Protein AF-0000000077127792 (afdb_homodimer)

InterPro domains:
  IPR017932 Glutamine amidotransferase type 2 domain [PS51278] (2-337)
  IPR029055 Nucleophile aminohydrolases, N-terminal [G3DSA:3.60.20.10] (1-354)
  IPR029055 Nucleophile aminohydrolases, N-terminal [SSF56235] (51-335)
  IPR052373 Gamma-glutamyl amide hydrolase [PTHR43187] (1-337)

Radius of gyration: 29.35 Å; Cα contacts (8 Å, |Δi|>4): 1667; chains: 2; bounding box: 71×93×61 Å

Sequence (796 aa):
MCRWIFYYGEEVCIAKLIFGCTHGLATMSHGAGYTPGCELNHNRNHPVNVHGCGIGWYACEKCGLVDKHGLSAYDRPTVYTTVAAPSHDRNLRSLSKTISTSLLFGHVRAAGPGASVHQYNCHPFRKGRYMFMHNGEVVGFKSIRRGLLNKLRDELFEDISGTTDSELLFNLILNELPDVQTRQDTVTLQRAVLKGICAIISACKGKPSSLNVALTDGETVIATRYRNSEDEEPPSLYFHLGPMPGERAWDLNSLGGFDAMESNAKDTDIYGVRKSASQKSGFKKTGASSAGAERLMRNKFVATQALLVSSEPLSGDHGLDRWQLLPPNSMIVAAPTRPMAGRCTRSALVAKLKEEAMGGGKRHNLTPSSAPVLEIEIKVRSIHWSPYDPVRVVNADPMCRWIFYYGEEVCIAKLIFGCTHGLATMSHGAGYTPGCELNHNRNHPVNVHGCGIGWYACEKCGLVDKHGLSAYDRPTVYTTVAAPSHDRNLRSLSKTISTSLLFGHVRAAGPGASVHQYNCHPFRKGRYMFMHNGEVVGFKSIRRGLLNKLRDELFEDISGTTDSELLFNLILNELPDVQTRQDTVTLQRAVLKGICAIISACKGKPSSLNVALTDGETVIATRYRNSEDEEPPSLYFHLGPMPGERAWDLNSLGGFDAMESNAKDTDIYGVRKSASQKSGFKKTGASSAGAERLMRNKFVATQALLVSSEPLSGDHGLDRWQLLPPNSMIVAAPTRPMAGRCTRSALVAKLKEEAMGGGKRHNLTPSSAPVLEIEIKVRSIHWSPYDPVRVVNADP

Secondary structure (DSSP, 8-state):
--EEEEEEEEEEEHHIIIIISTT-HHHHHHS----TTS---TTT--S---S-EEEEE--SSS-S---TTS--TTTS-EEEEESS-GGG-HHHHHHHTT-EEEEEEEEE--PPTT---SGGGSSPEEETTEEEEEEEE-TTHHHHHHHHHTTS-HHHHHT-----HHHHHHHHHHHTSS-SSS---HHHHHHHHHHHHHHHHHHTTT---EEEEEEESSS-EEEEE-B--SSSPPPP-EEEESS-TT-SS--GGG--HHHHHHH-TT---TT------------------TTHHHHSTT-EEEESSEEEEESS-SS-GGGGGG-EEPPTTEEEEEEE-S--SSS--TTTT---TTSSSS--S--------SSPPEEEEEEE------SSS---------/--EEEEEEEEEEEHHIIIIISTT-HHHHHHS----TTS---TTT--S---S-EEEEE--SSS-S---TTS--TTTS-EEEEESS-GGG-HHHHHHHTT-EEEEEEEEE--PPTT---SGGGSSPEEETTEEEEEEEE-TTHHHHHHHHHTTS-HHHHHT-----HHHHHHHHHHHTSS-SSS---HHHHHHHHHHHHHHHHHHTTT---EEEEEEESSS-EEEEE-B--SSSPPPP-EEEESSPTT-S----S-TTHHHHHHH--SS--TT------------------TTHHHHSTT-EEEESSEEEEESS-SS-GGGGGG-EEPPTTEEEEEEEEE--SSS--STTSSSSS----SSSS--------SS-EEEEEEEE------SSS---------

Organism: Micromonas pusilla (strain CCMP1545) (NCBI:txid564608)

Solvent-accessible surface area (backbone atoms only — not comparable to full-atom values): 42845 Å² total; per-residue (Å²): 51,36,42,42,37,36,39,44,30,43,75,38,42,42,34,49,58,38,66,58,27,79,33,8,54,40,46,34,21,71,53,35,81,65,39,84,96,42,86,81,46,72,89,56,50,40,41,54,11,53,52,6,17,17,35,29,32,27,35,26,47,87,39,44,50,58,45,86,84,66,42,25,20,34,39,22,62,37,48,43,56,34,49,43,31,60,87,74,27,67,44,57,55,33,46,24,35,40,43,57,27,24,34,38,41,38,28,26,28,29,69,57,91,90,53,77,80,46,49,64,62,27,34,50,44,72,51,63,21,31,39,35,42,64,38,59,44,62,56,68,44,83,81,39,45,65,65,56,57,69,70,44,51,66,75,58,52,71,64,62,77,54,82,47,66,59,60,50,47,50,45,46,20,52,57,64,41,98,57,54,77,63,90,72,55,69,64,59,51,50,49,19,50,50,50,25,52,47,52,52,36,59,66,40,70,57,51,56,31,32,54,25,33,37,40,29,54,68,53,43,38,40,34,33,27,24,32,63,45,93,86,48,77,31,70,56,37,26,39,33,74,34,73,64,84,82,56,58,71,77,61,53,77,67,67,42,53,74,72,37,59,66,64,62,67,68,70,71,73,65,78,52,67,64,75,72,68,78,74,73,70,74,72,64,71,66,68,69,45,82,60,51,63,49,64,62,23,92,40,71,43,77,33,60,35,18,42,37,37,22,37,40,60,41,46,50,80,96,45,43,86,58,48,42,72,58,58,71,33,24,34,40,37,36,31,67,67,42,48,17,76,51,70,34,77,52,71,23,51,57,49,49,67,40,86,51,30,99,47,74,68,87,82,83,74,77,70,81,58,70,45,29,32,32,40,33,38,38,44,72,50,84,79,65,83,46,99,85,50,74,80,69,79,75,68,78,74,133,51,36,42,42,37,38,40,42,28,42,75,38,43,42,32,48,56,36,64,58,28,81,34,8,54,40,45,35,21,71,53,34,80,63,40,85,98,42,87,82,49,72,91,56,49,39,40,54,12,54,54,5,17,17,36,30,33,27,34,28,46,85,38,42,50,54,45,93,84,66,41,24,21,34,40,21,59,37,46,43,57,34,50,44,31,61,88,71,27,67,43,57,55,31,48,24,37,41,43,55,27,26,35,39,41,38,29,26,29,30,69,55,90,89,53,79,79,46,48,65,61,26,35,50,44,75,53,62,22,31,40,34,42,64,36,58,48,60,57,67,44,82,78,40,45,65,66,57,55,71,69,44,52,67,76,57,51,71,63,62,77,54,84,46,64,59,60,51,45,50,46,47,20,51,58,64,41,97,57,53,77,63,89,73,55,70,65,59,50,50,49,18,50,50,50,24,52,47,53,52,37,58,66,40,71,58,52,57,31,32,55,25,32,38,40,29,53,68,59,44,38,39,33,33,26,22,32,62,43,93,85,49,78,32,70,57,38,26,39,33,74,34,73,64,81,74,64,58,71,77,53,45,75,64,63,31,49,77,72,34,55,65,63,66,68,68,71,85,64,66,76,58,64,65,76,73,69,78,72,70,72,68,73,64,71,66,68,69,44,82,59,52,62,50,64,62,24,92,40,72,41,78,31,60,34,19,42,36,38,22,36,42,61,42,45,50,80,93,44,42,86,59,50,41,73,57,58,73,32,21,34,40,38,36,31,61,63,42,52,16,73,50,73,42,62,55,70,46,35,46,71,57,44,67,58,61,55,80,68,72,86,81,80,79,74,76,65,78,51,68,39,28,30,32,38,33,37,38,45,72,49,85,80,64,82,47,98,83,50,74,79,69,79,76,68,77,74,133

Nearest PDB structures (foldseek):
  4zfl-assembly1_B  TM=8.998E-01  e=8.404E-17  Mycolicibacterium smegmatis MC2 155
  4zfk-assembly1_A  TM=8.765E-01  e=7.442E-17  Mycolicibacterium smegmatis MC2 155
  4zfj-assembly3_I  TM=8.984E-01  e=3.012E-16  Mycolicibacterium smegmatis MC2 155
  3mdn-assembly1_D  TM=8.502E-01  e=6.246E-16  Ruegeria pomeroyi
  3mdn-assembly1_B  TM=8.422E-01  e=4.642E-15  Ruegeria pomeroyi

Foldseek 3Di:
DKKKKKKAKFKDQQCCQQPVFPQHVLNQQQANDQFPPADDDPVQDDGHQFQKKKKKAAWQDFDDDQDPLRDGSLQAIDMDMDRGRCLPDPVNVVRSRPDIHRIMMIMGGDDDPPFDRDRLPYDFDGDALKTKDWDKFQPPCVVLVVVLLVLADPVLSVPRDGDGPRSSLVRQLQRQPPHLHDDDDQVSSVVSNLRSVLVSCVSSVNPKIFTFMWMDSSFKIKTWGEISDPVHGHQWKKKFFDDPPPPPPVCVVCCPVPVVVVPCVVDDCVVPVPPPDPPCPPPPCPVCPVVVVVVLAFDKDKGFGMMMMISHDSHDDVCCVRMDIADYQKMKMKGFPAQANTSRDDVRPVPVVPCDPVPPPDDDDPPRDNMTIMIMGMHRDPQDDDNVDPRPPPDPDD/DKKKKKKAKFKDQQCCQQPNFPQHVLNQQQANDQFPPADDDPVQDDGHQFQKKKKKAAWQDFDDDQDPLRDGSLQAIDMDMDRGRCLPDPVNVVRSRPDIHRIMMIMGHDDDPPFDRDRLPYDFDGDALKTKDWDKDQPPCVVLVVVLLVLADPVLSVPRDGDGPRSSLVRQLQRQPPHLHDDDDQVSSVVSNLRSVLVSCVSSVNPKIFTFMWMDSSFKIKTWQEISDPVHGHQWKKKFFDDDPPPPPSCCVCVVCSVVVVPPVPDDCVVPPPDPDPPCPPPPCPVCPVVVVVVLAFDKDKGFGMMMMISHDSHDDVCCVRMDIADYQKMKMKGFQAAANTSGPPVVHPVQDDPDPVPPDDDDRPDRDNMTMMIMTMHRDPQDDDNVDDRPPPDPDD

pLDDT: mean 72.91, std 26.32, range [21.27, 98.62]

Structure (mmCIF, N/CA/C/O backbone):
data_AF-0000000077127792-model_v1
#
loop_
_entity.id
_entity.type
_entity.pdbx_description
1 polymer 'Predicted protein'
#
loop_
_atom_site.group_PDB
_atom_site.id
_atom_site.type_symbol
_atom_site.label_atom_id
_atom_site.label_alt_id
_atom_site.label_comp_id
_atom_site.label_asym_id
_atom_site.label_entity_id
_atom_site.label_seq_id
_atom_site.pdbx_PDB_ins_code
_atom_site.Cartn_x
_atom_site.Cartn_y
_atom_site.Cartn_z
_atom_site.occupancy
_atom_site.B_iso_or_equiv
_atom_site.auth_seq_id
_atom_site.auth_comp_id
_atom_site.auth_asym_id
_atom_site.auth_atom_id
_atom_site.pdbx_PDB_model_num
ATOM 1 N N . MET A 1 1 ? 13.461 23.219 1.074 1 82.19 1 MET A N 1
ATOM 2 C CA . MET A 1 1 ? 12.469 22.734 2.031 1 82.19 1 MET A CA 1
ATOM 3 C C . MET A 1 1 ? 11.508 21.75 1.374 1 82.19 1 MET A C 1
ATOM 5 O O . MET A 1 1 ? 11.438 21.672 0.147 1 82.19 1 MET A O 1
ATOM 9 N N . CYS A 1 2 ? 10.805 20.984 2.199 1 92.94 2 CYS A N 1
ATOM 10 C CA . CYS A 1 2 ? 9.883 19.938 1.765 1 92.94 2 CYS A CA 1
ATOM 11 C C . CYS A 1 2 ? 8.594 20.531 1.223 1 92.94 2 CYS A C 1
ATOM 13 O O . CYS A 1 2 ? 8.445 21.75 1.157 1 92.94 2 CYS A O 1
ATOM 15 N N . ARG A 1 3 ? 7.84 19.797 0.596 1 95.94 3 ARG A N 1
ATOM 16 C CA . ARG A 1 3 ? 6.48 20.141 0.198 1 95.94 3 ARG A CA 1
ATOM 17 C C . ARG A 1 3 ? 5.48 19.109 0.695 1 95.94 3 ARG A C 1
ATOM 19 O O . ARG A 1 3 ? 5.801 17.922 0.782 1 95.94 3 ARG A O 1
ATOM 26 N N . TRP A 1 4 ? 4.336 19.609 1.076 1 97.5 4 TRP A N 1
ATOM 27 C CA . TRP A 1 4 ? 3.299 18.641 1.438 1 97.5 4 TRP A CA 1
ATOM 28 C C . TRP A 1 4 ? 1.924 19.141 1.002 1 97.5 4 TRP A C 1
ATOM 30 O O . TRP A 1 4 ? 1.756 20.312 0.67 1 97.5 4 TRP A O 1
ATOM 40 N N . ILE A 1 5 ? 0.951 18.219 0.874 1 96 5 ILE A N 1
ATOM 41 C CA . ILE A 1 5 ? -0.455 18.484 0.594 1 96 5 ILE A CA 1
ATOM 42 C C . ILE A 1 5 ? -1.334 17.719 1.574 1 96 5 ILE A C 1
ATOM 44 O O . ILE A 1 5 ? -0.947 16.641 2.053 1 96 5 ILE A O 1
ATOM 48 N N . PHE A 1 6 ? -2.43 18.25 1.891 1 94.06 6 PHE A N 1
ATOM 49 C CA . PHE A 1 6 ? -3.475 17.391 2.424 1 94.06 6 PHE A CA 1
ATOM 50 C C . PHE A 1 6 ? -4.805 17.656 1.731 1 94.06 6 PHE A C 1
ATOM 52 O O . PHE A 1 6 ? -5.016 18.734 1.174 1 94.06 6 PHE A O 1
ATOM 59 N N . TYR A 1 7 ? -5.582 16.672 1.659 1 91.69 7 TYR A N 1
ATOM 60 C CA . TYR A 1 7 ? -6.926 16.672 1.095 1 91.69 7 TYR A CA 1
ATOM 61 C C . TYR A 1 7 ? -7.945 16.172 2.115 1 91.69 7 TYR A C 1
ATOM 63 O O . TYR A 1 7 ? -7.699 15.195 2.824 1 91.69 7 TYR A O 1
ATOM 71 N N . TYR A 1 8 ? -9.023 16.844 2.232 1 86.88 8 TYR A N 1
ATOM 72 C CA . TYR A 1 8 ? -10.141 16.453 3.092 1 86.88 8 TYR A CA 1
ATOM 73 C C . TYR A 1 8 ? -11.469 16.719 2.406 1 86.88 8 TYR A C 1
ATOM 75 O O . TYR A 1 8 ? -11.836 17.875 2.176 1 86.88 8 TYR A O 1
ATOM 83 N N . GLY A 1 9 ? -12.133 15.688 2.045 1 80.12 9 GLY A N 1
ATOM 84 C CA . GLY A 1 9 ? -13.391 15.875 1.337 1 80.12 9 GLY A CA 1
ATOM 85 C C . GLY A 1 9 ? -13.977 14.586 0.805 1 80.12 9 GLY A C 1
ATOM 86 O O . GLY A 1 9 ? -13.891 13.539 1.459 1 80.12 9 GLY A O 1
ATOM 87 N N . GLU A 1 10 ? -14.586 14.734 -0.364 1 74.69 10 GLU A N 1
ATOM 88 C CA . GLU A 1 10 ? -15.172 13.562 -1.005 1 74.69 10 GLU A CA 1
ATOM 89 C C . GLU A 1 10 ? -14.102 12.531 -1.354 1 74.69 10 GLU A C 1
ATOM 91 O O . GLU A 1 10 ? -12.961 12.891 -1.661 1 74.69 10 GLU A O 1
ATOM 96 N N . GLU A 1 11 ? -14.602 11.297 -1.322 1 80 11 GLU A N 1
ATOM 97 C CA . GLU A 1 11 ? -13.672 10.219 -1.642 1 80 11 GLU A CA 1
ATOM 98 C C . GLU A 1 11 ? -13 10.445 -2.996 1 80 11 GLU A C 1
ATOM 100 O O . GLU A 1 11 ? -13.672 10.805 -3.969 1 80 11 GLU A O 1
ATOM 105 N N . VAL A 1 12 ? -11.695 10.305 -2.998 1 81.5 12 VAL A N 1
ATOM 106 C CA . VAL A 1 12 ? -10.938 10.523 -4.223 1 81.5 12 VAL A CA 1
ATOM 107 C C . VAL A 1 12 ? -9.805 9.5 -4.32 1 81.5 12 VAL A C 1
ATOM 109 O O . VAL A 1 12 ? -9.234 9.109 -3.301 1 81.5 12 VAL A O 1
ATOM 112 N N . CYS A 1 13 ? -9.547 9.117 -5.57 1 86.81 13 CYS A N 1
ATOM 113 C CA . CYS A 1 13 ? -8.398 8.25 -5.789 1 86.81 13 CYS A CA 1
ATOM 114 C C . CYS A 1 13 ? -7.09 8.992 -5.539 1 86.81 13 CYS A C 1
ATOM 116 O O . CYS A 1 13 ? -6.883 10.086 -6.07 1 86.81 13 CYS A O 1
ATOM 118 N N . ILE A 1 14 ? -6.188 8.398 -4.848 1 92.19 14 ILE A N 1
ATOM 119 C CA . ILE A 1 14 ? -4.973 9.062 -4.387 1 92.19 14 ILE A CA 1
ATOM 120 C C . ILE A 1 14 ? -4.129 9.484 -5.59 1 92.19 14 ILE A C 1
ATOM 122 O O . ILE A 1 14 ? -3.486 10.531 -5.566 1 92.19 14 ILE A O 1
ATOM 126 N N . ALA A 1 15 ? -4.141 8.727 -6.648 1 91.19 15 ALA A N 1
ATOM 127 C CA . ALA A 1 15 ? -3.314 8.992 -7.82 1 91.19 15 ALA A CA 1
ATOM 128 C C . ALA A 1 15 ? -3.66 10.352 -8.438 1 91.19 15 ALA A C 1
ATOM 130 O O . ALA A 1 15 ? -2.799 11.008 -9.023 1 91.19 15 ALA A O 1
ATOM 131 N N . LYS A 1 16 ? -4.801 10.766 -8.273 1 86 16 LYS A N 1
ATOM 132 C CA . LYS A 1 16 ? -5.242 12.039 -8.836 1 86 16 LYS A CA 1
ATOM 133 C C . LYS A 1 16 ? -4.531 13.211 -8.172 1 86 16 LYS A C 1
ATOM 135 O O . LYS A 1 16 ? -4.215 14.211 -8.82 1 86 16 LYS A O 1
ATOM 140 N N . LEU A 1 17 ? -4.262 13.102 -6.93 1 86.94 17 LEU A N 1
ATOM 141 C CA . LEU A 1 17 ? -3.662 14.18 -6.152 1 86.94 17 LEU A CA 1
ATOM 142 C C . LEU A 1 17 ? -2.141 14.133 -6.234 1 86.94 17 LEU A C 1
ATOM 144 O O . LEU A 1 17 ? -1.477 15.172 -6.234 1 86.94 17 LEU A O 1
ATOM 148 N N . ILE A 1 18 ? -1.66 12.938 -6.363 1 91.25 18 ILE A N 1
ATOM 149 C CA . ILE A 1 18 ? -0.212 12.766 -6.316 1 91.25 18 ILE A CA 1
ATOM 150 C C . ILE A 1 18 ? 0.376 12.969 -7.711 1 91.25 18 ILE A C 1
ATOM 152 O O . ILE A 1 18 ? 1.403 13.633 -7.867 1 91.25 18 ILE A O 1
ATOM 156 N N . PHE A 1 19 ? -0.297 12.43 -8.719 1 87.56 19 PHE A N 1
ATOM 157 C CA . PHE A 1 19 ? 0.288 12.398 -10.055 1 87.56 19 PHE A CA 1
ATOM 158 C C . PHE A 1 19 ? -0.586 13.156 -11.047 1 87.56 19 PHE A C 1
ATOM 160 O O . PHE A 1 19 ? -0.117 13.57 -12.109 1 87.56 19 PHE A O 1
ATOM 167 N N . GLY A 1 20 ? -1.773 13.32 -10.766 1 83.88 20 GLY A N 1
ATOM 168 C CA . GLY A 1 20 ? -2.746 13.719 -11.773 1 83.88 20 GLY A CA 1
ATOM 169 C C . GLY A 1 20 ? -2.84 15.219 -11.953 1 83.88 20 GLY A C 1
ATOM 170 O O . GLY A 1 20 ? -3.254 15.695 -13.016 1 83.88 20 GLY A O 1
ATOM 171 N N . CYS A 1 21 ? -2.549 15.953 -10.984 1 82.38 21 CYS A N 1
ATOM 172 C CA . CYS A 1 21 ? -2.637 17.406 -11.078 1 82.38 21 CYS A CA 1
ATOM 173 C C . CYS A 1 21 ? -1.455 17.969 -11.852 1 82.38 21 CYS A C 1
ATOM 175 O O . CYS A 1 21 ? -0.372 17.391 -11.859 1 82.38 21 CYS A O 1
ATOM 177 N N . THR A 1 22 ? -1.685 19.125 -12.484 1 81.12 22 THR A N 1
ATOM 178 C CA . THR A 1 22 ? -0.636 19.766 -13.266 1 81.12 22 THR A CA 1
ATOM 179 C C . THR A 1 22 ? 0.617 19.984 -12.422 1 81.12 22 THR A C 1
ATOM 181 O O . THR A 1 22 ? 1.734 19.766 -12.898 1 81.12 22 THR A O 1
ATOM 184 N N . HIS A 1 23 ? 0.38 20.438 -11.258 1 87 23 HIS A N 1
ATOM 185 C CA . HIS A 1 23 ? 1.461 20.656 -10.297 1 87 23 HIS A CA 1
ATOM 186 C C . HIS A 1 23 ? 1.238 19.844 -9.031 1 87 23 HIS A C 1
ATOM 188 O O . HIS A 1 23 ? 1.281 20.391 -7.922 1 87 23 HIS A O 1
ATOM 194 N N . GLY A 1 24 ? 1.021 18.547 -9.336 1 87.06 24 GLY A N 1
ATOM 195 C CA . GLY A 1 24 ? 0.804 17.641 -8.227 1 87.06 24 GLY A CA 1
ATOM 196 C C . GLY A 1 24 ? 2.055 17.391 -7.402 1 87.06 24 GLY A C 1
ATOM 197 O O . GLY A 1 24 ? 3.1 18 -7.656 1 87.06 24 GLY A O 1
ATOM 198 N N . LEU A 1 25 ? 1.898 16.625 -6.422 1 90.62 25 LEU A N 1
ATOM 199 C CA . LEU A 1 25 ? 2.988 16.375 -5.484 1 90.62 25 LEU A CA 1
ATOM 200 C C . LEU A 1 25 ? 4.215 15.836 -6.203 1 90.62 25 LEU A C 1
ATOM 202 O O . LEU A 1 25 ? 5.348 16.203 -5.879 1 90.62 25 LEU A O 1
ATOM 206 N N . ALA A 1 26 ? 3.994 14.914 -7.113 1 91.06 26 ALA A N 1
ATOM 207 C CA . ALA A 1 26 ? 5.105 14.352 -7.875 1 91.06 26 ALA A CA 1
ATOM 208 C C . ALA A 1 26 ? 5.836 15.438 -8.664 1 91.06 26 ALA A C 1
ATOM 210 O O . ALA A 1 26 ? 7.066 15.445 -8.727 1 91.06 26 ALA A O 1
ATOM 211 N N . THR A 1 27 ? 5.133 16.312 -9.25 1 87.81 27 THR A N 1
ATOM 212 C CA . THR A 1 27 ? 5.723 17.406 -10 1 87.81 27 THR A CA 1
ATOM 213 C C . THR A 1 27 ? 6.48 18.359 -9.062 1 87.81 27 THR A C 1
ATOM 215 O O . THR A 1 27 ? 7.562 18.828 -9.398 1 87.81 27 THR A O 1
ATOM 218 N N . MET A 1 28 ? 5.914 18.594 -7.914 1 89.88 28 MET A N 1
ATOM 219 C CA . MET A 1 28 ? 6.574 19.438 -6.926 1 89.88 28 MET A CA 1
ATOM 220 C C . MET A 1 28 ? 7.926 18.844 -6.527 1 89.88 28 MET A C 1
ATOM 222 O O . MET A 1 28 ? 8.859 19.594 -6.223 1 89.88 28 MET A O 1
ATOM 226 N N . SER A 1 29 ? 7.965 17.562 -6.496 1 91.5 29 SER A N 1
ATOM 227 C CA . SER A 1 29 ? 9.195 16.906 -6.086 1 91.5 29 SER A CA 1
ATOM 228 C C . SER A 1 29 ? 10.352 17.25 -7.023 1 91.5 29 SER A C 1
ATOM 230 O O . SER A 1 29 ? 11.492 17.391 -6.586 1 91.5 29 SER A O 1
ATOM 232 N N . HIS A 1 30 ? 10.078 17.406 -8.289 1 88.38 30 HIS A N 1
ATOM 233 C CA . HIS A 1 30 ? 11.133 17.656 -9.273 1 88.38 30 HIS A CA 1
ATOM 234 C C . HIS A 1 30 ? 11.227 19.141 -9.625 1 88.38 30 HIS A C 1
ATOM 236 O O . HIS A 1 30 ? 12.219 19.578 -10.203 1 88.38 30 HIS A O 1
ATOM 242 N N . GLY A 1 31 ? 10.25 19.812 -9.289 1 86.38 31 GLY A N 1
ATOM 243 C CA . GLY A 1 31 ? 10.211 21.219 -9.648 1 86.38 31 GLY A CA 1
ATOM 244 C C . GLY A 1 31 ? 9.469 22.078 -8.641 1 86.38 31 GLY A C 1
ATOM 245 O O . GLY A 1 31 ? 8.445 22.688 -8.961 1 86.38 31 GLY A O 1
ATOM 246 N N . ALA A 1 32 ? 10.102 22.203 -7.539 1 86.38 32 ALA A N 1
ATOM 247 C CA . ALA A 1 32 ? 9.508 23.078 -6.52 1 86.38 32 ALA A CA 1
ATOM 248 C C . ALA A 1 32 ? 9.875 24.531 -6.766 1 86.38 32 ALA A C 1
ATOM 250 O O . ALA A 1 32 ? 10.859 24.828 -7.441 1 86.38 32 ALA A O 1
ATOM 251 N N . GLY A 1 33 ? 9.039 25.453 -6.223 1 85.38 33 GLY A N 1
ATOM 252 C CA . GLY A 1 33 ? 9.312 26.875 -6.316 1 85.38 33 GLY A CA 1
ATOM 253 C C . GLY A 1 33 ? 8.156 27.656 -6.906 1 85.38 33 GLY A C 1
ATOM 254 O O . GLY A 1 33 ? 8.258 28.875 -7.102 1 85.38 33 GLY A O 1
ATOM 255 N N . TYR A 1 34 ? 7.113 26.984 -7.203 1 83.94 34 TYR A N 1
ATOM 256 C CA . TYR A 1 34 ? 5.91 27.656 -7.68 1 83.94 34 TYR A CA 1
ATOM 257 C C . TYR A 1 34 ? 5.109 28.234 -6.52 1 83.94 34 TYR A C 1
ATOM 259 O O . TYR A 1 34 ? 4.16 27.609 -6.039 1 83.94 34 TYR A O 1
ATOM 267 N N . THR A 1 35 ? 5.492 29.438 -6.113 1 88.94 35 THR A N 1
ATOM 268 C CA . THR A 1 35 ? 4.934 30.016 -4.898 1 88.94 35 THR A CA 1
ATOM 269 C C . THR A 1 35 ? 4.348 31.391 -5.184 1 88.94 35 THR A C 1
ATOM 271 O O . THR A 1 35 ? 4.754 32.375 -4.57 1 88.94 35 THR A O 1
ATOM 274 N N . PRO A 1 36 ? 3.369 31.422 -6.031 1 86.25 36 PRO A N 1
ATOM 275 C CA . PRO A 1 36 ? 2.781 32.719 -6.344 1 86.25 36 PRO A CA 1
ATOM 276 C C . PRO A 1 36 ? 2.34 33.5 -5.094 1 86.25 36 PRO A C 1
ATOM 278 O O . PRO A 1 36 ? 1.634 32.938 -4.246 1 86.25 36 PRO A O 1
ATOM 281 N N . GLY A 1 37 ? 2.764 34.75 -5.02 1 84.19 37 GLY A N 1
ATOM 282 C CA . GLY A 1 37 ? 2.359 35.625 -3.926 1 84.19 37 GLY A CA 1
ATOM 283 C C . GLY A 1 37 ? 3.25 35.5 -2.703 1 84.19 37 GLY A C 1
ATOM 284 O O . GLY A 1 37 ? 3.07 36.25 -1.723 1 84.19 37 GLY A O 1
ATOM 285 N N . CYS A 1 38 ? 4.125 34.594 -2.754 1 86.31 38 CYS A N 1
ATOM 286 C CA . CYS A 1 38 ? 5.047 34.375 -1.644 1 86.31 38 CYS A CA 1
ATOM 287 C C . CYS A 1 38 ? 6.492 34.5 -2.107 1 86.31 38 CYS A C 1
ATOM 289 O O . CYS A 1 38 ? 6.883 33.875 -3.1 1 86.31 38 CYS A O 1
ATOM 291 N N . GLU A 1 39 ? 7.203 35.281 -1.447 1 78.56 39 GLU A N 1
ATOM 292 C CA . GLU A 1 39 ? 8.602 35.5 -1.817 1 78.56 39 GLU A CA 1
ATOM 293 C C . GLU A 1 39 ? 9.414 34.219 -1.682 1 78.56 39 GLU A C 1
ATOM 295 O O . GLU A 1 39 ? 9.297 33.5 -0.683 1 78.56 39 GLU A O 1
ATOM 300 N N . LEU A 1 40 ? 10.094 33.938 -2.752 1 75.25 40 LEU A N 1
ATOM 301 C CA . LEU A 1 40 ? 10.961 32.75 -2.732 1 75.25 40 LEU A CA 1
ATOM 302 C C . LEU A 1 40 ? 12.266 33.062 -2.006 1 75.25 40 LEU A C 1
ATOM 304 O O . LEU A 1 40 ? 12.914 34.062 -2.283 1 75.25 40 LEU A O 1
ATOM 308 N N . ASN A 1 41 ? 12.484 32.281 -1.001 1 76.06 41 ASN A N 1
ATOM 309 C CA . ASN A 1 41 ? 13.789 32.344 -0.35 1 76.06 41 ASN A CA 1
ATOM 310 C C . ASN A 1 41 ? 14.695 31.219 -0.814 1 76.06 41 ASN A C 1
ATOM 312 O O . ASN A 1 41 ? 14.5 30.062 -0.423 1 76.06 41 ASN A O 1
ATOM 316 N N . HIS A 1 42 ? 15.625 31.562 -1.538 1 71.44 42 HIS A N 1
ATOM 317 C CA . HIS A 1 42 ? 16.469 30.578 -2.201 1 71.44 42 HIS A CA 1
ATOM 318 C C . HIS A 1 42 ? 17.297 29.781 -1.188 1 71.44 42 HIS A C 1
ATOM 320 O O . HIS A 1 42 ? 17.75 28.672 -1.481 1 71.44 42 HIS A O 1
ATOM 326 N N . ASN A 1 43 ? 17.469 30.406 -0.064 1 69.69 43 ASN A N 1
ATOM 327 C CA . ASN A 1 43 ? 18.234 29.688 0.948 1 69.69 43 ASN A CA 1
ATOM 328 C C . ASN A 1 43 ? 17.422 28.594 1.606 1 69.69 43 ASN A C 1
ATOM 330 O O . ASN A 1 43 ? 17.969 27.594 2.086 1 69.69 43 ASN A O 1
ATOM 334 N N . ARG A 1 44 ? 16.172 28.797 1.514 1 72.56 44 ARG A N 1
ATOM 335 C CA . ARG A 1 44 ? 15.344 27.875 2.26 1 72.56 44 ARG A CA 1
ATOM 336 C C . ARG A 1 44 ? 14.523 26.984 1.318 1 72.56 44 ARG A C 1
ATOM 338 O O . ARG A 1 44 ? 14.039 25.938 1.715 1 72.56 44 ARG A O 1
ATOM 345 N N . ASN A 1 45 ? 14.484 27.469 0.116 1 75 45 ASN A N 1
ATOM 346 C CA . ASN A 1 45 ? 13.68 26.719 -0.847 1 75 45 ASN A CA 1
ATOM 347 C C . ASN A 1 45 ? 14.555 25.875 -1.774 1 75 45 ASN A C 1
ATOM 349 O O . ASN A 1 45 ? 15.344 26.422 -2.551 1 75 45 ASN A O 1
ATOM 353 N N . HIS A 1 46 ? 14.398 24.609 -1.592 1 78 46 HIS A N 1
ATOM 354 C CA . HIS A 1 46 ? 15.094 23.688 -2.494 1 78 46 HIS A CA 1
ATOM 355 C C . HIS A 1 46 ? 14.195 23.281 -3.656 1 78 46 HIS A C 1
ATOM 357 O O . HIS A 1 46 ? 13.078 22.797 -3.445 1 78 46 HIS A O 1
ATOM 363 N N . PRO A 1 47 ? 14.664 23.438 -4.797 1 79.06 47 PRO A N 1
ATOM 364 C CA . PRO A 1 47 ? 13.836 23.156 -5.969 1 79.06 47 PRO A CA 1
ATOM 365 C C . PRO A 1 47 ? 13.586 21.656 -6.164 1 79.06 47 PRO A C 1
ATOM 367 O O . PRO A 1 47 ? 12.625 21.266 -6.832 1 79.06 47 PRO A O 1
ATOM 370 N N . VAL A 1 48 ? 14.461 20.922 -5.57 1 84.62 48 VAL A N 1
ATOM 371 C CA . VAL A 1 48 ? 14.352 19.484 -5.773 1 84.62 48 VAL A CA 1
ATOM 372 C C . VAL A 1 48 ? 14.094 18.797 -4.438 1 84.62 48 VAL A C 1
ATOM 374 O O . VAL A 1 48 ? 14.836 18.984 -3.475 1 84.62 48 VAL A O 1
ATOM 377 N N . ASN A 1 49 ? 13.008 18.062 -4.367 1 89.56 49 ASN A N 1
ATOM 378 C CA . ASN A 1 49 ? 12.578 17.328 -3.182 1 89.56 49 ASN A CA 1
ATOM 379 C C . ASN A 1 49 ? 12.523 15.828 -3.447 1 89.56 49 ASN A C 1
ATOM 381 O O . ASN A 1 49 ? 11.445 15.234 -3.488 1 89.56 49 ASN A O 1
ATOM 385 N N . VAL A 1 50 ? 13.695 15.195 -3.547 1 85.19 50 VAL A N 1
ATOM 386 C CA . VAL A 1 50 ? 13.727 13.82 -4.023 1 85.19 50 VAL A CA 1
ATOM 387 C C . VAL A 1 50 ? 14.344 12.914 -2.959 1 85.19 50 VAL A C 1
ATOM 389 O O . VAL A 1 50 ? 14.812 11.812 -3.264 1 85.19 50 VAL A O 1
ATOM 392 N N . HIS A 1 51 ? 14.445 13.414 -1.719 1 90.25 51 HIS A N 1
ATOM 393 C CA . HIS A 1 51 ? 15.062 12.617 -0.665 1 90.25 51 HIS A CA 1
ATOM 394 C C . HIS A 1 51 ? 14.023 11.766 0.066 1 90.25 51 HIS A C 1
ATOM 396 O O . HIS A 1 51 ? 14.203 11.438 1.239 1 90.25 51 HIS A O 1
ATOM 402 N N . GLY A 1 52 ? 12.898 11.539 -0.53 1 94.25 52 GLY A N 1
ATOM 403 C CA . GLY A 1 52 ? 11.852 10.695 0.032 1 94.25 52 GLY A CA 1
ATOM 404 C C . GLY A 1 52 ? 10.461 11.242 -0.184 1 94.25 52 GLY A C 1
ATOM 405 O O . GLY A 1 52 ? 10.289 12.422 -0.498 1 94.25 52 GLY A O 1
ATOM 406 N N . CYS A 1 53 ? 9.523 10.406 -0.077 1 96.62 53 CYS A N 1
ATOM 407 C CA . CYS A 1 53 ? 8.117 10.797 -0.15 1 96.62 53 CYS A CA 1
ATOM 408 C C . CYS A 1 53 ? 7.25 9.844 0.664 1 96.62 53 CYS A C 1
ATOM 410 O O . CYS A 1 53 ? 7.723 8.805 1.123 1 96.62 53 CYS A O 1
ATOM 412 N N . GLY A 1 54 ? 6.09 10.289 0.894 1 97.88 54 GLY A N 1
ATOM 413 C CA . GLY A 1 54 ? 5.141 9.438 1.602 1 97.88 54 GLY A CA 1
ATOM 414 C C . GLY A 1 54 ? 3.709 9.93 1.49 1 97.88 54 GLY A C 1
ATOM 415 O O . GLY A 1 54 ? 3.467 11.094 1.172 1 97.88 54 GLY A O 1
ATOM 416 N N . ILE A 1 55 ? 2.822 8.961 1.705 1 98.12 55 ILE A N 1
ATOM 417 C CA . ILE A 1 55 ? 1.396 9.258 1.778 1 98.12 55 ILE A CA 1
ATOM 418 C C . ILE A 1 55 ? 0.791 8.594 3.01 1 98.12 55 ILE A C 1
ATOM 420 O O . ILE A 1 55 ? 1.3 7.57 3.484 1 98.12 55 ILE A O 1
ATOM 424 N N . GLY A 1 56 ? -0.155 9.195 3.557 1 98.38 56 GLY A N 1
ATOM 425 C CA . GLY A 1 56 ? -0.978 8.656 4.625 1 98.38 56 GLY A CA 1
ATOM 426 C C . GLY A 1 56 ? -2.457 8.938 4.441 1 98.38 56 GLY A C 1
ATOM 427 O O . GLY A 1 56 ? -2.834 10.008 3.963 1 98.38 56 GLY A O 1
ATOM 428 N N . TRP A 1 57 ? -3.281 7.977 4.812 1 97.06 57 TRP A N 1
ATOM 429 C CA . TRP A 1 57 ? -4.715 8.156 4.617 1 97.06 57 TRP A CA 1
ATOM 430 C C . TRP A 1 57 ? -5.508 7.383 5.668 1 97.06 57 TRP A C 1
ATOM 432 O O . TRP A 1 57 ? -4.957 6.52 6.359 1 97.06 57 TRP A O 1
ATOM 442 N N . TYR A 1 58 ? -6.672 7.816 5.871 1 93.38 58 TYR A N 1
ATOM 443 C CA . TYR A 1 58 ? -7.66 7.082 6.652 1 93.38 58 TYR A CA 1
ATOM 444 C C . TYR A 1 58 ? -8.703 6.438 5.75 1 93.38 58 TYR A C 1
ATOM 446 O O . TYR A 1 58 ? -9.148 7.047 4.77 1 93.38 58 TYR A O 1
ATOM 454 N N . ALA A 1 59 ? -9.062 5.199 6.102 1 89.12 59 ALA A N 1
ATOM 455 C CA . ALA A 1 59 ? -10.102 4.535 5.316 1 89.12 59 ALA A CA 1
ATOM 456 C C . ALA A 1 59 ? -11.422 5.293 5.402 1 89.12 59 ALA A C 1
ATOM 458 O O . ALA A 1 59 ? -11.719 5.922 6.422 1 89.12 59 ALA A O 1
ATOM 459 N N . CYS A 1 60 ? -12.203 5.172 4.332 1 81.56 60 CYS A N 1
ATOM 460 C CA . CYS A 1 60 ? -13.477 5.883 4.262 1 81.56 60 CYS A CA 1
ATOM 461 C C . CYS A 1 60 ? -14.531 5.203 5.129 1 81.56 60 CYS A C 1
ATOM 463 O O . CYS A 1 60 ? -15.492 5.84 5.555 1 81.56 60 CYS A O 1
ATOM 465 N N . GLU A 1 61 ? -14.312 3.932 5.332 1 79 61 GLU A N 1
ATOM 466 C CA . GLU A 1 61 ? -15.203 3.135 6.176 1 79 61 GLU A CA 1
ATOM 467 C C . GLU A 1 61 ? -14.406 2.234 7.117 1 79 61 GLU A C 1
ATOM 469 O O . GLU A 1 61 ? -13.211 2.008 6.906 1 79 61 GLU A O 1
ATOM 474 N N . LYS A 1 62 ? -15.195 1.825 8.141 1 81.56 62 LYS A N 1
ATOM 475 C CA . LYS A 1 62 ? -14.539 0.897 9.062 1 81.56 62 LYS A CA 1
ATOM 476 C C . LYS A 1 62 ? -14.133 -0.387 8.344 1 81.56 62 LYS A C 1
ATOM 478 O O . LYS A 1 62 ? -14.953 -1.032 7.695 1 81.56 62 LYS A O 1
ATOM 483 N N . CYS A 1 63 ? -12.852 -0.61 8.391 1 79.88 63 CYS A N 1
ATOM 484 C CA . CYS A 1 63 ? -12.32 -1.809 7.754 1 79.88 63 CYS A CA 1
ATOM 485 C C . CYS A 1 63 ? -10.969 -2.184 8.344 1 79.88 63 CYS A C 1
ATOM 487 O O . CYS A 1 63 ? -10.469 -1.516 9.25 1 79.88 63 CYS A O 1
ATOM 489 N N . GLY A 1 64 ? -10.477 -3.316 7.934 1 81.38 64 GLY A N 1
ATOM 490 C CA . GLY A 1 64 ? -9.172 -3.771 8.383 1 81.38 64 GLY A CA 1
ATOM 491 C C . GLY A 1 64 ? -9.203 -4.375 9.773 1 81.38 64 GLY A C 1
ATOM 492 O O . GLY A 1 64 ? -10.258 -4.758 10.273 1 81.38 64 GLY A O 1
ATOM 493 N N . LEU A 1 65 ? -8.062 -4.414 10.32 1 85 65 LEU A N 1
ATOM 494 C CA . LEU A 1 65 ? -7.934 -4.996 11.648 1 85 65 LEU A CA 1
ATOM 495 C C . LEU A 1 65 ? -8.211 -3.955 12.734 1 85 65 LEU A C 1
ATOM 497 O O . LEU A 1 65 ? -7.801 -2.799 12.602 1 85 65 LEU A O 1
ATOM 501 N N . VAL A 1 66 ? -8.914 -4.398 13.719 1 85.94 66 VAL A N 1
ATOM 502 C CA . VAL A 1 66 ? -9.125 -3.545 14.883 1 85.94 66 VAL A CA 1
ATOM 503 C C . VAL A 1 66 ? -8.055 -3.836 15.938 1 85.94 66 VAL A C 1
ATOM 505 O O . VAL A 1 66 ? -7.867 -4.988 16.344 1 85.94 66 VAL A O 1
ATOM 508 N N . ASP A 1 67 ? -7.391 -2.801 16.375 1 84.44 67 ASP A N 1
ATOM 509 C CA . ASP A 1 67 ? -6.297 -3.029 17.312 1 84.44 67 ASP A CA 1
ATOM 510 C C . ASP A 1 67 ? -6.812 -3.102 18.75 1 84.44 67 ASP A C 1
ATOM 512 O O . ASP A 1 67 ? -8.023 -3.092 18.969 1 84.44 67 ASP A O 1
ATOM 516 N N . LYS A 1 68 ? -5.844 -3.291 19.688 1 83.94 68 LYS A N 1
ATOM 517 C CA . LYS A 1 68 ? -6.184 -3.512 21.094 1 83.94 68 LYS A CA 1
ATOM 518 C C . LYS A 1 68 ? -6.91 -2.303 21.672 1 83.94 68 LYS A C 1
ATOM 520 O O . LYS A 1 68 ? -7.586 -2.416 22.703 1 83.94 68 LYS A O 1
ATOM 525 N N . HIS A 1 69 ? -6.793 -1.193 21.062 1 89.38 69 HIS A N 1
ATOM 526 C CA . HIS A 1 69 ? -7.43 0.023 21.547 1 89.38 69 HIS A CA 1
ATOM 527 C C . HIS A 1 69 ? -8.742 0.288 20.828 1 89.38 69 HIS A C 1
ATOM 529 O O . HIS A 1 69 ? -9.359 1.342 21 1 89.38 69 HIS A O 1
ATOM 535 N N . GLY A 1 70 ? -9.109 -0.675 19.922 1 86.88 70 GLY A N 1
ATOM 536 C CA . GLY A 1 70 ? -10.367 -0.56 19.203 1 86.88 70 GLY A CA 1
ATOM 537 C C . GLY A 1 70 ? -10.273 0.285 17.953 1 86.88 70 GLY A C 1
ATOM 538 O O . GLY A 1 70 ? -11.297 0.661 17.375 1 86.88 70 GLY A O 1
ATOM 539 N N . LEU A 1 71 ? -9.133 0.604 17.547 1 89.62 71 LEU A N 1
ATOM 540 C CA . LEU A 1 71 ? -8.945 1.455 16.375 1 89.62 71 LEU A CA 1
ATOM 541 C C . LEU A 1 71 ? -8.828 0.617 15.102 1 89.62 71 LEU A C 1
ATOM 543 O O . LEU A 1 71 ? -8.094 -0.378 15.078 1 89.62 71 LEU A O 1
ATOM 547 N N . SER A 1 72 ? -9.633 0.971 14.094 1 89.19 72 SER A N 1
ATOM 548 C CA . SER A 1 72 ? -9.555 0.362 12.773 1 89.19 72 SER A CA 1
ATOM 549 C C . SER A 1 72 ? -8.898 1.306 11.766 1 89.19 72 SER A C 1
ATOM 551 O O . SER A 1 72 ? -8.383 2.361 12.141 1 89.19 72 SER A O 1
ATOM 553 N N . ALA A 1 73 ? -8.938 0.916 10.5 1 90.25 73 ALA A N 1
ATOM 554 C CA . ALA A 1 73 ? -8.336 1.734 9.445 1 90.25 73 ALA A CA 1
ATOM 555 C C . ALA A 1 73 ? -9.117 3.033 9.258 1 90.25 73 ALA A C 1
ATOM 557 O O . ALA A 1 73 ? -8.617 3.973 8.633 1 90.25 73 ALA A O 1
ATOM 558 N N . TYR A 1 74 ? -10.297 3.072 9.812 1 89 74 TYR A N 1
ATOM 559 C CA . TYR A 1 74 ? -11.094 4.297 9.812 1 89 74 TYR A CA 1
ATOM 560 C C . TYR A 1 74 ? -10.539 5.309 10.812 1 89 74 TYR A C 1
ATOM 562 O O . TYR A 1 74 ? -10.625 6.516 10.586 1 89 74 TYR A O 1
ATOM 570 N N . ASP A 1 75 ? -9.93 4.742 11.883 1 90.12 75 ASP A N 1
ATOM 571 C CA . ASP A 1 75 ? -9.523 5.559 13.023 1 90.12 75 ASP A CA 1
ATOM 572 C C . ASP A 1 75 ? -8.016 5.832 12.992 1 90.12 75 ASP A C 1
ATOM 574 O O . ASP A 1 75 ? -7.559 6.859 13.5 1 90.12 75 ASP A O 1
ATOM 578 N N . ARG A 1 76 ? -7.34 4.898 12.523 1 93.62 76 ARG A N 1
ATOM 579 C CA . ARG A 1 76 ? -5.887 5.012 12.492 1 93.62 76 ARG A CA 1
ATOM 580 C C . ARG A 1 76 ? -5.379 5.137 11.062 1 93.62 76 ARG A C 1
ATOM 582 O O . ARG A 1 76 ? -5.895 4.477 10.156 1 93.62 76 ARG A O 1
ATOM 589 N N . PRO A 1 77 ? -4.391 5.988 10.883 1 96.31 77 PRO A N 1
ATOM 590 C CA . PRO A 1 77 ? -3.918 6.191 9.508 1 96.31 77 PRO A CA 1
ATOM 591 C C . PRO A 1 77 ? -3.064 5.035 9 1 96.31 77 PRO A C 1
ATOM 593 O O . PRO A 1 77 ? -2.34 4.406 9.773 1 96.31 77 PRO A O 1
ATOM 596 N N . THR A 1 78 ? -3.229 4.734 7.777 1 96.81 78 THR A N 1
ATOM 597 C CA . THR A 1 78 ? -2.281 3.916 7.027 1 96.81 78 THR A CA 1
ATOM 598 C C . THR A 1 78 ? -1.24 4.789 6.336 1 96.81 78 THR A C 1
ATOM 600 O O . THR A 1 78 ? -1.587 5.766 5.664 1 96.81 78 THR A O 1
ATOM 603 N N . VAL A 1 79 ? 0.031 4.422 6.531 1 97.75 79 VAL A N 1
ATOM 604 C CA . VAL A 1 79 ? 1.092 5.27 6.004 1 97.75 79 VAL A CA 1
ATOM 605 C C . VAL A 1 79 ? 2.047 4.438 5.148 1 97.75 79 VAL A C 1
ATOM 607 O O . VAL A 1 79 ? 2.387 3.309 5.512 1 97.75 79 VAL A O 1
ATOM 610 N N . TYR A 1 80 ? 2.381 4.961 3.992 1 98.06 80 TYR A N 1
ATOM 611 C CA . TYR A 1 80 ? 3.424 4.453 3.107 1 98.06 80 TYR A CA 1
ATOM 612 C C . TYR A 1 80 ? 4.52 5.496 2.904 1 98.06 80 TYR A C 1
ATOM 614 O O . TYR A 1 80 ? 4.242 6.625 2.498 1 98.06 80 TYR A O 1
ATOM 622 N N . THR A 1 81 ? 5.754 5.102 3.193 1 97.69 81 THR A N 1
ATOM 623 C CA . THR A 1 81 ? 6.879 6.008 2.99 1 97.69 81 THR A CA 1
ATOM 624 C C . THR A 1 81 ? 8 5.312 2.227 1 97.69 81 THR A C 1
ATOM 626 O O . THR A 1 81 ? 8.172 4.098 2.334 1 97.69 81 THR A O 1
ATOM 629 N N . THR A 1 82 ? 8.727 6.066 1.487 1 96.19 82 THR A N 1
ATOM 630 C CA . THR A 1 82 ? 9.852 5.578 0.704 1 96.19 82 THR A CA 1
ATOM 631 C C . THR A 1 82 ? 10.922 6.652 0.572 1 96.19 82 THR A C 1
ATOM 633 O O . THR A 1 82 ? 10.648 7.84 0.757 1 96.19 82 THR A O 1
ATOM 636 N N . VAL A 1 83 ? 12.125 6.188 0.317 1 94.44 83 VAL A N 1
ATOM 637 C CA . VAL A 1 83 ? 13.219 7.133 0.117 1 94.44 83 VAL A CA 1
ATOM 638 C C . VAL A 1 83 ? 13.281 7.551 -1.351 1 94.44 83 VAL A C 1
ATOM 640 O O . VAL A 1 83 ? 14.016 8.477 -1.71 1 94.44 83 VAL A O 1
ATOM 643 N N . ALA A 1 84 ? 12.477 6.93 -2.176 1 92.94 84 ALA A N 1
ATOM 644 C CA . ALA A 1 84 ? 12.453 7.254 -3.6 1 92.94 84 ALA A CA 1
ATOM 645 C C . ALA A 1 84 ? 11.562 8.461 -3.871 1 92.94 84 ALA A C 1
ATOM 647 O O . ALA A 1 84 ? 10.68 8.789 -3.07 1 92.94 84 ALA A O 1
ATOM 648 N N . ALA A 1 85 ? 11.914 9.164 -4.973 1 92 85 ALA A N 1
ATOM 649 C CA . ALA A 1 85 ? 10.977 10.172 -5.469 1 92 85 ALA A CA 1
ATOM 650 C C . ALA A 1 85 ? 9.672 9.523 -5.934 1 92 85 ALA A C 1
ATOM 652 O O . ALA A 1 85 ? 9.664 8.375 -6.387 1 92 85 ALA A O 1
ATOM 653 N N . PRO A 1 86 ? 8.594 10.289 -5.832 1 92.31 86 PRO A N 1
ATOM 654 C CA . PRO A 1 86 ? 7.297 9.711 -6.184 1 92.31 86 PRO A CA 1
ATOM 655 C C . PRO A 1 86 ? 7.281 9.102 -7.586 1 92.31 86 PRO A C 1
ATOM 657 O O . PRO A 1 86 ? 6.742 8.016 -7.785 1 92.31 86 PRO A O 1
ATOM 660 N N . SER A 1 87 ? 7.891 9.727 -8.531 1 88.25 87 SER A N 1
ATOM 661 C CA . SER A 1 87 ? 7.812 9.297 -9.922 1 88.25 87 SER A CA 1
ATOM 662 C C . SER A 1 87 ? 8.617 8.023 -10.156 1 88.25 87 SER A C 1
ATOM 664 O O . SER A 1 87 ? 8.469 7.367 -11.188 1 88.25 87 SER A O 1
ATOM 666 N N . HIS A 1 88 ? 9.398 7.688 -9.242 1 89.31 88 HIS A N 1
ATOM 667 C CA . HIS A 1 88 ? 10.273 6.539 -9.43 1 89.31 88 HIS A CA 1
ATOM 668 C C . HIS A 1 88 ? 9.961 5.434 -8.43 1 89.31 88 HIS A C 1
ATOM 670 O O . HIS A 1 88 ? 10.781 4.543 -8.211 1 89.31 88 HIS A O 1
ATOM 676 N N . ASP A 1 89 ? 8.922 5.57 -7.805 1 93.31 89 ASP A N 1
ATOM 677 C CA . ASP A 1 89 ? 8.5 4.543 -6.855 1 93.31 89 ASP A CA 1
ATOM 678 C C . ASP A 1 89 ? 7.352 3.715 -7.418 1 93.31 89 ASP A C 1
ATOM 680 O O . ASP A 1 89 ? 6.195 4.148 -7.395 1 93.31 89 ASP A O 1
ATOM 684 N N . ARG A 1 90 ? 7.672 2.521 -7.797 1 91.94 90 ARG A N 1
ATOM 685 C CA . ARG A 1 90 ? 6.684 1.664 -8.438 1 91.94 90 ARG A CA 1
ATOM 686 C C . ARG A 1 90 ? 5.566 1.29 -7.469 1 91.94 90 ARG A C 1
ATOM 688 O O . ARG A 1 90 ? 4.41 1.143 -7.871 1 91.94 90 ARG A O 1
ATOM 695 N N . ASN A 1 91 ? 5.891 1.099 -6.199 1 96 91 ASN A N 1
ATOM 696 C CA . ASN A 1 91 ? 4.871 0.776 -5.211 1 96 91 ASN A CA 1
ATOM 697 C C . ASN A 1 91 ? 3.863 1.913 -5.051 1 96 91 ASN A C 1
ATOM 699 O O . ASN A 1 91 ? 2.654 1.678 -5.027 1 96 91 ASN A O 1
ATOM 703 N N . LEU A 1 92 ? 4.406 3.098 -4.969 1 95.62 92 LEU A N 1
ATOM 704 C CA . LEU A 1 92 ? 3.518 4.246 -4.84 1 95.62 92 LEU A CA 1
ATOM 705 C C . LEU A 1 92 ? 2.584 4.352 -6.039 1 95.62 92 LEU A C 1
ATOM 707 O O . LEU A 1 92 ? 1.396 4.641 -5.883 1 95.62 92 LEU A O 1
ATOM 711 N N . ARG A 1 93 ? 3.131 4.102 -7.172 1 92.25 93 ARG A N 1
ATOM 712 C CA . ARG A 1 93 ? 2.318 4.141 -8.383 1 92.25 93 ARG A CA 1
ATOM 713 C C . ARG A 1 93 ? 1.22 3.084 -8.336 1 92.25 93 ARG A C 1
ATOM 715 O O . ARG A 1 93 ? 0.073 3.357 -8.695 1 92.25 93 ARG A O 1
ATOM 722 N N . SER A 1 94 ? 1.584 2.006 -7.926 1 93.38 94 SER A N 1
ATOM 723 C CA . SER A 1 94 ? 0.636 0.9 -7.84 1 93.38 94 SER A CA 1
ATOM 724 C C . SER A 1 94 ? -0.44 1.172 -6.797 1 93.38 94 SER A C 1
ATOM 726 O O . SER A 1 94 ? -1.635 1.065 -7.082 1 93.38 94 SER A O 1
ATOM 728 N N . LEU A 1 95 ? -0.098 1.575 -5.645 1 95.62 95 LEU A N 1
ATOM 729 C CA . LEU A 1 95 ? -1 1.798 -4.52 1 95.62 95 LEU A CA 1
ATOM 730 C C . LEU A 1 95 ? -1.944 2.961 -4.805 1 95.62 95 LEU A C 1
ATOM 732 O O . LEU A 1 95 ? -3.148 2.865 -4.551 1 95.62 95 LEU A O 1
ATOM 736 N N . SER A 1 96 ? -1.374 4 -5.324 1 93.94 96 SER A N 1
ATOM 737 C CA . SER A 1 96 ? -2.139 5.234 -5.488 1 93.94 96 SER A CA 1
ATOM 738 C C . SER A 1 96 ? -3.264 5.055 -6.504 1 93.94 96 SER A C 1
ATOM 740 O O . SER A 1 96 ? -4.301 5.719 -6.414 1 93.94 96 SER A O 1
ATOM 742 N N . LYS A 1 97 ? -3.104 4.148 -7.441 1 91.81 97 LYS A N 1
ATOM 743 C CA . LYS A 1 97 ? -4.105 3.932 -8.477 1 91.81 97 LYS A CA 1
ATOM 744 C C . LYS A 1 97 ? -5.277 3.113 -7.945 1 91.81 97 LYS A C 1
ATOM 746 O O . LYS A 1 97 ? -6.34 3.057 -8.57 1 91.81 97 LYS A O 1
ATOM 751 N N . THR A 1 98 ? -5.113 2.582 -6.848 1 91.12 98 THR A N 1
ATOM 752 C CA . THR A 1 98 ? -6.113 1.659 -6.316 1 91.12 98 THR A CA 1
ATOM 753 C C . THR A 1 98 ? -6.836 2.275 -5.121 1 91.12 98 THR A C 1
ATOM 755 O O . THR A 1 98 ? -8.047 2.105 -4.969 1 91.12 98 THR A O 1
ATOM 758 N N . ILE A 1 99 ? -6.203 2.979 -4.32 1 91.06 99 ILE A N 1
ATOM 759 C CA . ILE A 1 99 ? -6.73 3.404 -3.029 1 91.06 99 ILE A CA 1
ATOM 760 C C . ILE A 1 99 ? -7.441 4.746 -3.18 1 91.06 99 ILE A C 1
ATOM 762 O O . ILE A 1 99 ? -6.926 5.66 -3.828 1 91.06 99 ILE A O 1
ATOM 766 N N . SER A 1 100 ? -8.602 4.773 -2.635 1 86.94 100 SER A N 1
ATOM 767 C CA . SER A 1 100 ? -9.359 6.016 -2.525 1 86.94 100 SER A CA 1
ATOM 768 C C . SER A 1 100 ? -9.555 6.414 -1.066 1 86.94 100 SER A C 1
ATOM 770 O O . SER A 1 100 ? -9.586 5.559 -0.181 1 86.94 100 SER A O 1
ATOM 772 N N . THR A 1 101 ? -9.578 7.699 -0.821 1 87.88 101 THR A N 1
ATOM 773 C CA . THR A 1 101 ? -9.734 8.172 0.548 1 87.88 101 THR A CA 1
ATOM 774 C C . THR A 1 101 ? -10.391 9.555 0.57 1 87.88 101 THR A C 1
ATOM 776 O O . THR A 1 101 ? -10.508 10.211 -0.467 1 87.88 101 THR A O 1
ATOM 779 N N . SER A 1 102 ? -10.898 9.898 1.726 1 85.62 102 SER A N 1
ATOM 780 C CA . SER A 1 102 ? -11.484 11.219 1.937 1 85.62 102 SER A CA 1
ATOM 781 C C . SER A 1 102 ? -10.539 12.133 2.713 1 85.62 102 SER A C 1
ATOM 783 O O . SER A 1 102 ? -10.789 13.328 2.834 1 85.62 102 SER A O 1
ATOM 785 N N . LEU A 1 103 ? -9.578 11.625 3.232 1 91.25 103 LEU A N 1
ATOM 786 C CA . LEU A 1 103 ? -8.562 12.367 3.967 1 91.25 103 LEU A CA 1
ATOM 787 C C . LEU A 1 103 ? -7.164 11.836 3.66 1 91.25 103 LEU A C 1
ATOM 789 O O . LEU A 1 103 ? -6.84 10.703 4.004 1 91.25 103 LEU A O 1
ATOM 793 N N . LEU A 1 104 ? -6.348 12.711 3.039 1 95 104 LEU A N 1
ATOM 794 C CA . LEU A 1 104 ? -5.039 12.305 2.537 1 95 104 LEU A CA 1
ATOM 795 C C . LEU A 1 104 ? -3.963 13.305 2.945 1 95 104 LEU A C 1
ATOM 797 O O . LEU A 1 104 ? -4.176 14.516 2.865 1 95 104 LEU A O 1
ATOM 801 N N . PHE A 1 105 ? -2.852 12.797 3.473 1 98.5 105 PHE A N 1
ATOM 802 C CA . PHE A 1 105 ? -1.607 13.547 3.592 1 98.5 105 PHE A CA 1
ATOM 803 C C . PHE A 1 105 ? -0.585 13.062 2.568 1 98.5 105 PHE A C 1
ATOM 805 O O . PHE A 1 105 ? -0.424 11.859 2.363 1 98.5 105 PHE A O 1
ATOM 812 N N . GLY A 1 106 ? 0.045 13.883 1.833 1 98.31 106 GLY A N 1
ATOM 813 C CA . GLY A 1 106 ? 1.163 13.617 0.941 1 98.31 106 GLY A CA 1
ATOM 814 C C . GLY A 1 106 ? 2.35 14.531 1.187 1 98.31 106 GLY A C 1
ATOM 815 O O . GLY A 1 106 ? 2.18 15.727 1.444 1 98.31 106 GLY A O 1
ATOM 816 N N . HIS A 1 107 ? 3.543 14.039 1.148 1 98.38 107 HIS A N 1
ATOM 817 C CA . HIS A 1 107 ? 4.746 14.797 1.476 1 98.38 107 HIS A CA 1
ATOM 818 C C . HIS A 1 107 ? 5.914 14.383 0.589 1 98.38 107 HIS A C 1
ATOM 820 O O . HIS A 1 107 ? 6.117 13.195 0.334 1 98.38 107 HIS A O 1
ATOM 826 N N . VAL A 1 108 ? 6.633 15.297 0.046 1 97 108 VAL A N 1
ATOM 827 C CA . VAL A 1 108 ? 7.922 15.055 -0.599 1 97 108 VAL A CA 1
ATOM 828 C C . VAL A 1 108 ? 9.023 15.781 0.163 1 97 108 VAL A C 1
ATOM 830 O O . VAL A 1 108 ? 8.859 16.938 0.56 1 97 108 VAL A O 1
ATOM 833 N N . ARG A 1 109 ? 10.109 15.086 0.33 1 94.94 109 ARG A N 1
ATOM 834 C CA . ARG A 1 109 ? 11.117 15.523 1.289 1 94.94 109 ARG A CA 1
ATOM 835 C C . ARG A 1 109 ? 12.344 16.094 0.577 1 94.94 109 ARG A C 1
ATOM 837 O O . ARG A 1 109 ? 12.797 15.539 -0.424 1 94.94 109 ARG A O 1
ATOM 844 N N . ALA A 1 110 ? 12.789 17.188 1.039 1 91.25 110 ALA A N 1
ATOM 845 C CA . ALA A 1 110 ? 14.117 17.719 0.776 1 91.25 110 ALA A CA 1
ATOM 846 C C . ALA A 1 110 ? 14.961 17.75 2.051 1 91.25 110 ALA A C 1
ATOM 848 O O . ALA A 1 110 ? 14.852 18.688 2.848 1 91.25 110 ALA A O 1
ATOM 849 N N . ALA A 1 111 ? 15.805 16.766 2.168 1 86.06 111 ALA A N 1
ATOM 850 C CA . ALA A 1 111 ? 16.609 16.672 3.383 1 86.06 111 ALA A CA 1
ATOM 851 C C . ALA A 1 111 ? 17.625 17.812 3.471 1 86.06 111 ALA A C 1
ATOM 853 O O . ALA A 1 111 ? 18.25 18.172 2.475 1 86.06 111 ALA A O 1
ATOM 854 N N . GLY A 1 112 ? 17.672 18.391 4.637 1 78.44 112 GLY A N 1
ATOM 855 C CA . GLY A 1 112 ? 18.672 19.422 4.84 1 78.44 112 GLY A CA 1
ATOM 856 C C . GLY A 1 112 ? 20.094 18.891 4.824 1 78.44 112 GLY A C 1
ATOM 857 O O . GLY A 1 112 ? 20.312 17.672 4.766 1 78.44 112 GLY A O 1
ATOM 858 N N . PRO A 1 113 ? 21.031 19.797 4.812 1 77.5 113 PRO A N 1
ATOM 859 C CA . PRO A 1 113 ? 22.422 19.359 4.816 1 77.5 113 PRO A CA 1
ATOM 860 C C . PRO A 1 113 ? 22.766 18.469 6.004 1 77.5 113 PRO A C 1
ATOM 862 O O . PRO A 1 113 ? 22.406 18.781 7.145 1 77.5 113 PRO A O 1
ATOM 865 N N . GLY A 1 114 ? 23.391 17.359 5.746 1 77.31 114 GLY A N 1
ATOM 866 C CA . GLY A 1 114 ? 23.859 16.453 6.789 1 77.31 114 GLY A CA 1
ATOM 867 C C . GLY A 1 114 ? 22.766 15.531 7.301 1 77.31 114 GLY A C 1
ATOM 868 O O . GLY A 1 114 ? 23.016 14.625 8.094 1 77.31 114 GLY A O 1
ATOM 869 N N . ALA A 1 115 ? 21.609 15.773 6.852 1 81.19 115 ALA A N 1
ATOM 870 C CA . ALA A 1 115 ? 20.5 14.953 7.32 1 81.19 115 ALA A CA 1
ATOM 871 C C . ALA A 1 115 ? 20.531 13.57 6.68 1 81.19 115 ALA A C 1
ATOM 873 O O . ALA A 1 115 ? 20.859 13.43 5.504 1 81.19 115 ALA A O 1
ATOM 874 N N . SER A 1 116 ? 20.234 12.547 7.516 1 86.12 116 SER A N 1
ATOM 875 C CA . SER A 1 116 ? 20.188 11.18 7.02 1 86.12 116 SER A CA 1
ATOM 876 C C . SER A 1 116 ? 18.953 10.938 6.156 1 86.12 116 SER A C 1
ATOM 878 O O . SER A 1 116 ? 17.875 11.453 6.445 1 86.12 116 SER A O 1
ATOM 880 N N . VAL A 1 117 ? 19.188 10.188 5.086 1 85.06 117 VAL A N 1
ATOM 881 C CA . VAL A 1 117 ? 18.094 9.82 4.195 1 85.06 117 VAL A CA 1
ATOM 882 C C . VAL A 1 117 ? 17.719 8.352 4.41 1 85.06 117 VAL A C 1
ATOM 884 O O . VAL A 1 117 ? 18.453 7.453 3.99 1 85.06 117 VAL A O 1
ATOM 887 N N . HIS A 1 118 ? 16.625 8.172 5.148 1 89.69 118 HIS A N 1
ATOM 888 C CA . HIS A 1 118 ? 16.047 6.844 5.352 1 89.69 118 HIS A CA 1
ATOM 889 C C . HIS A 1 118 ? 14.547 6.922 5.594 1 89.69 118 HIS A C 1
ATOM 891 O O . HIS A 1 118 ? 14.016 8 5.852 1 89.69 118 HIS A O 1
ATOM 897 N N . GLN A 1 119 ? 13.93 5.84 5.516 1 91.88 119 GLN A N 1
ATOM 898 C CA . GLN A 1 119 ? 12.477 5.762 5.492 1 91.88 119 GLN A CA 1
ATOM 899 C C . GLN A 1 119 ? 11.875 6.355 6.762 1 91.88 119 GLN A C 1
ATOM 901 O O . GLN A 1 119 ? 10.805 6.965 6.723 1 91.88 119 GLN A O 1
ATOM 906 N N . TYR A 1 120 ? 12.5 6.234 7.84 1 92.75 120 TYR A N 1
ATOM 907 C CA . TYR A 1 120 ? 11.953 6.652 9.125 1 92.75 120 TYR A CA 1
ATOM 908 C C . TYR A 1 120 ? 11.992 8.172 9.266 1 92.75 120 TYR A C 1
ATOM 910 O O . TYR A 1 120 ? 11.375 8.734 10.172 1 92.75 120 TYR A O 1
ATOM 918 N N . ASN A 1 121 ? 12.719 8.828 8.375 1 95.19 121 ASN A N 1
ATOM 919 C CA . ASN A 1 121 ? 12.758 10.289 8.367 1 95.19 121 ASN A CA 1
ATOM 920 C C . ASN A 1 121 ? 11.773 10.875 7.359 1 95.19 121 ASN A C 1
ATOM 922 O O . ASN A 1 121 ? 11.688 12.094 7.199 1 95.19 121 ASN A O 1
ATOM 926 N N . CYS A 1 122 ? 11.062 9.961 6.703 1 96.75 122 CYS A N 1
ATOM 927 C CA . CYS A 1 122 ? 10.109 10.414 5.703 1 96.75 122 CYS A CA 1
ATOM 928 C C . CYS A 1 122 ? 8.719 10.594 6.309 1 96.75 122 CYS A C 1
ATOM 930 O O . CYS A 1 122 ? 8.305 9.797 7.16 1 96.75 122 CYS A O 1
ATOM 932 N N . HIS A 1 123 ? 8.062 11.703 5.855 1 97.62 123 HIS A N 1
ATOM 933 C CA . HIS A 1 123 ? 6.699 12.008 6.266 1 97.62 123 HIS A CA 1
ATOM 934 C C . HIS A 1 123 ? 5.688 11.258 5.41 1 97.62 123 HIS A C 1
ATOM 936 O O . HIS A 1 123 ? 5.98 10.883 4.27 1 97.62 123 HIS A O 1
ATOM 942 N N . PRO A 1 124 ? 4.473 11.078 5.941 1 98.31 124 PRO A N 1
ATOM 943 C CA . PRO A 1 124 ? 3.939 11.539 7.227 1 98.31 124 PRO A CA 1
ATOM 944 C C . PRO A 1 124 ? 4.383 10.656 8.398 1 98.31 124 PRO A C 1
ATOM 946 O O . PRO A 1 124 ? 4.633 9.469 8.219 1 98.31 124 PRO A O 1
ATOM 949 N N . PHE A 1 125 ? 4.477 11.289 9.562 1 98.06 125 PHE A N 1
ATOM 950 C CA . PHE A 1 125 ? 4.645 10.562 10.82 1 98.06 125 PHE A CA 1
ATOM 951 C C . PHE A 1 125 ? 3.291 10.164 11.398 1 98.06 125 PHE A C 1
ATOM 953 O O . PHE A 1 125 ? 2.283 10.828 11.148 1 98.06 125 PHE A O 1
ATOM 960 N N . ARG A 1 126 ? 3.316 9.047 12.086 1 97 126 ARG A N 1
ATOM 961 C CA . ARG A 1 126 ? 2.043 8.609 12.648 1 97 126 ARG A CA 1
ATOM 962 C C . ARG A 1 126 ? 2.232 8 14.031 1 97 126 ARG A C 1
ATOM 964 O O . ARG A 1 126 ? 3.309 7.496 14.352 1 97 126 ARG A O 1
ATOM 971 N N . LYS A 1 127 ? 1.25 8.125 14.836 1 96.38 127 LYS A N 1
ATOM 972 C CA . LYS A 1 127 ? 1.13 7.465 16.141 1 96.38 127 LYS A CA 1
ATOM 973 C C . LYS A 1 127 ? -0.325 7.406 16.594 1 96.38 127 LYS A C 1
ATOM 975 O O . LYS A 1 127 ? -0.991 8.438 16.688 1 96.38 127 LYS A O 1
ATOM 980 N N . GLY A 1 128 ? -0.769 6.148 16.906 1 94.94 128 GLY A N 1
ATOM 981 C CA . GLY A 1 128 ? -2.18 6.008 17.219 1 94.94 128 GLY A CA 1
ATOM 982 C C . GLY A 1 128 ? -3.098 6.523 16.141 1 94.94 128 GLY A C 1
ATOM 983 O O . GLY A 1 128 ? -2.965 6.141 14.969 1 94.94 128 GLY A O 1
ATOM 984 N N . ARG A 1 129 ? -4.008 7.445 16.578 1 96 129 ARG A N 1
ATOM 985 C CA . ARG A 1 129 ? -4.957 7.953 15.594 1 96 129 ARG A CA 1
ATOM 986 C C . ARG A 1 129 ? -4.387 9.156 14.852 1 96 129 ARG A C 1
ATOM 988 O O . ARG A 1 129 ? -5.008 9.664 13.914 1 96 129 ARG A O 1
ATOM 995 N N . TYR A 1 130 ? -3.152 9.547 15.164 1 97.88 130 TYR A N 1
ATOM 996 C CA . TYR A 1 130 ? -2.676 10.844 14.68 1 97.88 130 TYR A CA 1
ATOM 997 C C . TYR A 1 130 ? -1.7 10.664 13.523 1 97.88 130 TYR A C 1
ATOM 999 O O . TYR A 1 130 ? -0.903 9.719 13.516 1 97.88 130 TYR A O 1
ATOM 1007 N N . MET A 1 131 ? -1.762 11.547 12.586 1 98.06 131 MET A N 1
ATOM 1008 C CA . MET A 1 131 ? -0.826 11.695 11.477 1 98.06 131 MET A CA 1
ATOM 1009 C C . MET A 1 131 ? -0.308 13.133 11.391 1 98.06 131 MET A C 1
ATOM 1011 O O . MET A 1 131 ? -1.021 14.078 11.734 1 98.06 131 MET A O 1
ATOM 1015 N N . PHE A 1 132 ? 0.973 13.289 10.938 1 98.62 132 PHE A N 1
ATOM 1016 C CA . PHE A 1 132 ? 1.626 14.594 11.047 1 98.62 132 PHE A CA 1
ATOM 1017 C C . PHE A 1 132 ? 2.617 14.797 9.906 1 98.62 132 PHE A C 1
ATOM 1019 O O . PHE A 1 132 ? 3.299 13.859 9.492 1 98.62 132 PHE A O 1
ATOM 1026 N N . MET A 1 133 ? 2.664 16.047 9.391 1 98.5 133 MET A N 1
ATOM 1027 C CA . MET A 1 133 ? 3.684 16.469 8.43 1 98.5 133 MET A CA 1
ATOM 1028 C C . MET A 1 133 ? 4.223 17.844 8.789 1 98.5 133 MET A C 1
ATOM 1030 O O . MET A 1 133 ? 3.557 18.625 9.469 1 98.5 133 MET A O 1
ATOM 1034 N N . HIS A 1 134 ? 5.406 18.109 8.281 1 98.12 134 HIS A N 1
ATOM 1035 C CA . HIS A 1 134 ? 6.109 19.359 8.562 1 98.12 134 HIS A CA 1
ATOM 1036 C C . HIS A 1 134 ? 6.93 19.797 7.355 1 98.12 134 HIS A C 1
ATOM 1038 O O . HIS A 1 134 ? 7.625 18.984 6.734 1 98.12 134 HIS A O 1
ATOM 1044 N N . ASN A 1 135 ? 6.715 20.953 6.898 1 95.94 135 ASN A N 1
ATOM 1045 C CA . ASN A 1 135 ? 7.598 21.656 5.977 1 95.94 135 ASN A CA 1
ATOM 1046 C C . ASN A 1 135 ? 8.273 22.859 6.645 1 95.94 135 ASN A C 1
ATOM 1048 O O . ASN A 1 135 ? 7.637 23.875 6.891 1 95.94 135 ASN A O 1
ATOM 1052 N N . GLY A 1 136 ? 9.477 22.719 6.969 1 94.25 136 GLY A N 1
ATOM 1053 C CA . GLY A 1 136 ? 10.219 23.75 7.672 1 94.25 136 GLY A CA 1
ATOM 1054 C C . GLY A 1 136 ? 11.508 23.25 8.297 1 94.25 136 GLY A C 1
ATOM 1055 O O . GLY A 1 136 ? 12.039 22.219 7.883 1 94.25 136 GLY A O 1
ATOM 1056 N N . GLU A 1 137 ? 11.992 24.062 9.195 1 92.75 137 GLU A N 1
ATOM 1057 C CA . GLU A 1 137 ? 13.25 23.766 9.867 1 92.75 137 GLU A CA 1
ATOM 1058 C C . GLU A 1 137 ? 13.305 24.422 11.25 1 92.75 137 GLU A C 1
ATOM 1060 O O . GLU A 1 137 ? 12.852 25.547 11.43 1 92.75 137 GLU A O 1
ATOM 1065 N N . VAL A 1 138 ? 13.812 23.609 12.133 1 94.38 138 VAL A N 1
ATOM 1066 C CA . VAL A 1 138 ? 14.086 24.141 13.461 1 94.38 138 VAL A CA 1
ATOM 1067 C C . VAL A 1 138 ? 15.547 24.562 13.562 1 94.38 138 VAL A C 1
ATOM 1069 O O . VAL A 1 138 ? 16.453 23.734 13.461 1 94.38 138 VAL A O 1
ATOM 1072 N N . VAL A 1 139 ? 15.727 25.812 13.82 1 93.12 139 VAL A N 1
ATOM 1073 C CA . VAL A 1 139 ? 17.078 26.375 13.844 1 93.12 139 VAL A CA 1
ATOM 1074 C C . VAL A 1 139 ? 17.844 25.812 15.031 1 93.12 139 VAL A C 1
ATOM 1076 O O . VAL A 1 139 ? 17.312 25.703 16.141 1 93.12 139 VAL A O 1
ATOM 1079 N N . GLY A 1 140 ? 19.094 25.359 14.789 1 93.31 140 GLY A N 1
ATOM 1080 C CA . GLY A 1 140 ? 19.953 24.875 15.852 1 93.31 140 GLY A CA 1
ATOM 1081 C C . GLY A 1 140 ? 19.438 23.594 16.484 1 93.31 140 GLY A C 1
ATOM 1082 O O . GLY A 1 140 ? 19.656 23.344 17.672 1 93.31 140 GLY A O 1
ATOM 1083 N N . PHE A 1 141 ? 18.766 22.75 15.828 1 94.38 141 PHE A N 1
ATOM 1084 C CA . PHE A 1 141 ? 18.094 21.578 16.344 1 94.38 141 PHE A CA 1
ATOM 1085 C C . PHE A 1 141 ? 19.062 20.672 17.094 1 94.38 141 PHE A C 1
ATOM 1087 O O . PHE A 1 141 ? 18.703 20.125 18.141 1 94.38 141 PHE A O 1
ATOM 1094 N N . LYS A 1 142 ? 20.219 20.453 16.625 1 92.81 142 LYS A N 1
ATOM 1095 C CA . LYS A 1 142 ? 21.188 19.578 17.25 1 92.81 142 LYS A CA 1
ATOM 1096 C C . LYS A 1 142 ? 21.469 19.984 18.688 1 92.81 142 LYS A C 1
ATOM 1098 O O . LYS A 1 142 ? 21.656 19.125 19.562 1 92.81 142 LYS A O 1
ATOM 1103 N N . SER A 1 143 ? 21.484 21.25 18.875 1 95.06 143 SER A N 1
ATOM 1104 C CA . SER A 1 143 ? 21.859 21.766 20.188 1 95.06 143 SER A CA 1
ATOM 1105 C C . SER A 1 143 ? 20.703 21.641 21.188 1 95.06 143 SER A C 1
ATOM 1107 O O . SER A 1 143 ? 20.922 21.594 22.391 1 95.06 143 SER A O 1
ATOM 1109 N N . ILE A 1 144 ? 19.5 21.609 20.672 1 96.19 144 ILE A N 1
ATOM 1110 C CA . ILE A 1 144 ? 18.375 21.656 21.594 1 96.19 144 ILE A CA 1
ATOM 1111 C C . ILE A 1 144 ? 17.688 20.281 21.656 1 96.19 144 ILE A C 1
ATOM 1113 O O . ILE A 1 144 ? 16.844 20.047 22.516 1 96.19 144 ILE A O 1
ATOM 1117 N N . ARG A 1 145 ? 18.031 19.391 20.844 1 96.25 145 ARG A N 1
ATOM 1118 C CA . ARG A 1 145 ? 17.359 18.094 20.672 1 96.25 145 ARG A CA 1
ATOM 1119 C C . ARG A 1 145 ? 17.344 17.312 21.984 1 96.25 145 ARG A C 1
ATOM 1121 O O . ARG A 1 145 ? 16.297 16.797 22.391 1 96.25 145 ARG A O 1
ATOM 1128 N N . ARG A 1 146 ? 18.438 17.25 22.672 1 95.81 146 ARG A N 1
ATOM 1129 C CA . ARG A 1 146 ? 18.531 16.469 23.891 1 95.81 146 ARG A CA 1
ATOM 1130 C C . ARG A 1 146 ? 17.562 16.969 24.953 1 95.81 146 ARG A C 1
ATOM 1132 O O . ARG A 1 146 ? 16.891 16.172 25.609 1 95.81 146 ARG A O 1
ATOM 1139 N N . GLY A 1 147 ? 17.578 18.234 25.109 1 96.38 147 GLY A N 1
ATOM 1140 C CA . GLY A 1 147 ? 16.672 18.828 26.094 1 96.38 147 GLY A CA 1
ATOM 1141 C C . GLY A 1 147 ? 15.211 18.578 25.781 1 96.38 147 GLY A C 1
ATOM 1142 O O . GLY A 1 147 ? 14.422 18.297 26.688 1 96.38 147 GLY A O 1
ATOM 1143 N N . LEU A 1 148 ? 14.844 18.656 24.562 1 96.69 148 LEU A N 1
ATOM 1144 C CA . LEU A 1 148 ? 13.461 18.469 24.156 1 96.69 148 LEU A CA 1
ATOM 1145 C C . LEU A 1 148 ? 13.055 17 24.297 1 96.69 148 LEU A C 1
ATOM 1147 O O . LEU A 1 148 ? 11.93 16.703 24.703 1 96.69 148 LEU A O 1
ATOM 1151 N N . LEU A 1 149 ? 13.922 16.078 24 1 96.25 149 LEU A N 1
ATOM 1152 C CA . LEU A 1 149 ? 13.664 14.648 24.141 1 96.25 149 LEU A CA 1
ATOM 1153 C C . LEU A 1 149 ? 13.375 14.305 25.609 1 96.25 149 LEU A C 1
ATOM 1155 O O . LEU A 1 149 ? 12.516 13.461 25.891 1 96.25 149 LEU A O 1
ATOM 1159 N N . ASN A 1 150 ? 14.031 14.969 26.469 1 96 150 ASN A N 1
ATOM 1160 C CA . ASN A 1 150 ? 13.898 14.711 27.906 1 96 150 ASN A CA 1
ATOM 1161 C C . ASN A 1 150 ? 12.516 15.102 28.422 1 96 150 ASN A C 1
ATOM 1163 O O . ASN A 1 150 ? 12.102 14.656 29.484 1 96 150 ASN A O 1
ATOM 1167 N N . LYS A 1 151 ? 11.805 15.914 27.672 1 95.31 151 LYS A N 1
ATOM 1168 C CA . LYS A 1 151 ? 10.5 16.406 28.094 1 95.31 151 LYS A CA 1
ATOM 1169 C C . LYS A 1 151 ? 9.398 15.414 27.719 1 95.31 151 LYS A C 1
ATOM 1171 O O . LYS A 1 151 ? 8.273 15.516 28.219 1 95.31 151 LYS A O 1
ATOM 1176 N N . LEU A 1 152 ? 9.688 14.453 26.938 1 97.25 152 LEU A N 1
ATOM 1177 C CA . LEU A 1 152 ? 8.656 13.562 26.406 1 97.25 152 LEU A CA 1
ATOM 1178 C C . LEU A 1 152 ? 8.305 12.477 27.422 1 97.25 152 LEU A C 1
ATOM 1180 O O . LEU A 1 152 ? 9.188 11.945 28.109 1 97.25 152 LEU A O 1
ATOM 1184 N N . ARG A 1 153 ? 7.031 12.195 27.453 1 97.12 153 ARG A N 1
ATOM 1185 C CA . ARG A 1 153 ? 6.613 10.992 28.156 1 97.12 153 ARG A CA 1
ATOM 1186 C C . ARG A 1 153 ? 7.297 9.758 27.594 1 97.12 153 ARG A C 1
ATOM 1188 O O . ARG A 1 153 ? 7.621 9.711 26.406 1 97.12 153 ARG A O 1
ATOM 1195 N N . ASP A 1 154 ? 7.418 8.695 28.359 1 95.5 154 ASP A N 1
ATOM 1196 C CA . ASP A 1 154 ? 8.18 7.504 28 1 95.5 154 ASP A CA 1
ATOM 1197 C C . ASP A 1 154 ? 7.613 6.848 26.734 1 95.5 154 ASP A C 1
ATOM 1199 O O . ASP A 1 154 ? 8.367 6.441 25.844 1 95.5 154 ASP A O 1
ATOM 1203 N N . GLU A 1 155 ? 6.344 6.754 26.656 1 93.94 155 GLU A N 1
ATOM 1204 C CA . GLU A 1 155 ? 5.719 6.074 25.531 1 93.94 155 GLU A CA 1
ATOM 1205 C C . GLU A 1 155 ? 6.039 6.777 24.219 1 93.94 155 GLU A C 1
ATOM 1207 O O . GLU A 1 155 ? 6.176 6.133 23.172 1 93.94 155 GLU A O 1
ATOM 1212 N N . LEU A 1 156 ? 6.105 8.07 24.266 1 95.56 156 LEU A N 1
ATOM 1213 C CA . LEU A 1 156 ? 6.398 8.852 23.062 1 95.56 156 LEU A CA 1
ATOM 1214 C C . LEU A 1 156 ? 7.887 8.812 22.734 1 95.56 156 LEU A C 1
ATOM 1216 O O . LEU A 1 156 ? 8.273 8.688 21.578 1 95.56 156 LEU A O 1
ATOM 1220 N N . PHE A 1 157 ? 8.672 8.844 23.75 1 94.38 157 PHE A N 1
ATOM 1221 C CA . PHE A 1 157 ? 10.117 8.789 23.594 1 94.38 157 PHE A CA 1
ATOM 1222 C C . PHE A 1 157 ? 10.547 7.461 22.969 1 94.38 157 PHE A C 1
ATOM 1224 O O . PHE A 1 157 ? 11.375 7.434 22.062 1 94.38 157 PHE A O 1
ATOM 1231 N N . GLU A 1 158 ? 9.992 6.395 23.406 1 90 158 GLU A N 1
ATOM 1232 C CA . GLU A 1 158 ? 10.391 5.051 23.016 1 90 158 GLU A CA 1
ATOM 1233 C C . GLU A 1 158 ? 10.031 4.773 21.562 1 90 158 GLU A C 1
ATOM 1235 O O . GLU A 1 158 ? 10.641 3.916 20.906 1 90 158 GLU A O 1
ATOM 1240 N N . ASP A 1 159 ? 9.188 5.508 21.047 1 88.38 159 ASP A N 1
ATOM 1241 C CA . ASP A 1 159 ? 8.672 5.199 19.703 1 88.38 159 ASP A CA 1
ATOM 1242 C C . ASP A 1 159 ? 9.367 6.043 18.641 1 88.38 159 ASP A C 1
ATOM 1244 O O . ASP A 1 159 ? 9.102 5.883 17.453 1 88.38 159 ASP A O 1
ATOM 1248 N N . ILE A 1 160 ? 10.195 6.914 19.062 1 92.5 160 ILE A N 1
ATOM 1249 C CA . ILE A 1 160 ? 10.906 7.734 18.094 1 92.5 160 ILE A CA 1
ATOM 1250 C C . ILE A 1 160 ? 11.852 6.859 17.281 1 92.5 160 ILE A C 1
ATOM 1252 O O . ILE A 1 160 ? 12.664 6.117 17.844 1 92.5 160 ILE A O 1
ATOM 1256 N N . SER A 1 161 ? 11.734 6.922 16 1 89.81 161 SER A N 1
ATOM 1257 C CA . SER A 1 161 ? 12.492 6.035 15.133 1 89.81 161 SER A CA 1
ATOM 1258 C C . SER A 1 161 ? 13.445 6.824 14.234 1 89.81 161 SER A C 1
ATOM 1260 O O . SER A 1 161 ? 14.398 6.266 13.695 1 89.81 161 SER A O 1
ATOM 1262 N N . GLY A 1 162 ? 13.195 8.102 14.062 1 92.25 162 GLY A N 1
ATOM 1263 C CA . GLY A 1 162 ? 14.016 8.914 13.188 1 92.25 162 GLY A CA 1
ATOM 1264 C C . GLY A 1 162 ? 14.859 9.938 13.93 1 92.25 162 GLY A C 1
ATOM 1265 O O . GLY A 1 162 ? 15.125 9.773 15.125 1 92.25 162 GLY A O 1
ATOM 1266 N N . THR A 1 163 ? 15.375 10.875 13.148 1 92 163 THR A N 1
ATOM 1267 C CA . THR A 1 163 ? 16.297 11.844 13.734 1 92 163 THR A CA 1
ATOM 1268 C C . THR A 1 163 ? 15.906 13.266 13.336 1 92 163 THR A C 1
ATOM 1270 O O . THR A 1 163 ? 16.719 14.188 13.453 1 92 163 THR A O 1
ATOM 1273 N N . THR A 1 164 ? 14.773 13.453 12.883 1 94.69 164 THR A N 1
ATOM 1274 C CA . THR A 1 164 ? 14.406 14.75 12.336 1 94.69 164 THR A CA 1
ATOM 1275 C C . THR A 1 164 ? 13.781 15.641 13.414 1 94.69 164 THR A C 1
ATOM 1277 O O . THR A 1 164 ? 13.211 15.133 14.391 1 94.69 164 THR A O 1
ATOM 1280 N N . ASP A 1 165 ? 13.883 16.922 13.227 1 96 165 ASP A N 1
ATOM 1281 C CA . ASP A 1 165 ? 13.18 17.875 14.07 1 96 165 ASP A CA 1
ATOM 1282 C C . ASP A 1 165 ? 11.672 17.719 13.945 1 96 165 ASP A C 1
ATOM 1284 O O . ASP A 1 165 ? 10.938 17.844 14.93 1 96 165 ASP A O 1
ATOM 1288 N N . SER A 1 166 ? 11.234 17.312 12.758 1 97.19 166 SER A N 1
ATOM 1289 C CA . SER A 1 166 ? 9.812 17.141 12.477 1 97.19 166 SER A CA 1
ATOM 1290 C C . SER A 1 166 ? 9.195 16.062 13.352 1 97.19 166 SER A C 1
ATOM 1292 O O . SER A 1 166 ? 8.125 16.266 13.938 1 97.19 166 SER A O 1
ATOM 1294 N N . GLU A 1 167 ? 9.867 14.93 13.461 1 97.5 167 GLU A N 1
ATOM 1295 C CA . GLU A 1 167 ? 9.328 13.852 14.289 1 97.5 167 GLU A CA 1
ATOM 1296 C C . GLU A 1 167 ? 9.289 14.242 15.758 1 97.5 167 GLU A C 1
ATOM 1298 O O . GLU A 1 167 ? 8.352 13.891 16.484 1 97.5 167 GLU A O 1
ATOM 1303 N N . LEU A 1 168 ? 10.328 14.93 16.172 1 97.69 168 LEU A N 1
ATOM 1304 C CA . LEU A 1 168 ? 10.336 15.375 17.547 1 97.69 168 LEU A CA 1
ATOM 1305 C C . LEU A 1 168 ? 9.203 16.359 17.812 1 97.69 168 LEU A C 1
ATOM 1307 O O . LEU A 1 168 ? 8.531 16.281 18.844 1 97.69 168 LEU A O 1
ATOM 1311 N N . LEU A 1 169 ? 9.047 17.312 16.938 1 97.88 169 LEU A N 1
ATOM 1312 C CA . LEU A 1 169 ? 7.938 18.25 17.062 1 97.88 169 LEU A CA 1
ATOM 1313 C C . LEU A 1 169 ? 6.605 17.516 17.156 1 97.88 169 LEU A C 1
ATOM 1315 O O . LEU A 1 169 ? 5.758 17.859 17.984 1 97.88 169 LEU A O 1
ATOM 1319 N N . PHE A 1 170 ? 6.426 16.531 16.344 1 98.44 170 PHE A N 1
ATOM 1320 C CA . PHE A 1 170 ? 5.223 15.695 16.375 1 98.44 170 PHE A CA 1
ATOM 1321 C C . PHE A 1 170 ? 5.008 15.125 17.781 1 98.44 170 PHE A C 1
ATOM 1323 O O . PHE A 1 170 ? 3.91 15.227 18.328 1 98.44 170 PHE A O 1
ATOM 1330 N N . ASN A 1 171 ? 6.02 14.57 18.312 1 98.25 171 ASN A N 1
ATOM 1331 C CA . ASN A 1 171 ? 5.906 13.938 19.609 1 98.25 171 ASN A CA 1
ATOM 1332 C C . ASN A 1 171 ? 5.695 14.961 20.719 1 98.25 171 ASN A C 1
ATOM 1334 O O . ASN A 1 171 ? 5.023 14.688 21.719 1 98.25 171 ASN A O 1
ATOM 1338 N N . LEU A 1 172 ? 6.281 16.156 20.562 1 97.56 172 LEU A N 1
ATOM 1339 C CA . LEU A 1 172 ? 6.02 17.219 21.516 1 97.56 172 LEU A CA 1
ATOM 1340 C C . LEU A 1 172 ? 4.547 17.609 21.5 1 97.56 172 LEU A C 1
ATOM 1342 O O . LEU A 1 172 ? 3.969 17.906 22.547 1 97.56 172 LEU A O 1
ATOM 1346 N N . ILE A 1 173 ? 3.936 17.656 20.328 1 97.75 173 ILE A N 1
ATOM 1347 C CA . ILE A 1 173 ? 2.518 17.984 20.203 1 97.75 173 ILE A CA 1
ATOM 1348 C C . ILE A 1 173 ? 1.684 16.891 20.875 1 97.75 173 ILE A C 1
ATOM 1350 O O . ILE A 1 173 ? 0.78 17.172 21.656 1 97.75 173 ILE A O 1
ATOM 1354 N N . LEU A 1 174 ? 2.021 15.633 20.594 1 98.31 174 LEU A N 1
ATOM 1355 C CA . LEU A 1 174 ? 1.296 14.508 21.172 1 98.31 174 LEU A CA 1
ATOM 1356 C C . LEU A 1 174 ? 1.443 14.492 22.688 1 98.31 174 LEU A C 1
ATOM 1358 O O . LEU A 1 174 ? 0.537 14.055 23.406 1 98.31 174 LEU A O 1
ATOM 1362 N N . ASN A 1 175 ? 2.594 14.961 23.125 1 97.44 175 ASN A N 1
ATOM 1363 C CA . ASN A 1 175 ? 2.879 15.016 24.547 1 97.44 175 ASN A CA 1
ATOM 1364 C C . ASN A 1 175 ? 1.878 15.891 25.297 1 97.44 175 ASN A C 1
ATOM 1366 O O . ASN A 1 175 ? 1.681 15.734 26.5 1 97.44 175 ASN A O 1
ATOM 1370 N N . GLU A 1 176 ? 1.254 16.844 24.625 1 96.19 176 GLU A N 1
ATOM 1371 C CA . GLU A 1 176 ? 0.286 17.766 25.203 1 96.19 176 GLU A CA 1
ATOM 1372 C C . GLU A 1 176 ? -1.111 17.141 25.234 1 96.19 176 GLU A C 1
ATOM 1374 O O . GLU A 1 176 ? -2.033 17.719 25.828 1 96.19 176 GLU A O 1
ATOM 1379 N N . LEU A 1 177 ? -1.308 15.984 24.672 1 97.5 177 LEU A N 1
ATOM 1380 C CA . LEU A 1 177 ? -2.592 15.289 24.641 1 97.5 177 LEU A CA 1
ATOM 1381 C C . LEU A 1 177 ? -2.658 14.234 25.75 1 97.5 177 LEU A C 1
ATOM 1383 O O . LEU A 1 177 ? -1.628 13.695 26.156 1 97.5 177 LEU A O 1
ATOM 1387 N N . PRO A 1 178 ? -3.881 13.898 26.203 1 95.88 178 PRO A N 1
ATOM 1388 C CA . PRO A 1 178 ? -3.975 12.875 27.25 1 95.88 178 PRO A CA 1
ATOM 1389 C C . PRO A 1 178 ? -3.484 11.508 26.766 1 95.88 178 PRO A C 1
ATOM 1391 O O . PRO A 1 178 ? -2.883 10.758 27.547 1 95.88 178 PRO A O 1
ATOM 1394 N N . ASP A 1 179 ? -3.77 11.125 25.594 1 95.12 179 ASP A N 1
ATOM 1395 C CA . ASP A 1 179 ? -3.291 9.914 24.938 1 95.12 179 ASP A CA 1
ATOM 1396 C C . ASP A 1 179 ? -3.379 10.047 23.406 1 95.12 179 ASP A C 1
ATOM 1398 O O . ASP A 1 179 ? -3.83 11.07 22.906 1 95.12 179 ASP A O 1
ATOM 1402 N N . VAL A 1 180 ? -2.922 9.039 22.734 1 96.5 180 VAL A N 1
ATOM 1403 C CA . VAL A 1 180 ? -2.867 9.148 21.281 1 96.5 180 VAL A CA 1
ATOM 1404 C C . VAL A 1 180 ? -3.939 8.258 20.656 1 96.5 180 VAL A C 1
ATOM 1406 O O . VAL A 1 180 ? -3.953 8.055 19.438 1 96.5 180 VAL A O 1
ATOM 1409 N N . GLN A 1 181 ? -4.848 7.66 21.484 1 94.38 181 GLN A N 1
ATOM 1410 C CA . GLN A 1 181 ? -5.805 6.668 21 1 94.38 181 GLN A CA 1
ATOM 1411 C C . GLN A 1 181 ? -7.215 7.246 20.953 1 94.38 181 GLN A C 1
ATOM 1413 O O . GLN A 1 181 ? -8.07 6.738 20.219 1 94.38 181 GLN A O 1
ATOM 1418 N N . THR A 1 182 ? -7.398 8.281 21.75 1 92.12 182 THR A N 1
ATOM 1419 C CA . THR A 1 182 ? -8.758 8.805 21.906 1 92.12 182 THR A CA 1
ATOM 1420 C C . THR A 1 182 ? -8.93 10.102 21.125 1 92.12 182 THR A C 1
ATOM 1422 O O . THR A 1 182 ? -8 10.914 21.047 1 92.12 182 THR A O 1
ATOM 1425 N N . ARG A 1 183 ? -10.125 10.273 20.656 1 88.12 183 ARG A N 1
ATOM 1426 C CA . ARG A 1 183 ? -10.453 11.508 19.953 1 88.12 183 ARG A CA 1
ATOM 1427 C C . ARG A 1 183 ? -10.484 12.695 20.922 1 88.12 183 ARG A C 1
ATOM 1429 O O . ARG A 1 183 ? -10.961 12.578 22.047 1 88.12 183 ARG A O 1
ATOM 1436 N N . GLN A 1 184 ? -9.945 13.812 20.375 1 89.94 184 GLN A N 1
ATOM 1437 C CA . GLN A 1 184 ? -10 15.055 21.141 1 89.94 184 GLN A CA 1
ATOM 1438 C C . GLN A 1 184 ? -10.82 16.109 20.406 1 89.94 184 GLN A C 1
ATOM 1440 O O . GLN A 1 184 ? -11.008 16.031 19.188 1 89.94 184 GLN A O 1
ATOM 1445 N N . ASP A 1 185 ? -11.305 17.016 21.188 1 86.31 185 ASP A N 1
ATOM 1446 C CA . ASP A 1 185 ? -12.016 18.109 20.531 1 86.31 185 ASP A CA 1
ATOM 1447 C C . ASP A 1 185 ? -11.039 19.016 19.797 1 86.31 185 ASP A C 1
ATOM 1449 O O . ASP A 1 185 ? -9.844 19.016 20.062 1 86.31 185 ASP A O 1
ATOM 1453 N N . THR A 1 186 ? -11.602 19.812 18.938 1 84.81 186 THR A N 1
ATOM 1454 C CA . THR A 1 186 ? -10.812 20.656 18.047 1 84.81 186 THR A CA 1
ATOM 1455 C C . THR A 1 186 ? -9.961 21.641 18.828 1 84.81 186 THR A C 1
ATOM 1457 O O . THR A 1 186 ? -8.805 21.906 18.469 1 84.81 186 THR A O 1
ATOM 1460 N N . VAL A 1 187 ? -10.461 22.172 19.859 1 85.56 187 VAL A N 1
ATOM 1461 C CA . VAL A 1 187 ? -9.766 23.188 20.656 1 85.56 187 VAL A CA 1
ATOM 1462 C C . VAL A 1 187 ? -8.547 22.547 21.344 1 85.56 187 VAL A C 1
ATOM 1464 O O . VAL A 1 187 ? -7.477 23.156 21.391 1 85.56 187 VAL A O 1
ATOM 1467 N N . THR A 1 188 ? -8.789 21.391 21.875 1 92.31 188 THR A N 1
ATOM 1468 C CA . THR A 1 188 ? -7.695 20.672 22.516 1 92.31 188 THR A CA 1
ATOM 1469 C C . THR A 1 188 ? -6.57 20.391 21.516 1 92.31 188 THR A C 1
ATOM 1471 O O . THR A 1 188 ? -5.391 20.547 21.844 1 92.31 188 THR A O 1
ATOM 1474 N N . LEU A 1 189 ? -6.898 20.016 20.344 1 93.31 189 LEU A N 1
ATOM 1475 C CA . LEU A 1 189 ? -5.902 19.75 19.312 1 93.31 189 LEU A CA 1
ATOM 1476 C C . LEU A 1 189 ? -5.164 21.031 18.938 1 93.31 189 LEU A C 1
ATOM 1478 O O . LEU A 1 189 ? -3.943 21.016 18.75 1 93.31 189 LEU A O 1
ATOM 1482 N N . GLN A 1 190 ? -5.91 22.125 18.828 1 88.25 190 GLN A N 1
ATOM 1483 C CA . GLN A 1 190 ? -5.289 23.406 18.516 1 88.25 190 GLN A CA 1
ATOM 1484 C C . GLN A 1 190 ? -4.273 23.797 19.594 1 88.25 190 GLN A C 1
ATOM 1486 O O . GLN A 1 190 ? -3.154 24.203 19.266 1 88.25 190 GLN A O 1
ATOM 1491 N N . ARG A 1 191 ? -4.707 23.625 20.75 1 90 191 ARG A N 1
ATOM 1492 C CA . ARG A 1 191 ? -3.84 23.969 21.875 1 90 191 ARG A CA 1
ATOM 1493 C C . ARG A 1 191 ? -2.578 23.109 21.875 1 90 191 ARG A C 1
ATOM 1495 O O . ARG A 1 191 ? -1.487 23.609 22.172 1 90 191 ARG A O 1
ATOM 1502 N N . ALA A 1 192 ? -2.756 21.859 21.609 1 94.5 192 ALA A N 1
ATOM 1503 C CA . ALA A 1 192 ? -1.605 20.953 21.578 1 94.5 192 ALA A CA 1
ATOM 1504 C C . ALA A 1 192 ? -0.597 21.391 20.531 1 94.5 192 ALA A C 1
ATOM 1506 O O . ALA A 1 192 ? 0.611 21.406 20.781 1 94.5 192 ALA A O 1
ATOM 1507 N N . VAL A 1 193 ? -1.087 21.734 19.312 1 93.44 193 VAL A N 1
ATOM 1508 C CA . VAL A 1 193 ? -0.213 22.188 18.234 1 93.44 193 VAL A CA 1
ATOM 1509 C C . VAL A 1 193 ? 0.519 23.453 18.656 1 93.44 193 VAL A C 1
ATOM 1511 O O . VAL A 1 193 ? 1.737 23.562 18.484 1 93.44 193 VAL A O 1
ATOM 1514 N N . LEU A 1 194 ? -0.196 24.375 19.25 1 89.94 194 LEU A N 1
ATOM 1515 C CA . LEU A 1 194 ? 0.395 25.656 19.672 1 89.94 194 LEU A CA 1
ATOM 1516 C C . LEU A 1 194 ? 1.441 25.438 20.75 1 89.94 194 LEU A C 1
ATOM 1518 O O . LEU A 1 194 ? 2.52 26.031 20.719 1 89.94 194 LEU A O 1
ATOM 1522 N N . LYS A 1 195 ? 1.131 24.594 21.656 1 90.62 195 LYS A N 1
ATOM 1523 C CA . LYS A 1 195 ? 2.07 24.328 22.734 1 90.62 195 LYS A CA 1
ATOM 1524 C C . LYS A 1 195 ? 3.332 23.641 22.203 1 90.62 195 LYS A C 1
ATOM 1526 O O . LYS A 1 195 ? 4.434 23.906 22.703 1 90.62 195 LYS A O 1
ATOM 1531 N N . GLY A 1 196 ? 3.15 22.719 21.281 1 93.06 196 GLY A N 1
ATOM 1532 C CA . GLY A 1 196 ? 4.316 22.125 20.656 1 93.06 196 GLY A CA 1
ATOM 1533 C C . GLY A 1 196 ? 5.207 23.141 19.969 1 93.06 196 GLY A C 1
ATOM 1534 O O . GLY A 1 196 ? 6.43 23.125 20.141 1 93.06 196 GLY A O 1
ATOM 1535 N N . ILE A 1 197 ? 4.59 24.031 19.203 1 90.94 197 ILE A N 1
ATOM 1536 C CA . ILE A 1 197 ? 5.328 25.078 18.5 1 90.94 197 ILE A CA 1
ATOM 1537 C C . ILE A 1 197 ? 6.035 25.984 19.516 1 90.94 197 ILE A C 1
ATOM 1539 O O . ILE A 1 197 ? 7.211 26.312 19.344 1 90.94 197 ILE A O 1
ATOM 1543 N N . CYS A 1 198 ? 5.348 26.297 20.594 1 89.88 198 CYS A N 1
ATOM 1544 C CA . CYS A 1 198 ? 5.922 27.141 21.641 1 89.88 198 CYS A CA 1
ATOM 1545 C C . CYS A 1 198 ? 7.129 26.469 22.281 1 89.88 198 CYS A C 1
ATOM 1547 O O . CYS A 1 198 ? 8.117 27.141 22.594 1 89.88 198 CYS A O 1
ATOM 1549 N N . ALA A 1 199 ? 7.023 25.219 22.469 1 91.25 199 ALA A N 1
ATOM 1550 C CA . ALA A 1 199 ? 8.133 24.484 23.062 1 91.25 199 ALA A CA 1
ATOM 1551 C C . ALA A 1 199 ? 9.391 24.609 22.188 1 91.25 199 ALA A C 1
ATOM 1553 O O . ALA A 1 199 ? 10.492 24.766 22.703 1 91.25 199 ALA A O 1
ATOM 1554 N N . ILE A 1 200 ? 9.211 24.547 20.922 1 93.06 200 ILE A N 1
ATOM 1555 C CA . ILE A 1 200 ? 10.328 24.656 19.984 1 93.06 200 ILE A CA 1
ATOM 1556 C C . ILE A 1 200 ? 10.906 26.078 20.031 1 93.06 200 ILE A C 1
ATOM 1558 O O . ILE A 1 200 ? 12.117 26.25 20.156 1 93.06 200 ILE A O 1
ATOM 1562 N N . ILE A 1 201 ? 10.07 27.078 19.984 1 88.81 201 ILE A N 1
ATOM 1563 C CA . ILE A 1 201 ? 10.5 28.469 19.938 1 88.81 201 ILE A CA 1
ATOM 1564 C C . ILE A 1 201 ? 11.25 28.828 21.219 1 88.81 201 ILE A C 1
ATOM 1566 O O . ILE A 1 201 ? 12.281 29.5 21.172 1 88.81 201 ILE A O 1
ATOM 1570 N N . SER A 1 202 ? 10.734 28.312 22.266 1 89.56 202 SER A N 1
ATOM 1571 C CA . SER A 1 202 ? 11.391 28.562 23.547 1 89.56 202 SER A CA 1
ATOM 1572 C C . SER A 1 202 ? 12.766 27.906 23.609 1 89.56 202 SER A C 1
ATOM 1574 O O . SER A 1 202 ? 13.727 28.516 24.078 1 89.56 202 SER A O 1
ATOM 1576 N N . ALA A 1 203 ? 12.828 26.719 23.156 1 91.88 203 ALA A N 1
ATOM 1577 C CA . ALA A 1 203 ? 14.094 25.984 23.188 1 91.88 203 ALA A CA 1
ATOM 1578 C C . ALA A 1 203 ? 15.141 26.656 22.312 1 91.88 203 ALA A C 1
ATOM 1580 O O . ALA A 1 203 ? 16.328 26.609 22.609 1 91.88 203 ALA A O 1
ATOM 1581 N N . CYS A 1 204 ? 14.672 27.281 21.297 1 93.19 204 CYS A N 1
ATOM 1582 C CA . CYS A 1 204 ? 15.578 27.953 20.359 1 93.19 204 CYS A CA 1
ATOM 1583 C C . CYS A 1 204 ? 15.875 29.375 20.812 1 93.19 204 CYS A C 1
ATOM 1585 O O . CYS A 1 204 ? 16.531 30.141 20.109 1 93.19 204 CYS A O 1
ATOM 1587 N N . LYS A 1 205 ? 15.383 29.766 21.906 1 91.75 205 LYS A N 1
ATOM 1588 C CA . LYS A 1 205 ? 15.586 31.094 22.484 1 91.75 205 LYS A CA 1
ATOM 1589 C C . LYS A 1 205 ? 15.102 32.188 21.531 1 91.75 205 LYS A C 1
ATOM 1591 O O . LYS A 1 205 ? 15.773 33.188 21.344 1 91.75 205 LYS A O 1
ATOM 1596 N N . GLY A 1 206 ? 14.094 31.812 20.812 1 85.56 206 GLY A N 1
ATOM 1597 C CA . GLY A 1 206 ? 13.43 32.812 19.984 1 85.56 206 GLY A CA 1
ATOM 1598 C C . GLY A 1 206 ? 14.031 32.906 18.594 1 85.56 206 GLY A C 1
ATOM 1599 O O . GLY A 1 206 ? 13.531 33.688 17.766 1 85.56 206 GLY A O 1
ATOM 1600 N N . LYS A 1 207 ? 15.07 32.188 18.328 1 91.44 207 LYS A N 1
ATOM 1601 C CA . LYS A 1 207 ? 15.625 32.219 16.984 1 91.44 207 LYS A CA 1
ATOM 1602 C C . LYS A 1 207 ? 14.602 31.703 15.969 1 91.44 207 LYS A C 1
ATOM 1604 O O . LYS A 1 207 ? 13.852 30.766 16.25 1 91.44 207 LYS A O 1
ATOM 1609 N N . PRO A 1 208 ? 14.555 32.281 14.812 1 91.12 208 PRO A N 1
ATOM 1610 C CA . PRO A 1 208 ? 13.492 31.984 13.852 1 91.12 208 PRO A CA 1
ATOM 1611 C C . PRO A 1 208 ? 13.508 30.547 13.367 1 91.12 208 PRO A C 1
ATOM 1613 O O . PRO A 1 208 ? 14.562 30.031 12.961 1 91.12 208 PRO A O 1
ATOM 1616 N N . SER A 1 209 ? 12.391 29.875 13.461 1 91.94 209 SER A N 1
ATOM 1617 C CA . SER A 1 209 ? 12.148 28.531 12.945 1 91.94 209 SER A CA 1
ATOM 1618 C C . SER A 1 209 ? 10.891 28.5 12.078 1 91.94 209 SER A C 1
ATOM 1620 O O . SER A 1 209 ? 9.93 29.234 12.344 1 91.94 209 SER A O 1
ATOM 1622 N N . SER A 1 210 ? 10.945 27.781 10.969 1 93.69 210 SER A N 1
ATOM 1623 C CA . SER A 1 210 ? 9.781 27.594 10.109 1 93.69 210 SER A CA 1
ATOM 1624 C C . SER A 1 210 ? 8.992 26.359 10.508 1 93.69 210 SER A C 1
ATOM 1626 O O . SER A 1 210 ? 9.523 25.25 10.477 1 93.69 210 SER A O 1
ATOM 1628 N N . LEU A 1 211 ? 7.723 26.547 10.805 1 95.12 211 LEU A N 1
ATOM 1629 C CA . LEU A 1 211 ? 6.926 25.484 11.414 1 95.12 211 LEU A CA 1
ATOM 1630 C C . LEU A 1 211 ? 5.574 25.359 10.719 1 95.12 211 LEU A C 1
ATOM 1632 O O . LEU A 1 211 ? 4.531 25.344 11.383 1 95.12 211 LEU A O 1
ATOM 1636 N N . ASN A 1 212 ? 5.586 25.219 9.336 1 96.94 212 ASN A N 1
ATOM 1637 C CA . ASN A 1 212 ? 4.387 24.781 8.617 1 96.94 212 ASN A CA 1
ATOM 1638 C C . ASN A 1 212 ? 4.055 23.328 8.914 1 96.94 212 ASN A C 1
ATOM 1640 O O . ASN A 1 212 ? 4.668 22.422 8.344 1 96.94 212 ASN A O 1
ATOM 1644 N N . VAL A 1 213 ? 3.066 23.109 9.742 1 97.69 213 VAL A N 1
ATOM 1645 C CA . VAL A 1 213 ? 2.764 21.75 10.133 1 97.69 213 VAL A CA 1
ATOM 1646 C C . VAL A 1 213 ? 1.323 21.406 9.758 1 97.69 213 VAL A C 1
ATOM 1648 O O . VAL A 1 213 ? 0.511 22.297 9.516 1 97.69 213 VAL A O 1
ATOM 1651 N N . ALA A 1 214 ? 1.048 20.156 9.609 1 98.38 214 ALA A N 1
ATOM 1652 C CA . ALA A 1 214 ? -0.303 19.609 9.508 1 98.38 214 ALA A CA 1
ATOM 1653 C C . ALA A 1 214 ? -0.484 18.406 10.438 1 98.38 214 ALA A C 1
ATOM 1655 O O . ALA A 1 214 ? 0.357 17.5 10.469 1 98.38 214 ALA A O 1
ATOM 1656 N N . LEU A 1 215 ? -1.517 18.453 11.25 1 98.12 215 LEU A N 1
ATOM 1657 C CA . LEU A 1 215 ? -1.882 17.375 12.172 1 98.12 215 LEU A CA 1
ATOM 1658 C C . LEU A 1 215 ? -3.33 16.953 11.953 1 98.12 215 LEU A C 1
ATOM 1660 O O . LEU A 1 215 ? -4.207 17.797 11.742 1 98.12 215 LEU A O 1
ATOM 1664 N N . THR A 1 216 ? -3.566 15.641 12.031 1 96.75 216 THR A N 1
ATOM 1665 C CA . THR A 1 216 ? -4.945 15.172 11.977 1 96.75 216 THR A CA 1
ATOM 1666 C C . THR A 1 216 ? -5.133 13.945 12.867 1 96.75 216 THR A C 1
ATOM 1668 O O . THR A 1 216 ? -4.188 13.195 13.102 1 96.75 216 THR A O 1
ATOM 1671 N N . ASP A 1 217 ? -6.316 13.844 13.414 1 93.81 217 ASP A N 1
ATOM 1672 C CA . ASP A 1 217 ? -6.699 12.656 14.172 1 93.81 217 ASP A CA 1
ATOM 1673 C C . ASP A 1 217 ? -7.688 11.797 13.383 1 93.81 217 ASP A C 1
ATOM 1675 O O . ASP A 1 217 ? -8.398 10.977 13.961 1 93.81 217 ASP A O 1
ATOM 1679 N N . GLY A 1 218 ? -7.73 12.07 12.086 1 91.62 218 GLY A N 1
ATOM 1680 C CA . GLY A 1 218 ? -8.664 11.344 11.234 1 91.62 218 GLY A CA 1
ATOM 1681 C C . GLY A 1 218 ? -9.992 12.055 11.062 1 91.62 218 GLY A C 1
ATOM 1682 O O . GLY A 1 218 ? -10.797 11.664 10.219 1 91.62 218 GLY A O 1
ATOM 1683 N N . GLU A 1 219 ? -10.18 13.094 11.852 1 85.69 219 GLU A N 1
ATOM 1684 C CA . GLU A 1 219 ? -11.422 13.867 11.781 1 85.69 219 GLU A CA 1
ATOM 1685 C C . GLU A 1 219 ? -11.133 15.359 11.664 1 85.69 219 GLU A C 1
ATOM 1687 O O . GLU A 1 219 ? -11.68 16.031 10.781 1 85.69 219 GLU A O 1
ATOM 1692 N N . THR A 1 220 ? -10.375 15.812 12.508 1 88.5 220 THR A N 1
ATOM 1693 C CA . THR A 1 220 ? -9.969 17.219 12.492 1 88.5 220 THR A CA 1
ATOM 1694 C C . THR A 1 220 ? -8.578 17.375 11.883 1 88.5 220 THR A C 1
ATOM 1696 O O . THR A 1 220 ? -7.68 16.578 12.164 1 88.5 220 THR A O 1
ATOM 1699 N N . VAL A 1 221 ? -8.461 18.344 11.008 1 93.06 221 VAL A N 1
ATOM 1700 C CA . VAL A 1 221 ? -7.141 18.672 10.477 1 93.06 221 VAL A CA 1
ATOM 1701 C C . VAL A 1 221 ? -6.75 20.094 10.898 1 93.06 221 VAL A C 1
ATOM 1703 O O . VAL A 1 221 ? -7.543 21.031 10.773 1 93.06 221 VAL A O 1
ATOM 1706 N N . ILE A 1 222 ? -5.566 20.203 11.438 1 93.62 222 ILE A N 1
ATOM 1707 C CA . ILE A 1 222 ? -4.984 21.484 11.805 1 93.62 222 ILE A CA 1
ATOM 1708 C C . ILE A 1 222 ? -3.695 21.719 11.023 1 93.62 222 ILE A C 1
ATOM 1710 O O . ILE A 1 222 ? -2.807 20.859 11.016 1 93.62 222 ILE A O 1
ATOM 1714 N N . ALA A 1 223 ? -3.6 22.828 10.383 1 95.31 223 ALA A N 1
ATOM 1715 C CA . ALA A 1 223 ? -2.365 23.188 9.688 1 95.31 223 ALA A CA 1
ATOM 1716 C C . ALA A 1 223 ? -1.942 24.609 10.016 1 95.31 223 ALA A C 1
ATOM 1718 O O . ALA A 1 223 ? -2.787 25.484 10.234 1 95.31 223 ALA A O 1
ATOM 1719 N N . THR A 1 224 ? -0.645 24.844 10.031 1 92.69 224 THR A N 1
ATOM 1720 C CA . THR A 1 224 ? -0.124 26.172 10.328 1 92.69 224 THR A CA 1
ATOM 1721 C C . THR A 1 224 ? 0.811 26.641 9.219 1 92.69 224 THR A C 1
ATOM 1723 O O . THR A 1 224 ? 1.51 25.828 8.602 1 92.69 224 THR A O 1
ATOM 1726 N N . ARG A 1 225 ? 0.746 27.844 8.906 1 91.06 225 ARG A N 1
ATOM 1727 C CA . ARG A 1 225 ? 1.804 28.578 8.234 1 91.06 225 ARG A CA 1
ATOM 1728 C C . ARG A 1 225 ? 2.492 29.547 9.188 1 91.06 225 ARG A C 1
ATOM 1730 O O . ARG A 1 225 ? 1.992 30.656 9.438 1 91.06 225 ARG A O 1
ATOM 1737 N N . TYR A 1 226 ? 3.77 29.094 9.648 1 89.75 226 TYR A N 1
ATOM 1738 C CA . TYR A 1 226 ? 4.281 29.828 10.797 1 89.75 226 TYR A CA 1
ATOM 1739 C C . TYR A 1 226 ? 5.805 29.922 10.75 1 89.75 226 TYR A C 1
ATOM 1741 O O . TYR A 1 226 ? 6.48 28.938 10.43 1 89.75 226 TYR A O 1
ATOM 1749 N N . ARG A 1 227 ? 6.289 31.094 11.039 1 89.31 227 ARG A N 1
ATOM 1750 C CA . ARG A 1 227 ? 7.684 31.391 11.336 1 89.31 227 ARG A CA 1
ATOM 1751 C C . ARG A 1 227 ? 7.801 32.531 12.328 1 89.31 227 ARG A C 1
ATOM 1753 O O . ARG A 1 227 ? 7.156 33.562 12.164 1 89.31 227 ARG A O 1
ATOM 1760 N N . ASN A 1 228 ? 8.602 32.312 13.336 1 85.94 228 ASN A N 1
ATOM 1761 C CA . ASN A 1 228 ? 8.734 33.375 14.344 1 85.94 228 ASN A CA 1
ATOM 1762 C C . ASN A 1 228 ? 9.773 34.406 13.938 1 85.94 228 ASN A C 1
ATOM 1764 O O . ASN A 1 228 ? 10.789 34.594 14.617 1 85.94 228 ASN A O 1
ATOM 1768 N N . SER A 1 229 ? 9.531 35.031 12.852 1 85.62 229 SER A N 1
ATOM 1769 C CA . SER A 1 229 ? 10.375 36.094 12.336 1 85.62 229 SER A CA 1
ATOM 1770 C C . SER A 1 229 ? 9.539 37.312 11.914 1 85.62 229 SER A C 1
ATOM 1772 O O . SER A 1 229 ? 8.445 37.156 11.367 1 85.62 229 SER A O 1
ATOM 1774 N N . GLU A 1 230 ? 10.055 38.469 12.164 1 77.62 230 GLU A N 1
ATOM 1775 C CA . GLU A 1 230 ? 9.367 39.688 11.758 1 77.62 230 GLU A CA 1
ATOM 1776 C C . GLU A 1 230 ? 9.688 40.031 10.305 1 77.62 230 GLU A C 1
ATOM 1778 O O . GLU A 1 230 ? 8.883 40.656 9.625 1 77.62 230 GLU A O 1
ATOM 1783 N N . ASP A 1 231 ? 10.766 39.594 9.836 1 81.69 231 ASP A N 1
ATOM 1784 C CA . ASP A 1 231 ? 11.266 40.062 8.539 1 81.69 231 ASP A CA 1
ATOM 1785 C C . ASP A 1 231 ? 11.102 38.969 7.477 1 81.69 231 ASP A C 1
ATOM 1787 O O . ASP A 1 231 ? 11.133 39.25 6.277 1 81.69 231 ASP A O 1
ATOM 1791 N N . GLU A 1 232 ? 11.031 37.812 7.965 1 85.75 232 GLU A N 1
ATOM 1792 C CA . GLU A 1 232 ? 10.969 36.688 7.004 1 85.75 232 GLU A CA 1
ATOM 1793 C C . GLU A 1 232 ? 9.641 35.969 7.094 1 85.75 232 GLU A C 1
ATOM 1795 O O . GLU A 1 232 ? 9.219 35.562 8.18 1 85.75 232 GLU A O 1
ATOM 1800 N N . GLU A 1 233 ? 9.086 35.75 5.953 1 86.44 233 GLU A N 1
ATOM 1801 C CA . GLU A 1 233 ? 7.836 35 5.914 1 86.44 233 GLU A CA 1
ATOM 1802 C C . GLU A 1 233 ? 8.086 33.5 6.012 1 86.44 233 GLU A C 1
ATOM 1804 O O . GLU A 1 233 ? 9.133 33.031 5.594 1 86.44 233 GLU A O 1
ATOM 1809 N N . PRO A 1 234 ? 7.098 32.812 6.605 1 89.25 234 PRO A N 1
ATOM 1810 C CA . PRO A 1 234 ? 7.18 31.344 6.555 1 89.25 234 PRO A CA 1
ATOM 1811 C C . PRO A 1 234 ? 7.074 30.797 5.133 1 89.25 234 PRO A C 1
ATOM 1813 O O . PRO A 1 234 ? 6.656 31.516 4.223 1 89.25 234 PRO A O 1
ATOM 1816 N N . PRO A 1 235 ? 7.484 29.531 4.934 1 92.75 235 PRO A N 1
ATOM 1817 C CA . PRO A 1 235 ? 7.234 28.922 3.623 1 92.75 235 PRO A CA 1
ATOM 1818 C C . PRO A 1 235 ? 5.773 29.016 3.197 1 92.75 235 PRO A C 1
ATOM 1820 O O . PRO A 1 235 ? 4.883 29.125 4.047 1 92.75 235 PRO A O 1
ATOM 1823 N N . SER A 1 236 ? 5.586 29.031 1.885 1 93.25 236 SER A N 1
ATOM 1824 C CA . SER A 1 236 ? 4.242 29.234 1.352 1 93.25 236 SER A CA 1
ATOM 1825 C C . SER A 1 236 ? 3.316 28.078 1.744 1 93.25 236 SER A C 1
ATOM 1827 O O . SER A 1 236 ? 3.771 26.969 1.991 1 93.25 236 SER A O 1
ATOM 1829 N N . LEU A 1 237 ? 2.051 28.344 1.852 1 94.12 237 LEU A N 1
ATOM 1830 C CA . LEU A 1 237 ? 0.955 27.406 2.07 1 94.12 237 LEU A CA 1
ATOM 1831 C C . LEU A 1 237 ? -0.35 27.953 1.497 1 94.12 237 LEU A C 1
ATOM 1833 O O . LEU A 1 237 ? -0.749 29.078 1.812 1 94.12 237 LEU A O 1
ATOM 1837 N N . TYR A 1 238 ? -0.922 27.156 0.658 1 92.12 238 TYR A N 1
ATOM 1838 C CA . TYR A 1 238 ? -2.129 27.609 -0.035 1 92.12 238 TYR A CA 1
ATOM 1839 C C . TYR A 1 238 ? -3.318 26.719 0.326 1 92.12 238 TYR A C 1
ATOM 1841 O O . TYR A 1 238 ? -3.145 25.578 0.744 1 92.12 238 TYR A O 1
ATOM 1849 N N . PHE A 1 239 ? -4.504 27.266 0.202 1 87.81 239 PHE A N 1
ATOM 1850 C CA . PHE A 1 239 ? -5.691 26.422 0.351 1 87.81 239 PHE A CA 1
ATOM 1851 C C . PHE A 1 239 ? -6.668 26.656 -0.796 1 87.81 239 PHE A C 1
ATOM 1853 O O . PHE A 1 239 ? -6.633 27.703 -1.441 1 87.81 239 PHE A O 1
ATOM 1860 N N . HIS A 1 240 ? -7.352 25.656 -1.14 1 83.31 240 HIS A N 1
ATOM 1861 C CA . HIS A 1 240 ? -8.406 25.625 -2.15 1 83.31 240 HIS A CA 1
ATOM 1862 C C . HIS A 1 240 ? -9.664 24.953 -1.617 1 83.31 240 HIS A C 1
ATOM 1864 O O . HIS A 1 240 ? -9.578 23.891 -0.983 1 83.31 240 HIS A O 1
ATOM 1870 N N . LEU A 1 241 ? -10.828 25.672 -1.842 1 74.88 241 LEU A N 1
ATOM 1871 C CA . LEU A 1 241 ? -12.125 25.109 -1.469 1 74.88 241 LEU A CA 1
ATOM 1872 C C . LEU A 1 241 ? -12.93 24.734 -2.707 1 74.88 241 LEU A C 1
ATOM 1874 O O . LEU A 1 241 ? -13.062 25.531 -3.635 1 74.88 241 LEU A O 1
ATOM 1878 N N . GLY A 1 242 ? -13.391 23.5 -2.701 1 67.88 242 GLY A N 1
ATOM 1879 C CA . GLY A 1 242 ? -14.203 23.078 -3.83 1 67.88 242 GLY A CA 1
ATOM 1880 C C . GLY A 1 242 ? -13.719 21.781 -4.465 1 67.88 242 GLY A C 1
ATOM 1881 O O . GLY A 1 242 ? -12.984 21.016 -3.838 1 67.88 242 GLY A O 1
ATOM 1882 N N . PRO A 1 243 ? -14.453 21.625 -5.605 1 60.38 243 PRO A N 1
ATOM 1883 C CA . PRO A 1 243 ? -14.055 20.391 -6.293 1 60.38 243 PRO A CA 1
ATOM 1884 C C . PRO A 1 243 ? -12.586 20.406 -6.707 1 60.38 243 PRO A C 1
ATOM 1886 O O . PRO A 1 243 ? -11.977 21.469 -6.848 1 60.38 243 PRO A O 1
ATOM 1889 N N . MET A 1 244 ? -11.992 19.312 -6.605 1 57.44 244 MET A N 1
ATOM 1890 C CA . MET A 1 244 ? -10.594 19.188 -6.992 1 57.44 244 MET A CA 1
ATOM 1891 C C . MET A 1 244 ? -10.328 19.875 -8.32 1 57.44 244 MET A C 1
ATOM 1893 O O . MET A 1 244 ? -11.109 19.75 -9.266 1 57.44 244 MET A O 1
ATOM 1897 N N . PRO A 1 245 ? -9.375 20.828 -8.312 1 45.31 245 PRO A N 1
ATOM 1898 C CA . PRO A 1 245 ? -8.961 21.484 -9.547 1 45.31 245 PRO A CA 1
ATOM 1899 C C . PRO A 1 245 ? -8.477 20.5 -10.609 1 45.31 245 PRO A C 1
ATOM 1901 O O . PRO A 1 245 ? -7.773 19.547 -10.297 1 45.31 245 PRO A O 1
ATOM 1904 N N . GLY A 1 246 ? -9.086 20.578 -11.945 1 41.31 246 GLY A N 1
ATOM 1905 C CA . GLY A 1 246 ? -8.844 19.688 -13.062 1 41.31 246 GLY A CA 1
ATOM 1906 C C . GLY A 1 246 ? -9.883 18.594 -13.195 1 41.31 246 GLY A C 1
ATOM 1907 O O . GLY A 1 246 ? -9.75 17.703 -14.031 1 41.31 246 GLY A O 1
ATOM 1908 N N . GLU A 1 247 ? -10.539 18.406 -12.07 1 37.25 247 GLU A N 1
ATOM 1909 C CA . GLU A 1 247 ? -11.633 17.469 -12.281 1 37.25 247 GLU A CA 1
ATOM 1910 C C . GLU A 1 247 ? -12.75 18.094 -13.109 1 37.25 247 GLU A C 1
ATOM 1912 O O . GLU A 1 247 ? -13.602 18.812 -12.578 1 37.25 247 GLU A O 1
ATOM 1917 N N . ARG A 1 248 ? -12.945 18.781 -14.094 1 29 248 ARG A N 1
ATOM 1918 C CA . ARG A 1 248 ? -13.922 18.203 -15.023 1 29 248 ARG A CA 1
ATOM 1919 C C . ARG A 1 248 ? -14.109 16.719 -14.773 1 29 248 ARG A C 1
ATOM 1921 O O . ARG A 1 248 ? -13.281 16.078 -14.117 1 29 248 ARG A O 1
ATOM 1928 N N . ALA A 1 249 ? -15.133 15.992 -15.375 1 27.73 249 ALA A N 1
ATOM 1929 C CA . ALA A 1 249 ? -15.133 14.531 -15.391 1 27.73 249 ALA A CA 1
ATOM 1930 C C . ALA A 1 249 ? -13.711 13.984 -15.375 1 27.73 249 ALA A C 1
ATOM 1932 O O . ALA A 1 249 ? -12.805 14.57 -15.961 1 27.73 249 ALA A O 1
ATOM 1933 N N . TRP A 1 250 ? -13.062 13.336 -14.359 1 28.59 250 TRP A N 1
ATOM 1934 C CA . TRP A 1 250 ? -11.875 12.547 -14.672 1 28.59 250 TRP A CA 1
ATOM 1935 C C . TRP A 1 250 ? -11.742 12.336 -16.188 1 28.59 250 TRP A C 1
ATOM 1937 O O . TRP A 1 250 ? -12.531 11.609 -16.781 1 28.59 250 TRP A O 1
ATOM 1947 N N . ASP A 1 251 ? -11.766 13.273 -16.875 1 28.02 251 ASP A N 1
ATOM 1948 C CA . ASP A 1 251 ? -11.469 12.953 -18.266 1 28.02 251 ASP A CA 1
ATOM 1949 C C . ASP A 1 251 ? -10.367 11.906 -18.375 1 28.02 251 ASP A C 1
ATOM 1951 O O . ASP A 1 251 ? -9.188 12.219 -18.188 1 28.02 251 ASP A O 1
ATOM 1955 N N . LEU A 1 252 ? -10.57 10.82 -17.797 1 27.61 252 LEU A N 1
ATOM 1956 C CA . LEU A 1 252 ? -9.961 9.508 -18.016 1 27.61 252 LEU A CA 1
ATOM 1957 C C . LEU A 1 252 ? -9.43 9.398 -19.438 1 27.61 252 LEU A C 1
ATOM 1959 O O . LEU A 1 252 ? -8.875 8.367 -19.828 1 27.61 252 LEU A O 1
ATOM 1963 N N . ASN A 1 253 ? -9.906 10.18 -20.312 1 27.89 253 ASN A N 1
ATOM 1964 C CA . ASN A 1 253 ? -9.367 10.047 -21.672 1 27.89 253 ASN A CA 1
ATOM 1965 C C . ASN A 1 253 ? -7.863 10.305 -21.688 1 27.89 253 ASN A C 1
ATOM 1967 O O . ASN A 1 253 ? -7.133 9.672 -22.469 1 27.89 253 ASN A O 1
ATOM 1971 N N . SER A 1 254 ? -7.43 11.586 -21.344 1 26.67 254 SER A N 1
ATOM 1972 C CA . SER A 1 254 ? -6.004 11.828 -21.531 1 26.67 254 SER A CA 1
ATOM 1973 C C . SER A 1 254 ? -5.195 11.297 -20.359 1 26.67 254 SER A C 1
ATOM 1975 O O . SER A 1 254 ? -4.855 12.039 -19.438 1 26.67 254 SER A O 1
ATOM 1977 N N . LEU A 1 255 ? -5.664 10.57 -19.516 1 29.16 255 LEU A N 1
ATOM 1978 C CA . LEU A 1 255 ? -4.609 9.82 -18.844 1 29.16 255 LEU A CA 1
ATOM 1979 C C . LEU A 1 255 ? -3.383 9.688 -19.75 1 29.16 255 LEU A C 1
ATOM 1981 O O . LEU A 1 255 ? -3.148 8.633 -20.328 1 29.16 255 LEU A O 1
ATOM 1985 N N . GLY A 1 256 ? -3.176 10.586 -20.641 1 26.81 256 GLY A N 1
ATOM 1986 C CA . GLY A 1 256 ? -2.078 10.641 -21.594 1 26.81 256 GLY A CA 1
ATOM 1987 C C . GLY A 1 256 ? -0.741 10.258 -20.984 1 26.81 256 GLY A C 1
ATOM 1988 O O . GLY A 1 256 ? -0.005 9.445 -21.562 1 26.81 256 GLY A O 1
ATOM 1989 N N . GLY A 1 257 ? -0.219 11.148 -20 1 26.64 257 GLY A N 1
ATOM 1990 C CA . GLY A 1 257 ? 1.226 11.148 -19.844 1 26.64 257 GLY A CA 1
ATOM 1991 C C . GLY A 1 257 ? 1.742 9.914 -19.125 1 26.64 257 GLY A C 1
ATOM 1992 O O . GLY A 1 257 ? 2.947 9.781 -18.906 1 26.64 257 GLY A O 1
ATOM 1993 N N . PHE A 1 258 ? 1.014 9.312 -18.25 1 27.41 258 PHE A N 1
ATOM 1994 C CA . PHE A 1 258 ? 1.886 8.391 -17.547 1 27.41 258 PHE A CA 1
ATOM 1995 C C . PHE A 1 258 ? 2.541 7.41 -18.516 1 27.41 258 PHE A C 1
ATOM 1997 O O . PHE A 1 258 ? 3.734 7.125 -18.406 1 27.41 258 PHE A O 1
ATOM 2004 N N . ASP A 1 259 ? 1.718 6.754 -19.25 1 28.31 259 ASP A N 1
ATOM 2005 C CA . ASP A 1 259 ? 2.34 5.934 -20.281 1 28.31 259 ASP A CA 1
ATOM 2006 C C . ASP A 1 259 ? 2.883 6.797 -21.422 1 28.31 259 ASP A C 1
ATOM 2008 O O . ASP A 1 259 ? 3.609 6.309 -22.281 1 28.31 259 ASP A O 1
ATOM 2012 N N . ALA A 1 260 ? 2.328 7.938 -21.781 1 27.81 260 ALA A N 1
ATOM 2013 C CA . ALA A 1 260 ? 2.977 8.859 -22.703 1 27.81 260 ALA A CA 1
ATOM 2014 C C . ALA A 1 260 ? 4.281 9.398 -22.125 1 27.81 260 ALA A C 1
ATOM 2016 O O . ALA A 1 260 ? 5.113 9.945 -22.859 1 27.81 260 ALA A O 1
ATOM 2017 N N . MET A 1 261 ? 4.434 9.555 -20.828 1 27.66 261 MET A N 1
ATOM 2018 C CA . MET A 1 261 ? 5.781 9.914 -20.406 1 27.66 261 MET A CA 1
ATOM 2019 C C . MET A 1 261 ? 6.789 8.859 -20.859 1 27.66 261 MET A C 1
ATOM 2021 O O . MET A 1 261 ? 7.992 9.133 -20.906 1 27.66 261 MET A O 1
ATOM 2025 N N . GLU A 1 262 ? 6.414 7.633 -21.016 1 27.66 262 GLU A N 1
ATOM 2026 C CA . GLU A 1 262 ? 7.441 6.844 -21.688 1 27.66 262 GLU A CA 1
ATOM 2027 C C . GLU A 1 262 ? 7.664 7.332 -23.109 1 27.66 262 GLU A C 1
ATOM 2029 O O . GLU A 1 262 ? 8.781 7.262 -23.641 1 27.66 262 GLU A O 1
ATOM 2034 N N . SER A 1 263 ? 6.633 7.352 -23.969 1 25.7 263 SER A N 1
ATOM 2035 C CA . SER A 1 263 ? 7.023 7.547 -25.359 1 25.7 263 SER A CA 1
ATOM 2036 C C . SER A 1 263 ? 7.594 8.945 -25.578 1 25.7 263 SER A C 1
ATOM 2038 O O . SER A 1 263 ? 8.617 9.109 -26.25 1 25.7 263 SER A O 1
ATOM 2040 N N . ASN A 1 264 ? 6.746 9.992 -25.641 1 25.31 264 ASN A N 1
ATOM 2041 C CA . ASN A 1 264 ? 7.078 11.18 -26.422 1 25.31 264 ASN A CA 1
ATOM 2042 C C . ASN A 1 264 ? 8.109 12.055 -25.703 1 25.31 264 ASN A C 1
ATOM 2044 O O . ASN A 1 264 ? 7.75 12.977 -24.969 1 25.31 264 ASN A O 1
ATOM 2048 N N . ALA A 1 265 ? 9.047 11.625 -25.141 1 25.64 265 ALA A N 1
ATOM 2049 C CA . ALA A 1 265 ? 10.18 12.508 -24.859 1 25.64 265 ALA A CA 1
ATOM 2050 C C . ALA A 1 265 ? 10.406 13.484 -26 1 25.64 265 ALA A C 1
ATOM 2052 O O . ALA A 1 265 ? 11.414 14.203 -26.016 1 25.64 265 ALA A O 1
ATOM 2053 N N . LYS A 1 266 ? 9.852 13.211 -27.156 1 26.12 266 LYS A N 1
ATOM 2054 C CA . LYS A 1 266 ? 10.375 14.266 -28.016 1 26.12 266 LYS A CA 1
ATOM 2055 C C . LYS A 1 266 ? 9.836 15.633 -27.609 1 26.12 266 LYS A C 1
ATOM 2057 O O . LYS A 1 266 ? 9.898 16.594 -28.391 1 26.12 266 LYS A O 1
ATOM 2062 N N . ASP A 1 267 ? 8.891 15.664 -26.812 1 26.11 267 ASP A N 1
ATOM 2063 C CA . ASP A 1 267 ? 8.484 17.062 -26.781 1 26.11 267 ASP A CA 1
ATOM 2064 C C . ASP A 1 267 ? 9.695 18 -26.781 1 26.11 267 ASP A C 1
ATOM 2066 O O . ASP A 1 267 ? 10.789 17.594 -26.406 1 26.11 267 ASP A O 1
ATOM 2070 N N . THR A 1 268 ? 9.539 19.281 -27.375 1 24.25 268 THR A N 1
ATOM 2071 C CA . THR A 1 268 ? 9.977 20.656 -27.594 1 24.25 268 THR A CA 1
ATOM 2072 C C . THR A 1 268 ? 10.602 21.234 -26.328 1 24.25 268 THR A C 1
ATOM 2074 O O . THR A 1 268 ? 10.305 20.766 -25.219 1 24.25 268 THR A O 1
ATOM 2077 N N . ASP A 1 269 ? 11.633 21.938 -26.547 1 23.42 269 ASP A N 1
ATOM 2078 C CA . ASP A 1 269 ? 12.398 22.922 -25.781 1 23.42 269 ASP A CA 1
ATOM 2079 C C . ASP A 1 269 ? 11.484 23.734 -24.859 1 23.42 269 ASP A C 1
ATOM 2081 O O . ASP A 1 269 ? 11.008 24.797 -25.234 1 23.42 269 ASP A O 1
ATOM 2085 N N . ILE A 1 270 ? 10.539 23.094 -24.484 1 24.08 270 ILE A N 1
ATOM 2086 C CA . ILE A 1 270 ? 9.656 23.984 -23.734 1 24.08 270 ILE A CA 1
ATOM 2087 C C . ILE A 1 270 ? 10.461 24.734 -22.688 1 24.08 270 ILE A C 1
ATOM 2089 O O . ILE A 1 270 ? 9.906 25.547 -21.938 1 24.08 270 ILE A O 1
ATOM 2093 N N . TYR A 1 271 ? 11.578 24.062 -22.328 1 24.19 271 TYR A N 1
ATOM 2094 C CA . TYR A 1 271 ? 12.328 24.969 -21.469 1 24.19 271 TYR A CA 1
ATOM 2095 C C . TYR A 1 271 ? 12.773 26.219 -22.219 1 24.19 271 TYR A C 1
ATOM 2097 O O . TYR A 1 271 ? 13.961 26.422 -22.469 1 24.19 271 TYR A O 1
ATOM 2105 N N . GLY A 1 272 ? 12.266 26.297 -23.469 1 22.12 272 GLY A N 1
ATOM 2106 C CA . GLY A 1 272 ? 12.672 27.656 -23.812 1 22.12 272 GLY A CA 1
ATOM 2107 C C . GLY A 1 272 ? 12.219 28.688 -22.797 1 22.12 272 GLY A C 1
ATOM 2108 O O . GLY A 1 272 ? 11.023 29 -22.703 1 22.12 272 GLY A O 1
ATOM 2109 N N . VAL A 1 273 ? 12.609 28.422 -21.703 1 21.33 273 VAL A N 1
ATOM 2110 C CA . VAL A 1 273 ? 12.523 29.562 -20.781 1 21.33 273 VAL A CA 1
ATOM 2111 C C . VAL A 1 273 ? 12.742 30.859 -21.562 1 21.33 273 VAL A C 1
ATOM 2113 O O . VAL A 1 273 ? 13.859 31.141 -22 1 21.33 273 VAL A O 1
ATOM 2116 N N . ARG A 1 274 ? 11.93 31.078 -22.656 1 21.84 274 ARG A N 1
ATOM 2117 C CA . ARG A 1 274 ? 12.086 32.469 -22.984 1 21.84 274 ARG A CA 1
ATOM 2118 C C . ARG A 1 274 ? 12.195 33.344 -21.734 1 21.84 274 ARG A C 1
ATOM 2120 O O . ARG A 1 274 ? 11.578 33.031 -20.703 1 21.84 274 ARG A O 1
ATOM 2127 N N . LYS A 1 275 ? 13.141 34.125 -21.656 1 22.86 275 LYS A N 1
ATOM 2128 C CA . LYS A 1 275 ? 13.422 35.281 -20.844 1 22.86 275 LYS A CA 1
ATOM 2129 C C . LYS A 1 275 ? 12.156 36.094 -20.562 1 22.86 275 LYS A C 1
ATOM 2131 O O . LYS A 1 275 ? 11.5 36.562 -21.5 1 22.86 275 LYS A O 1
ATOM 2136 N N . SER A 1 276 ? 11.242 35.469 -19.859 1 23.38 276 SER A N 1
ATOM 2137 C CA . SER A 1 276 ? 10.195 36.375 -19.422 1 23.38 276 SER A CA 1
ATOM 2138 C C . SER A 1 276 ? 10.711 37.812 -19.328 1 23.38 276 SER A C 1
ATOM 2140 O O . SER A 1 276 ? 11.734 38.062 -18.688 1 23.38 276 SER A O 1
ATOM 2142 N N . ALA A 1 277 ? 10.672 38.5 -20.344 1 21.27 277 ALA A N 1
ATOM 2143 C CA . ALA A 1 277 ? 10.609 39.938 -20.172 1 21.27 277 ALA A CA 1
ATOM 2144 C C . ALA A 1 277 ? 9.789 40.312 -18.953 1 21.27 277 ALA A C 1
ATOM 2146 O O . ALA A 1 277 ? 8.82 39.625 -18.609 1 21.27 277 ALA A O 1
ATOM 2147 N N . SER A 1 278 ? 10.281 41.094 -18.062 1 23.11 278 SER A N 1
ATOM 2148 C CA . SER A 1 278 ? 9.898 41.875 -16.891 1 23.11 278 SER A CA 1
ATOM 2149 C C . SER A 1 278 ? 8.492 42.438 -17.047 1 23.11 278 SER A C 1
ATOM 2151 O O . SER A 1 278 ? 8.148 43.469 -16.438 1 23.11 278 SER A O 1
ATOM 2153 N N . GLN A 1 279 ? 7.75 41.969 -18.047 1 22.56 279 GLN A N 1
ATOM 2154 C CA . GLN A 1 279 ? 6.633 42.906 -18.031 1 22.56 279 GLN A CA 1
ATOM 2155 C C . GLN A 1 279 ? 5.941 42.906 -16.672 1 22.56 279 GLN A C 1
ATOM 2157 O O . GLN A 1 279 ? 5.711 41.875 -16.078 1 22.56 279 GLN A O 1
ATOM 2162 N N . LYS A 1 280 ? 5.797 44.062 -16.031 1 25.14 280 LYS A N 1
ATOM 2163 C CA . LYS A 1 280 ? 5.191 44.75 -14.898 1 25.14 280 LYS A CA 1
ATOM 2164 C C . LYS A 1 280 ? 3.725 44.375 -14.734 1 25.14 280 LYS A C 1
ATOM 2166 O O . LYS A 1 280 ? 2.834 45.031 -15.242 1 25.14 280 LYS A O 1
ATOM 2171 N N . SER A 1 281 ? 3.391 43.25 -15.242 1 26.14 281 SER A N 1
ATOM 2172 C CA . SER A 1 281 ? 1.964 43.312 -14.945 1 26.14 281 SER A CA 1
ATOM 2173 C C . SER A 1 281 ? 1.719 43.625 -13.477 1 26.14 281 SER A C 1
ATOM 2175 O O . SER A 1 281 ? 2.479 43.188 -12.602 1 26.14 281 SER A O 1
ATOM 2177 N N . GLY A 1 282 ? 1.055 44.625 -13.133 1 22.19 282 GLY A N 1
ATOM 2178 C CA . GLY A 1 282 ? 0.637 45.312 -11.938 1 22.19 282 GLY A CA 1
ATOM 2179 C C . GLY A 1 282 ? -0.064 44.438 -10.93 1 22.19 282 GLY A C 1
ATOM 2180 O O . GLY A 1 282 ? -1.284 44.25 -10.984 1 22.19 282 GLY A O 1
ATOM 2181 N N . PHE A 1 283 ? 0.431 43.188 -10.859 1 23.95 283 PHE A N 1
ATOM 2182 C CA . PHE A 1 283 ? -0.164 42.719 -9.617 1 23.95 283 PHE A CA 1
ATOM 2183 C C . PHE A 1 283 ? -0.028 43.75 -8.516 1 23.95 283 PHE A C 1
ATOM 2185 O O . PHE A 1 283 ? 1.082 44.062 -8.078 1 23.95 283 PHE A O 1
ATOM 2192 N N . LYS A 1 284 ? -0.737 44.812 -8.672 1 25.56 284 LYS A N 1
ATOM 2193 C CA . LYS A 1 284 ? -0.786 45.781 -7.59 1 25.56 284 LYS A CA 1
ATOM 2194 C C . LYS A 1 284 ? -0.723 45.094 -6.227 1 25.56 284 LYS A C 1
ATOM 2196 O O . LYS A 1 284 ? -1.403 44.094 -5.992 1 25.56 284 LYS A O 1
ATOM 2201 N N . LYS A 1 285 ? 0.436 45.188 -5.645 1 27.75 285 LYS A N 1
ATOM 2202 C CA . LYS A 1 285 ? 0.621 45.062 -4.199 1 27.75 285 LYS A CA 1
ATOM 2203 C C . LYS A 1 285 ? -0.634 45.5 -3.449 1 27.75 285 LYS A C 1
ATOM 2205 O O . LYS A 1 285 ? -0.832 46.688 -3.195 1 27.75 285 LYS A O 1
ATOM 2210 N N . THR A 1 286 ? -1.812 45.156 -3.953 1 26.11 286 THR A N 1
ATOM 2211 C CA . THR A 1 286 ? -2.689 45.719 -2.918 1 26.11 286 THR A CA 1
ATOM 2212 C C . THR A 1 286 ? -2.137 45.406 -1.529 1 26.11 286 THR A C 1
ATOM 2214 O O . THR A 1 286 ? -1.805 44.25 -1.224 1 26.11 286 THR A O 1
ATOM 2217 N N . GLY A 1 287 ? -1.247 46.25 -1.07 1 25.22 287 GLY A N 1
ATOM 2218 C CA . GLY A 1 287 ? -0.929 46.312 0.346 1 25.22 287 GLY A CA 1
ATOM 2219 C C . GLY A 1 287 ? -1.991 45.688 1.23 1 25.22 287 GLY A C 1
ATOM 2220 O O . GLY A 1 287 ? -3.105 46.188 1.33 1 25.22 287 GLY A O 1
ATOM 2221 N N . ALA A 1 288 ? -2.172 44.406 1.064 1 27.48 288 ALA A N 1
ATOM 2222 C CA . ALA A 1 288 ? -3.049 43.844 2.09 1 27.48 288 ALA A CA 1
ATOM 2223 C C . ALA A 1 288 ? -2.846 44.531 3.43 1 27.48 288 ALA A C 1
ATOM 2225 O O . ALA A 1 288 ? -1.833 44.344 4.102 1 27.48 288 ALA A O 1
ATOM 2226 N N . SER A 1 289 ? -3.051 45.781 3.506 1 27.72 289 SER A N 1
ATOM 2227 C CA . SER A 1 289 ? -3.203 46.5 4.77 1 27.72 289 SER A CA 1
ATOM 2228 C C . SER A 1 289 ? -3.766 45.594 5.855 1 27.72 289 SER A C 1
ATOM 2230 O O . SER A 1 289 ? -4.375 44.562 5.555 1 27.72 289 SER A O 1
ATOM 2232 N N . SER A 1 290 ? -3.459 45.812 7.164 1 29.91 290 SER A N 1
ATOM 2233 C CA . SER A 1 290 ? -4.023 45.25 8.383 1 29.91 290 SER A CA 1
ATOM 2234 C C . SER A 1 290 ? -5.488 44.844 8.188 1 29.91 290 SER A C 1
ATOM 2236 O O . SER A 1 290 ? -6.02 44.031 8.922 1 29.91 290 SER A O 1
ATOM 2238 N N . ALA A 1 291 ? -6.16 45.5 7.25 1 29.05 291 ALA A N 1
ATOM 2239 C CA . ALA A 1 291 ? -7.609 45.375 7.133 1 29.05 291 ALA A CA 1
ATOM 2240 C C . ALA A 1 291 ? -7.98 44.125 6.34 1 29.05 291 ALA A C 1
ATOM 2242 O O . ALA A 1 291 ? -9.016 43.5 6.59 1 29.05 291 ALA A O 1
ATOM 2243 N N . GLY A 1 292 ? -7.336 43.781 5.266 1 30.98 292 GLY A N 1
ATOM 2244 C CA . GLY A 1 292 ? -7.699 42.625 4.465 1 30.98 292 GLY A CA 1
ATOM 2245 C C . GLY A 1 292 ? -7.406 41.312 5.148 1 30.98 292 GLY A C 1
ATOM 2246 O O . GLY A 1 292 ? -8.125 40.344 4.953 1 30.98 292 GLY A O 1
ATOM 2247 N N . ALA A 1 293 ? -6.219 41.062 5.621 1 34.34 293 ALA A N 1
ATOM 2248 C CA . ALA A 1 293 ? -5.98 40 6.602 1 34.34 293 ALA A CA 1
ATOM 2249 C C . ALA A 1 293 ? -7.055 40.031 7.684 1 34.34 293 ALA A C 1
ATOM 2251 O O . ALA A 1 293 ? -7.395 38.969 8.242 1 34.34 293 ALA A O 1
ATOM 2252 N N . GLU A 1 294 ? -7.512 41.219 7.988 1 33.06 294 GLU A N 1
ATOM 2253 C CA . GLU A 1 294 ? -8.594 41.375 8.953 1 33.06 294 GLU A CA 1
ATOM 2254 C C . GLU A 1 294 ? -9.883 40.719 8.461 1 33.06 294 GLU A C 1
ATOM 2256 O O . GLU A 1 294 ? -10.648 40.188 9.258 1 33.06 294 GLU A O 1
ATOM 2261 N N . ARG A 1 295 ? -10.086 40.875 7.148 1 31.98 295 ARG A N 1
ATOM 2262 C CA . ARG A 1 295 ? -11.32 40.281 6.664 1 31.98 295 ARG A CA 1
ATOM 2263 C C . ARG A 1 295 ? -11.188 38.75 6.578 1 31.98 295 ARG A C 1
ATOM 2265 O O . ARG A 1 295 ? -12.18 38.031 6.621 1 31.98 295 ARG A O 1
ATOM 2272 N N . LEU A 1 296 ? -10.086 38.344 6.082 1 37.88 296 LEU A N 1
ATOM 2273 C CA . LEU A 1 296 ? -9.891 36.875 6.098 1 37.88 296 LEU A CA 1
ATOM 2274 C C . LEU A 1 296 ? -9.922 36.344 7.523 1 37.88 296 LEU A C 1
ATOM 2276 O O . LEU A 1 296 ? -9.719 35.156 7.746 1 37.88 296 LEU A O 1
ATOM 2280 N N . MET A 1 297 ? -9.719 37.188 8.57 1 37.62 297 MET A N 1
ATOM 2281 C CA . MET A 1 297 ? -9.844 36.844 9.977 1 37.62 297 MET A CA 1
ATOM 2282 C C . MET A 1 297 ? -10.805 35.656 10.172 1 37.62 297 MET A C 1
ATOM 2284 O O . MET A 1 297 ? -11.367 35.156 9.195 1 37.62 297 MET A O 1
ATOM 2288 N N . ARG A 1 298 ? -11.75 35.844 11.289 1 42.84 298 ARG A N 1
ATOM 2289 C CA . ARG A 1 298 ? -12.625 34.906 11.992 1 42.84 298 ARG A CA 1
ATOM 2290 C C . ARG A 1 298 ? -13.641 34.281 11.047 1 42.84 298 ARG A C 1
ATOM 2292 O O . ARG A 1 298 ? -14.844 34.312 11.32 1 42.84 298 ARG A O 1
ATOM 2299 N N . ASN A 1 299 ? -13.016 33.938 9.859 1 47.06 299 ASN A N 1
ATOM 2300 C CA . ASN A 1 299 ? -14.039 33.531 8.891 1 47.06 299 ASN A CA 1
ATOM 2301 C C . ASN A 1 299 ? -14.227 32.031 8.867 1 47.06 299 ASN A C 1
ATOM 2303 O O . ASN A 1 299 ? -13.25 31.281 8.797 1 47.06 299 ASN A O 1
ATOM 2307 N N . LYS A 1 300 ? -15.148 31.688 9.359 1 52.44 300 LYS A N 1
ATOM 2308 C CA . LYS A 1 300 ? -15.656 30.328 9.227 1 52.44 300 LYS A CA 1
ATOM 2309 C C . LYS A 1 300 ? -16.266 30.094 7.848 1 52.44 300 LYS A C 1
ATOM 2311 O O . LYS A 1 300 ? -16.969 30.953 7.32 1 52.44 300 LYS A O 1
ATOM 2316 N N . PHE A 1 301 ? -15.477 29.203 7.184 1 57.22 301 PHE A N 1
ATOM 2317 C CA . PHE A 1 301 ? -16.016 28.797 5.887 1 57.22 301 PHE A CA 1
ATOM 2318 C C . PHE A 1 301 ? -16.578 27.391 5.953 1 57.22 301 PHE A C 1
ATOM 2320 O O . PHE A 1 301 ? -16.188 26.594 6.812 1 57.22 301 PHE A O 1
ATOM 2327 N N . VAL A 1 302 ? -17.625 27.234 5.223 1 48.78 302 VAL A N 1
ATOM 2328 C CA . VAL A 1 302 ? -18.188 25.906 5.066 1 48.78 302 VAL A CA 1
ATOM 2329 C C . VAL A 1 302 ? -17.906 25.391 3.658 1 48.78 302 VAL A C 1
ATOM 2331 O O . VAL A 1 302 ? -18.141 26.094 2.674 1 48.78 302 VAL A O 1
ATOM 2334 N N . ALA A 1 303 ? -17.172 24.359 3.604 1 54.06 303 ALA A N 1
ATOM 2335 C CA . ALA A 1 303 ? -16.938 23.688 2.326 1 54.06 303 ALA A CA 1
ATOM 2336 C C . ALA A 1 303 ? -17.812 22.453 2.188 1 54.06 303 ALA A C 1
ATOM 2338 O O . ALA A 1 303 ? -17.938 21.656 3.119 1 54.06 303 ALA A O 1
ATOM 2339 N N . THR A 1 304 ? -18.375 22.328 0.97 1 52.94 304 THR A N 1
ATOM 2340 C CA . THR A 1 304 ? -19.297 21.219 0.778 1 52.94 304 THR A CA 1
ATOM 2341 C C . THR A 1 304 ? -18.641 20.094 -0.038 1 52.94 304 THR A C 1
ATOM 2343 O O . THR A 1 304 ? -19.141 18.969 -0.069 1 52.94 304 THR A O 1
ATOM 2346 N N . GLN A 1 305 ? -17.5 20.422 -0.525 1 63.25 305 GLN A N 1
ATOM 2347 C CA . GLN A 1 305 ? -16.938 19.344 -1.349 1 63.25 305 GLN A CA 1
ATOM 2348 C C . GLN A 1 305 ? -15.57 18.906 -0.824 1 63.25 305 GLN A C 1
ATOM 2350 O O . GLN A 1 305 ? -15.383 17.734 -0.494 1 63.25 305 GLN A O 1
ATOM 2355 N N . ALA A 1 306 ? -14.656 19.844 -0.832 1 77.5 306 ALA A N 1
ATOM 2356 C CA . ALA A 1 306 ? -13.328 19.406 -0.405 1 77.5 306 ALA A CA 1
ATOM 2357 C C . ALA A 1 306 ? -12.469 20.609 -0.009 1 77.5 306 ALA A C 1
ATOM 2359 O O . ALA A 1 306 ? -12.727 21.734 -0.446 1 77.5 306 ALA A O 1
ATOM 2360 N N . LEU A 1 307 ? -11.602 20.406 0.882 1 83.5 307 LEU A N 1
ATOM 2361 C CA . LEU A 1 307 ? -10.523 21.312 1.244 1 83.5 307 LEU A CA 1
ATOM 2362 C C . LEU A 1 307 ? -9.172 20.734 0.858 1 83.5 307 LEU A C 1
ATOM 2364 O O . LEU A 1 307 ? -8.844 19.609 1.237 1 83.5 307 LEU A O 1
ATOM 2368 N N . LEU A 1 308 ? -8.484 21.484 0.009 1 88.88 308 LEU A N 1
ATOM 2369 C CA . LEU A 1 308 ? -7.094 21.172 -0.31 1 88.88 308 LEU A CA 1
ATOM 2370 C C . LEU A 1 308 ? -6.148 22.219 0.266 1 88.88 308 LEU A C 1
ATOM 2372 O O . LEU A 1 308 ? -6.367 23.422 0.092 1 88.88 308 LEU A O 1
ATOM 2376 N N . VAL A 1 309 ? -5.23 21.797 1.003 1 93.25 309 VAL A N 1
ATOM 2377 C CA . VAL A 1 309 ? -4.156 22.672 1.469 1 93.25 309 VAL A CA 1
ATOM 2378 C C . VAL A 1 309 ? -2.809 22.125 0.994 1 93.25 309 VAL A C 1
ATOM 2380 O O . VAL A 1 309 ? -2.535 20.922 1.118 1 93.25 309 VAL A O 1
ATOM 2383 N N . SER A 1 310 ? -2.004 23 0.454 1 95.31 310 SER A N 1
ATOM 2384 C CA . SER A 1 310 ? -0.774 22.547 -0.183 1 95.31 310 SER A CA 1
ATOM 2385 C C . SER A 1 310 ? 0.33 23.594 -0.076 1 95.31 310 SER A C 1
ATOM 2387 O O . SER A 1 310 ? 0.054 24.781 -0.069 1 95.31 310 SER A O 1
ATOM 2389 N N . SER A 1 311 ? 1.566 23.078 -0.003 1 96.44 311 SER A N 1
ATOM 2390 C CA . SER A 1 311 ? 2.723 23.969 0.027 1 96.44 311 SER A CA 1
ATOM 2391 C C . SER A 1 311 ? 2.789 24.828 -1.228 1 96.44 311 SER A C 1
ATOM 2393 O O . SER A 1 311 ? 3.27 25.969 -1.183 1 96.44 311 SER A O 1
ATOM 2395 N N . GLU A 1 312 ? 2.424 24.281 -2.334 1 93.31 312 GLU A N 1
ATOM 2396 C CA . GLU A 1 312 ? 2.283 24.953 -3.621 1 93.31 312 GLU A CA 1
ATOM 2397 C C . GLU A 1 312 ? 0.955 24.609 -4.285 1 93.31 312 GLU A C 1
ATOM 2399 O O . GLU A 1 312 ? 0.436 23.5 -4.105 1 93.31 312 GLU A O 1
ATOM 2404 N N . PRO A 1 313 ? 0.459 25.578 -5.023 1 89.75 313 PRO A N 1
ATOM 2405 C CA . PRO A 1 313 ? -0.793 25.234 -5.703 1 89.75 313 PRO A CA 1
ATOM 2406 C C . PRO A 1 313 ? -0.653 24.031 -6.621 1 89.75 313 PRO A C 1
ATOM 2408 O O . PRO A 1 313 ? 0.37 23.875 -7.293 1 89.75 313 PRO A O 1
ATOM 2411 N N . LEU A 1 314 ? -1.708 23.234 -6.664 1 88.12 314 LEU A N 1
ATOM 2412 C CA . LEU A 1 314 ? -1.67 22.031 -7.496 1 88.12 314 LEU A CA 1
ATOM 2413 C C . LEU A 1 314 ? -2.023 22.359 -8.945 1 88.12 314 LEU A C 1
ATOM 2415 O O . LEU A 1 314 ? -1.813 21.547 -9.844 1 88.12 314 LEU A O 1
ATOM 2419 N N . SER A 1 315 ? -2.516 23.5 -9.125 1 80.56 315 SER A N 1
ATOM 2420 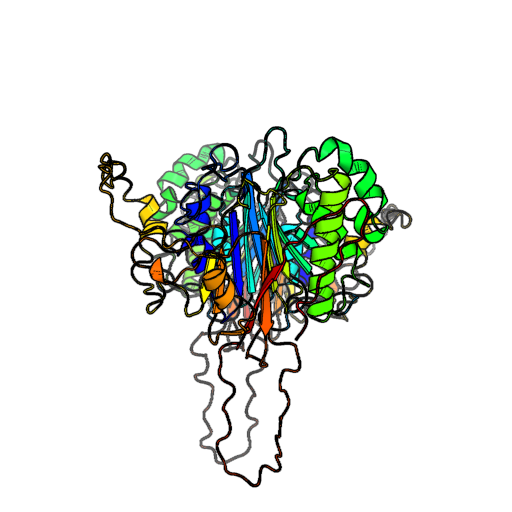C CA . SER A 1 315 ? -2.918 23.938 -10.453 1 80.56 315 SER A CA 1
ATOM 2421 C C . SER A 1 315 ? -1.824 24.781 -11.117 1 80.56 315 SER A C 1
ATOM 2423 O O . SER A 1 315 ? -1.002 25.391 -10.43 1 80.56 315 SER A O 1
ATOM 2425 N N . GLY A 1 316 ? -1.929 24.75 -12.398 1 76.75 316 GLY A N 1
ATOM 2426 C CA . GLY A 1 316 ? -1.122 25.719 -13.125 1 76.75 316 GLY A CA 1
ATOM 2427 C C . GLY A 1 316 ? -1.747 27.094 -13.18 1 76.75 316 GLY A C 1
ATOM 2428 O O . GLY A 1 316 ? -2.537 27.453 -12.305 1 76.75 316 GLY A O 1
ATOM 2429 N N . ASP A 1 317 ? -1.467 27.766 -14.203 1 72.31 317 ASP A N 1
ATOM 2430 C CA . ASP A 1 317 ? -1.907 29.156 -14.352 1 72.31 317 ASP A CA 1
ATOM 2431 C C . ASP A 1 317 ? -3.428 29.234 -14.477 1 72.31 317 ASP A C 1
ATOM 2433 O O . ASP A 1 317 ? -4.055 30.141 -13.922 1 72.31 317 ASP A O 1
ATOM 2437 N N . HIS A 1 318 ? -4 28.375 -15.234 1 69.12 318 HIS A N 1
ATOM 2438 C CA . HIS A 1 318 ? -5.434 28.422 -15.508 1 69.12 318 HIS A CA 1
ATOM 2439 C C . HIS A 1 318 ? -6.238 28.062 -14.258 1 69.12 318 HIS A C 1
ATOM 2441 O O . HIS A 1 318 ? -7.383 28.5 -14.109 1 69.12 318 HIS A O 1
ATOM 2447 N N . GLY A 1 319 ? -5.691 27.797 -13.078 1 74.75 319 GLY A N 1
ATOM 2448 C CA . GLY A 1 319 ? -6.398 27.406 -11.867 1 74.75 319 GLY A CA 1
ATOM 2449 C C . GLY A 1 319 ? -5.871 28.094 -10.617 1 74.75 319 GLY A C 1
ATOM 2450 O O . GLY A 1 319 ? -6.383 27.875 -9.523 1 74.75 319 GLY A O 1
ATOM 2451 N N . LEU A 1 320 ? -5.117 29.016 -10.891 1 79.56 320 LEU A N 1
ATOM 2452 C CA . LEU A 1 320 ? -4.453 29.672 -9.766 1 79.56 320 LEU A CA 1
ATOM 2453 C C . LEU A 1 320 ? -5.422 30.578 -9.008 1 79.56 320 LEU A C 1
ATOM 2455 O O . LEU A 1 320 ? -5.273 30.781 -7.801 1 79.56 320 LEU A O 1
ATOM 2459 N N . ASP A 1 321 ? -6.398 31.016 -9.68 1 75.94 321 ASP A N 1
ATOM 2460 C CA . ASP A 1 321 ? -7.355 31.953 -9.102 1 75.94 321 ASP A CA 1
ATOM 2461 C C . ASP A 1 321 ? -8.203 31.281 -8.023 1 75.94 321 ASP A C 1
ATOM 2463 O O . ASP A 1 321 ? -8.836 31.953 -7.211 1 75.94 321 ASP A O 1
ATOM 2467 N N . ARG A 1 322 ? -8.117 30 -8.008 1 78 322 ARG A N 1
ATOM 2468 C CA . ARG A 1 322 ? -8.922 29.266 -7.039 1 78 322 ARG A CA 1
ATOM 2469 C C . ARG A 1 322 ? -8.125 28.953 -5.777 1 78 322 ARG A C 1
ATOM 2471 O O . ARG A 1 322 ? -8.648 28.359 -4.828 1 78 322 ARG A O 1
ATOM 2478 N N . TRP A 1 323 ? -6.922 29.328 -5.82 1 85.25 323 TRP A N 1
ATOM 2479 C CA . TRP A 1 323 ? -6.051 29.094 -4.672 1 85.25 323 TRP A CA 1
ATOM 2480 C C . TRP A 1 323 ? -5.805 30.391 -3.908 1 85.25 323 TRP A C 1
ATOM 2482 O O . TRP A 1 323 ? -5.719 31.469 -4.508 1 85.25 323 TRP A O 1
ATOM 2492 N N . GLN A 1 324 ? -5.707 30.25 -2.631 1 83.88 324 GLN A N 1
ATOM 2493 C CA . GLN A 1 324 ? -5.41 31.406 -1.781 1 83.88 324 GLN A CA 1
ATOM 2494 C C . GLN A 1 324 ? -4.215 31.125 -0.874 1 83.88 324 GLN A C 1
ATOM 2496 O O . GLN A 1 324 ? -4.133 30.062 -0.26 1 83.88 324 GLN A O 1
ATOM 2501 N N . LEU A 1 325 ? -3.363 32.094 -0.862 1 88.62 325 LEU A N 1
ATOM 2502 C CA . LEU A 1 325 ? -2.217 32 0.036 1 88.62 325 LEU A CA 1
ATOM 2503 C C . LEU A 1 325 ? -2.633 32.281 1.476 1 88.62 325 LEU A C 1
ATOM 2505 O O . LEU A 1 325 ? -3.285 33.281 1.751 1 88.62 325 LEU A O 1
ATOM 2509 N N . LEU A 1 326 ? -2.289 31.359 2.35 1 86.5 326 LEU A N 1
ATOM 2510 C CA . LEU A 1 326 ? -2.555 31.609 3.764 1 86.5 326 LEU A CA 1
ATOM 2511 C C . LEU A 1 326 ? -1.657 32.719 4.305 1 86.5 326 LEU A C 1
ATOM 2513 O O . LEU A 1 326 ? -0.475 32.781 3.961 1 86.5 326 LEU A O 1
ATOM 2517 N N . PRO A 1 327 ? -2.191 33.594 5.188 1 81.44 327 PRO A N 1
ATOM 2518 C CA . PRO A 1 327 ? -1.343 34.625 5.793 1 81.44 327 PRO A CA 1
ATOM 2519 C C . PRO A 1 327 ? -0.24 34.031 6.672 1 81.44 327 PRO A C 1
ATOM 2521 O O . PRO A 1 327 ? -0.397 32.938 7.219 1 81.44 327 PRO A O 1
ATOM 2524 N N . PRO A 1 328 ? 0.846 34.781 6.734 1 82.56 328 PRO A N 1
ATOM 2525 C CA . PRO A 1 328 ? 1.87 34.312 7.672 1 82.56 328 PRO A CA 1
ATOM 2526 C C . PRO A 1 328 ? 1.356 34.219 9.109 1 82.56 328 PRO A C 1
ATOM 2528 O O . PRO A 1 328 ? 0.546 35.031 9.531 1 82.56 328 PRO A O 1
ATOM 2531 N N . ASN A 1 329 ? 1.809 33.188 9.773 1 84.31 329 ASN A N 1
ATOM 2532 C CA . ASN A 1 329 ? 1.509 32.969 11.18 1 84.31 329 ASN A CA 1
ATOM 2533 C C . ASN A 1 329 ? 0.013 32.781 11.414 1 84.31 329 ASN A C 1
ATOM 2535 O O . ASN A 1 329 ? -0.579 33.438 12.266 1 84.31 329 ASN A O 1
ATOM 2539 N N . SER A 1 330 ? -0.471 31.906 10.609 1 83.94 330 SER A N 1
ATOM 2540 C CA . SER A 1 330 ? -1.884 31.547 10.68 1 83.94 330 SER A CA 1
ATOM 2541 C C . SER A 1 330 ? -2.064 30.047 10.867 1 83.94 330 SER A C 1
ATOM 2543 O O . SER A 1 330 ? -1.113 29.281 10.703 1 83.94 330 SER A O 1
ATOM 2545 N N . MET A 1 331 ? -3.252 29.734 11.344 1 87.5 331 MET A N 1
ATOM 2546 C CA . MET A 1 331 ? -3.666 28.359 11.523 1 87.5 331 MET A CA 1
ATOM 2547 C C . MET A 1 331 ? -5.004 28.094 10.836 1 87.5 331 MET A C 1
ATOM 2549 O O . MET A 1 331 ? -5.922 28.906 10.93 1 87.5 331 MET A O 1
ATOM 2553 N N . ILE A 1 332 ? -5.051 27.062 10.047 1 86.81 332 ILE A N 1
ATOM 2554 C CA . ILE A 1 332 ? -6.309 26.641 9.445 1 86.81 332 ILE A CA 1
ATOM 2555 C C . ILE A 1 332 ? -6.789 25.344 10.117 1 86.81 332 ILE A C 1
ATOM 2557 O O . ILE A 1 332 ? -6.004 24.422 10.336 1 86.81 332 ILE A O 1
ATOM 2561 N N . VAL A 1 333 ? -8.062 25.297 10.547 1 86 333 VAL A N 1
ATOM 2562 C CA . VAL A 1 333 ? -8.68 24.156 11.211 1 86 333 VAL A CA 1
ATOM 2563 C C . VAL A 1 333 ? -9.891 23.672 10.414 1 86 333 VAL A C 1
ATOM 2565 O O . VAL A 1 333 ? -10.766 24.469 10.062 1 86 333 VAL A O 1
ATOM 2568 N N . ALA A 1 334 ? -9.883 22.422 10.078 1 83.94 334 ALA A N 1
ATOM 2569 C CA . ALA A 1 334 ? -11.008 21.844 9.352 1 83.94 334 ALA A CA 1
ATOM 2570 C C . ALA A 1 334 ? -11.562 20.625 10.078 1 83.94 334 ALA A C 1
ATOM 2572 O O . ALA A 1 334 ? -10.805 19.75 10.508 1 83.94 334 ALA A O 1
ATOM 2573 N N . ALA A 1 335 ? -12.812 20.594 10.273 1 79.62 335 ALA A N 1
ATOM 2574 C CA . ALA A 1 335 ? -13.492 19.469 10.914 1 79.62 335 ALA A CA 1
ATOM 2575 C C . ALA A 1 335 ? -14.859 19.219 10.273 1 79.62 335 ALA A C 1
ATOM 2577 O O . ALA A 1 335 ? -15.508 20.156 9.797 1 79.62 335 ALA A O 1
ATOM 2578 N N . PRO A 1 336 ? -15.195 17.938 10.188 1 71.94 336 PRO A N 1
ATOM 2579 C CA . PRO A 1 336 ? -16.516 17.656 9.602 1 71.94 336 PRO A CA 1
ATOM 2580 C C . PRO A 1 336 ? -17.656 18.172 10.461 1 71.94 336 PRO A C 1
ATOM 2582 O O . PRO A 1 336 ? -17.578 18.156 11.688 1 71.94 336 PRO A O 1
ATOM 2585 N N . THR A 1 337 ? -18.625 18.688 9.727 1 57.47 337 THR A N 1
ATOM 2586 C CA . THR A 1 337 ? -19.766 19.234 10.461 1 57.47 337 THR A CA 1
ATOM 2587 C C . THR A 1 337 ? -20.938 18.25 10.406 1 57.47 337 THR A C 1
ATOM 2589 O O . THR A 1 337 ? -21.875 18.359 11.211 1 57.47 337 THR A O 1
ATOM 2592 N N . ARG A 1 338 ? -21.031 17.375 9.18 1 50.19 338 ARG A N 1
ATOM 2593 C CA . ARG A 1 338 ? -22.109 16.422 9.008 1 50.19 338 ARG A CA 1
ATOM 2594 C C . ARG A 1 338 ? -21.562 15.016 8.727 1 50.19 338 ARG A C 1
ATOM 2596 O O . ARG A 1 338 ? -20.484 14.867 8.148 1 50.19 338 ARG A O 1
ATOM 2603 N N . PRO A 1 339 ? -22.422 13.898 9.352 1 45.25 339 PRO A N 1
ATOM 2604 C CA . PRO A 1 339 ? -22.016 12.539 9.008 1 45.25 339 PRO A CA 1
ATOM 2605 C C . PRO A 1 339 ? -22.016 12.281 7.504 1 45.25 339 PRO A C 1
ATOM 2607 O O . PRO A 1 339 ? -22.859 12.82 6.785 1 45.25 339 PRO A O 1
ATOM 2610 N N . MET A 1 340 ? -21 12.102 6.887 1 45.28 340 MET A N 1
ATOM 2611 C CA . MET A 1 340 ? -20.953 11.82 5.457 1 45.28 340 MET A CA 1
ATOM 2612 C C . MET A 1 340 ? -20.844 10.32 5.203 1 45.28 340 MET A C 1
ATOM 2614 O O . MET A 1 340 ? -20.422 9.562 6.078 1 45.28 340 MET A O 1
ATOM 2618 N N . ALA A 1 341 ? -21.453 9.789 4.223 1 44.5 341 ALA A N 1
ATOM 2619 C CA . ALA A 1 341 ? -21.172 8.469 3.672 1 44.5 341 ALA A CA 1
ATOM 2620 C C . ALA A 1 341 ? -19.688 8.289 3.414 1 44.5 341 ALA A C 1
ATOM 2622 O O . ALA A 1 341 ? -19.062 9.109 2.738 1 44.5 341 ALA A O 1
ATOM 2623 N N . GLY A 1 342 ? -18.75 7.293 4.238 1 45.53 342 GLY A N 1
ATOM 2624 C CA . GLY A 1 342 ? -17.328 6.953 4.277 1 45.53 342 GLY A CA 1
ATOM 2625 C C . GLY A 1 342 ? -16.625 7.488 5.504 1 45.53 342 GLY A C 1
ATOM 2626 O O . GLY A 1 342 ? -16.984 7.148 6.633 1 45.53 342 GLY A O 1
ATOM 2627 N N . ARG A 1 343 ? -15.367 8.344 5.609 1 48.34 343 ARG A N 1
ATOM 2628 C CA . ARG A 1 343 ? -14.773 8.805 6.863 1 48.34 343 ARG A CA 1
ATOM 2629 C C . ARG A 1 343 ? -15.586 9.953 7.457 1 48.34 343 ARG A C 1
ATOM 2631 O O . ARG A 1 343 ? -15.672 11.031 6.871 1 48.34 343 ARG A O 1
ATOM 2638 N N . CYS A 1 344 ? -16.938 9.695 8.469 1 37.97 344 CYS A N 1
ATOM 2639 C CA . CYS A 1 344 ? -17.656 10.789 9.102 1 37.97 344 CYS A CA 1
ATOM 2640 C C . CYS A 1 344 ? -17.312 10.883 10.586 1 37.97 344 CYS A C 1
ATOM 2642 O O . CYS A 1 344 ? -17.297 11.969 11.156 1 37.97 344 CYS A O 1
ATOM 2644 N N . THR A 1 345 ? -16.672 11.102 11.82 1 32.88 345 THR A N 1
ATOM 2645 C CA . THR A 1 345 ? -17.359 10.625 13.016 1 32.88 345 THR A CA 1
ATOM 2646 C C . THR A 1 345 ? -18.391 11.641 13.492 1 32.88 345 THR A C 1
ATOM 2648 O O . THR A 1 345 ? -19.156 11.359 14.414 1 32.88 345 THR A O 1
ATOM 2651 N N . ARG A 1 346 ? -18.094 12.484 13.922 1 32.72 346 ARG A N 1
ATOM 2652 C CA . ARG A 1 346 ? -18.688 13.227 15.023 1 32.72 346 ARG A CA 1
ATOM 2653 C C . ARG A 1 346 ? -20.203 13.062 15.047 1 32.72 346 ARG A C 1
ATOM 2655 O O . ARG A 1 346 ? -20.812 12.859 14 1 32.72 346 ARG A O 1
ATOM 2662 N N . SER A 1 347 ? -20.625 13.484 16.094 1 38.31 347 SER A N 1
ATOM 2663 C CA . SER A 1 347 ? -22 13.992 16.062 1 38.31 347 SER A CA 1
ATOM 2664 C C . SER A 1 347 ? -22.578 13.883 14.656 1 38.31 347 SER A C 1
ATOM 2666 O O . SER A 1 347 ? -22.156 14.578 13.734 1 38.31 347 SER A O 1
ATOM 2668 N N . ALA A 1 348 ? -21.953 12.945 13.648 1 40.28 348 ALA A N 1
ATOM 2669 C CA . ALA A 1 348 ? -22.844 12.469 12.602 1 40.28 348 ALA A CA 1
ATOM 2670 C C . ALA A 1 348 ? -24.266 13 12.797 1 40.28 348 ALA A C 1
ATOM 2672 O O . ALA A 1 348 ? -24.75 13.055 13.93 1 40.28 348 ALA A O 1
ATOM 2673 N N . LEU A 1 349 ? -24.844 12.828 12.5 1 40 349 LEU A N 1
ATOM 2674 C CA . LEU A 1 349 ? -26.219 13.234 12.719 1 40 349 LEU A CA 1
ATOM 2675 C C . LEU A 1 349 ? -26.359 14.047 14 1 40 349 LEU A C 1
ATOM 2677 O O . LEU A 1 349 ? -26 13.57 15.086 1 40 349 LEU A O 1
ATOM 2681 N N . VAL A 1 350 ? -25.594 15 14.57 1 37.06 350 VAL A N 1
ATOM 2682 C CA . VAL A 1 350 ? -26.828 15.758 14.734 1 37.06 350 VAL A CA 1
ATOM 2683 C C . VAL A 1 350 ? -28.016 14.922 14.273 1 37.06 350 VAL A C 1
ATOM 2685 O O . VAL A 1 350 ? -28.078 14.516 13.102 1 37.06 350 VAL A O 1
ATOM 2688 N N . ALA A 1 351 ? -27.969 13.531 14.656 1 36.81 351 ALA A N 1
ATOM 2689 C CA . ALA A 1 351 ? -29.406 13.594 14.867 1 36.81 351 ALA A CA 1
ATOM 2690 C C . ALA A 1 351 ? -30.094 14.344 13.727 1 36.81 351 ALA A C 1
ATOM 2692 O O . ALA A 1 351 ? -29.75 15.484 13.43 1 36.81 351 ALA A O 1
ATOM 2693 N N . LYS A 1 352 ? -30.625 14.086 13.383 1 39.31 352 LYS A N 1
ATOM 2694 C CA . LYS A 1 352 ? -31.984 14.109 13.898 1 39.31 352 LYS A CA 1
ATOM 2695 C C . LYS A 1 352 ? -32.375 15.5 14.398 1 39.31 352 LYS A C 1
ATOM 2697 O O . LYS A 1 352 ? -33.406 15.672 15.047 1 39.31 352 LYS A O 1
ATOM 2702 N N . LEU A 1 353 ? -31.172 15.766 14.57 1 37 353 LEU A N 1
ATOM 2703 C CA . LEU A 1 353 ? -31.469 17.156 14.867 1 37 353 LEU A CA 1
ATOM 2704 C C . LEU A 1 353 ? -32.969 17.359 15.133 1 37 353 LEU A C 1
ATOM 2706 O O . LEU A 1 353 ? -33.344 18.047 16.078 1 37 353 LEU A O 1
ATOM 2710 N N . LYS A 1 354 ? -33.562 17.547 14.656 1 38.59 354 LYS A N 1
ATOM 2711 C CA . LYS A 1 354 ? -34.969 17.328 15.055 1 38.59 354 LYS A CA 1
ATOM 2712 C C . LYS A 1 354 ? -35.25 15.844 15.25 1 38.59 354 LYS A C 1
ATOM 2714 O O . LYS A 1 354 ? -35.219 15.062 14.297 1 38.59 354 LYS A O 1
ATOM 2719 N N . GLU A 1 355 ? -34.938 15.305 14.422 1 37.28 355 GLU A N 1
ATOM 2720 C CA . GLU A 1 355 ? -35.719 14.352 13.617 1 37.28 355 GLU A CA 1
ATOM 2721 C C . GLU A 1 355 ? -37.031 14.961 13.141 1 37.28 355 GLU A C 1
ATOM 2723 O O . GLU A 1 355 ? -37.688 14.414 12.242 1 37.28 355 GLU A O 1
ATOM 2728 N N . GLU A 1 356 ? -37.844 15.781 14.461 1 37.03 356 GLU A N 1
ATOM 2729 C CA . GLU A 1 356 ? -38.688 16.312 15.531 1 37.03 356 GLU A CA 1
ATOM 2730 C C . GLU A 1 356 ? -38.719 17.844 15.484 1 37.03 356 GLU A C 1
ATOM 2732 O O . GLU A 1 356 ? -39.312 18.484 16.344 1 37.03 356 GLU A O 1
ATOM 2737 N N . ALA A 1 357 ? -38 18.031 15.477 1 34.56 357 ALA A N 1
ATOM 2738 C CA . ALA A 1 357 ? -38.719 19.297 15.484 1 34.56 357 ALA A CA 1
ATOM 2739 C C . ALA A 1 357 ? -40.219 19.078 15.258 1 34.56 357 ALA A C 1
ATOM 2741 O O . ALA A 1 357 ? -40.625 18.656 14.172 1 34.56 357 ALA A O 1
ATOM 2742 N N . MET A 1 358 ? -41.344 19.391 16.188 1 38.31 358 MET A N 1
ATOM 2743 C CA . MET A 1 358 ? -40.969 20.656 16.812 1 38.31 358 MET A CA 1
ATOM 2744 C C . MET A 1 358 ? -40.25 21.578 15.805 1 38.31 358 MET A C 1
ATOM 2746 O O . MET A 1 358 ? -40.188 22.797 16.016 1 38.31 358 MET A O 1
ATOM 2750 N N . GLY A 1 359 ? -40.312 20.797 14.391 1 40.94 359 GLY A N 1
ATOM 2751 C CA . GLY A 1 359 ? -40.938 20.078 13.305 1 40.94 359 GLY A CA 1
ATOM 2752 C C . GLY A 1 359 ? -42.469 20.047 13.422 1 40.94 359 GLY A C 1
ATOM 2753 O O . GLY A 1 359 ? -43.031 19.031 13.82 1 40.94 359 GLY A O 1
ATOM 2754 N N . GLY A 1 360 ? -43.375 20.719 14.055 1 35.03 360 GLY A N 1
ATOM 2755 C CA . GLY A 1 360 ? -44.406 21.266 13.164 1 35.03 360 GLY A CA 1
ATOM 2756 C C . GLY A 1 360 ? -43.875 21.484 11.75 1 35.03 360 GLY A C 1
ATOM 2757 O O . GLY A 1 360 ? -44.625 21.953 10.883 1 35.03 360 GLY A O 1
ATOM 2758 N N . GLY A 1 361 ? -43.125 22.609 11.562 1 33.56 361 GLY A N 1
ATOM 2759 C CA . GLY A 1 361 ? -43.094 22.969 10.156 1 33.56 361 GLY A CA 1
ATOM 2760 C C . GLY A 1 361 ? -42.594 21.844 9.266 1 33.56 361 GLY A C 1
ATOM 2761 O O . GLY A 1 361 ? -41.938 20.906 9.742 1 33.56 361 GLY A O 1
ATOM 2762 N N . LYS A 1 362 ? -43.031 21.734 8.141 1 32.09 362 LYS A N 1
ATOM 2763 C CA . LYS A 1 362 ? -43.062 21 6.887 1 32.09 362 LYS A CA 1
ATOM 2764 C C . LYS A 1 362 ? -41.688 20.359 6.598 1 32.09 362 LYS A C 1
ATOM 2766 O O . LYS A 1 362 ? -40.656 20.844 7.059 1 32.09 362 LYS A O 1
ATOM 2771 N N . ARG A 1 363 ? -41.594 19.469 5.477 1 31.08 363 ARG A N 1
ATOM 2772 C CA . ARG A 1 363 ? -41.656 18.094 4.996 1 31.08 363 ARG A CA 1
ATOM 2773 C C . ARG A 1 363 ? -40.25 17.547 4.711 1 31.08 363 ARG A C 1
ATOM 2775 O O . ARG A 1 363 ? -40.031 16.328 4.754 1 31.08 363 ARG A O 1
ATOM 2782 N N . HIS A 1 364 ? -39.219 18.141 3.881 1 29.33 364 HIS A N 1
ATOM 2783 C CA . HIS A 1 364 ? -38.5 17.375 2.861 1 29.33 364 HIS A CA 1
ATOM 2784 C C . HIS A 1 364 ? -37.281 16.688 3.445 1 29.33 364 HIS A C 1
ATOM 2786 O O . HIS A 1 364 ? -36.562 17.281 4.266 1 29.33 364 HIS A O 1
ATOM 2792 N N . ASN A 1 365 ? -37.312 15.383 3.664 1 30.86 365 ASN A N 1
ATOM 2793 C CA . ASN A 1 365 ? -36.406 14.312 4.008 1 30.86 365 ASN A CA 1
ATOM 2794 C C . ASN A 1 365 ? -35 14.602 3.482 1 30.86 365 ASN A C 1
ATOM 2796 O O . ASN A 1 365 ? -34.781 14.664 2.27 1 30.86 365 ASN A O 1
ATOM 2800 N N . LEU A 1 366 ? -34.344 15.477 4.031 1 31.25 366 LEU A N 1
ATOM 2801 C CA . LEU A 1 366 ? -32.969 15.75 3.578 1 31.25 366 LEU A CA 1
ATOM 2802 C C . LEU A 1 366 ? -32.219 14.445 3.266 1 31.25 366 LEU A C 1
ATOM 2804 O O . LEU A 1 366 ? -32.031 13.609 4.152 1 31.25 366 LEU A O 1
ATOM 2808 N N . THR A 1 367 ? -32.344 13.859 2.182 1 31.98 367 THR A N 1
ATOM 2809 C CA . THR A 1 367 ? -31.516 12.773 1.662 1 31.98 367 THR A CA 1
ATOM 2810 C C . THR A 1 367 ? -30.031 13.039 1.94 1 31.98 367 THR A C 1
ATOM 2812 O O . THR A 1 367 ? -29.547 14.148 1.733 1 31.98 367 THR A O 1
ATOM 2815 N N . PRO A 1 368 ? -29.359 12.461 2.963 1 35 368 PRO A N 1
ATOM 2816 C CA . PRO A 1 368 ? -27.938 12.523 3.264 1 35 368 PRO A CA 1
ATOM 2817 C C . PRO A 1 368 ? -27.078 12.836 2.033 1 35 368 PRO A C 1
ATOM 2819 O O . PRO A 1 368 ? -27.219 12.18 0.998 1 35 368 PRO A O 1
ATOM 2822 N N . SER A 1 369 ? -26.781 14 1.741 1 37.38 369 SER A N 1
ATOM 2823 C CA . SER A 1 369 ? -25.844 14.344 0.676 1 37.38 369 SER A CA 1
ATOM 2824 C C . SER A 1 369 ? -24.562 13.508 0.766 1 37.38 369 SER A C 1
ATOM 2826 O O . SER A 1 369 ? -24.109 13.188 1.862 1 37.38 369 SER A O 1
ATOM 2828 N N . SER A 1 370 ? -24.125 12.812 -0.242 1 44.28 370 SER A N 1
ATOM 2829 C CA . SER A 1 370 ? -23.031 11.875 -0.474 1 44.28 370 SER A CA 1
ATOM 2830 C C . SER A 1 370 ? -21.688 12.484 -0.093 1 44.28 370 SER A C 1
ATOM 2832 O O . SER A 1 370 ? -20.734 11.766 0.204 1 44.28 370 SER A O 1
ATOM 2834 N N . ALA A 1 371 ? -21.469 13.961 -0.141 1 42.22 371 ALA A N 1
ATOM 2835 C CA . ALA A 1 371 ? -20.141 14.539 0.073 1 42.22 371 ALA A CA 1
ATOM 2836 C C . ALA A 1 371 ? -20.016 15.133 1.471 1 42.22 371 ALA A C 1
ATOM 2838 O O . ALA A 1 371 ? -21 15.648 2.018 1 42.22 371 ALA A O 1
ATOM 2839 N N . PRO A 1 372 ? -18.844 15.031 2.168 1 41.69 372 PRO A N 1
ATOM 2840 C CA . PRO A 1 372 ? -18.672 15.594 3.508 1 41.69 372 PRO A CA 1
ATOM 2841 C C . PRO A 1 372 ? -18.75 17.109 3.523 1 41.69 372 PRO A C 1
ATOM 2843 O O . PRO A 1 372 ? -18.406 17.766 2.537 1 41.69 372 PRO A O 1
ATOM 2846 N N . VAL A 1 373 ? -19.469 17.75 4.457 1 42.56 373 VAL A N 1
ATOM 2847 C CA . VAL A 1 373 ? -19.453 19.188 4.711 1 42.56 373 VAL A CA 1
ATOM 2848 C C . VAL A 1 373 ? -18.406 19.5 5.789 1 42.56 373 VAL A C 1
ATOM 2850 O O . VAL A 1 373 ? -18.469 18.938 6.887 1 42.56 373 VAL A O 1
ATOM 2853 N N . LEU A 1 374 ? -17.344 20.344 5.48 1 48.16 374 LEU A N 1
ATOM 2854 C CA . LEU A 1 374 ? -16.25 20.688 6.383 1 48.16 374 LEU A CA 1
ATOM 2855 C C . LEU A 1 374 ? -16.406 22.094 6.918 1 48.16 374 LEU A C 1
ATOM 2857 O O . LEU A 1 374 ? -16.766 23.016 6.176 1 48.16 374 LEU A O 1
ATOM 2861 N N . GLU A 1 375 ? -16.328 22.297 8.227 1 51.41 375 GLU A N 1
ATOM 2862 C CA . GLU A 1 375 ? -16.109 23.609 8.812 1 51.41 375 GLU A CA 1
ATOM 2863 C C . GLU A 1 375 ? -14.617 23.953 8.867 1 51.41 375 GLU A C 1
ATOM 2865 O O . GLU A 1 375 ? -13.812 23.156 9.344 1 51.41 375 GLU A O 1
ATOM 2870 N N . ILE A 1 376 ? -14.297 25.062 8.289 1 46.19 376 ILE A N 1
ATOM 2871 C CA . ILE A 1 376 ? -12.906 25.5 8.188 1 46.19 376 ILE A CA 1
ATOM 2872 C C . ILE A 1 376 ? -12.734 26.828 8.898 1 46.19 376 ILE A C 1
ATOM 2874 O O . ILE A 1 376 ? -13.539 27.75 8.711 1 46.19 376 ILE A O 1
ATOM 2878 N N . GLU A 1 377 ? -11.844 26.953 9.789 1 59.5 377 GLU A N 1
ATOM 2879 C CA . GLU A 1 377 ? -11.5 28.188 10.484 1 59.5 377 GLU A CA 1
ATOM 2880 C C . GLU A 1 377 ? -10.023 28.547 10.289 1 59.5 377 GLU A C 1
ATOM 2882 O O . GLU A 1 377 ? -9.156 27.672 10.375 1 59.5 377 GLU A O 1
ATOM 2887 N N . ILE A 1 378 ? -9.805 29.75 9.891 1 49.56 378 ILE A N 1
ATOM 2888 C CA . ILE A 1 378 ? -8.445 30.266 9.781 1 49.56 378 ILE A CA 1
ATOM 2889 C C . ILE A 1 378 ? -8.18 31.266 10.906 1 49.56 378 ILE A C 1
ATOM 2891 O O . ILE A 1 378 ? -8.922 32.25 11.062 1 49.56 378 ILE A O 1
ATOM 2895 N N . LYS A 1 379 ? -7.234 31.016 11.734 1 58.16 379 LYS A N 1
ATOM 2896 C CA . LYS A 1 379 ? -6.863 31.859 12.867 1 58.16 379 LYS A CA 1
ATOM 2897 C C . LYS A 1 379 ? -5.492 32.5 12.648 1 58.16 379 LYS A C 1
ATOM 2899 O O . LYS A 1 379 ? -4.527 31.812 12.32 1 58.16 379 LYS A O 1
ATOM 2904 N N . VAL A 1 380 ? -5.52 33.812 12.602 1 45.88 380 VAL A N 1
ATOM 2905 C CA . VAL A 1 380 ? -4.254 34.531 12.492 1 45.88 380 VAL A CA 1
ATOM 2906 C C . VAL A 1 380 ? -3.82 35.031 13.867 1 45.88 380 VAL A C 1
ATOM 2908 O O . VAL A 1 380 ? -4.598 35.656 14.578 1 45.88 380 VAL A O 1
ATOM 2911 N N . ARG A 1 381 ? -2.994 34.156 14.633 1 50.75 381 ARG A N 1
ATOM 2912 C CA . ARG A 1 381 ? -2.533 34.656 15.922 1 50.75 381 ARG A CA 1
ATOM 2913 C C . ARG A 1 381 ? -1.05 35.031 15.875 1 50.75 381 ARG A C 1
ATOM 2915 O O . ARG A 1 381 ? -0.267 34.344 15.203 1 50.75 381 ARG A O 1
ATOM 2922 N N . SER A 1 382 ? -0.764 36.312 16.188 1 42.62 382 SER A N 1
ATOM 2923 C CA . SER A 1 382 ? 0.642 36.594 16.469 1 42.62 382 SER A CA 1
ATOM 2924 C C . SER A 1 382 ? 1.149 35.75 17.641 1 42.62 382 SER A C 1
ATOM 2926 O O . SER A 1 382 ? 0.623 35.812 18.75 1 42.62 382 SER A O 1
ATOM 2928 N N . ILE A 1 383 ? 1.462 34.531 17.422 1 42.78 383 ILE A N 1
ATOM 2929 C CA . ILE A 1 383 ? 2.152 33.812 18.5 1 42.78 383 ILE A CA 1
ATOM 2930 C C . ILE A 1 383 ? 3.393 34.594 18.922 1 42.78 383 ILE A C 1
ATOM 2932 O O . ILE A 1 383 ? 4.379 34.656 18.172 1 42.78 383 ILE A O 1
ATOM 2936 N N . HIS A 1 384 ? 3.217 35.781 19.656 1 37.94 384 HIS A N 1
ATOM 2937 C CA . HIS A 1 384 ? 4.375 36.5 20.188 1 37.94 384 HIS A CA 1
ATOM 2938 C C . HIS A 1 384 ? 4.984 35.719 21.359 1 37.94 384 HIS A C 1
ATOM 2940 O O . HIS A 1 384 ? 4.277 35.344 22.297 1 37.94 384 HIS A O 1
ATOM 2946 N N . TRP A 1 385 ? 5.992 35.094 21.109 1 39.12 385 TRP A N 1
ATOM 2947 C CA . TRP A 1 385 ? 6.766 34.469 22.172 1 39.12 385 TRP A CA 1
ATOM 2948 C C . TRP A 1 385 ? 7.465 35.531 23.016 1 39.12 385 TRP A C 1
ATOM 2950 O O . TRP A 1 385 ? 8 36.5 22.484 1 39.12 385 TRP A O 1
ATOM 2960 N N . SER A 1 386 ? 7.031 35.844 24.328 1 38.66 386 SER A N 1
ATOM 2961 C CA . SER A 1 386 ? 7.887 36.562 25.281 1 38.66 386 SER A CA 1
ATOM 2962 C C . SER A 1 386 ? 8.578 35.594 26.234 1 38.66 386 SER A C 1
ATOM 2964 O O . SER A 1 386 ? 7.973 34.625 26.688 1 38.66 386 SER A O 1
ATOM 2966 N N . PRO A 1 387 ? 9.914 35.594 26.328 1 39.38 387 PRO A N 1
ATOM 2967 C CA . PRO A 1 387 ? 10.609 34.75 27.281 1 39.38 387 PRO A CA 1
ATOM 2968 C C . PRO A 1 387 ? 9.93 34.719 28.656 1 39.38 387 PRO A C 1
ATOM 2970 O O . PRO A 1 387 ? 10.172 33.781 29.438 1 39.38 387 PRO A O 1
ATOM 2973 N N . TYR A 1 388 ? 9.523 35.812 29.156 1 38 388 TYR A N 1
ATOM 2974 C CA . TYR A 1 388 ? 8.969 35.969 30.5 1 38 388 TYR A CA 1
ATOM 2975 C C . TYR A 1 388 ? 7.523 35.469 30.531 1 38 388 TYR A C 1
ATOM 2977 O O . TYR A 1 388 ? 6.949 35.281 31.609 1 38 388 TYR A O 1
ATOM 2985 N N . ASP A 1 389 ? 6.676 35.875 29.594 1 33.41 389 ASP A N 1
ATOM 2986 C CA . ASP A 1 389 ? 5.246 35.594 29.672 1 33.41 389 ASP A CA 1
ATOM 2987 C C . ASP A 1 389 ? 4.898 34.312 28.922 1 33.41 389 ASP A C 1
ATOM 2989 O O . ASP A 1 389 ? 5.203 34.188 27.734 1 33.41 389 ASP A O 1
ATOM 2993 N N . PRO A 1 390 ? 4.52 33.219 29.562 1 32.59 390 PRO A N 1
ATOM 2994 C CA . PRO A 1 390 ? 3.912 32.031 28.938 1 32.59 390 PRO A CA 1
ATOM 2995 C C . PRO A 1 390 ? 2.963 32.406 27.797 1 32.59 390 PRO A C 1
ATOM 2997 O O . PRO A 1 390 ? 2.488 33.562 27.719 1 32.59 390 PRO A O 1
ATOM 3000 N N . VAL A 1 391 ? 2.801 31.594 26.75 1 35.12 391 VAL A N 1
ATOM 3001 C CA . VAL A 1 391 ? 2.004 31.672 25.531 1 35.12 391 VAL A CA 1
ATOM 3002 C C . VAL A 1 391 ? 0.613 32.219 25.859 1 35.12 391 VAL A C 1
ATOM 3004 O O . VAL A 1 391 ? -0.181 31.531 26.516 1 35.12 391 VAL A O 1
ATOM 3007 N N . ARG A 1 392 ? 0.486 33.469 26.312 1 30.02 392 ARG A N 1
ATOM 3008 C CA . ARG A 1 392 ? -0.891 33.938 26.391 1 30.02 392 ARG A CA 1
ATOM 3009 C C . ARG A 1 392 ? -1.558 33.938 25.016 1 30.02 392 ARG A C 1
ATOM 3011 O O . ARG A 1 392 ? -1.035 34.531 24.062 1 30.02 392 ARG A O 1
ATOM 3018 N N . VAL A 1 393 ? -2.227 32.906 24.672 1 30.89 393 VAL A N 1
ATOM 3019 C CA . VAL A 1 393 ? -3.219 32.969 23.594 1 30.89 393 VAL A CA 1
ATOM 3020 C C . VAL A 1 393 ? -4.09 34.219 23.781 1 30.89 393 VAL A C 1
ATOM 3022 O O . VAL A 1 393 ? -4.758 34.375 24.797 1 30.89 393 VAL A O 1
ATOM 3025 N N . VAL A 1 394 ? -3.729 35.406 23.375 1 29.7 394 VAL A N 1
ATOM 3026 C CA . VAL A 1 394 ? -4.586 36.562 23.438 1 29.7 394 VAL A CA 1
ATOM 3027 C C . VAL A 1 394 ? -5.887 36.312 22.688 1 29.7 394 VAL A C 1
ATOM 3029 O O . VAL A 1 394 ? -5.867 36.062 21.469 1 29.7 394 VAL A O 1
ATOM 3032 N N . ASN A 1 395 ? -6.898 35.844 23.391 1 26.78 395 ASN A N 1
ATOM 3033 C CA . ASN A 1 395 ? -8.266 35.812 22.875 1 26.78 395 ASN A CA 1
ATOM 3034 C C . ASN A 1 395 ? -8.672 37.188 22.344 1 26.78 395 ASN A C 1
ATOM 3036 O O . ASN A 1 395 ? -8.516 38.219 23.031 1 26.78 395 ASN A O 1
ATOM 3040 N N . ALA A 1 396 ? -8.617 37.406 21.109 1 27.36 396 ALA A N 1
ATOM 3041 C CA . ALA A 1 396 ? -9.328 38.625 20.688 1 27.36 396 ALA A CA 1
ATOM 3042 C C . ALA A 1 396 ? -10.672 38.75 21.391 1 27.36 396 ALA A C 1
ATOM 3044 O O . ALA A 1 396 ? -11.422 37.781 21.5 1 27.36 396 ALA A O 1
ATOM 3045 N N . ASP A 1 397 ? -10.781 39.531 22.5 1 22.86 397 ASP A N 1
ATOM 3046 C CA . ASP A 1 397 ? -12.039 39.938 23.125 1 22.86 397 ASP A CA 1
ATOM 3047 C C . ASP A 1 397 ? -13.164 40.031 22.094 1 22.86 397 ASP A C 1
ATOM 3049 O O . ASP A 1 397 ? -12.961 40.5 20.969 1 22.86 397 ASP A O 1
ATOM 3053 N N . PRO A 1 398 ? -14.438 39.375 22.453 1 24.48 398 PRO A N 1
ATOM 3054 C CA . PRO A 1 398 ? -15.617 39.781 21.672 1 24.48 398 PRO A CA 1
ATOM 3055 C C . PRO A 1 398 ? -15.75 41.281 21.531 1 24.48 398 PRO A C 1
ATOM 3057 O O . 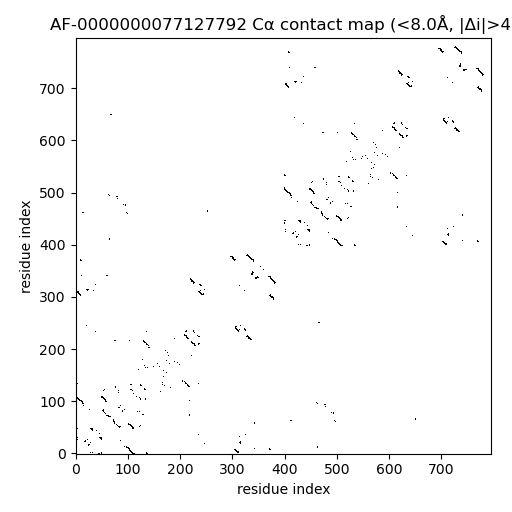PRO A 1 398 ? -15.328 42.031 22.422 1 24.48 398 PRO A O 1
ATOM 3060 N N . MET B 1 1 ? 14.656 -22.312 -1.565 1 82.31 1 MET B N 1
ATOM 3061 C CA . MET B 1 1 ? 13.617 -21.891 -2.494 1 82.31 1 MET B CA 1
ATOM 3062 C C . MET B 1 1 ? 12.625 -20.953 -1.809 1 82.31 1 MET B C 1
ATOM 3064 O O . MET B 1 1 ? 12.578 -20.891 -0.579 1 82.31 1 MET B O 1
ATOM 3068 N N . CYS B 1 2 ? 11.859 -20.219 -2.607 1 93.31 2 CYS B N 1
ATOM 3069 C CA . CYS B 1 2 ? 10.898 -19.219 -2.146 1 93.31 2 CYS B CA 1
ATOM 3070 C C . CYS B 1 2 ? 9.648 -19.875 -1.58 1 93.31 2 CYS B C 1
ATOM 3072 O O . CYS B 1 2 ? 9.57 -21.109 -1.512 1 93.31 2 CYS B O 1
ATOM 3074 N N . ARG B 1 3 ? 8.875 -19.172 -0.94 1 96.12 3 ARG B N 1
ATOM 3075 C CA . ARG B 1 3 ? 7.543 -19.594 -0.516 1 96.12 3 ARG B CA 1
ATOM 3076 C C . ARG B 1 3 ? 6.477 -18.609 -0.995 1 96.12 3 ARG B C 1
ATOM 3078 O O . ARG B 1 3 ? 6.73 -17.406 -1.086 1 96.12 3 ARG B O 1
ATOM 3085 N N . TRP B 1 4 ? 5.352 -19.172 -1.351 1 97.56 4 TRP B N 1
ATOM 3086 C CA . TRP B 1 4 ? 4.254 -18.266 -1.688 1 97.56 4 TRP B CA 1
ATOM 3087 C C . TRP B 1 4 ? 2.918 -18.828 -1.221 1 97.56 4 TRP B C 1
ATOM 3089 O O . TRP B 1 4 ? 2.82 -20.016 -0.883 1 97.56 4 TRP B O 1
ATOM 3099 N N . ILE B 1 5 ? 1.903 -17.969 -1.075 1 96.25 5 ILE B N 1
ATOM 3100 C CA . ILE B 1 5 ? 0.519 -18.312 -0.765 1 96.25 5 ILE B CA 1
ATOM 3101 C C . ILE B 1 5 ? -0.419 -17.594 -1.729 1 96.25 5 ILE B C 1
ATOM 3103 O O . ILE B 1 5 ? -0.102 -16.5 -2.215 1 96.25 5 ILE B O 1
ATOM 3107 N N . PHE B 1 6 ? -1.493 -18.188 -2.027 1 94.44 6 PHE B N 1
ATOM 3108 C CA . PHE B 1 6 ? -2.594 -17.391 -2.543 1 94.44 6 PHE B CA 1
ATOM 3109 C C . PHE B 1 6 ? -3.895 -17.719 -1.82 1 94.44 6 PHE B C 1
ATOM 3111 O O . PHE B 1 6 ? -4.035 -18.812 -1.264 1 94.44 6 PHE B O 1
ATOM 3118 N N . TYR B 1 7 ? -4.723 -16.781 -1.723 1 91.88 7 TYR B N 1
ATOM 3119 C CA . TYR B 1 7 ? -6.055 -16.859 -1.127 1 91.88 7 TYR B CA 1
ATOM 3120 C C . TYR B 1 7 ? -7.121 -16.406 -2.121 1 91.88 7 TYR B C 1
ATOM 3122 O O . TYR B 1 7 ? -6.945 -15.414 -2.824 1 91.88 7 TYR B O 1
ATOM 3130 N N . TYR B 1 8 ? -8.141 -17.141 -2.221 1 87 8 TYR B N 1
ATOM 3131 C CA . TYR B 1 8 ? -9.297 -16.812 -3.051 1 87 8 TYR B CA 1
ATOM 3132 C C . TYR B 1 8 ? -10.602 -17.156 -2.336 1 87 8 TYR B C 1
ATOM 3134 O O . TYR B 1 8 ? -10.891 -18.328 -2.092 1 87 8 TYR B O 1
ATOM 3142 N N . GLY B 1 9 ? -11.305 -16.141 -1.951 1 80.44 9 GLY B N 1
ATOM 3143 C CA . GLY B 1 9 ? -12.539 -16.406 -1.22 1 80.44 9 GLY B CA 1
ATOM 3144 C C . GLY B 1 9 ? -13.18 -15.141 -0.669 1 80.44 9 GLY B C 1
ATOM 3145 O O . GLY B 1 9 ? -13.164 -14.102 -1.323 1 80.44 9 GLY B O 1
ATOM 3146 N N . GLU B 1 10 ? -13.766 -15.328 0.512 1 74.88 10 GLU B N 1
ATOM 3147 C CA . GLU B 1 10 ? -14.391 -14.195 1.171 1 74.88 10 GLU B CA 1
ATOM 3148 C C . GLU B 1 10 ? -13.367 -13.109 1.495 1 74.88 10 GLU B C 1
ATOM 3150 O O . GLU B 1 10 ? -12.203 -13.406 1.769 1 74.88 10 GLU B O 1
ATOM 3155 N N . GLU B 1 11 ? -13.93 -11.906 1.478 1 80.56 11 GLU B N 1
ATOM 3156 C CA . GLU B 1 11 ? -13.055 -10.781 1.779 1 80.56 11 GLU B CA 1
ATOM 3157 C C . GLU B 1 11 ? -12.344 -10.977 3.117 1 80.56 11 GLU B C 1
ATOM 3159 O O . GLU B 1 11 ? -12.969 -11.375 4.102 1 80.56 11 GLU B O 1
ATOM 3164 N N . VAL B 1 12 ? -11.062 -10.75 3.096 1 81.88 12 VAL B N 1
ATOM 3165 C CA . VAL B 1 12 ? -10.266 -10.93 4.305 1 81.88 12 VAL B CA 1
ATOM 3166 C C . VAL B 1 12 ? -9.188 -9.852 4.375 1 81.88 12 VAL B C 1
ATOM 3168 O O . VAL B 1 12 ? -8.656 -9.422 3.346 1 81.88 12 VAL B O 1
ATOM 3171 N N . CYS B 1 13 ? -8.93 -9.445 5.625 1 87.31 13 CYS B N 1
ATOM 3172 C CA . CYS B 1 13 ? -7.82 -8.516 5.816 1 87.31 13 CYS B CA 1
ATOM 3173 C C . CYS B 1 13 ? -6.484 -9.195 5.543 1 87.31 13 CYS B C 1
ATOM 3175 O O . CYS B 1 13 ? -6.215 -10.273 6.066 1 87.31 13 CYS B O 1
ATOM 3177 N N . ILE B 1 14 ? -5.625 -8.562 4.82 1 92.19 14 ILE B N 1
ATOM 3178 C CA . ILE B 1 14 ? -4.387 -9.156 4.336 1 92.19 14 ILE B CA 1
ATOM 3179 C C . ILE B 1 14 ? -3.498 -9.539 5.52 1 92.19 14 ILE B C 1
ATOM 3181 O O . ILE B 1 14 ? -2.807 -10.555 5.48 1 92.19 14 ILE B O 1
ATOM 3185 N N . ALA B 1 15 ? -3.531 -8.773 6.578 1 90.94 15 ALA B N 1
ATOM 3186 C CA . ALA B 1 15 ? -2.666 -9 7.73 1 90.94 15 ALA B CA 1
ATOM 3187 C C . ALA B 1 15 ? -2.93 -10.367 8.352 1 90.94 15 ALA B C 1
ATOM 3189 O O . ALA B 1 15 ? -2.025 -10.984 8.93 1 90.94 15 ALA B O 1
ATOM 3190 N N . LYS B 1 16 ? -4.055 -10.852 8.227 1 86.12 16 LYS B N 1
ATOM 3191 C CA . LYS B 1 16 ? -4.418 -12.148 8.797 1 86.12 16 LYS B CA 1
ATOM 3192 C C . LYS B 1 16 ? -3.654 -13.281 8.117 1 86.12 16 LYS B C 1
ATOM 3194 O O . LYS B 1 16 ? -3.273 -14.258 8.766 1 86.12 16 LYS B O 1
ATOM 3199 N N . LEU B 1 17 ? -3.412 -13.148 6.871 1 87 17 LEU B N 1
ATOM 3200 C CA . LEU B 1 17 ? -2.766 -14.195 6.086 1 87 17 LEU B CA 1
ATOM 3201 C C . LEU B 1 17 ? -1.248 -14.062 6.141 1 87 17 LEU B C 1
ATOM 3203 O O . LEU B 1 17 ? -0.53 -15.062 6.137 1 87 17 LEU B O 1
ATOM 3207 N N . ILE B 1 18 ? -0.826 -12.844 6.238 1 91.19 18 ILE B N 1
ATOM 3208 C CA . ILE B 1 18 ? 0.609 -12.594 6.164 1 91.19 18 ILE B CA 1
ATOM 3209 C C . ILE B 1 18 ? 1.237 -12.758 7.543 1 91.19 18 ILE B C 1
ATOM 3211 O O . ILE B 1 18 ? 2.301 -13.375 7.68 1 91.19 18 ILE B O 1
ATOM 3215 N N . PHE B 1 19 ? 0.552 -12.242 8.562 1 87.44 19 PHE B N 1
ATOM 3216 C CA . PHE B 1 19 ? 1.161 -12.18 9.883 1 87.44 19 PHE B CA 1
ATOM 3217 C C . PHE B 1 19 ? 0.348 -12.984 10.891 1 87.44 19 PHE B C 1
ATOM 3219 O O . PHE B 1 19 ? 0.859 -13.367 11.945 1 87.44 19 PHE B O 1
ATOM 3226 N N . GLY B 1 20 ? -0.838 -13.211 10.641 1 83.62 20 GLY B N 1
ATOM 3227 C CA . GLY B 1 20 ? -1.767 -13.664 11.664 1 83.62 20 GLY B CA 1
ATOM 3228 C C . GLY B 1 20 ? -1.771 -15.164 11.844 1 83.62 20 GLY B C 1
ATOM 3229 O O . GLY B 1 20 ? -2.121 -15.672 12.914 1 83.62 20 GLY B O 1
ATOM 3230 N N . CYS B 1 21 ? -1.493 -15.883 10.883 1 82.38 21 CYS B N 1
ATOM 3231 C CA . CYS B 1 21 ? -1.497 -17.344 10.969 1 82.38 21 CYS B CA 1
ATOM 3232 C C . CYS B 1 21 ? -0.272 -17.844 11.719 1 82.38 21 CYS B C 1
ATOM 3234 O O . CYS B 1 21 ? 0.779 -17.203 11.711 1 82.38 21 CYS B O 1
ATOM 3236 N N . THR B 1 22 ? -0.424 -19 12.352 1 81.06 22 THR B N 1
ATOM 3237 C CA . THR B 1 22 ? 0.672 -19.578 13.117 1 81.06 22 THR B CA 1
ATOM 3238 C C . THR B 1 22 ? 1.917 -19.734 12.25 1 81.06 22 THR B C 1
ATOM 3240 O O . THR B 1 22 ? 3.031 -19.453 12.703 1 81.06 22 THR B O 1
ATOM 3243 N N . HIS B 1 23 ? 1.687 -20.203 11.086 1 86.69 23 HIS B N 1
ATOM 3244 C CA . HIS B 1 23 ? 2.758 -20.359 10.109 1 86.69 23 HIS B CA 1
ATOM 3245 C C . HIS B 1 23 ? 2.469 -19.562 8.836 1 86.69 23 HIS B C 1
ATOM 3247 O O . HIS B 1 23 ? 2.516 -20.109 7.734 1 86.69 23 HIS B O 1
ATOM 3253 N N . GLY B 1 24 ? 2.191 -18.281 9.156 1 86.88 24 GLY B N 1
ATOM 3254 C CA . GLY B 1 24 ? 1.906 -17.391 8.039 1 86.88 24 GLY B CA 1
ATOM 3255 C C . GLY B 1 24 ? 3.127 -17.078 7.195 1 86.88 24 GLY B C 1
ATOM 3256 O O . GLY B 1 24 ? 4.207 -17.625 7.43 1 86.88 24 GLY B O 1
ATOM 3257 N N . LEU B 1 25 ? 2.92 -16.328 6.219 1 90.25 25 LEU B N 1
ATOM 3258 C CA . LEU B 1 25 ? 3.977 -16.016 5.258 1 90.25 25 LEU B CA 1
ATOM 3259 C C . LEU B 1 25 ? 5.188 -15.414 5.953 1 90.25 25 LEU B C 1
ATOM 3261 O O . LEU B 1 25 ? 6.328 -15.719 5.605 1 90.25 25 LEU B O 1
ATOM 3265 N N . ALA B 1 26 ? 4.941 -14.5 6.867 1 90.88 26 ALA B N 1
ATOM 3266 C CA . ALA B 1 26 ? 6.035 -13.883 7.605 1 90.88 26 ALA B CA 1
ATOM 3267 C C . ALA B 1 26 ? 6.836 -14.93 8.375 1 90.88 26 ALA B C 1
ATOM 3269 O O . ALA B 1 26 ? 8.07 -14.867 8.422 1 90.88 26 ALA B O 1
ATOM 3270 N N . THR B 1 27 ? 6.191 -15.836 8.977 1 87.19 27 THR B N 1
ATOM 3271 C CA . THR B 1 27 ? 6.855 -16.906 9.703 1 87.19 27 THR B CA 1
ATOM 3272 C C . THR B 1 27 ? 7.641 -17.812 8.75 1 87.19 27 THR B C 1
ATOM 3274 O O . THR B 1 27 ? 8.758 -18.219 9.062 1 87.19 27 THR B O 1
ATOM 3277 N N . MET B 1 28 ? 7.066 -18.078 7.625 1 89.75 28 MET B N 1
ATOM 3278 C CA . MET B 1 28 ? 7.75 -18.891 6.621 1 89.75 28 MET B CA 1
ATOM 3279 C C . MET B 1 28 ? 9.062 -18.234 6.199 1 89.75 28 MET B C 1
ATOM 3281 O O . MET B 1 28 ? 10.031 -18.922 5.879 1 89.75 28 MET B O 1
ATOM 3285 N N . SER B 1 29 ? 9.031 -16.938 6.156 1 91.38 29 SER B N 1
ATOM 3286 C CA . SER B 1 29 ? 10.219 -16.203 5.715 1 91.38 29 SER B CA 1
ATOM 3287 C C . SER B 1 29 ? 11.406 -16.484 6.629 1 91.38 29 SER B C 1
ATOM 3289 O O . SER B 1 29 ? 12.547 -16.562 6.168 1 91.38 29 SER B O 1
ATOM 3291 N N . HIS B 1 30 ? 11.172 -16.672 7.902 1 88.12 30 HIS B N 1
ATOM 3292 C CA . HIS B 1 30 ? 12.258 -16.859 8.859 1 88.12 30 HIS B CA 1
ATOM 3293 C C . HIS B 1 30 ? 12.43 -18.328 9.219 1 88.12 30 HIS B C 1
ATOM 3295 O O . HIS B 1 30 ? 13.453 -18.719 9.789 1 88.12 30 HIS B O 1
ATOM 3301 N N . GLY B 1 31 ? 11.5 -19.062 8.883 1 86.44 31 GLY B N 1
ATOM 3302 C CA . GLY B 1 31 ? 11.531 -20.469 9.25 1 86.44 31 GLY B CA 1
ATOM 3303 C C . GLY B 1 31 ? 10.82 -21.359 8.258 1 86.44 31 GLY B C 1
ATOM 3304 O O . GLY B 1 31 ? 9.836 -22.016 8.602 1 86.44 31 GLY B O 1
ATOM 3305 N N . ALA B 1 32 ? 11.422 -21.453 7.148 1 86.56 32 ALA B N 1
ATOM 3306 C CA . ALA B 1 32 ? 10.852 -22.359 6.141 1 86.56 32 ALA B CA 1
ATOM 3307 C C . ALA B 1 32 ? 11.305 -23.797 6.371 1 86.56 32 ALA B C 1
ATOM 3309 O O . ALA B 1 32 ? 12.312 -24.031 7.035 1 86.56 32 ALA B O 1
ATOM 3310 N N . GLY B 1 33 ? 10.508 -24.75 5.828 1 85.62 33 GLY B N 1
ATOM 3311 C CA . GLY B 1 33 ? 10.859 -26.172 5.918 1 85.62 33 GLY B CA 1
ATOM 3312 C C . GLY B 1 33 ? 9.766 -27.016 6.535 1 85.62 33 GLY B C 1
ATOM 3313 O O . GLY B 1 33 ? 9.938 -28.219 6.727 1 85.62 33 GLY B O 1
ATOM 3314 N N . TYR B 1 34 ? 8.703 -26.391 6.863 1 84.25 34 TYR B N 1
ATOM 3315 C CA . TYR B 1 34 ? 7.551 -27.109 7.367 1 84.25 34 TYR B CA 1
ATOM 3316 C C . TYR B 1 34 ? 6.754 -27.734 6.227 1 84.25 34 TYR B C 1
ATOM 3318 O O . TYR B 1 34 ? 5.762 -27.156 5.77 1 84.25 34 TYR B O 1
ATOM 3326 N N . THR B 1 35 ? 7.176 -28.922 5.816 1 88.94 35 THR B N 1
ATOM 3327 C CA . THR B 1 35 ? 6.621 -29.531 4.617 1 88.94 35 THR B CA 1
ATOM 3328 C C . THR B 1 35 ? 6.121 -30.953 4.91 1 88.94 35 THR B C 1
ATOM 3330 O O . THR B 1 35 ? 6.566 -31.906 4.289 1 88.94 35 THR B O 1
ATOM 3333 N N . PRO B 1 36 ? 5.172 -31.031 5.781 1 86.31 36 PRO B N 1
ATOM 3334 C CA . PRO B 1 36 ? 4.664 -32.375 6.109 1 86.31 36 PRO B CA 1
ATOM 3335 C C . PRO B 1 36 ? 4.234 -33.156 4.871 1 86.31 36 PRO B C 1
ATOM 3337 O O . PRO B 1 36 ? 3.48 -32.625 4.039 1 86.31 36 PRO B O 1
ATOM 3340 N N . GLY B 1 37 ? 4.715 -34.406 4.777 1 84.44 37 GLY B N 1
ATOM 3341 C CA . GLY B 1 37 ? 4.332 -35.281 3.693 1 84.44 37 GLY B CA 1
ATOM 3342 C C . GLY B 1 37 ? 5.184 -35.125 2.451 1 84.44 37 GLY B C 1
ATOM 3343 O O . GLY B 1 37 ? 5.023 -35.844 1.476 1 84.44 37 GLY B O 1
ATOM 3344 N N . CYS B 1 38 ? 6.008 -34.125 2.49 1 86.38 38 CYS B N 1
ATOM 3345 C CA . CYS B 1 38 ? 6.891 -33.875 1.358 1 86.38 38 CYS B CA 1
ATOM 3346 C C . CYS B 1 38 ? 8.352 -33.906 1.788 1 86.38 38 CYS B C 1
ATOM 3348 O O . CYS B 1 38 ? 8.734 -33.281 2.768 1 86.38 38 CYS B O 1
ATOM 3350 N N . GLU B 1 39 ? 9.078 -34.688 1.097 1 78.94 39 GLU B N 1
ATOM 3351 C CA . GLU B 1 39 ? 10.492 -34.812 1.428 1 78.94 39 GLU B CA 1
ATOM 3352 C C . GLU B 1 39 ? 11.219 -33.469 1.28 1 78.94 39 GLU B C 1
ATOM 3354 O O . GLU B 1 39 ? 11.023 -32.781 0.296 1 78.94 39 GLU B O 1
ATOM 3359 N N . LEU B 1 40 ? 11.922 -33.156 2.322 1 76.06 40 LEU B N 1
ATOM 3360 C CA . LEU B 1 40 ? 12.711 -31.938 2.287 1 76.06 40 LEU B CA 1
ATOM 3361 C C . LEU B 1 40 ? 14.031 -32.156 1.561 1 76.06 40 LEU B C 1
ATOM 3363 O O . LEU B 1 40 ? 14.766 -33.094 1.877 1 76.06 40 LEU B O 1
ATOM 3367 N N . ASN B 1 41 ? 14.188 -31.406 0.524 1 76.5 41 ASN B N 1
ATOM 3368 C CA . ASN B 1 41 ? 15.484 -31.391 -0.142 1 76.5 41 ASN B CA 1
ATOM 3369 C C . ASN B 1 41 ? 16.328 -30.203 0.31 1 76.5 41 ASN B C 1
ATOM 3371 O O . ASN B 1 41 ? 16.062 -29.062 -0.071 1 76.5 41 ASN B O 1
ATOM 3375 N N . HIS B 1 42 ? 17.312 -30.484 1.014 1 72.38 42 HIS B N 1
ATOM 3376 C CA . HIS B 1 42 ? 18.109 -29.453 1.663 1 72.38 42 HIS B CA 1
ATOM 3377 C C . HIS B 1 42 ? 18.859 -28.609 0.638 1 72.38 42 HIS B C 1
ATOM 3379 O O . HIS B 1 42 ? 19.25 -27.484 0.922 1 72.38 42 HIS B O 1
ATOM 3385 N N . ASN B 1 43 ? 19.078 -29.25 -0.499 1 70.44 43 ASN B N 1
ATOM 3386 C CA . ASN B 1 43 ? 19.797 -28.484 -1.522 1 70.44 43 ASN B CA 1
ATOM 3387 C C . ASN B 1 43 ? 18.906 -27.438 -2.17 1 70.44 43 ASN B C 1
ATOM 3389 O O . ASN B 1 43 ? 19.391 -26.422 -2.664 1 70.44 43 ASN B O 1
ATOM 3393 N N . ARG B 1 44 ? 17.672 -27.719 -2.055 1 73.06 44 ARG B N 1
ATOM 3394 C CA . ARG B 1 44 ? 16.766 -26.828 -2.787 1 73.06 44 ARG B CA 1
ATOM 3395 C C . ARG B 1 44 ? 15.914 -26 -1.829 1 73.06 44 ARG B C 1
ATOM 3397 O O . ARG B 1 44 ? 15.352 -24.969 -2.219 1 73.06 44 ARG B O 1
ATOM 3404 N N . ASN B 1 45 ? 15.93 -26.484 -0.633 1 75.69 45 ASN B N 1
ATOM 3405 C CA . ASN B 1 45 ? 15.109 -25.781 0.35 1 75.69 45 ASN B CA 1
ATOM 3406 C C . ASN B 1 45 ? 15.961 -24.891 1.254 1 75.69 45 ASN B C 1
ATOM 3408 O O . ASN B 1 45 ? 16.812 -25.375 2 1 75.69 45 ASN B O 1
ATOM 3412 N N . HIS B 1 46 ? 15.703 -23.625 1.103 1 78.38 46 HIS B N 1
ATOM 3413 C CA . HIS B 1 46 ? 16.359 -22.672 1.986 1 78.38 46 HIS B CA 1
ATOM 3414 C C . HIS B 1 46 ? 15.469 -22.312 3.17 1 78.38 46 HIS B C 1
ATOM 3416 O O . HIS B 1 46 ? 14.328 -21.875 2.984 1 78.38 46 HIS B O 1
ATOM 3422 N N . PRO B 1 47 ? 15.977 -22.438 4.301 1 79.31 47 PRO B N 1
ATOM 3423 C CA . PRO B 1 47 ? 15.156 -22.203 5.488 1 79.31 47 PRO B CA 1
ATOM 3424 C C . PRO B 1 47 ? 14.844 -20.719 5.691 1 79.31 47 PRO B C 1
ATOM 3426 O O . PRO B 1 47 ? 13.867 -20.375 6.375 1 79.31 47 PRO B O 1
ATOM 3429 N N . VAL B 1 48 ? 15.664 -19.938 5.094 1 84.62 48 VAL B N 1
ATOM 3430 C CA . VAL B 1 48 ? 15.484 -18.516 5.297 1 84.62 48 VAL B CA 1
ATOM 3431 C C . VAL B 1 48 ? 15.156 -17.828 3.967 1 84.62 48 VAL B C 1
ATOM 3433 O O . VAL B 1 48 ? 15.891 -18 2.988 1 84.62 48 VAL B O 1
ATOM 3436 N N . ASN B 1 49 ? 14.039 -17.172 3.912 1 89.38 49 ASN B N 1
ATOM 3437 C CA . ASN B 1 49 ? 13.547 -16.453 2.738 1 89.38 49 ASN B CA 1
ATOM 3438 C C . ASN B 1 49 ? 13.43 -14.961 3 1 89.38 49 ASN B C 1
ATOM 3440 O O . ASN B 1 49 ? 12.32 -14.422 3.059 1 89.38 49 ASN B O 1
ATOM 3444 N N . VAL B 1 50 ? 14.57 -14.258 3.078 1 85.31 50 VAL B N 1
ATOM 3445 C CA . VAL B 1 50 ? 14.539 -12.883 3.553 1 85.31 50 VAL B CA 1
ATOM 3446 C C . VAL B 1 50 ? 15.086 -11.953 2.473 1 85.31 50 VAL B C 1
ATOM 3448 O O . VAL B 1 50 ? 15.5 -10.828 2.764 1 85.31 50 VAL B O 1
ATOM 3451 N N . HIS B 1 51 ? 15.18 -12.453 1.227 1 90.44 51 HIS B N 1
ATOM 3452 C CA . HIS B 1 51 ? 15.727 -11.625 0.156 1 90.44 51 HIS B CA 1
ATOM 3453 C C . HIS B 1 51 ? 14.625 -10.836 -0.55 1 90.44 51 HIS B C 1
ATOM 3455 O O . HIS B 1 51 ? 14.75 -10.508 -1.731 1 90.44 51 HIS B O 1
ATOM 3461 N N . GLY B 1 52 ? 13.508 -10.664 0.085 1 94.31 52 GLY B N 1
ATOM 3462 C CA . GLY B 1 52 ? 12.406 -9.875 -0.45 1 94.31 52 GLY B CA 1
ATOM 3463 C C . GLY B 1 52 ? 11.047 -10.5 -0.208 1 94.31 52 GLY B C 1
ATOM 3464 O O . GLY B 1 52 ? 10.953 -11.688 0.104 1 94.31 52 GLY B O 1
ATOM 3465 N N . CYS B 1 53 ? 10.07 -9.711 -0.299 1 96.62 53 CYS B N 1
ATOM 3466 C CA . CYS B 1 53 ? 8.688 -10.172 -0.198 1 96.62 53 CYS B CA 1
ATOM 3467 C C . CYS B 1 53 ? 7.754 -9.273 -0.992 1 96.62 53 CYS B C 1
ATOM 3469 O O . CYS B 1 53 ? 8.164 -8.203 -1.461 1 96.62 53 CYS B O 1
ATOM 3471 N N . GLY B 1 54 ? 6.602 -9.781 -1.201 1 97.88 54 GLY B N 1
ATOM 3472 C CA . GLY B 1 54 ? 5.594 -8.984 -1.884 1 97.88 54 GLY B CA 1
ATOM 3473 C C . GLY B 1 54 ? 4.191 -9.547 -1.745 1 97.88 54 GLY B C 1
ATOM 3474 O O . GLY B 1 54 ? 4.02 -10.727 -1.432 1 97.88 54 GLY B O 1
ATOM 3475 N N . ILE B 1 55 ? 3.256 -8.625 -1.937 1 98.19 55 ILE B N 1
ATOM 3476 C CA . ILE B 1 55 ? 1.847 -9 -1.979 1 98.19 55 ILE B CA 1
ATOM 3477 C C . ILE B 1 55 ? 1.181 -8.367 -3.199 1 98.19 55 ILE B C 1
ATOM 3479 O O . ILE B 1 55 ? 1.623 -7.324 -3.682 1 98.19 55 ILE B O 1
ATOM 3483 N N . GLY B 1 56 ? 0.259 -9.023 -3.727 1 98.38 56 GLY B N 1
ATOM 3484 C CA . GLY B 1 56 ? -0.615 -8.531 -4.777 1 98.38 56 GLY B CA 1
ATOM 3485 C C . GLY B 1 56 ? -2.072 -8.891 -4.562 1 98.38 56 GLY B C 1
ATOM 3486 O O . GLY B 1 56 ? -2.379 -9.984 -4.082 1 98.38 56 GLY B O 1
ATOM 3487 N N . TRP B 1 57 ? -2.953 -7.969 -4.91 1 97.19 57 TRP B N 1
ATOM 3488 C CA . TRP B 1 57 ? -4.371 -8.227 -4.684 1 97.19 57 TRP B CA 1
ATOM 3489 C C . TRP B 1 57 ? -5.23 -7.504 -5.715 1 97.19 57 TRP B C 1
ATOM 3491 O O . TRP B 1 57 ? -4.746 -6.613 -6.418 1 97.19 57 TRP B O 1
ATOM 3501 N N . TYR B 1 58 ? -6.363 -8.016 -5.883 1 93.44 58 TYR B N 1
ATOM 3502 C CA . TYR B 1 58 ? -7.41 -7.336 -6.645 1 93.44 58 TYR B CA 1
ATOM 3503 C C . TYR B 1 58 ? -8.469 -6.758 -5.719 1 93.44 58 TYR B C 1
ATOM 3505 O O . TYR B 1 58 ? -8.852 -7.387 -4.73 1 93.44 58 TYR B O 1
ATOM 3513 N N . ALA B 1 59 ? -8.922 -5.555 -6.074 1 89.19 59 ALA B N 1
ATOM 3514 C CA . ALA B 1 59 ? -9.977 -4.949 -5.27 1 89.19 59 ALA B CA 1
ATOM 3515 C C . ALA B 1 59 ? -11.258 -5.789 -5.328 1 89.19 59 ALA B C 1
ATOM 3517 O O . ALA B 1 59 ? -11.539 -6.434 -6.34 1 89.19 59 ALA B O 1
ATOM 3518 N N . CYS B 1 60 ? -12.031 -5.711 -4.238 1 81.94 60 CYS B N 1
ATOM 3519 C CA . CYS B 1 60 ? -13.258 -6.484 -4.145 1 81.94 60 CYS B CA 1
ATOM 3520 C C . CYS B 1 60 ? -14.359 -5.867 -4.992 1 81.94 60 CYS B C 1
ATOM 3522 O O . CYS B 1 60 ? -15.281 -6.559 -5.426 1 81.94 60 CYS B O 1
ATOM 3524 N N . GLU B 1 61 ? -14.227 -4.59 -5.188 1 79.12 61 GLU B N 1
ATOM 3525 C CA . GLU B 1 61 ? -15.172 -3.84 -6.012 1 79.12 61 GLU B CA 1
ATOM 3526 C C . GLU B 1 61 ? -14.445 -2.896 -6.965 1 79.12 61 GLU B C 1
ATOM 3528 O O . GLU B 1 61 ? -13.266 -2.602 -6.777 1 79.12 61 GLU B O 1
ATOM 3533 N N . LYS B 1 62 ? -15.273 -2.51 -7.973 1 81.75 62 LYS B N 1
ATOM 3534 C CA . LYS B 1 62 ? -14.688 -1.547 -8.906 1 81.75 62 LYS B CA 1
ATOM 3535 C C . LYS B 1 62 ? -14.336 -0.243 -8.195 1 81.75 62 LYS B C 1
ATOM 3537 O O . LYS B 1 62 ? -15.172 0.35 -7.516 1 81.75 62 LYS B O 1
ATOM 3542 N N . CYS B 1 63 ? -13.062 0.058 -8.273 1 80.06 63 CYS B N 1
ATOM 3543 C CA . CYS B 1 63 ? -12.586 1.285 -7.645 1 80.06 63 CYS B CA 1
ATOM 3544 C C . CYS B 1 63 ? -11.273 1.737 -8.258 1 80.06 63 CYS B C 1
ATOM 3546 O O . CYS B 1 63 ? -10.758 1.1 -9.18 1 80.06 63 CYS B O 1
ATOM 3548 N N . GLY B 1 64 ? -10.844 2.908 -7.852 1 81.5 64 GLY B N 1
ATOM 3549 C CA . GLY B 1 64 ? -9.578 3.434 -8.328 1 81.5 64 GLY B CA 1
ATOM 3550 C C . GLY B 1 64 ? -9.664 4.035 -9.719 1 81.5 64 GLY B C 1
ATOM 3551 O O . GLY B 1 64 ? -10.758 4.352 -10.195 1 81.5 64 GLY B O 1
ATOM 3552 N N . LEU B 1 65 ? -8.523 4.129 -10.289 1 85.56 65 LEU B N 1
ATOM 3553 C CA . LEU B 1 65 ? -8.453 4.719 -11.617 1 85.56 65 LEU B CA 1
ATOM 3554 C C . LEU B 1 65 ? -8.695 3.664 -12.695 1 85.56 65 LEU B C 1
ATOM 3556 O O . LEU B 1 65 ? -8.227 2.531 -12.57 1 85.56 65 LEU B O 1
ATOM 3560 N N . VAL B 1 66 ? -9.438 4.066 -13.664 1 86.69 66 VAL B N 1
ATOM 3561 C CA . VAL B 1 66 ? -9.625 3.207 -14.828 1 86.69 66 VAL B CA 1
ATOM 3562 C C . VAL B 1 66 ? -8.602 3.559 -15.906 1 86.69 66 VAL B C 1
ATOM 3564 O O . VAL B 1 66 ? -8.477 4.719 -16.297 1 86.69 66 VAL B O 1
ATOM 3567 N N . ASP B 1 67 ? -7.891 2.562 -16.359 1 85.12 67 ASP B N 1
ATOM 3568 C CA . ASP B 1 67 ? -6.828 2.852 -17.312 1 85.12 67 ASP B CA 1
ATOM 3569 C C . ASP B 1 67 ? -7.375 2.9 -18.734 1 85.12 67 ASP B C 1
ATOM 3571 O O . ASP B 1 67 ? -8.586 2.824 -18.953 1 85.12 67 ASP B O 1
ATOM 3575 N N . LYS B 1 68 ? -6.43 3.141 -19.703 1 84.69 68 LYS B N 1
ATOM 3576 C CA . LYS B 1 68 ? -6.809 3.344 -21.094 1 84.69 68 LYS B CA 1
ATOM 3577 C C . LYS B 1 68 ? -7.477 2.098 -21.672 1 84.69 68 LYS B C 1
ATOM 3579 O O . LYS B 1 68 ? -8.172 2.174 -22.688 1 84.69 68 LYS B O 1
ATOM 3584 N N . HIS B 1 69 ? -7.301 0.993 -21.047 1 89.75 69 HIS B N 1
ATOM 3585 C CA . HIS B 1 69 ? -7.883 -0.255 -21.531 1 89.75 69 HIS B CA 1
ATOM 3586 C C . HIS B 1 69 ? -9.164 -0.591 -20.781 1 89.75 69 HIS B C 1
ATOM 3588 O O . HIS B 1 69 ? -9.727 -1.677 -20.953 1 89.75 69 HIS B O 1
ATOM 3594 N N . GLY B 1 70 ? -9.555 0.346 -19.875 1 88 70 GLY B N 1
ATOM 3595 C CA . GLY B 1 70 ? -10.805 0.163 -19.141 1 88 70 GLY B CA 1
ATOM 3596 C C . GLY B 1 70 ? -10.641 -0.675 -17.891 1 88 70 GLY B C 1
ATOM 3597 O O . GLY B 1 70 ? -11.625 -1.103 -17.281 1 88 70 GLY B O 1
ATOM 3598 N N . LEU B 1 71 ? -9.469 -0.931 -17.484 1 90.25 71 LEU B N 1
ATOM 3599 C CA . LEU B 1 71 ? -9.219 -1.771 -16.328 1 90.25 71 LEU B CA 1
ATOM 3600 C C . LEU B 1 71 ? -9.117 -0.928 -15.062 1 90.25 71 LEU B C 1
ATOM 3602 O O . LEU B 1 71 ? -8.445 0.104 -15.047 1 90.25 71 LEU B O 1
ATOM 3606 N N . SER B 1 72 ? -9.883 -1.326 -14.047 1 89.56 72 SER B N 1
ATOM 3607 C CA . SER B 1 72 ? -9.812 -0.715 -12.719 1 89.56 72 SER B CA 1
ATOM 3608 C C . SER B 1 72 ? -9.086 -1.622 -11.734 1 89.56 72 SER B C 1
ATOM 3610 O O . SER B 1 72 ? -8.523 -2.648 -12.125 1 89.56 72 SER B O 1
ATOM 3612 N N . ALA B 1 73 ? -9.117 -1.227 -10.461 1 90.56 73 ALA B N 1
ATOM 3613 C CA . ALA B 1 73 ? -8.453 -2.012 -9.422 1 90.56 73 ALA B CA 1
ATOM 3614 C C . ALA B 1 73 ? -9.148 -3.352 -9.219 1 90.56 73 ALA B C 1
ATOM 3616 O O . ALA B 1 73 ? -8.586 -4.266 -8.609 1 90.56 73 ALA B O 1
ATOM 3617 N N . TYR B 1 74 ? -10.344 -3.473 -9.734 1 89.19 74 TYR B N 1
ATOM 3618 C CA . TYR B 1 74 ? -11.062 -4.742 -9.727 1 89.19 74 TYR B CA 1
ATOM 3619 C C . TYR B 1 74 ? -10.469 -5.715 -10.734 1 89.19 74 TYR B C 1
ATOM 3621 O O . TYR B 1 74 ? -10.477 -6.926 -10.516 1 89.19 74 TYR B O 1
ATOM 3629 N N . ASP B 1 75 ? -9.922 -5.105 -11.836 1 90.19 75 ASP B N 1
ATOM 3630 C CA . ASP B 1 75 ? -9.492 -5.895 -12.992 1 90.19 75 ASP B CA 1
ATOM 3631 C C . ASP B 1 75 ? -7.98 -6.086 -12.992 1 90.19 75 ASP B C 1
ATOM 3633 O O . ASP B 1 75 ? -7.477 -7.09 -13.508 1 90.19 75 ASP B O 1
ATOM 3637 N N . ARG B 1 76 ? -7.344 -5.129 -12.531 1 93.81 76 ARG B N 1
ATOM 3638 C CA . ARG B 1 76 ? -5.887 -5.172 -12.531 1 93.81 76 ARG B CA 1
ATOM 3639 C C . ARG B 1 76 ? -5.344 -5.266 -11.102 1 93.81 76 ARG B C 1
ATOM 3641 O O . ARG B 1 76 ? -5.875 -4.633 -10.188 1 93.81 76 ARG B O 1
ATOM 3648 N N . PRO B 1 77 ? -4.301 -6.047 -10.945 1 96.38 77 PRO B N 1
ATOM 3649 C CA . PRO B 1 77 ? -3.789 -6.227 -9.586 1 96.38 77 PRO B CA 1
ATOM 3650 C C . PRO B 1 77 ? -2.992 -5.023 -9.094 1 96.38 77 PRO B C 1
ATOM 3652 O O . PRO B 1 77 ? -2.326 -4.352 -9.883 1 96.38 77 PRO B O 1
ATOM 3655 N N . THR B 1 78 ? -3.141 -4.738 -7.859 1 97 78 THR B N 1
ATOM 3656 C CA . THR B 1 78 ? -2.223 -3.867 -7.133 1 97 78 THR B CA 1
ATOM 3657 C C . THR B 1 78 ? -1.119 -4.684 -6.465 1 97 78 THR B C 1
ATOM 3659 O O . THR B 1 78 ? -1.397 -5.672 -5.781 1 97 78 THR B O 1
ATOM 3662 N N . VAL B 1 79 ? 0.119 -4.242 -6.691 1 97.88 79 VAL B N 1
ATOM 3663 C CA . VAL B 1 79 ? 1.236 -5.035 -6.191 1 97.88 79 VAL B CA 1
ATOM 3664 C C . VAL B 1 79 ? 2.166 -4.152 -5.363 1 97.88 79 VAL B C 1
ATOM 3666 O O . VAL B 1 79 ? 2.438 -3.008 -5.73 1 97.88 79 VAL B O 1
ATOM 3669 N N . TYR B 1 80 ? 2.549 -4.656 -4.211 1 98.06 80 TYR B N 1
ATOM 3670 C CA . TYR B 1 80 ? 3.584 -4.094 -3.352 1 98.06 80 TYR B CA 1
ATOM 3671 C C . TYR B 1 80 ? 4.738 -5.074 -3.174 1 98.06 80 TYR B C 1
ATOM 3673 O O . TYR B 1 80 ? 4.531 -6.219 -2.762 1 98.06 80 TYR B O 1
ATOM 3681 N N . THR B 1 81 ? 5.953 -4.613 -3.492 1 97.69 81 THR B N 1
ATOM 3682 C CA . THR B 1 81 ? 7.129 -5.461 -3.316 1 97.69 81 THR B CA 1
ATOM 3683 C C . THR B 1 81 ? 8.234 -4.703 -2.578 1 97.69 81 THR B C 1
ATOM 3685 O O . THR B 1 81 ? 8.336 -3.48 -2.691 1 97.69 81 THR B O 1
ATOM 3688 N N . THR B 1 82 ? 9.008 -5.422 -1.857 1 96.19 82 THR B N 1
ATOM 3689 C CA . THR B 1 82 ? 10.125 -4.871 -1.102 1 96.19 82 THR B CA 1
ATOM 3690 C C . THR B 1 82 ? 11.258 -5.891 -0.992 1 96.19 82 THR B C 1
ATOM 3692 O O . THR B 1 82 ? 11.039 -7.09 -1.174 1 96.19 82 THR B O 1
ATOM 3695 N N . VAL B 1 83 ? 12.438 -5.355 -0.759 1 94.44 83 VAL B N 1
ATOM 3696 C CA . VAL B 1 83 ? 13.578 -6.242 -0.582 1 94.44 83 VAL B CA 1
ATOM 3697 C C . VAL B 1 83 ? 13.695 -6.656 0.884 1 94.44 83 VAL B C 1
ATOM 3699 O O . VAL B 1 83 ? 14.477 -7.543 1.228 1 94.44 83 VAL B O 1
ATOM 3702 N N . ALA B 1 84 ? 12.875 -6.09 1.731 1 92.81 84 ALA B N 1
ATOM 3703 C CA . ALA B 1 84 ? 12.898 -6.414 3.154 1 92.81 84 ALA B CA 1
ATOM 3704 C C . ALA B 1 84 ? 12.078 -7.668 3.445 1 92.81 84 ALA B C 1
ATOM 3706 O O . ALA B 1 84 ? 11.203 -8.039 2.662 1 92.81 84 ALA B O 1
ATOM 3707 N N . ALA B 1 85 ? 12.492 -8.344 4.547 1 91.69 85 ALA B N 1
ATOM 3708 C CA . ALA B 1 85 ? 11.625 -9.398 5.066 1 91.69 85 ALA B CA 1
ATOM 3709 C C . ALA B 1 85 ? 10.297 -8.82 5.559 1 91.69 85 ALA B C 1
ATOM 3711 O O . ALA B 1 85 ? 10.242 -7.672 6.008 1 91.69 85 ALA B O 1
ATOM 3712 N N . PRO B 1 86 ? 9.258 -9.641 5.477 1 92.12 86 PRO B N 1
ATOM 3713 C CA . PRO B 1 86 ? 7.941 -9.133 5.855 1 92.12 86 PRO B CA 1
ATOM 3714 C C . PRO B 1 86 ? 7.926 -8.523 7.258 1 92.12 86 PRO B C 1
ATOM 3716 O O . PRO B 1 86 ? 7.336 -7.457 7.465 1 92.12 86 PRO B O 1
ATOM 3719 N N . SER B 1 87 ? 8.578 -9.102 8.188 1 87.81 87 SER B N 1
ATOM 3720 C CA . SER B 1 87 ? 8.508 -8.68 9.578 1 87.81 87 SER B CA 1
ATOM 3721 C C . SER B 1 87 ? 9.258 -7.363 9.789 1 87.81 87 SER B C 1
ATOM 3723 O O . SER B 1 87 ? 9.094 -6.715 10.828 1 87.81 87 SER B O 1
ATOM 3725 N N . HIS B 1 88 ? 9.992 -6.98 8.859 1 89.06 88 HIS B N 1
ATOM 3726 C CA . HIS B 1 88 ? 10.812 -5.789 9.031 1 89.06 88 HIS B CA 1
ATOM 3727 C C . HIS B 1 88 ? 10.422 -4.703 8.031 1 89.06 88 HIS B C 1
ATOM 3729 O O . HIS B 1 88 ? 11.195 -3.777 7.777 1 89.06 88 HIS B O 1
ATOM 3735 N N . ASP B 1 89 ? 9.375 -4.902 7.438 1 93.06 89 ASP B N 1
ATOM 3736 C CA . ASP B 1 89 ? 8.875 -3.9 6.496 1 93.06 89 ASP B CA 1
ATOM 3737 C C . ASP B 1 89 ? 7.695 -3.135 7.086 1 93.06 89 ASP B C 1
ATOM 3739 O O . ASP B 1 89 ? 6.566 -3.631 7.086 1 93.06 89 ASP B O 1
ATOM 3743 N N . ARG B 1 90 ? 7.965 -1.911 7.461 1 91.62 90 ARG B N 1
ATOM 3744 C CA . ARG B 1 90 ? 6.941 -1.11 8.125 1 91.62 90 ARG B CA 1
ATOM 3745 C C . ARG B 1 90 ? 5.789 -0.798 7.184 1 91.62 90 ARG B C 1
ATOM 3747 O O . ARG B 1 90 ? 4.633 -0.712 7.609 1 91.62 90 ARG B O 1
ATOM 3754 N N . ASN B 1 91 ? 6.07 -0.597 5.902 1 95.88 91 ASN B N 1
ATOM 3755 C CA . ASN B 1 91 ? 5.008 -0.331 4.938 1 95.88 91 ASN B CA 1
ATOM 3756 C C . ASN B 1 91 ? 4.066 -1.521 4.797 1 95.88 91 ASN B C 1
ATOM 3758 O O . ASN B 1 91 ? 2.844 -1.354 4.797 1 95.88 91 ASN B O 1
ATOM 3762 N N . LEU B 1 92 ? 4.676 -2.676 4.695 1 95.44 92 LEU B N 1
ATOM 3763 C CA . LEU B 1 92 ? 3.85 -3.871 4.582 1 95.44 92 LEU B CA 1
ATOM 3764 C C . LEU B 1 92 ? 2.949 -4.027 5.805 1 95.44 92 LEU B C 1
ATOM 3766 O O . LEU B 1 92 ? 1.775 -4.383 5.672 1 95.44 92 LEU B O 1
ATOM 3770 N N . ARG B 1 93 ? 3.5 -3.746 6.93 1 92.12 93 ARG B N 1
ATOM 3771 C CA . ARG B 1 93 ? 2.717 -3.826 8.156 1 92.12 93 ARG B CA 1
ATOM 3772 C C . ARG B 1 93 ? 1.562 -2.83 8.141 1 92.12 93 ARG B C 1
ATOM 3774 O O . ARG B 1 93 ? 0.441 -3.164 8.523 1 92.12 93 ARG B O 1
ATOM 3781 N N . SER B 1 94 ? 1.864 -1.741 7.715 1 93.06 94 SER B N 1
ATOM 3782 C CA . SER B 1 94 ? 0.857 -0.688 7.652 1 93.06 94 SER B CA 1
ATOM 3783 C C . SER B 1 94 ? -0.226 -1.021 6.629 1 93.06 94 SER B C 1
ATOM 3785 O O . SER B 1 94 ? -1.417 -0.981 6.945 1 93.06 94 SER B O 1
ATOM 3787 N N . LEU B 1 95 ? 0.107 -1.404 5.477 1 95.5 95 LEU B N 1
ATOM 3788 C CA . LEU B 1 95 ? -0.805 -1.678 4.371 1 95.5 95 LEU B CA 1
ATOM 3789 C C . LEU B 1 95 ? -1.679 -2.891 4.676 1 95.5 95 LEU B C 1
ATOM 3791 O O . LEU B 1 95 ? -2.891 -2.859 4.449 1 95.5 95 LEU B O 1
ATOM 3795 N N . SER B 1 96 ? -1.04 -3.898 5.188 1 93.75 96 SER B N 1
ATOM 3796 C CA . SER B 1 96 ? -1.733 -5.172 5.367 1 93.75 96 SER B CA 1
ATOM 3797 C C . SER B 1 96 ? -2.844 -5.051 6.406 1 93.75 96 SER B C 1
ATOM 3799 O O . SER B 1 96 ? -3.842 -5.773 6.34 1 93.75 96 SER B O 1
ATOM 3801 N N . LYS B 1 97 ? -2.715 -4.148 7.34 1 91.62 97 LYS B N 1
ATOM 3802 C CA . LYS B 1 97 ? -3.707 -3.984 8.398 1 91.62 97 LYS B CA 1
ATOM 3803 C C . LYS B 1 97 ? -4.93 -3.229 7.891 1 91.62 97 LYS B C 1
ATOM 3805 O O . LYS B 1 97 ? -5.977 -3.225 8.539 1 91.62 97 LYS B O 1
ATOM 3810 N N . THR B 1 98 ? -4.809 -2.682 6.789 1 91.12 98 THR B N 1
ATOM 3811 C CA . THR B 1 98 ? -5.863 -1.814 6.277 1 91.12 98 THR B CA 1
ATOM 3812 C C . THR B 1 98 ? -6.578 -2.467 5.098 1 91.12 98 THR B C 1
ATOM 3814 O O . THR B 1 98 ? -7.797 -2.361 4.969 1 91.12 98 THR B O 1
ATOM 3817 N N . ILE B 1 99 ? -5.926 -3.139 4.285 1 91.19 99 ILE B N 1
ATOM 3818 C CA . ILE B 1 99 ? -6.457 -3.596 3.006 1 91.19 99 ILE B CA 1
ATOM 3819 C C . ILE B 1 99 ? -7.09 -4.973 3.172 1 91.19 99 ILE B C 1
ATOM 3821 O O . ILE B 1 99 ? -6.512 -5.855 3.811 1 91.19 99 ILE B O 1
ATOM 3825 N N . SER B 1 100 ? -8.258 -5.066 2.664 1 87.31 100 SER B N 1
ATOM 3826 C CA . SER B 1 100 ? -8.945 -6.348 2.57 1 87.31 100 SER B CA 1
ATOM 3827 C C . SER B 1 100 ? -9.156 -6.758 1.116 1 87.31 100 SER B C 1
ATOM 3829 O O . SER B 1 100 ? -9.258 -5.902 0.234 1 87.31 100 SER B O 1
ATOM 3831 N N . THR B 1 101 ? -9.125 -8.039 0.857 1 88 101 THR B N 1
ATOM 3832 C CA . THR B 1 101 ? -9.281 -8.523 -0.508 1 88 101 THR B CA 1
ATOM 3833 C C . THR B 1 101 ? -9.875 -9.93 -0.515 1 88 101 THR B C 1
ATOM 3835 O O . THR B 1 101 ? -9.938 -10.586 0.526 1 88 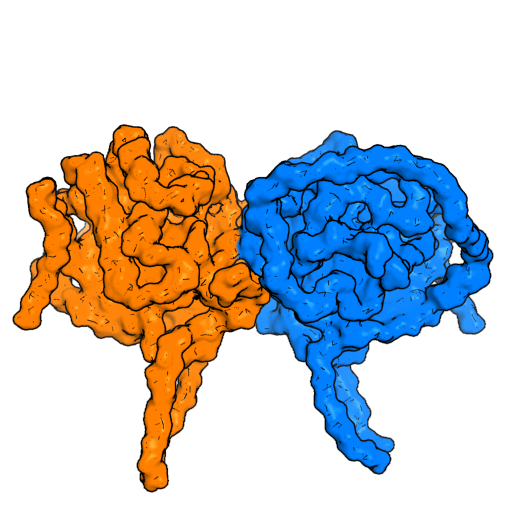101 THR B O 1
ATOM 3838 N N . SER B 1 102 ? -10.391 -10.305 -1.653 1 85.62 102 SER B N 1
ATOM 3839 C CA . SER B 1 102 ? -10.914 -11.656 -1.852 1 85.62 102 SER B CA 1
ATOM 3840 C C . SER B 1 102 ? -9.938 -12.516 -2.648 1 85.62 102 SER B C 1
ATOM 3842 O O . SER B 1 102 ? -10.125 -13.727 -2.77 1 85.62 102 SER B O 1
ATOM 3844 N N . LEU B 1 103 ? -9.008 -11.953 -3.188 1 91.38 103 LEU B N 1
ATOM 3845 C CA . LEU B 1 103 ? -7.977 -12.648 -3.945 1 91.38 103 LEU B CA 1
ATOM 3846 C C . LEU B 1 103 ? -6.602 -12.047 -3.67 1 91.38 103 LEU B C 1
ATOM 3848 O O . LEU B 1 103 ? -6.348 -10.891 -4.016 1 91.38 103 LEU B O 1
ATOM 3852 N N . LEU B 1 104 ? -5.723 -12.875 -3.072 1 95.19 104 LEU B N 1
ATOM 3853 C CA . LEU B 1 104 ? -4.426 -12.391 -2.6 1 95.19 104 LEU B CA 1
ATOM 3854 C C . LEU B 1 104 ? -3.309 -13.336 -3.033 1 95.19 104 LEU B C 1
ATOM 3856 O O . LEU B 1 104 ? -3.453 -14.555 -2.945 1 95.19 104 LEU B O 1
ATOM 3860 N N . PHE B 1 105 ? -2.238 -12.766 -3.582 1 98.56 105 PHE B N 1
ATOM 3861 C CA . PHE B 1 105 ? -0.958 -13.445 -3.727 1 98.56 105 PHE B CA 1
ATOM 3862 C C . PHE B 1 105 ? 0.057 -12.906 -2.725 1 98.56 105 PHE B C 1
ATOM 3864 O O . PHE B 1 105 ? 0.156 -11.695 -2.523 1 98.56 105 PHE B O 1
ATOM 3871 N N . GLY B 1 106 ? 0.75 -13.688 -2.008 1 98.31 106 GLY B N 1
ATOM 3872 C CA . GLY B 1 106 ? 1.871 -13.367 -1.141 1 98.31 106 GLY B CA 1
ATOM 3873 C C . GLY B 1 106 ? 3.1 -14.211 -1.409 1 98.31 106 GLY B C 1
ATOM 3874 O O . GLY B 1 106 ? 2.988 -15.414 -1.664 1 98.31 106 GLY B O 1
ATOM 3875 N N . HIS B 1 107 ? 4.262 -13.656 -1.396 1 98.38 107 HIS B N 1
ATOM 3876 C CA . HIS B 1 107 ? 5.496 -14.352 -1.75 1 98.38 107 HIS B CA 1
ATOM 3877 C C . HIS B 1 107 ? 6.66 -13.875 -0.89 1 98.38 107 HIS B C 1
ATOM 3879 O O . HIS B 1 107 ? 6.805 -12.672 -0.64 1 98.38 107 HIS B O 1
ATOM 3885 N N . VAL B 1 108 ? 7.445 -14.75 -0.365 1 97.06 108 VAL B N 1
ATOM 3886 C CA . VAL B 1 108 ? 8.727 -14.438 0.256 1 97.06 108 VAL B CA 1
ATOM 3887 C C . VAL B 1 108 ? 9.859 -15.109 -0.525 1 97.06 108 VAL B C 1
ATOM 3889 O O . VAL B 1 108 ? 9.742 -16.281 -0.914 1 97.06 108 VAL B O 1
ATOM 3892 N N . ARG B 1 109 ? 10.891 -14.359 -0.724 1 95 109 ARG B N 1
ATOM 3893 C CA . ARG B 1 109 ? 11.898 -14.742 -1.703 1 95 109 ARG B CA 1
ATOM 3894 C C . ARG B 1 109 ? 13.164 -15.25 -1.017 1 95 109 ARG B C 1
ATOM 3896 O O . ARG B 1 109 ? 13.617 -14.664 -0.031 1 95 109 ARG B O 1
ATOM 3903 N N . ALA B 1 110 ? 13.664 -16.312 -1.489 1 91.5 110 ALA B N 1
ATOM 3904 C CA . ALA B 1 110 ? 15.031 -16.766 -1.253 1 91.5 110 ALA B CA 1
ATOM 3905 C C . ALA B 1 110 ? 15.844 -16.766 -2.545 1 91.5 110 ALA B C 1
ATOM 3907 O O . ALA B 1 110 ? 15.773 -17.703 -3.334 1 91.5 110 ALA B O 1
ATOM 3908 N N . ALA B 1 111 ? 16.625 -15.727 -2.689 1 86.25 111 ALA B N 1
ATOM 3909 C CA . ALA B 1 111 ? 17.391 -15.586 -3.92 1 86.25 111 ALA B CA 1
ATOM 3910 C C . ALA B 1 111 ? 18.469 -16.672 -4.023 1 86.25 111 ALA B C 1
ATOM 3912 O O . ALA B 1 111 ? 19.141 -16.969 -3.043 1 86.25 111 ALA B O 1
ATOM 3913 N N . GLY B 1 112 ? 18.516 -17.25 -5.195 1 78.69 112 GLY B N 1
ATOM 3914 C CA . GLY B 1 112 ? 19.578 -18.234 -5.418 1 78.69 112 GLY B CA 1
ATOM 3915 C C . GLY B 1 112 ? 20.953 -17.625 -5.434 1 78.69 112 GLY B C 1
ATOM 3916 O O . GLY B 1 112 ? 21.109 -16.391 -5.391 1 78.69 112 GLY B O 1
ATOM 3917 N N . PRO B 1 113 ? 21.953 -18.453 -5.438 1 77.62 113 PRO B N 1
ATOM 3918 C CA . PRO B 1 113 ? 23.328 -17.953 -5.477 1 77.62 113 PRO B CA 1
ATOM 3919 C C . PRO B 1 113 ? 23.578 -17.047 -6.676 1 77.62 113 PRO B C 1
ATOM 3921 O O . PRO B 1 113 ? 23.219 -17.391 -7.805 1 77.62 113 PRO B O 1
ATOM 3924 N N . GLY B 1 114 ? 24.172 -15.906 -6.434 1 77.44 114 GLY B N 1
ATOM 3925 C CA . GLY B 1 114 ? 24.547 -14.984 -7.488 1 77.44 114 GLY B CA 1
ATOM 3926 C C . GLY B 1 114 ? 23.391 -14.125 -7.977 1 77.44 114 GLY B C 1
ATOM 3927 O O . GLY B 1 114 ? 23.578 -13.211 -8.773 1 77.44 114 GLY B O 1
ATOM 3928 N N . ALA B 1 115 ? 22.266 -14.422 -7.492 1 81.5 115 ALA B N 1
ATOM 3929 C CA . ALA B 1 115 ? 21.094 -13.664 -7.938 1 81.5 115 ALA B CA 1
ATOM 3930 C C . ALA B 1 115 ? 21.078 -12.281 -7.301 1 81.5 115 ALA B C 1
ATOM 3932 O O . ALA B 1 115 ? 21.438 -12.117 -6.133 1 81.5 115 ALA B O 1
ATOM 3933 N N . SER B 1 116 ? 20.688 -11.273 -8.125 1 86.44 116 SER B N 1
ATOM 3934 C CA . SER B 1 116 ? 20.594 -9.906 -7.637 1 86.44 116 SER B CA 1
ATOM 3935 C C . SER B 1 116 ? 19.359 -9.727 -6.746 1 86.44 116 SER B C 1
ATOM 3937 O O . SER B 1 116 ? 18.312 -10.289 -7.02 1 86.44 116 SER B O 1
ATOM 3939 N N . VAL B 1 117 ? 19.578 -8.984 -5.684 1 85.25 117 VAL B N 1
ATOM 3940 C CA . VAL B 1 117 ? 18.484 -8.672 -4.766 1 85.25 117 VAL B CA 1
ATOM 3941 C C . VAL B 1 117 ? 18.031 -7.23 -4.969 1 85.25 117 VAL B C 1
ATOM 3943 O O . VAL B 1 117 ? 18.719 -6.293 -4.57 1 85.25 117 VAL B O 1
ATOM 3946 N N . HIS B 1 118 ? 16.906 -7.094 -5.684 1 89.88 118 HIS B N 1
ATOM 3947 C CA . HIS B 1 118 ? 16.266 -5.801 -5.867 1 89.88 118 HIS B CA 1
ATOM 3948 C C . HIS B 1 118 ? 14.758 -5.965 -6.078 1 89.88 118 HIS B C 1
ATOM 3950 O O . HIS B 1 118 ? 14.281 -7.074 -6.324 1 89.88 118 HIS B O 1
ATOM 3956 N N . GLN B 1 119 ? 14.086 -4.922 -5.988 1 92 119 GLN B N 1
ATOM 3957 C CA . GLN B 1 119 ? 12.625 -4.926 -5.938 1 92 119 GLN B CA 1
ATOM 3958 C C . GLN B 1 119 ? 12.031 -5.555 -7.199 1 92 119 GLN B C 1
ATOM 3960 O O . GLN B 1 119 ? 11 -6.223 -7.137 1 92 119 GLN B O 1
ATOM 3965 N N . TYR B 1 120 ? 12.633 -5.391 -8.289 1 92.88 120 TYR B N 1
ATOM 3966 C CA . TYR B 1 120 ? 12.086 -5.84 -9.562 1 92.88 120 TYR B CA 1
ATOM 3967 C C . TYR B 1 120 ? 12.203 -7.355 -9.703 1 92.88 120 TYR B C 1
ATOM 3969 O O . TYR B 1 120 ? 11.602 -7.953 -10.594 1 92.88 120 TYR B O 1
ATOM 3977 N N . ASN B 1 121 ? 12.992 -7.973 -8.82 1 95.25 121 ASN B N 1
ATOM 3978 C CA . ASN B 1 121 ? 13.109 -9.43 -8.82 1 95.25 121 ASN B CA 1
ATOM 3979 C C . ASN B 1 121 ? 12.18 -10.062 -7.785 1 95.25 121 ASN B C 1
ATOM 3981 O O . ASN B 1 121 ? 12.172 -11.281 -7.617 1 95.25 121 ASN B O 1
ATOM 3985 N N . CYS B 1 122 ? 11.438 -9.195 -7.109 1 96.81 122 CYS B N 1
ATOM 3986 C CA . CYS B 1 122 ? 10.531 -9.703 -6.09 1 96.81 122 CYS B CA 1
ATOM 3987 C C . CYS B 1 122 ? 9.141 -9.945 -6.668 1 96.81 122 CYS B C 1
ATOM 3989 O O . CYS B 1 122 ? 8.672 -9.18 -7.512 1 96.81 122 CYS B O 1
ATOM 3991 N N . HIS B 1 123 ? 8.547 -11.078 -6.195 1 97.69 123 HIS B N 1
ATOM 3992 C CA . HIS B 1 123 ? 7.195 -11.461 -6.578 1 97.69 123 HIS B CA 1
ATOM 3993 C C . HIS B 1 123 ? 6.16 -10.766 -5.699 1 97.69 123 HIS B C 1
ATOM 3995 O O . HIS B 1 123 ? 6.457 -10.383 -4.566 1 97.69 123 HIS B O 1
ATOM 4001 N N . PRO B 1 124 ? 4.926 -10.656 -6.211 1 98.31 124 PRO B N 1
ATOM 4002 C CA . PRO B 1 124 ? 4.387 -11.148 -7.484 1 98.31 124 PRO B CA 1
ATOM 4003 C C . PRO B 1 124 ? 4.762 -10.25 -8.664 1 98.31 124 PRO B C 1
ATOM 4005 O O . PRO B 1 124 ? 4.957 -9.039 -8.484 1 98.31 124 PRO B O 1
ATOM 4008 N N . PHE B 1 125 ? 4.859 -10.867 -9.828 1 98.12 125 PHE B N 1
ATOM 4009 C CA . PHE B 1 125 ? 4.961 -10.133 -11.086 1 98.12 125 PHE B CA 1
ATOM 4010 C C . PHE B 1 125 ? 3.578 -9.805 -11.633 1 98.12 125 PHE B C 1
ATOM 4012 O O . PHE B 1 125 ? 2.613 -10.523 -11.367 1 98.12 125 PHE B O 1
ATOM 4019 N N . ARG B 1 126 ? 3.531 -8.688 -12.32 1 97.06 126 ARG B N 1
ATOM 4020 C CA . ARG B 1 126 ? 2.223 -8.32 -12.852 1 97.06 126 ARG B CA 1
ATOM 4021 C C . ARG B 1 126 ? 2.35 -7.703 -14.234 1 97.06 126 ARG B C 1
ATOM 4023 O O . ARG B 1 126 ? 3.393 -7.141 -14.578 1 97.06 126 ARG B O 1
ATOM 4030 N N . LYS B 1 127 ? 1.354 -7.875 -15.031 1 96.5 127 LYS B N 1
ATOM 4031 C CA . LYS B 1 127 ? 1.17 -7.219 -16.328 1 96.5 127 LYS B CA 1
ATOM 4032 C C . LYS B 1 127 ? -0.296 -7.242 -16.75 1 96.5 127 LYS B C 1
ATOM 4034 O O . LYS B 1 127 ? -0.905 -8.312 -16.844 1 96.5 127 LYS B O 1
ATOM 4039 N N . GLY B 1 128 ? -0.813 -6.012 -17.047 1 95.06 128 GLY B N 1
ATOM 4040 C CA . GLY B 1 128 ? -2.236 -5.953 -17.344 1 95.06 128 GLY B CA 1
ATOM 4041 C C . GLY B 1 128 ? -3.104 -6.516 -16.234 1 95.06 128 GLY B C 1
ATOM 4042 O O . GLY B 1 128 ? -2.967 -6.125 -15.078 1 95.06 128 GLY B O 1
ATOM 4043 N N . ARG B 1 129 ? -3.969 -7.492 -16.656 1 96.06 129 ARG B N 1
ATOM 4044 C CA . ARG B 1 129 ? -4.871 -8.047 -15.664 1 96.06 129 ARG B CA 1
ATOM 4045 C C . ARG B 1 129 ? -4.219 -9.219 -14.93 1 96.06 129 ARG B C 1
ATOM 4047 O O . ARG B 1 129 ? -4.789 -9.758 -13.977 1 96.06 129 ARG B O 1
ATOM 4054 N N . TYR B 1 130 ? -2.975 -9.539 -15.258 1 97.88 130 TYR B N 1
ATOM 4055 C CA . TYR B 1 130 ? -2.418 -10.805 -14.789 1 97.88 130 TYR B CA 1
ATOM 4056 C C . TYR B 1 130 ? -1.426 -10.57 -13.656 1 97.88 130 TYR B C 1
ATOM 4058 O O . TYR B 1 130 ? -0.678 -9.594 -13.664 1 97.88 130 TYR B O 1
ATOM 4066 N N . MET B 1 131 ? -1.415 -11.453 -12.719 1 98.12 131 MET B N 1
ATOM 4067 C CA . MET B 1 131 ? -0.447 -11.555 -11.625 1 98.12 131 MET B CA 1
ATOM 4068 C C . MET B 1 131 ? 0.147 -12.953 -11.555 1 98.12 131 MET B C 1
ATOM 4070 O O . MET B 1 131 ? -0.523 -13.938 -11.875 1 98.12 131 MET B O 1
ATOM 4074 N N . PHE B 1 132 ? 1.443 -13.055 -11.125 1 98.62 132 PHE B N 1
ATOM 4075 C CA . PHE B 1 132 ? 2.162 -14.312 -11.258 1 98.62 132 PHE B CA 1
ATOM 4076 C C . PHE B 1 132 ? 3.184 -14.469 -10.141 1 98.62 132 PHE B C 1
ATOM 4078 O O . PHE B 1 132 ? 3.822 -13.5 -9.734 1 98.62 132 PHE B O 1
ATOM 4085 N N . MET B 1 133 ? 3.307 -15.719 -9.617 1 98.56 133 MET B N 1
ATOM 4086 C CA . MET B 1 133 ? 4.367 -16.078 -8.68 1 98.56 133 MET B CA 1
ATOM 4087 C C . MET B 1 133 ? 4.973 -17.438 -9.047 1 98.56 133 MET B C 1
ATOM 4089 O O . MET B 1 133 ? 4.336 -18.25 -9.719 1 98.56 133 MET B O 1
ATOM 4093 N N . HIS B 1 134 ? 6.18 -17.625 -8.562 1 98.19 134 HIS B N 1
ATOM 4094 C CA . HIS B 1 134 ? 6.941 -18.828 -8.859 1 98.19 134 HIS B CA 1
ATOM 4095 C C . HIS B 1 134 ? 7.809 -19.234 -7.672 1 98.19 134 HIS B C 1
ATOM 4097 O O . HIS B 1 134 ? 8.477 -18.391 -7.066 1 98.19 134 HIS B O 1
ATOM 4103 N N . ASN B 1 135 ? 7.668 -20.406 -7.219 1 96.06 135 ASN B N 1
ATOM 4104 C CA . ASN B 1 135 ? 8.609 -21.062 -6.316 1 96.06 135 ASN B CA 1
ATOM 4105 C C . ASN B 1 135 ? 9.328 -22.219 -7 1 96.06 135 ASN B C 1
ATOM 4107 O O . ASN B 1 135 ? 8.734 -23.266 -7.242 1 96.06 135 ASN B O 1
ATOM 4111 N N . GLY B 1 136 ? 10.516 -22.031 -7.34 1 94.38 136 GLY B N 1
ATOM 4112 C CA . GLY B 1 136 ? 11.297 -23.031 -8.062 1 94.38 136 GLY B CA 1
ATOM 4113 C C . GLY B 1 136 ? 12.539 -22.453 -8.711 1 94.38 136 GLY B C 1
ATOM 4114 O O . GLY B 1 136 ? 13.031 -21.406 -8.305 1 94.38 136 GLY B O 1
ATOM 4115 N N . GLU B 1 137 ? 13.047 -23.234 -9.633 1 92.81 137 GLU B N 1
ATOM 4116 C CA . GLU B 1 137 ? 14.273 -22.875 -10.336 1 92.81 137 GLU B CA 1
ATOM 4117 C C . GLU B 1 137 ? 14.328 -23.516 -11.719 1 92.81 137 GLU B C 1
ATOM 4119 O O . GLU B 1 137 ? 13.938 -24.672 -11.891 1 92.81 137 GLU B O 1
ATOM 4124 N N . VAL B 1 138 ? 14.766 -22.688 -12.609 1 94.38 138 VAL B N 1
ATOM 4125 C CA . VAL B 1 138 ? 15.039 -23.203 -13.945 1 94.38 138 VAL B CA 1
ATOM 4126 C C . VAL B 1 138 ? 16.516 -23.5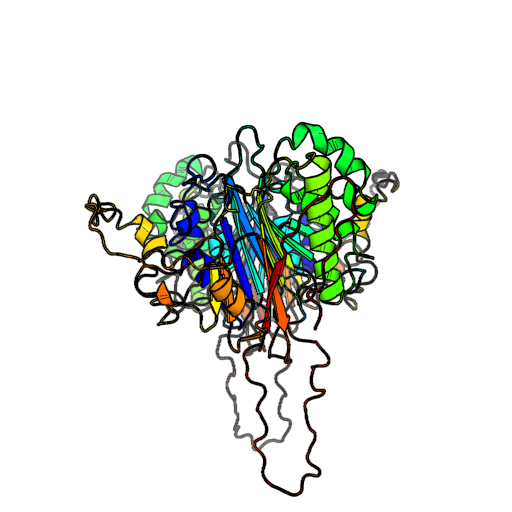47 -14.078 1 94.38 138 VAL B C 1
ATOM 4128 O O . VAL B 1 138 ? 17.375 -22.672 -13.992 1 94.38 138 VAL B O 1
ATOM 4131 N N . VAL B 1 139 ? 16.766 -24.781 -14.336 1 93.06 139 VAL B N 1
ATOM 4132 C CA . VAL B 1 139 ? 18.141 -25.266 -14.383 1 93.06 139 VAL B CA 1
ATOM 4133 C C . VAL B 1 139 ? 18.859 -24.656 -15.594 1 93.06 139 VAL B C 1
ATOM 4135 O O . VAL B 1 139 ? 18.297 -24.578 -16.688 1 93.06 139 VAL B O 1
ATOM 4138 N N . GLY B 1 140 ? 20.078 -24.156 -15.383 1 93.31 140 GLY B N 1
ATOM 4139 C CA . GLY B 1 140 ? 20.891 -23.609 -16.469 1 93.31 140 GLY B CA 1
ATOM 4140 C C . GLY B 1 140 ? 20.297 -22.359 -17.094 1 93.31 140 GLY B C 1
ATOM 4141 O O . GLY B 1 140 ? 20.469 -22.109 -18.281 1 93.31 140 GLY B O 1
ATOM 4142 N N . PHE B 1 141 ? 19.609 -21.562 -16.406 1 94.38 141 PHE B N 1
ATOM 4143 C CA . PHE B 1 141 ? 18.844 -20.422 -16.906 1 94.38 141 PHE B CA 1
ATOM 4144 C C . PHE B 1 141 ? 19.75 -19.469 -17.688 1 94.38 141 PHE B C 1
ATOM 4146 O O . PHE B 1 141 ? 19.359 -18.953 -18.719 1 94.38 141 PHE B O 1
ATOM 4153 N N . LYS B 1 142 ? 20.906 -19.203 -17.234 1 92.75 142 LYS B N 1
ATOM 4154 C CA . LYS B 1 142 ? 21.828 -18.266 -17.875 1 92.75 142 LYS B CA 1
ATOM 4155 C C . LYS B 1 142 ? 22.094 -18.656 -19.328 1 92.75 142 LYS B C 1
ATOM 4157 O O . LYS B 1 142 ? 22.219 -17.797 -20.188 1 92.75 142 LYS B O 1
ATOM 4162 N N . SER B 1 143 ? 22.172 -19.938 -19.531 1 95.06 143 SER B N 1
ATOM 4163 C CA . SER B 1 143 ? 22.531 -20.422 -20.859 1 95.06 143 SER B CA 1
ATOM 4164 C C . SER B 1 143 ? 21.359 -20.359 -21.812 1 95.06 143 SER B C 1
ATOM 4166 O O . SER B 1 143 ? 21.547 -20.297 -23.031 1 95.06 143 SER B O 1
ATOM 4168 N N . ILE B 1 144 ? 20.172 -20.391 -21.281 1 96.25 144 ILE B N 1
ATOM 4169 C CA . ILE B 1 144 ? 19.031 -20.484 -22.172 1 96.25 144 ILE B CA 1
ATOM 4170 C C . ILE B 1 144 ? 18.266 -19.172 -22.203 1 96.25 144 ILE B C 1
ATOM 4172 O O . ILE B 1 144 ? 17.391 -18.969 -23.047 1 96.25 144 ILE B O 1
ATOM 4176 N N . ARG B 1 145 ? 18.578 -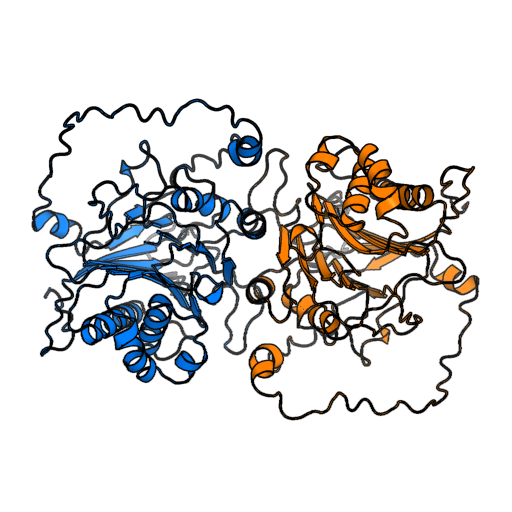18.234 -21.406 1 96.19 145 ARG B N 1
ATOM 4177 C CA . ARG B 1 145 ? 17.859 -16.984 -21.219 1 96.19 145 ARG B CA 1
ATOM 4178 C C . ARG B 1 145 ? 17.75 -16.203 -22.531 1 96.19 145 ARG B C 1
ATOM 4180 O O . ARG B 1 145 ? 16.672 -15.758 -22.906 1 96.19 145 ARG B O 1
ATOM 4187 N N . ARG B 1 146 ? 18.828 -16.078 -23.234 1 95.88 146 ARG B N 1
ATOM 4188 C CA . ARG B 1 146 ? 18.859 -15.281 -24.453 1 95.88 146 ARG B CA 1
ATOM 4189 C C . ARG B 1 146 ? 17.891 -15.828 -25.5 1 95.88 146 ARG B C 1
ATOM 4191 O O . ARG B 1 146 ? 17.156 -15.07 -26.141 1 95.88 146 ARG B O 1
ATOM 4198 N N . GLY B 1 147 ? 17.969 -17.109 -25.656 1 96.38 147 GLY B N 1
ATOM 4199 C CA . GLY B 1 147 ? 17.094 -17.75 -26.625 1 96.38 147 GLY B CA 1
ATOM 4200 C C . GLY B 1 147 ? 15.625 -17.578 -26.297 1 96.38 147 GLY B C 1
ATOM 4201 O O . GLY B 1 147 ? 14.805 -17.344 -27.188 1 96.38 147 GLY B O 1
ATOM 4202 N N . LEU B 1 148 ? 15.281 -17.688 -25.047 1 96.75 148 LEU B N 1
ATOM 4203 C CA . LEU B 1 148 ? 13.891 -17.562 -24.625 1 96.75 148 LEU B CA 1
ATOM 4204 C C . LEU B 1 148 ? 13.406 -16.125 -24.75 1 96.75 148 LEU B C 1
ATOM 4206 O O . LEU B 1 148 ? 12.258 -15.883 -25.141 1 96.75 148 LEU B O 1
ATOM 4210 N N . LEU B 1 149 ? 14.227 -15.148 -24.469 1 96.31 149 LEU B N 1
ATOM 4211 C CA . LEU B 1 149 ? 13.883 -13.734 -24.609 1 96.31 149 LEU B CA 1
ATOM 4212 C C . LEU B 1 149 ? 13.547 -13.406 -26.062 1 96.31 149 LEU B C 1
ATOM 4214 O O . LEU B 1 149 ? 12.641 -12.617 -26.328 1 96.31 149 LEU B O 1
ATOM 4218 N N . ASN B 1 150 ? 14.227 -14.039 -26.938 1 96 150 ASN B N 1
ATOM 4219 C CA . ASN B 1 150 ? 14.047 -13.781 -28.375 1 96 150 ASN B CA 1
ATOM 4220 C C . ASN B 1 150 ? 12.68 -14.25 -28.859 1 96 150 ASN B C 1
ATOM 4222 O O . ASN B 1 150 ? 12.219 -13.828 -29.922 1 96 150 ASN B O 1
ATOM 4226 N N . LYS B 1 151 ? 12.039 -15.094 -28.094 1 95.31 151 LYS B N 1
ATOM 4227 C CA . LYS B 1 151 ? 10.75 -15.656 -28.484 1 95.31 151 LYS B CA 1
ATOM 4228 C C . LYS B 1 151 ? 9.602 -14.727 -28.094 1 95.31 151 LYS B C 1
ATOM 4230 O O . LYS B 1 151 ? 8.477 -14.883 -28.578 1 95.31 151 LYS B O 1
ATOM 4235 N N . LEU B 1 152 ? 9.859 -13.75 -27.312 1 97.19 152 LEU B N 1
ATOM 4236 C CA . LEU B 1 152 ? 8.797 -12.914 -26.75 1 97.19 152 LEU B CA 1
ATOM 4237 C C . LEU B 1 152 ? 8.359 -11.852 -27.766 1 97.19 152 LEU B C 1
ATOM 4239 O O . LEU B 1 152 ? 9.195 -11.281 -28.469 1 97.19 152 LEU B O 1
ATOM 4243 N N . ARG B 1 153 ? 7.07 -11.648 -27.766 1 97.06 153 ARG B N 1
ATOM 4244 C CA . ARG B 1 153 ? 6.57 -10.469 -28.469 1 97.06 153 ARG B CA 1
ATOM 4245 C C . ARG B 1 153 ? 7.195 -9.195 -27.906 1 97.06 153 ARG B C 1
ATOM 4247 O O . ARG B 1 153 ? 7.543 -9.125 -26.734 1 97.06 153 ARG B O 1
ATOM 4254 N N . ASP B 1 154 ? 7.254 -8.133 -28.672 1 95.56 154 ASP B N 1
ATOM 4255 C CA . ASP B 1 154 ? 7.953 -6.898 -28.328 1 95.56 154 ASP B CA 1
ATOM 4256 C C . ASP B 1 154 ? 7.379 -6.277 -27.062 1 95.56 154 ASP B C 1
ATOM 4258 O O . ASP B 1 154 ? 8.133 -5.836 -26.188 1 95.56 154 ASP B O 1
ATOM 4262 N N . GLU B 1 155 ? 6.098 -6.254 -26.969 1 94.19 155 GLU B N 1
ATOM 4263 C CA . GLU B 1 155 ? 5.461 -5.605 -25.828 1 94.19 155 GLU B CA 1
ATOM 4264 C C . GLU B 1 155 ? 5.848 -6.293 -24.516 1 94.19 155 GLU B C 1
ATOM 4266 O O . GLU B 1 155 ? 5.977 -5.637 -23.484 1 94.19 155 GLU B O 1
ATOM 4271 N N . LEU B 1 156 ? 5.988 -7.574 -24.562 1 95.69 156 LEU B N 1
ATOM 4272 C CA . LEU B 1 156 ? 6.344 -8.336 -23.375 1 95.69 156 LEU B CA 1
ATOM 4273 C C . LEU B 1 156 ? 7.836 -8.219 -23.078 1 95.69 156 LEU B C 1
ATOM 4275 O O . LEU B 1 156 ? 8.234 -8.078 -21.922 1 95.69 156 LEU B O 1
ATOM 4279 N N . PHE B 1 157 ? 8.602 -8.203 -24.094 1 94.44 157 PHE B N 1
ATOM 4280 C CA . PHE B 1 157 ? 10.047 -8.07 -23.953 1 94.44 157 PHE B CA 1
ATOM 4281 C C . PHE B 1 157 ? 10.406 -6.727 -23.344 1 94.44 157 PHE B C 1
ATOM 4283 O O . PHE B 1 157 ? 11.25 -6.652 -22.438 1 94.44 157 PHE B O 1
ATOM 4290 N N . GLU B 1 158 ? 9.805 -5.695 -23.781 1 90.31 158 GLU B N 1
ATOM 4291 C CA . GLU B 1 158 ? 10.141 -4.328 -23.406 1 90.31 158 GLU B CA 1
ATOM 4292 C C . GLU B 1 158 ? 9.797 -4.066 -21.938 1 90.31 158 GLU B C 1
ATOM 4294 O O . GLU B 1 158 ? 10.383 -3.18 -21.297 1 90.31 158 GLU B O 1
ATOM 4299 N N . ASP B 1 159 ? 9.008 -4.844 -21.406 1 88.75 159 ASP B N 1
ATOM 4300 C CA . ASP B 1 159 ? 8.508 -4.559 -20.062 1 88.75 159 ASP B CA 1
ATOM 4301 C C . ASP B 1 159 ? 9.266 -5.367 -19.016 1 88.75 159 ASP B C 1
ATOM 4303 O O . ASP B 1 159 ? 9.023 -5.219 -17.812 1 88.75 159 ASP B O 1
ATOM 4307 N N . ILE B 1 160 ? 10.117 -6.191 -19.453 1 92.62 160 ILE B N 1
ATOM 4308 C CA . ILE B 1 160 ? 10.891 -6.973 -18.484 1 92.62 160 ILE B CA 1
ATOM 4309 C C . ILE B 1 160 ? 11.812 -6.051 -17.703 1 92.62 160 ILE B C 1
ATOM 4311 O O . ILE B 1 160 ? 12.57 -5.27 -18.281 1 92.62 160 ILE B O 1
ATOM 4315 N N . SER B 1 161 ? 11.727 -6.121 -16.422 1 90 161 SER B N 1
ATOM 4316 C CA . SER B 1 161 ? 12.461 -5.195 -15.555 1 90 161 SER B CA 1
ATOM 4317 C C . SER B 1 161 ? 13.461 -5.934 -14.68 1 90 161 SER B C 1
ATOM 4319 O O . SER B 1 161 ? 14.398 -5.328 -14.148 1 90 161 SER B O 1
ATOM 4321 N N . GLY B 1 162 ? 13.289 -7.227 -14.516 1 92.25 162 GLY B N 1
ATOM 4322 C CA . GLY B 1 162 ? 14.172 -8 -13.656 1 92.25 162 GLY B CA 1
ATOM 4323 C C . GLY B 1 162 ? 15.055 -8.969 -14.422 1 92.25 162 GLY B C 1
ATOM 4324 O O . GLY B 1 162 ? 15.289 -8.789 -15.617 1 92.25 162 GLY B O 1
ATOM 4325 N N . THR B 1 163 ? 15.633 -9.875 -13.656 1 92.06 163 THR B N 1
ATOM 4326 C CA . THR B 1 163 ? 16.594 -10.789 -14.258 1 92.06 163 THR B CA 1
ATOM 4327 C C . THR B 1 163 ? 16.297 -12.234 -13.859 1 92.06 163 THR B C 1
ATOM 4329 O O . THR B 1 163 ? 17.141 -13.109 -14 1 92.06 163 THR B O 1
ATOM 4332 N N . THR B 1 164 ? 15.188 -12.484 -13.383 1 94.75 164 THR B N 1
ATOM 4333 C CA . THR B 1 164 ? 14.898 -13.805 -12.828 1 94.75 164 THR B CA 1
ATOM 4334 C C . THR B 1 164 ? 14.305 -14.719 -13.898 1 94.75 164 THR B C 1
ATOM 4336 O O . THR B 1 164 ? 13.688 -14.25 -14.852 1 94.75 164 THR B O 1
ATOM 4339 N N . ASP B 1 165 ? 14.477 -16 -13.703 1 96.06 165 ASP B N 1
ATOM 4340 C CA . ASP B 1 165 ? 13.805 -17 -14.531 1 96.06 165 ASP B CA 1
ATOM 4341 C C . ASP B 1 165 ? 12.289 -16.906 -14.383 1 96.06 165 ASP B C 1
ATOM 4343 O O . ASP B 1 165 ? 11.547 -17.078 -15.352 1 96.06 165 ASP B O 1
ATOM 4347 N N . SER B 1 166 ? 11.859 -16.516 -13.188 1 97.19 166 SER B N 1
ATOM 4348 C CA . SER B 1 166 ? 10.438 -16.422 -12.867 1 97.19 166 SER B CA 1
ATOM 4349 C C . SER B 1 166 ? 9.75 -15.375 -13.734 1 97.19 166 SER B C 1
ATOM 4351 O O . SER B 1 166 ? 8.68 -15.633 -14.289 1 97.19 166 SER B O 1
ATOM 4353 N N . GLU B 1 167 ? 10.352 -14.219 -13.859 1 97.5 167 GLU B N 1
ATOM 4354 C CA . GLU B 1 167 ? 9.742 -13.164 -14.664 1 97.5 167 GLU B CA 1
ATOM 4355 C C . GLU B 1 167 ? 9.688 -13.562 -16.141 1 97.5 167 GLU B C 1
ATOM 4357 O O . GLU B 1 167 ? 8.719 -13.258 -16.844 1 97.5 167 GLU B O 1
ATOM 4362 N N . LEU B 1 168 ? 10.758 -14.195 -16.562 1 97.69 168 LEU B N 1
ATOM 4363 C CA . LEU B 1 168 ? 10.758 -14.641 -17.953 1 97.69 168 LEU B CA 1
ATOM 4364 C C . LEU B 1 168 ? 9.68 -15.688 -18.188 1 97.69 168 LEU B C 1
ATOM 4366 O O . LEU B 1 168 ? 8.977 -15.648 -19.203 1 97.69 168 LEU B O 1
ATOM 4370 N N . LEU B 1 169 ? 9.578 -16.641 -17.312 1 97.94 169 LEU B N 1
ATOM 4371 C CA . LEU B 1 169 ? 8.523 -17.641 -17.406 1 97.94 169 LEU B CA 1
ATOM 4372 C C . LEU B 1 169 ? 7.152 -16.984 -17.469 1 97.94 169 LEU B C 1
ATOM 4374 O O . LEU B 1 169 ? 6.305 -17.359 -18.281 1 97.94 169 LEU B O 1
ATOM 4378 N N . PHE B 1 170 ? 6.93 -15.992 -16.656 1 98.44 170 PHE B N 1
ATOM 4379 C CA . PHE B 1 170 ? 5.688 -15.234 -16.672 1 98.44 170 PHE B CA 1
ATOM 4380 C C . PHE B 1 170 ? 5.41 -14.672 -18.062 1 98.44 170 PHE B C 1
ATOM 4382 O O . PHE B 1 170 ? 4.309 -14.828 -18.594 1 98.44 170 PHE B O 1
ATOM 4389 N N . ASN B 1 171 ? 6.387 -14.07 -18.609 1 98.31 171 ASN B N 1
ATOM 4390 C CA . ASN B 1 171 ? 6.211 -13.445 -19.922 1 98.31 171 ASN B CA 1
ATOM 4391 C C . ASN B 1 171 ? 6.031 -14.484 -21.016 1 98.31 171 ASN B C 1
ATOM 4393 O O . ASN B 1 171 ? 5.32 -14.234 -22 1 98.31 171 ASN B O 1
ATOM 4397 N N . LEU B 1 172 ? 6.684 -15.625 -20.875 1 97.69 172 LEU B N 1
ATOM 4398 C CA . LEU B 1 172 ? 6.461 -16.703 -21.828 1 97.69 172 LEU B CA 1
ATOM 4399 C C . LEU B 1 172 ? 5.012 -17.188 -21.781 1 97.69 172 LEU B C 1
ATOM 4401 O O . LEU B 1 172 ? 4.422 -17.5 -22.812 1 97.69 172 LEU B O 1
ATOM 4405 N N . ILE B 1 173 ? 4.422 -17.266 -20.594 1 97.88 173 ILE B N 1
ATOM 4406 C CA . ILE B 1 173 ? 3.025 -17.656 -20.438 1 97.88 173 ILE B CA 1
ATOM 4407 C C . ILE B 1 173 ? 2.119 -16.609 -21.078 1 97.88 173 ILE B C 1
ATOM 4409 O O . ILE B 1 173 ? 1.217 -16.953 -21.859 1 97.88 173 ILE B O 1
ATOM 4413 N N . LEU B 1 174 ? 2.408 -15.336 -20.812 1 98.31 174 LEU B N 1
ATOM 4414 C CA . LEU B 1 174 ? 1.611 -14.258 -21.375 1 98.31 174 LEU B CA 1
ATOM 4415 C C . LEU B 1 174 ? 1.725 -14.234 -22.891 1 98.31 174 LEU B C 1
ATOM 4417 O O . LEU B 1 174 ? 0.781 -13.844 -23.578 1 98.31 174 LEU B O 1
ATOM 4421 N N . ASN B 1 175 ? 2.873 -14.648 -23.344 1 97.44 175 ASN B N 1
ATOM 4422 C CA . ASN B 1 175 ? 3.131 -14.68 -24.781 1 97.44 175 ASN B CA 1
ATOM 4423 C C . ASN B 1 175 ? 2.162 -15.617 -25.5 1 97.44 175 ASN B C 1
ATOM 4425 O O . ASN B 1 175 ? 1.929 -15.469 -26.703 1 97.44 175 ASN B O 1
ATOM 4429 N N . GLU B 1 176 ? 1.606 -16.594 -24.812 1 96.44 176 GLU B N 1
ATOM 4430 C CA . GLU B 1 176 ? 0.677 -17.562 -25.391 1 96.44 176 GLU B CA 1
ATOM 4431 C C . GLU B 1 176 ? -0.751 -17.031 -25.391 1 96.44 176 GLU B C 1
ATOM 4433 O O . GLU B 1 176 ? -1.655 -17.656 -25.953 1 96.44 176 GLU B O 1
ATOM 4438 N N . LEU B 1 177 ? -0.993 -15.867 -24.812 1 97.5 177 LEU B N 1
ATOM 4439 C CA . LEU B 1 177 ? -2.311 -15.25 -24.766 1 97.5 177 LEU B CA 1
ATOM 4440 C C . LEU B 1 177 ? -2.457 -14.195 -25.859 1 97.5 177 LEU B C 1
ATOM 4442 O O . LEU B 1 177 ? -1.466 -13.602 -26.297 1 97.5 177 LEU B O 1
ATOM 4446 N N . PRO B 1 178 ? -3.711 -13.93 -26.297 1 95.88 178 PRO B N 1
ATOM 4447 C CA . PRO B 1 178 ? -3.883 -12.914 -27.328 1 95.88 178 PRO B CA 1
ATOM 4448 C C . PRO B 1 178 ? -3.455 -11.523 -26.875 1 95.88 178 PRO B C 1
ATOM 4450 O O . PRO B 1 178 ? -2.904 -10.75 -27.656 1 95.88 178 PRO B O 1
ATOM 4453 N N . ASP B 1 179 ? -3.732 -11.156 -25.688 1 95.06 179 ASP B N 1
ATOM 4454 C CA . ASP B 1 179 ? -3.307 -9.922 -25.031 1 95.06 179 ASP B CA 1
ATOM 4455 C C . ASP B 1 179 ? -3.352 -10.055 -23.516 1 95.06 179 ASP B C 1
ATOM 4457 O O . ASP B 1 179 ? -3.734 -11.102 -22.984 1 95.06 179 ASP B O 1
ATOM 4461 N N . VAL B 1 180 ? -2.941 -9.016 -22.844 1 96.56 180 VAL B N 1
ATOM 4462 C CA . VAL B 1 180 ? -2.846 -9.125 -21.391 1 96.56 180 VAL B CA 1
ATOM 4463 C C . VAL B 1 180 ? -3.947 -8.289 -20.75 1 96.56 180 VAL B C 1
ATOM 4465 O O . VAL B 1 180 ? -3.939 -8.078 -19.531 1 96.56 180 VAL B O 1
ATOM 4468 N N . GLN B 1 181 ? -4.898 -7.742 -21.547 1 94.44 181 GLN B N 1
ATOM 4469 C CA . GLN B 1 181 ? -5.898 -6.809 -21.031 1 94.44 181 GLN B CA 1
ATOM 4470 C C . GLN B 1 181 ? -7.273 -7.461 -20.969 1 94.44 181 GLN B C 1
ATOM 4472 O O . GLN B 1 181 ? -8.148 -7 -20.219 1 94.44 181 GLN B O 1
ATOM 4477 N N . THR B 1 182 ? -7.426 -8.508 -21.75 1 92.06 182 THR B N 1
ATOM 4478 C CA . THR B 1 182 ? -8.75 -9.102 -21.891 1 92.06 182 THR B CA 1
ATOM 4479 C C . THR B 1 182 ? -8.836 -10.406 -21.109 1 92.06 182 THR B C 1
ATOM 4481 O O . THR B 1 182 ? -7.871 -11.164 -21.047 1 92.06 182 THR B O 1
ATOM 4484 N N . ARG B 1 183 ? -10.008 -10.641 -20.609 1 88.38 183 ARG B N 1
ATOM 4485 C CA . ARG B 1 183 ? -10.258 -11.891 -19.906 1 88.38 183 ARG B CA 1
ATOM 4486 C C . ARG B 1 183 ? -10.242 -13.078 -20.859 1 88.38 183 ARG B C 1
ATOM 4488 O O . ARG B 1 183 ? -10.758 -12.992 -21.969 1 88.38 183 ARG B O 1
ATOM 4495 N N . GLN B 1 184 ? -9.633 -14.156 -20.328 1 90.25 184 GLN B N 1
ATOM 4496 C CA . GLN B 1 184 ? -9.633 -15.398 -21.094 1 90.25 184 GLN B CA 1
ATOM 4497 C C . GLN B 1 184 ? -10.383 -16.5 -20.344 1 90.25 184 GLN B C 1
ATOM 4499 O O . GLN B 1 184 ? -10.555 -16.422 -19.125 1 90.25 184 GLN B O 1
ATOM 4504 N N . ASP B 1 185 ? -10.844 -17.422 -21.125 1 86.69 185 ASP B N 1
ATOM 4505 C CA . ASP B 1 185 ? -11.477 -18.562 -20.453 1 86.69 185 ASP B CA 1
ATOM 4506 C C . ASP B 1 185 ? -10.445 -19.422 -19.75 1 86.69 185 ASP B C 1
ATOM 4508 O O . ASP B 1 185 ? -9.25 -19.359 -20.047 1 86.69 185 ASP B O 1
ATOM 4512 N N . THR B 1 186 ? -10.938 -20.234 -18.875 1 84.94 186 THR B N 1
ATOM 4513 C CA . THR B 1 186 ? -10.094 -21.031 -18 1 84.94 186 THR B CA 1
ATOM 4514 C C . THR B 1 186 ? -9.203 -21.969 -18.812 1 84.94 186 THR B C 1
ATOM 4516 O O . THR B 1 186 ? -8.031 -22.172 -18.469 1 84.94 186 THR B O 1
ATOM 4519 N N . VAL B 1 187 ? -9.711 -22.547 -19.812 1 85.88 187 VAL B N 1
ATOM 4520 C CA . VAL B 1 187 ? -8.977 -23.516 -20.625 1 85.88 187 VAL B CA 1
ATOM 4521 C C . VAL B 1 187 ? -7.812 -22.828 -21.328 1 85.88 187 VAL B C 1
ATOM 4523 O O . VAL B 1 187 ? -6.711 -23.375 -21.406 1 85.88 187 VAL B O 1
ATOM 4526 N N . THR B 1 188 ? -8.117 -21.672 -21.875 1 92.56 188 THR B N 1
ATOM 4527 C CA . THR B 1 188 ? -7.078 -20.891 -22.531 1 92.56 188 THR B CA 1
ATOM 4528 C C . THR B 1 188 ? -5.953 -20.562 -21.562 1 92.56 188 THR B C 1
ATOM 4530 O O . THR B 1 188 ? -4.773 -20.641 -21.922 1 92.56 188 THR B O 1
ATOM 4533 N N . LEU B 1 189 ? -6.277 -20.203 -20.375 1 93.5 189 LEU B N 1
ATOM 4534 C CA . LEU B 1 189 ? -5.273 -19.875 -19.375 1 93.5 189 LEU B CA 1
ATOM 4535 C C . LEU B 1 189 ? -4.461 -21.109 -19 1 93.5 189 LEU B C 1
ATOM 4537 O O . LEU B 1 189 ? -3.238 -21.031 -18.859 1 93.5 189 LEU B O 1
ATOM 4541 N N . GLN B 1 190 ? -5.141 -22.234 -18.875 1 88.5 190 GLN B N 1
ATOM 4542 C CA . GLN B 1 190 ? -4.445 -23.484 -18.594 1 88.5 190 GLN B CA 1
ATOM 4543 C C . GLN B 1 190 ? -3.432 -23.828 -19.688 1 88.5 190 GLN B C 1
ATOM 4545 O O . GLN B 1 190 ? -2.287 -24.172 -19.391 1 88.5 190 GLN B O 1
ATOM 4550 N N . ARG B 1 191 ? -3.906 -23.688 -20.828 1 90.25 191 ARG B N 1
ATOM 4551 C CA . ARG B 1 191 ? -3.047 -23.984 -21.969 1 90.25 191 ARG B CA 1
ATOM 4552 C C . ARG B 1 191 ? -1.831 -23.062 -22 1 90.25 191 ARG B C 1
ATOM 4554 O O . ARG B 1 191 ? -0.722 -23.5 -22.312 1 90.25 191 ARG B O 1
ATOM 4561 N N . ALA B 1 192 ? -2.068 -21.812 -21.734 1 94.88 192 ALA B N 1
ATOM 4562 C CA . ALA B 1 192 ? -0.968 -20.859 -21.719 1 94.88 192 ALA B CA 1
ATOM 4563 C C . ALA B 1 192 ? 0.084 -21.234 -20.688 1 94.88 192 ALA B C 1
ATOM 4565 O O . ALA B 1 192 ? 1.285 -21.188 -20.953 1 94.88 192 ALA B O 1
ATOM 4566 N N . VAL B 1 193 ? -0.354 -21.609 -19.469 1 93.75 193 VAL B 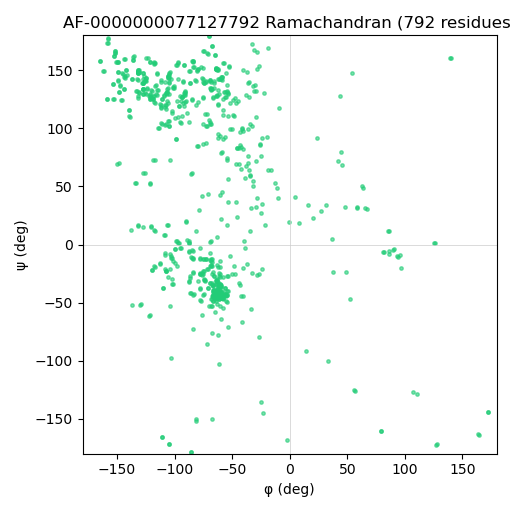N 1
ATOM 4567 C CA . VAL B 1 193 ? 0.565 -22 -18.406 1 93.75 193 VAL B CA 1
ATOM 4568 C C . VAL B 1 193 ? 1.354 -23.234 -18.844 1 93.75 193 VAL B C 1
ATOM 4570 O O . VAL B 1 193 ? 2.58 -23.266 -18.703 1 93.75 193 VAL B O 1
ATOM 4573 N N . LEU B 1 194 ? 0.669 -24.203 -19.422 1 90.44 194 LEU B N 1
ATOM 4574 C CA . LEU B 1 194 ? 1.318 -25.438 -19.859 1 90.44 194 LEU B CA 1
ATOM 4575 C C . LEU B 1 194 ? 2.328 -25.156 -20.969 1 90.44 194 LEU B C 1
ATOM 4577 O O . LEU B 1 194 ? 3.439 -25.703 -20.938 1 90.44 194 LEU B O 1
ATOM 4581 N N . LYS B 1 195 ? 1.954 -24.344 -21.859 1 91.19 195 LYS B N 1
ATOM 4582 C CA . LYS B 1 195 ? 2.854 -24.016 -22.953 1 91.19 195 LYS B CA 1
ATOM 4583 C C . LYS B 1 195 ? 4.09 -23.281 -22.453 1 91.19 195 LYS B C 1
ATOM 4585 O O . LYS B 1 195 ? 5.191 -23.484 -22.969 1 91.19 195 LYS B O 1
ATOM 4590 N N . GLY B 1 196 ? 3.879 -22.359 -21.531 1 93.56 196 GLY B N 1
ATOM 4591 C CA . GLY B 1 196 ? 5.027 -21.703 -20.922 1 93.56 196 GLY B CA 1
ATOM 4592 C C . GLY B 1 196 ? 5.984 -22.672 -20.25 1 93.56 196 GLY B C 1
ATOM 4593 O O . GLY B 1 196 ? 7.199 -22.578 -20.453 1 93.56 196 GLY B O 1
ATOM 4594 N N . ILE B 1 197 ? 5.445 -23.594 -19.484 1 91.31 197 ILE B N 1
ATOM 4595 C CA . ILE B 1 197 ? 6.25 -24.609 -18.797 1 91.31 197 ILE B CA 1
ATOM 4596 C C . ILE B 1 197 ? 6.98 -25.453 -19.828 1 91.31 197 ILE B C 1
ATOM 4598 O O . ILE B 1 197 ? 8.18 -25.719 -19.688 1 91.31 197 ILE B O 1
ATOM 4602 N N . CYS B 1 198 ? 6.285 -25.812 -20.891 1 90.31 198 CYS B N 1
ATOM 4603 C CA . CYS B 1 198 ? 6.879 -26.625 -21.953 1 90.31 198 CYS B CA 1
ATOM 4604 C C . CYS B 1 198 ? 8.039 -25.891 -22.609 1 90.31 198 CYS B C 1
ATOM 4606 O O . CYS B 1 198 ? 9.055 -26.5 -22.953 1 90.31 198 CYS B O 1
ATOM 4608 N N . ALA B 1 199 ? 7.859 -24.656 -22.812 1 91.75 199 ALA B N 1
ATOM 4609 C CA . ALA B 1 199 ? 8.922 -23.844 -23.406 1 91.75 199 ALA B CA 1
ATOM 4610 C C . ALA B 1 199 ? 10.195 -23.906 -22.578 1 91.75 199 ALA B C 1
ATOM 4612 O O . ALA B 1 199 ? 11.297 -24.016 -23.109 1 91.75 199 ALA B O 1
ATOM 4613 N N . ILE B 1 200 ? 10.047 -23.859 -21.297 1 93.38 200 ILE B N 1
ATOM 4614 C CA . ILE B 1 200 ? 11.188 -23.906 -20.391 1 93.38 200 ILE B CA 1
ATOM 4615 C C . ILE B 1 200 ? 11.836 -25.281 -20.453 1 93.38 200 ILE B C 1
ATOM 4617 O O . ILE B 1 200 ? 13.055 -25.406 -20.594 1 93.38 200 ILE B O 1
ATOM 4621 N N . ILE B 1 201 ? 11.055 -26.328 -20.391 1 89.06 201 ILE B N 1
ATOM 4622 C CA . ILE B 1 201 ? 11.562 -27.703 -20.344 1 89.06 201 ILE B CA 1
ATOM 4623 C C . ILE B 1 201 ? 12.297 -28.016 -21.641 1 89.06 201 ILE B C 1
ATOM 4625 O O . ILE B 1 201 ? 13.359 -28.641 -21.625 1 89.06 201 ILE B O 1
ATOM 4629 N N . SER B 1 202 ? 11.727 -27.547 -22.688 1 90.06 202 SER B N 1
ATOM 4630 C CA . SER B 1 202 ? 12.367 -27.766 -23.984 1 90.06 202 SER B CA 1
ATOM 4631 C C . SER B 1 202 ? 13.703 -27.031 -24.062 1 90.06 202 SER B C 1
ATOM 4633 O O . SER B 1 202 ? 14.688 -27.594 -24.547 1 90.06 202 SER B O 1
ATOM 4635 N N . ALA B 1 203 ? 13.719 -25.844 -23.625 1 92.25 203 ALA B N 1
ATOM 4636 C CA . ALA B 1 203 ? 14.938 -25.047 -23.672 1 92.25 203 ALA B CA 1
ATOM 4637 C C . ALA B 1 203 ? 16.031 -25.656 -22.812 1 92.25 203 ALA B C 1
ATOM 4639 O O . ALA B 1 203 ? 17.219 -25.562 -23.141 1 92.25 203 ALA B O 1
ATOM 4640 N N . CYS B 1 204 ? 15.633 -26.312 -21.797 1 93.44 204 CYS B N 1
ATOM 4641 C CA . CYS B 1 204 ? 16.594 -26.922 -20.891 1 93.44 204 CYS B CA 1
ATOM 4642 C C . CYS B 1 204 ? 16.953 -28.328 -21.344 1 93.44 204 CYS B C 1
ATOM 4644 O O . CYS B 1 204 ? 17.641 -29.062 -20.641 1 93.44 204 CYS B O 1
ATOM 4646 N N . LYS B 1 205 ? 16.453 -28.734 -22.438 1 92.12 205 LYS B N 1
ATOM 4647 C CA . LYS B 1 205 ? 16.719 -30.062 -23 1 92.12 205 LYS B CA 1
ATOM 4648 C C . LYS B 1 205 ? 16.312 -31.172 -22.047 1 92.12 205 LYS B C 1
ATOM 4650 O O . LYS B 1 205 ? 17.047 -32.125 -21.859 1 92.12 205 LYS B O 1
ATOM 4655 N N . GLY B 1 206 ? 15.289 -30.859 -21.297 1 86.12 206 GLY B N 1
ATOM 4656 C CA . GLY B 1 206 ? 14.703 -31.891 -20.438 1 86.12 206 GLY B CA 1
ATOM 4657 C C . GLY B 1 206 ? 15.336 -31.953 -19.062 1 86.12 206 GLY B C 1
ATOM 4658 O O . GLY B 1 206 ? 14.906 -32.75 -18.219 1 86.12 206 GLY B O 1
ATOM 4659 N N . LYS B 1 207 ? 16.359 -31.172 -18.828 1 91.62 207 LYS B N 1
ATOM 4660 C CA . LYS B 1 207 ? 16.938 -31.172 -17.5 1 91.62 207 LYS B CA 1
ATOM 4661 C C . LYS B 1 207 ? 15.914 -30.719 -16.453 1 91.62 207 LYS B C 1
ATOM 4663 O O . LYS B 1 207 ? 15.102 -29.828 -16.719 1 91.62 207 LYS B O 1
ATOM 4668 N N . PRO B 1 208 ? 15.93 -31.312 -15.297 1 91.38 208 PRO B N 1
ATOM 4669 C CA . PRO B 1 208 ? 14.875 -31.078 -14.312 1 91.38 208 PRO B CA 1
ATOM 4670 C C . PRO B 1 208 ? 14.82 -29.625 -13.828 1 91.38 208 PRO B C 1
ATOM 4672 O O . PRO B 1 208 ? 15.852 -29.062 -13.453 1 91.38 208 PRO B O 1
ATOM 4675 N N . SER B 1 209 ? 13.672 -29.016 -13.891 1 92.06 209 SER B N 1
ATOM 4676 C CA . SER B 1 209 ? 13.367 -27.688 -13.367 1 92.06 209 SER B CA 1
ATOM 4677 C C . SER B 1 209 ? 12.125 -27.719 -12.484 1 92.06 209 SER B C 1
ATOM 4679 O O . SER B 1 209 ? 11.195 -28.5 -12.727 1 92.06 209 SER B O 1
ATOM 4681 N N . SER B 1 210 ? 12.156 -27 -11.375 1 93.75 210 SER B N 1
ATOM 4682 C CA . SER B 1 210 ? 11.008 -26.875 -10.492 1 93.75 210 SER B CA 1
ATOM 4683 C C . SER B 1 210 ? 10.141 -25.672 -10.867 1 93.75 210 SER B C 1
ATOM 4685 O O . SER B 1 210 ? 10.617 -24.547 -10.844 1 93.75 210 SER B O 1
ATOM 4687 N N . LEU B 1 211 ? 8.891 -25.922 -11.148 1 95.25 211 LEU B N 1
ATOM 4688 C CA . LEU B 1 211 ? 8.023 -24.891 -11.734 1 95.25 211 LEU B CA 1
ATOM 4689 C C . LEU B 1 211 ? 6.68 -24.844 -11.016 1 95.25 211 LEU B C 1
ATOM 4691 O O . LEU B 1 211 ? 5.629 -24.891 -11.648 1 95.25 211 LEU B O 1
ATOM 4695 N N . ASN B 1 212 ? 6.719 -24.703 -9.625 1 97 212 ASN B N 1
ATOM 4696 C CA . ASN B 1 212 ? 5.516 -24.344 -8.883 1 97 212 ASN B CA 1
ATOM 4697 C C . ASN B 1 212 ? 5.094 -22.906 -9.164 1 97 212 ASN B C 1
ATOM 4699 O O . ASN B 1 212 ? 5.664 -21.969 -8.609 1 97 212 ASN B O 1
ATOM 4703 N N . VAL B 1 213 ? 4.074 -22.75 -9.977 1 97.88 213 VAL B N 1
ATOM 4704 C CA . VAL B 1 213 ? 3.693 -21.391 -10.367 1 97.88 213 VAL B CA 1
ATOM 4705 C C . VAL B 1 213 ? 2.244 -21.125 -9.961 1 97.88 213 VAL B C 1
ATOM 4707 O O . VAL B 1 213 ? 1.484 -22.062 -9.703 1 97.88 213 VAL B O 1
ATOM 4710 N N . ALA B 1 214 ? 1.897 -19.891 -9.805 1 98.44 214 ALA B N 1
ATOM 4711 C CA . ALA B 1 214 ? 0.522 -19.422 -9.672 1 98.44 214 ALA B CA 1
ATOM 4712 C C . ALA B 1 214 ? 0.259 -18.234 -10.594 1 98.44 214 ALA B C 1
ATOM 4714 O O . ALA B 1 214 ? 1.047 -17.297 -10.641 1 98.44 214 ALA B O 1
ATOM 4715 N N . LEU B 1 215 ? -0.767 -18.344 -11.398 1 98.19 215 LEU B N 1
ATOM 4716 C CA . LEU B 1 215 ? -1.208 -17.281 -12.305 1 98.19 215 LEU B CA 1
ATOM 4717 C C . LEU B 1 215 ? -2.672 -16.938 -12.062 1 98.19 215 LEU B C 1
ATOM 4719 O O . LEU B 1 215 ? -3.498 -17.828 -11.836 1 98.19 215 LEU B O 1
ATOM 4723 N N . THR B 1 216 ? -2.988 -15.641 -12.125 1 96.81 216 THR B N 1
ATOM 4724 C CA . THR B 1 216 ? -4.387 -15.25 -12.039 1 96.81 216 THR B CA 1
ATOM 4725 C C . THR B 1 216 ? -4.664 -14.039 -12.922 1 96.81 216 THR B C 1
ATOM 4727 O O . THR B 1 216 ? -3.768 -13.227 -13.172 1 96.81 216 THR B O 1
ATOM 4730 N N . ASP B 1 217 ? -5.852 -14 -13.453 1 93.88 217 ASP B N 1
ATOM 4731 C CA . ASP B 1 217 ? -6.312 -12.836 -14.195 1 93.88 217 ASP B CA 1
ATOM 4732 C C . ASP B 1 217 ? -7.328 -12.031 -13.391 1 93.88 217 ASP B C 1
ATOM 4734 O O . ASP B 1 217 ? -8.086 -11.242 -13.945 1 93.88 217 ASP B O 1
ATOM 4738 N N . GLY B 1 218 ? -7.332 -12.32 -12.086 1 91.56 218 GLY B N 1
ATOM 4739 C CA . GLY B 1 218 ? -8.281 -11.641 -11.219 1 91.56 218 GLY B CA 1
ATOM 4740 C C . GLY B 1 218 ? -9.57 -12.414 -11.016 1 91.56 218 GLY B C 1
ATOM 4741 O O . GLY B 1 218 ? -10.383 -12.078 -10.156 1 91.56 218 GLY B O 1
ATOM 4742 N N . GLU B 1 219 ? -9.734 -13.469 -11.82 1 85.62 219 GLU B N 1
ATOM 4743 C CA . GLU B 1 219 ? -10.922 -14.305 -11.719 1 85.62 219 GLU B CA 1
ATOM 4744 C C . GLU B 1 219 ? -10.555 -15.781 -11.609 1 85.62 219 GLU B C 1
ATOM 4746 O O . GLU B 1 219 ? -11.055 -16.484 -10.727 1 85.62 219 GLU B O 1
ATOM 4751 N N . THR B 1 220 ? -9.797 -16.188 -12.453 1 88.56 220 THR B N 1
ATOM 4752 C CA . THR B 1 220 ? -9.32 -17.562 -12.445 1 88.56 220 THR B CA 1
ATOM 4753 C C . THR B 1 220 ? -7.906 -17.641 -11.875 1 88.56 220 THR B C 1
ATOM 4755 O O . THR B 1 220 ? -7.059 -16.812 -12.18 1 88.56 220 THR B O 1
ATOM 4758 N N . VAL B 1 221 ? -7.707 -18.609 -10.992 1 93 221 VAL B N 1
ATOM 4759 C CA . VAL B 1 221 ? -6.359 -18.875 -10.492 1 93 221 VAL B CA 1
ATOM 4760 C C . VAL B 1 221 ? -5.902 -20.266 -10.922 1 93 221 VAL B C 1
ATOM 4762 O O . VAL B 1 221 ? -6.641 -21.234 -10.773 1 93 221 VAL B O 1
ATOM 4765 N N . ILE B 1 222 ? -4.727 -20.312 -11.508 1 93.75 222 ILE B N 1
ATOM 4766 C CA . ILE B 1 222 ? -4.086 -21.562 -11.883 1 93.75 222 ILE B CA 1
ATOM 4767 C C . ILE B 1 222 ? -2.77 -21.719 -11.125 1 93.75 222 ILE B C 1
ATOM 4769 O O . ILE B 1 222 ? -1.927 -20.812 -11.141 1 93.75 222 ILE B O 1
ATOM 4773 N N . ALA B 1 223 ? -2.609 -22.828 -10.484 1 95.38 223 ALA B N 1
ATOM 4774 C CA . ALA B 1 223 ? -1.343 -23.109 -9.812 1 95.38 223 ALA B CA 1
ATOM 4775 C C . ALA B 1 223 ? -0.849 -24.516 -10.156 1 95.38 223 ALA B C 1
ATOM 4777 O O . ALA B 1 223 ? -1.651 -25.422 -10.359 1 95.38 223 ALA B O 1
ATOM 4778 N N . THR B 1 224 ? 0.456 -24.672 -10.203 1 92.94 224 THR B N 1
ATOM 4779 C CA . THR B 1 224 ? 1.039 -25.969 -10.516 1 92.94 224 THR B CA 1
ATOM 4780 C C . THR B 1 224 ? 2.02 -26.391 -9.422 1 92.94 224 THR B C 1
ATOM 4782 O O . THR B 1 224 ? 2.684 -25.547 -8.812 1 92.94 224 THR B O 1
ATOM 4785 N N . ARG B 1 225 ? 2.033 -27.594 -9.117 1 91 225 ARG B N 1
ATOM 4786 C CA . ARG B 1 225 ? 3.141 -28.281 -8.461 1 91 225 ARG B CA 1
ATOM 4787 C C . ARG B 1 225 ? 3.859 -29.219 -9.43 1 91 225 ARG B C 1
ATOM 4789 O O . ARG B 1 225 ? 3.404 -30.328 -9.68 1 91 225 ARG B O 1
ATOM 4796 N N . TYR B 1 226 ? 5.094 -28.688 -9.914 1 89.94 226 TYR B N 1
ATOM 4797 C CA . TYR B 1 226 ? 5.621 -29.406 -11.07 1 89.94 226 TYR B CA 1
ATOM 4798 C C . TYR B 1 226 ? 7.145 -29.406 -11.055 1 89.94 226 TYR B C 1
ATOM 4800 O O . TYR B 1 226 ? 7.773 -28.391 -10.75 1 89.94 226 TYR B O 1
ATOM 4808 N N . ARG B 1 227 ? 7.688 -30.547 -11.367 1 89.44 227 ARG B N 1
ATOM 4809 C CA . ARG B 1 227 ? 9.094 -30.781 -11.688 1 89.44 227 ARG B CA 1
ATOM 4810 C C . ARG B 1 227 ? 9.242 -31.922 -12.688 1 89.44 227 ARG B C 1
ATOM 4812 O O . ARG B 1 227 ? 8.656 -32.969 -12.516 1 89.44 227 ARG B O 1
ATOM 4819 N N . ASN B 1 228 ? 10.008 -31.672 -13.703 1 86.25 228 ASN B N 1
ATOM 4820 C CA . ASN B 1 228 ? 10.172 -32.719 -14.719 1 86.25 228 ASN B CA 1
ATOM 4821 C C . ASN B 1 228 ? 11.273 -33.688 -14.336 1 86.25 228 ASN B C 1
ATOM 4823 O O . ASN B 1 228 ? 12.273 -33.812 -15.039 1 86.25 228 ASN B O 1
ATOM 4827 N N . SER B 1 229 ? 11.094 -34.312 -13.242 1 85.81 229 SER B N 1
ATOM 4828 C CA . SER B 1 229 ? 12 -35.344 -12.742 1 85.81 229 SER B CA 1
ATOM 4829 C C . SER B 1 229 ? 11.234 -36.594 -12.305 1 85.81 229 SER B C 1
ATOM 4831 O O . SER B 1 229 ? 10.148 -36.469 -11.734 1 85.81 229 SER B O 1
ATOM 4833 N N . GLU B 1 230 ? 11.789 -37.719 -12.57 1 77.81 230 GLU B N 1
ATOM 4834 C CA . GLU B 1 230 ? 11.18 -38.969 -12.148 1 77.81 230 GLU B CA 1
ATOM 4835 C C . GLU B 1 230 ? 11.547 -39.312 -10.703 1 77.81 230 GLU B C 1
ATOM 4837 O O . GLU B 1 230 ? 10.781 -39.969 -10.008 1 77.81 230 GLU B O 1
ATOM 4842 N N . ASP B 1 231 ? 12.609 -38.812 -10.25 1 81.94 231 ASP B N 1
ATOM 4843 C CA . ASP B 1 231 ? 13.156 -39.25 -8.969 1 81.94 231 ASP B CA 1
ATOM 4844 C C . ASP B 1 231 ? 12.969 -38.188 -7.902 1 81.94 231 ASP B C 1
ATOM 4846 O O . ASP B 1 231 ? 13.039 -38.469 -6.707 1 81.94 231 ASP B O 1
ATOM 4850 N N . GLU B 1 232 ? 12.82 -37 -8.398 1 85.81 232 GLU B N 1
ATOM 4851 C CA . GLU B 1 232 ? 12.727 -35.906 -7.438 1 85.81 232 GLU B CA 1
ATOM 4852 C C . GLU B 1 232 ? 11.359 -35.25 -7.496 1 85.81 232 GLU B C 1
ATOM 4854 O O . GLU B 1 232 ? 10.898 -34.844 -8.57 1 85.81 232 GLU B O 1
ATOM 4859 N N . GLU B 1 233 ? 10.82 -35.062 -6.344 1 86.62 233 GLU B N 1
ATOM 4860 C CA . GLU B 1 233 ? 9.531 -34.375 -6.277 1 86.62 233 GLU B CA 1
ATOM 4861 C C . GLU B 1 233 ? 9.703 -32.875 -6.379 1 86.62 233 GLU B C 1
ATOM 4863 O O . GLU B 1 233 ? 10.727 -32.312 -5.973 1 86.62 233 GLU B O 1
ATOM 4868 N N . PRO B 1 234 ? 8.68 -32.188 -6.949 1 89.44 234 PRO B N 1
ATOM 4869 C CA . PRO B 1 234 ? 8.688 -30.734 -6.898 1 89.44 234 PRO B CA 1
ATOM 4870 C C . PRO B 1 234 ? 8.578 -30.188 -5.473 1 89.44 234 PRO B C 1
ATOM 4872 O O . PRO B 1 234 ? 8.227 -30.938 -4.555 1 89.44 234 PRO B O 1
ATOM 4875 N N . PRO B 1 235 ? 8.93 -28.906 -5.285 1 92.81 235 PRO B N 1
ATOM 4876 C CA . PRO B 1 235 ? 8.68 -28.328 -3.965 1 92.81 235 PRO B CA 1
ATOM 4877 C C . PRO B 1 235 ? 7.234 -28.5 -3.506 1 92.81 235 PRO B C 1
ATOM 4879 O O . PRO B 1 235 ? 6.332 -28.656 -4.332 1 92.81 235 PRO B O 1
ATOM 4882 N N . SER B 1 236 ? 7.086 -28.516 -2.186 1 93.38 236 SER B N 1
ATOM 4883 C CA . SER B 1 236 ? 5.766 -28.797 -1.622 1 93.38 236 SER B CA 1
ATOM 4884 C C . SER B 1 236 ? 4.77 -27.703 -1.996 1 93.38 236 SER B C 1
ATOM 4886 O O . SER B 1 236 ? 5.16 -26.562 -2.26 1 93.38 236 SER B O 1
ATOM 4888 N N . LEU B 1 237 ? 3.518 -28.031 -2.07 1 94.25 237 LEU B N 1
ATOM 4889 C CA . LEU B 1 237 ? 2.371 -27.156 -2.266 1 94.25 237 LEU B CA 1
ATOM 4890 C C . LEU B 1 237 ? 1.109 -27.766 -1.665 1 94.25 237 LEU B C 1
ATOM 4892 O O . LEU B 1 237 ? 0.76 -28.906 -1.976 1 94.25 237 LEU B O 1
ATOM 4896 N N . TYR B 1 238 ? 0.516 -27 -0.819 1 92.25 238 TYR B N 1
ATOM 4897 C CA . TYR B 1 238 ? -0.65 -27.516 -0.101 1 92.25 238 TYR B CA 1
ATOM 4898 C C . TYR B 1 238 ? -1.892 -26.688 -0.438 1 92.25 238 TYR B C 1
ATOM 4900 O O . TYR B 1 238 ? -1.787 -25.531 -0.855 1 92.25 238 TYR B O 1
ATOM 4908 N N . PHE B 1 239 ? -3.047 -27.297 -0.278 1 87.81 239 PHE B N 1
ATOM 4909 C CA . PHE B 1 239 ? -4.277 -26.516 -0.398 1 87.81 239 PHE B CA 1
ATOM 4910 C C . PHE B 1 239 ? -5.211 -26.797 0.772 1 87.81 239 PHE B C 1
ATOM 4912 O O . PHE B 1 239 ? -5.109 -27.844 1.416 1 87.81 239 PHE B O 1
ATOM 4919 N N . HIS B 1 240 ? -5.945 -25.844 1.135 1 83.5 240 HIS B N 1
ATOM 4920 C CA . HIS B 1 240 ? -6.969 -25.859 2.172 1 83.5 240 HIS B CA 1
ATOM 4921 C C . HIS B 1 240 ? -8.273 -25.266 1.671 1 83.5 240 HIS B C 1
ATOM 4923 O O . HIS B 1 240 ? -8.273 -24.188 1.058 1 83.5 240 HIS B O 1
ATOM 4929 N N . LEU B 1 241 ? -9.398 -26.047 1.915 1 74.88 241 LEU B N 1
ATOM 4930 C CA . LEU B 1 241 ? -10.734 -25.562 1.57 1 74.88 241 LEU B CA 1
ATOM 4931 C C . LEU B 1 241 ? -11.531 -25.234 2.826 1 74.88 241 LEU B C 1
ATOM 4933 O O . LEU B 1 241 ? -11.602 -26.031 3.758 1 74.88 241 LEU B O 1
ATOM 4937 N N . GLY B 1 242 ? -12.078 -24.016 2.834 1 68.62 242 GLY B N 1
ATOM 4938 C CA . GLY B 1 242 ? -12.898 -23.641 3.977 1 68.62 242 GLY B CA 1
ATOM 4939 C C . GLY B 1 242 ? -12.469 -22.328 4.605 1 68.62 242 GLY B C 1
ATOM 4940 O O . GLY B 1 242 ? -11.805 -21.516 3.965 1 68.62 242 GLY B O 1
ATOM 4941 N N . PRO B 1 243 ? -13.227 -22.203 5.773 1 61.09 243 PRO B N 1
ATOM 4942 C CA . PRO B 1 243 ? -12.883 -20.938 6.449 1 61.09 243 PRO B CA 1
ATOM 4943 C C . PRO B 1 243 ? -11.406 -20.859 6.82 1 61.09 243 PRO B C 1
ATOM 4945 O O . PRO B 1 243 ? -10.734 -21.891 6.957 1 61.09 243 PRO B O 1
ATOM 4948 N N . MET B 1 244 ? -10.945 -19.703 6.711 1 58.31 244 MET B N 1
ATOM 4949 C CA . MET B 1 244 ? -9.539 -19.484 7.035 1 58.31 244 MET B CA 1
ATOM 4950 C C . MET B 1 244 ? -9.18 -20.156 8.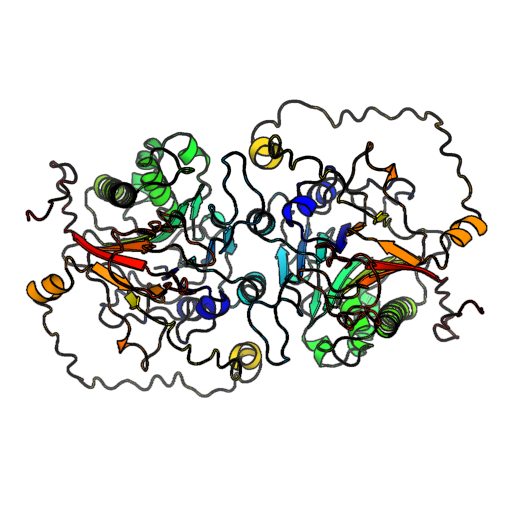359 1 58.31 244 MET B C 1
ATOM 4952 O O . MET B 1 244 ? -9.922 -20.047 9.336 1 58.31 244 MET B O 1
ATOM 4956 N N . PRO B 1 245 ? -8.258 -21 8.289 1 46.94 245 PRO B N 1
ATOM 4957 C CA . PRO B 1 245 ? -7.742 -21.609 9.516 1 46.94 245 PRO B CA 1
ATOM 4958 C C . PRO B 1 245 ? -7.27 -20.578 10.539 1 46.94 245 PRO B C 1
ATOM 4960 O O . PRO B 1 245 ? -6.633 -19.578 10.164 1 46.94 245 PRO B O 1
ATOM 4963 N N . GLY B 1 246 ? -7.809 -20.688 11.867 1 44.72 246 GLY B N 1
ATOM 4964 C CA . GLY B 1 246 ? -7.5 -19.734 12.93 1 44.72 246 GLY B CA 1
ATOM 4965 C C . GLY B 1 246 ? -8.531 -18.641 13.07 1 44.72 246 GLY B C 1
ATOM 4966 O O . GLY B 1 246 ? -8.273 -17.609 13.695 1 44.72 246 GLY B O 1
ATOM 4967 N N . GLU B 1 247 ? -9.422 -18.625 12.109 1 42.31 247 GLU B N 1
ATOM 4968 C CA . GLU B 1 247 ? -10.461 -17.641 12.367 1 42.31 247 GLU B CA 1
ATOM 4969 C C . GLU B 1 247 ? -11.07 -17.812 13.758 1 42.31 247 GLU B C 1
ATOM 4971 O O . GLU B 1 247 ? -12.141 -17.281 14.047 1 42.31 247 GLU B O 1
ATOM 4976 N N . ARG B 1 248 ? -10.961 -18.672 14.57 1 30.72 248 ARG B N 1
ATOM 4977 C CA . ARG B 1 248 ? -11.195 -18.047 15.867 1 30.72 248 ARG B CA 1
ATOM 4978 C C . ARG B 1 248 ? -10.789 -16.578 15.836 1 30.72 248 ARG B C 1
ATOM 4980 O O . ARG B 1 248 ? -10.031 -16.141 14.969 1 30.72 248 ARG B O 1
ATOM 4987 N N . ALA B 1 249 ? -11.289 -15.828 16.953 1 29.25 249 ALA B N 1
ATOM 4988 C CA . ALA B 1 249 ? -11.109 -14.398 17.219 1 29.25 249 ALA B CA 1
ATOM 4989 C C . ALA B 1 249 ? -9.727 -13.93 16.781 1 29.25 249 ALA B C 1
ATOM 4991 O O . ALA B 1 249 ? -8.742 -14.648 16.953 1 29.25 249 ALA B O 1
ATOM 4992 N N . TRP B 1 250 ? -9.477 -13.305 15.633 1 29.84 250 TRP B N 1
ATOM 4993 C CA . TRP B 1 250 ? -8.328 -12.414 15.75 1 29.84 250 TRP B CA 1
ATOM 4994 C C . TRP B 1 250 ? -7.922 -12.242 17.219 1 29.84 250 TRP B C 1
ATOM 4996 O O . TRP B 1 250 ? -8.617 -11.586 17.984 1 29.84 250 TRP B O 1
ATOM 5006 N N . ASP B 1 251 ? -7.812 -13.281 17.875 1 29.83 251 ASP B N 1
ATOM 5007 C CA . ASP B 1 251 ? -7.27 -13 19.203 1 29.83 251 ASP B CA 1
ATOM 5008 C C . ASP B 1 251 ? -6.305 -11.812 19.156 1 29.83 251 ASP B C 1
ATOM 5010 O O . ASP B 1 251 ? -5.129 -11.977 18.812 1 29.83 251 ASP B O 1
ATOM 5014 N N . LEU B 1 252 ? -6.746 -10.836 18.594 1 29.27 252 LEU B N 1
ATOM 5015 C CA . LEU B 1 252 ? -6.219 -9.484 18.766 1 29.27 252 LEU B CA 1
ATOM 5016 C C . LEU B 1 252 ? -5.555 -9.336 20.125 1 29.27 252 LEU B C 1
ATOM 5018 O O . LEU B 1 252 ? -5.043 -8.266 20.453 1 29.27 252 LEU B O 1
ATOM 5022 N N . ASN B 1 253 ? -5.973 -10.148 21.047 1 30.2 253 ASN B N 1
ATOM 5023 C CA . ASN B 1 253 ? -5.188 -10.023 22.281 1 30.2 253 ASN B CA 1
ATOM 5024 C C . ASN B 1 253 ? -3.693 -10.172 22 1 30.2 253 ASN B C 1
ATOM 5026 O O . ASN B 1 253 ? -2.881 -9.414 22.531 1 30.2 253 ASN B O 1
ATOM 5030 N N . SER B 1 254 ? -3.246 -11.531 21.641 1 28.16 254 SER B N 1
ATOM 5031 C CA . SER B 1 254 ? -1.807 -11.641 21.422 1 28.16 254 SER B CA 1
ATOM 5032 C C . SER B 1 254 ? -1.407 -11.094 20.047 1 28.16 254 SER B C 1
ATOM 5034 O O . SER B 1 254 ? -1.08 -11.867 19.141 1 28.16 254 SER B O 1
ATOM 5036 N N . LEU B 1 255 ? -2.227 -10.664 19.188 1 30.53 255 LEU B N 1
ATOM 5037 C CA . LEU B 1 255 ? -1.418 -9.812 18.328 1 30.53 255 LEU B CA 1
ATOM 5038 C C . LEU B 1 255 ? -0.15 -9.352 19.031 1 30.53 255 LEU B C 1
ATOM 5040 O O . LEU B 1 255 ? -0.038 -8.188 19.438 1 30.53 255 LEU B O 1
ATOM 5044 N N . GLY B 1 256 ? 0.166 -10.023 20.078 1 28.69 256 GLY B N 1
ATOM 5045 C CA . GLY B 1 256 ? 1.36 -9.953 20.906 1 28.69 256 GLY B CA 1
ATOM 5046 C C . GLY B 1 256 ? 2.615 -9.625 20.109 1 28.69 256 GLY B C 1
ATOM 5047 O O . GLY B 1 256 ? 3.611 -9.172 20.688 1 28.69 256 GLY B O 1
ATOM 5048 N N . GLY B 1 257 ? 2.871 -10.469 19.062 1 27.47 257 GLY B N 1
ATOM 5049 C CA . GLY B 1 257 ? 4.254 -10.422 18.625 1 27.47 257 GLY B CA 1
ATOM 5050 C C . GLY B 1 257 ? 4.656 -9.07 18.062 1 27.47 257 GLY B C 1
ATOM 5051 O O . GLY B 1 257 ? 5.84 -8.742 18 1 27.47 257 GLY B O 1
ATOM 5052 N N . PHE B 1 258 ? 3.83 -8.516 17.141 1 28.42 258 PHE B N 1
ATOM 5053 C CA . PHE B 1 258 ? 4.652 -7.5 16.484 1 28.42 258 PHE B CA 1
ATOM 5054 C C . PHE B 1 258 ? 5.129 -6.461 17.484 1 28.42 258 PHE B C 1
ATOM 5056 O O . PHE B 1 258 ? 6.301 -6.078 17.484 1 28.42 258 PHE B O 1
ATOM 5063 N N . ASP B 1 259 ? 4.219 -5.891 18.219 1 28.91 259 ASP B N 1
ATOM 5064 C CA . ASP B 1 259 ? 4.773 -5.035 19.25 1 28.91 259 ASP B CA 1
ATOM 5065 C C . ASP B 1 259 ? 5.246 -5.863 20.453 1 28.91 259 ASP B C 1
ATOM 5067 O O . ASP B 1 259 ? 5.996 -5.371 21.297 1 28.91 259 ASP B O 1
ATOM 5071 N N . ALA B 1 260 ? 4.703 -6.988 20.859 1 28.53 260 ALA B N 1
ATOM 5072 C CA . ALA B 1 260 ? 5.324 -7.906 21.812 1 28.53 260 ALA B CA 1
ATOM 5073 C C . ALA B 1 260 ? 6.57 -8.555 21.219 1 28.53 260 ALA B C 1
ATOM 5075 O O . ALA B 1 260 ? 7.398 -9.109 21.953 1 28.53 260 ALA B O 1
ATOM 5076 N N . MET B 1 261 ? 6.707 -8.836 19.984 1 28.45 261 MET B N 1
ATOM 5077 C CA . MET B 1 261 ? 8.039 -9.258 19.547 1 28.45 261 MET B CA 1
ATOM 5078 C C . MET B 1 261 ? 9.086 -8.227 19.953 1 28.45 261 MET B C 1
ATOM 5080 O O . MET B 1 261 ? 10.281 -8.539 20 1 28.45 261 MET B O 1
ATOM 5084 N N . GLU B 1 262 ? 8.766 -6.984 20.109 1 28.08 262 GLU B N 1
ATOM 5085 C CA . GLU B 1 262 ? 9.828 -6.25 20.797 1 28.08 262 GLU B CA 1
ATOM 5086 C C . GLU B 1 262 ? 9.977 -6.719 22.234 1 28.08 262 GLU B C 1
ATOM 5088 O O . GLU B 1 262 ? 11.086 -6.742 22.766 1 28.08 262 GLU B O 1
ATOM 5093 N N . SER B 1 263 ? 8.914 -6.762 23.047 1 26.33 263 SER B N 1
ATOM 5094 C CA . SER B 1 263 ? 9.266 -6.988 24.438 1 26.33 263 SER B CA 1
ATOM 5095 C C . SER B 1 263 ? 9.641 -8.445 24.688 1 26.33 263 SER B C 1
ATOM 5097 O O . SER B 1 263 ? 10.555 -8.734 25.469 1 26.33 263 SER B O 1
ATOM 5099 N N . ASN B 1 264 ? 8.766 -9.406 24.469 1 26.72 264 ASN B N 1
ATOM 5100 C CA . ASN B 1 264 ? 8.938 -10.68 25.172 1 26.72 264 ASN B CA 1
ATOM 5101 C C . ASN B 1 264 ? 10.016 -11.539 24.516 1 26.72 264 ASN B C 1
ATOM 5103 O O . ASN B 1 264 ? 9.703 -12.516 23.828 1 26.72 264 ASN B O 1
ATOM 5107 N N . ALA B 1 265 ? 10.93 -11.109 23.953 1 26.48 265 ALA B N 1
ATOM 5108 C CA . ALA B 1 265 ? 12.078 -11.969 23.672 1 26.48 265 ALA B CA 1
ATOM 5109 C C . ALA B 1 265 ? 12.391 -12.867 24.859 1 26.48 265 ALA B C 1
ATOM 5111 O O . ALA B 1 265 ? 13.406 -13.57 24.875 1 26.48 265 ALA B O 1
ATOM 5112 N N . LYS B 1 266 ? 11.93 -12.523 26.062 1 25.66 266 LYS B N 1
ATOM 5113 C CA . LYS B 1 266 ? 12.648 -13.398 26.984 1 25.66 266 LYS B CA 1
ATOM 5114 C C . LYS B 1 266 ? 12.32 -14.859 26.703 1 25.66 266 LYS B C 1
ATOM 5116 O O . LYS B 1 266 ? 13.188 -15.727 26.859 1 25.66 266 LYS B O 1
ATOM 5121 N N . ASP B 1 267 ? 11.125 -15.32 27.156 1 25.03 267 ASP B N 1
ATOM 5122 C CA . ASP B 1 267 ? 11.133 -16.672 27.688 1 25.03 267 ASP B CA 1
ATOM 5123 C C . ASP B 1 267 ? 11.297 -17.703 26.578 1 25.03 267 ASP B C 1
ATOM 5125 O O . ASP B 1 267 ? 12.094 -18.641 26.688 1 25.03 267 ASP B O 1
ATOM 5129 N N . THR B 1 268 ? 10.156 -18.188 25.844 1 25.55 268 THR B N 1
ATOM 5130 C CA . THR B 1 268 ? 10.062 -19.625 25.594 1 25.55 268 THR B CA 1
ATOM 5131 C C . THR B 1 268 ? 11.016 -20.062 24.5 1 25.55 268 THR B C 1
ATOM 5133 O O . THR B 1 268 ? 11.141 -19.391 23.469 1 25.55 268 THR B O 1
ATOM 5136 N N . ASP B 1 269 ? 12.086 -20.672 24.844 1 24.8 269 ASP B N 1
ATOM 5137 C CA . ASP B 1 269 ? 12.922 -21.656 24.188 1 24.8 269 ASP B CA 1
ATOM 5138 C C . ASP B 1 269 ? 12.102 -22.516 23.234 1 24.8 269 ASP B C 1
ATOM 5140 O O . ASP B 1 269 ? 11.602 -23.578 23.609 1 24.8 269 ASP B O 1
ATOM 5144 N N . ILE B 1 270 ? 11.156 -21.891 22.719 1 25.06 270 ILE B N 1
ATOM 5145 C CA . ILE B 1 270 ? 10.336 -22.781 21.906 1 25.06 270 ILE B CA 1
ATOM 5146 C C . ILE B 1 270 ? 11.234 -23.625 20.984 1 25.06 270 ILE B C 1
ATOM 5148 O O . ILE B 1 270 ? 10.75 -24.469 20.234 1 25.06 270 ILE B O 1
ATOM 5152 N N . TYR B 1 271 ? 12.398 -23 20.75 1 24.73 271 TYR B N 1
ATOM 5153 C CA . TYR B 1 271 ? 13.195 -23.906 19.906 1 24.73 271 TYR B CA 1
ATOM 5154 C C . TYR B 1 271 ? 13.602 -25.141 20.688 1 24.73 271 TYR B C 1
ATOM 5156 O O . TYR B 1 271 ? 14.719 -25.641 20.531 1 24.73 271 TYR B O 1
ATOM 5164 N N . GLY B 1 272 ? 13.109 -25.203 21.953 1 23.91 272 GLY B N 1
ATOM 5165 C CA . GLY B 1 272 ? 13.508 -26.516 22.406 1 23.91 272 GLY B CA 1
ATOM 5166 C C . GLY B 1 272 ? 12.953 -27.641 21.547 1 23.91 272 GLY B C 1
ATOM 5167 O O . GLY B 1 272 ? 11.914 -28.219 21.875 1 23.91 272 GLY B O 1
ATOM 5168 N N . VAL B 1 273 ? 12.625 -27.344 20.406 1 22.58 273 VAL B N 1
ATOM 5169 C CA . VAL B 1 273 ? 12.359 -28.562 19.641 1 22.58 273 VAL B CA 1
ATOM 5170 C C . VAL B 1 273 ? 13.344 -29.641 20.062 1 22.58 273 VAL B C 1
ATOM 5172 O O . VAL B 1 273 ? 14.555 -29.516 19.844 1 22.58 273 VAL B O 1
ATOM 5175 N N . ARG B 1 274 ? 13.102 -30.234 21.234 1 22.3 274 ARG B N 1
ATOM 5176 C CA . ARG B 1 274 ? 13.695 -31.547 21.484 1 22.3 274 ARG B CA 1
ATOM 5177 C C . ARG B 1 274 ? 13.828 -32.344 20.188 1 22.3 274 ARG B C 1
ATOM 5179 O O . ARG B 1 274 ? 13.047 -32.156 19.25 1 22.3 274 ARG B O 1
ATOM 5186 N N . LYS B 1 275 ? 14.922 -32.938 20.047 1 24.16 275 LYS B N 1
ATOM 5187 C CA . LYS B 1 275 ? 15.336 -34.062 19.219 1 24.16 275 LYS B CA 1
ATOM 5188 C C . LYS B 1 275 ? 14.211 -35.094 19.094 1 24.16 275 LYS B C 1
ATOM 5190 O O . LYS B 1 275 ? 13.734 -35.625 20.094 1 24.16 275 LYS B O 1
ATOM 5195 N N . SER B 1 276 ? 13.141 -34.75 18.359 1 23.86 276 SER B N 1
ATOM 5196 C CA . SER B 1 276 ? 12.305 -35.906 18 1 23.86 276 SER B CA 1
ATOM 5197 C C . SER B 1 276 ? 13.117 -37.188 17.984 1 23.86 276 SER B C 1
ATOM 5199 O O . SER B 1 276 ? 14.164 -37.25 17.344 1 23.86 276 SER B O 1
ATOM 5201 N N . ALA B 1 277 ? 13.266 -37.812 19.062 1 22.88 277 ALA B N 1
ATOM 5202 C CA . ALA B 1 277 ? 13.383 -39.281 18.969 1 22.88 277 ALA B CA 1
ATOM 5203 C C . ALA B 1 277 ? 12.594 -39.812 17.781 1 22.88 277 ALA B C 1
ATOM 5205 O O . ALA B 1 277 ? 11.57 -39.25 17.391 1 22.88 277 ALA B O 1
ATOM 5206 N N . SER B 1 278 ? 13.156 -40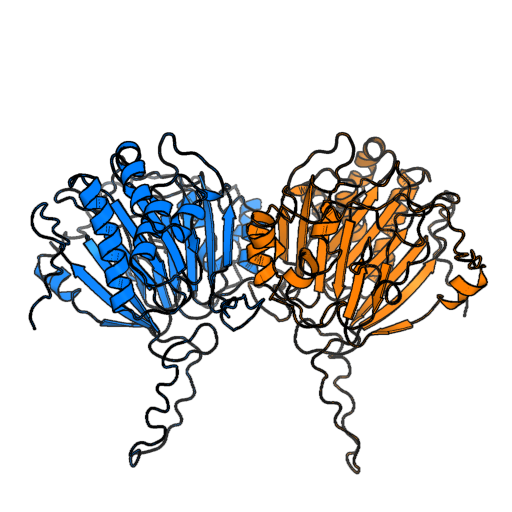.75 17.031 1 24.8 278 SER B N 1
ATOM 5207 C CA . SER B 1 278 ? 12.828 -41.688 15.953 1 24.8 278 SER B CA 1
ATOM 5208 C C . SER B 1 278 ? 11.453 -42.312 16.156 1 24.8 278 SER B C 1
ATOM 5210 O O . SER B 1 278 ? 11.164 -43.375 15.609 1 24.8 278 SER B O 1
ATOM 5212 N N . GLN B 1 279 ? 10.758 -41.906 17.172 1 23.28 279 GLN B N 1
ATOM 5213 C CA . GLN B 1 279 ? 9.688 -42.875 17.219 1 23.28 279 GLN B CA 1
ATOM 5214 C C . GLN B 1 279 ? 8.969 -42.969 15.883 1 23.28 279 GLN B C 1
ATOM 5216 O O . GLN B 1 279 ? 8.758 -41.969 15.211 1 23.28 279 GLN B O 1
ATOM 5221 N N . LYS B 1 280 ? 8.727 -44.156 15.547 1 25.73 280 LYS B N 1
ATOM 5222 C CA . LYS B 1 280 ? 8.094 -44.938 14.484 1 25.73 280 LYS B CA 1
ATOM 5223 C C . LYS B 1 280 ? 6.652 -44.469 14.266 1 25.73 280 LYS B C 1
ATOM 5225 O O . LYS B 1 280 ? 5.715 -45.219 14.531 1 25.73 280 LYS B O 1
ATOM 5230 N N . SER B 1 281 ? 6.32 -43.344 14.742 1 25.73 281 SER B N 1
ATOM 5231 C CA . SER B 1 281 ? 4.902 -43.375 14.391 1 25.73 281 SER B CA 1
ATOM 5232 C C . SER B 1 281 ? 4.707 -43.656 12.906 1 25.73 281 SER B C 1
ATOM 5234 O O . SER B 1 281 ? 5.422 -43.094 12.062 1 25.73 281 SER B O 1
ATOM 5236 N N . GLY B 1 282 ? 4.242 -44.719 12.539 1 23.59 282 GLY B N 1
ATOM 5237 C CA . GLY B 1 282 ? 3.867 -45.375 11.312 1 23.59 282 GLY B CA 1
ATOM 5238 C C . GLY B 1 282 ? 3.049 -44.531 10.375 1 23.59 282 GLY B C 1
ATOM 5239 O O . GLY B 1 282 ? 1.824 -44.469 10.492 1 23.59 282 GLY B O 1
ATOM 5240 N N . PHE B 1 283 ? 3.412 -43.219 10.352 1 25.36 283 PHE B N 1
ATOM 5241 C CA . PHE B 1 283 ? 2.748 -42.781 9.141 1 25.36 283 PHE B CA 1
ATOM 5242 C C . PHE B 1 283 ? 2.938 -43.781 8.008 1 25.36 283 PHE B C 1
ATOM 5244 O O . PHE B 1 283 ? 4.055 -43.969 7.527 1 25.36 283 PHE B O 1
ATOM 5251 N N . LYS B 1 284 ? 2.322 -44.875 8.195 1 26.73 284 LYS B N 1
ATOM 5252 C CA . LYS B 1 284 ? 2.281 -45.844 7.09 1 26.73 284 LYS B CA 1
ATOM 5253 C C . LYS B 1 284 ? 2.254 -45.125 5.746 1 26.73 284 LYS B C 1
ATOM 5255 O O . LYS B 1 284 ? 1.509 -44.156 5.566 1 26.73 284 LYS B O 1
ATOM 5260 N N . LYS B 1 285 ? 3.389 -45.125 5.156 1 29.17 285 LYS B N 1
ATOM 5261 C CA . LYS B 1 285 ? 3.521 -45 3.711 1 29.17 285 LYS B CA 1
ATOM 5262 C C . LYS B 1 285 ? 2.256 -45.469 2.996 1 29.17 285 LYS B C 1
ATOM 5264 O O . LYS B 1 285 ? 2.102 -46.656 2.703 1 29.17 285 LYS B O 1
ATOM 5269 N N . THR B 1 286 ? 1.122 -45.25 3.549 1 26.55 286 THR B N 1
ATOM 5270 C CA . THR B 1 286 ? 0.244 -45.781 2.51 1 26.55 286 THR B CA 1
ATOM 5271 C C . THR B 1 286 ? 0.706 -45.312 1.128 1 26.55 286 THR B C 1
ATOM 5273 O O . THR B 1 286 ? 0.925 -44.125 0.902 1 26.55 286 THR B O 1
ATOM 5276 N N . GLY B 1 287 ? 1.657 -46 0.572 1 25.58 287 GLY B N 1
ATOM 5277 C CA . GLY B 1 287 ? 1.896 -46 -0.862 1 25.58 287 GLY B CA 1
ATOM 5278 C C . GLY B 1 287 ? 0.723 -45.469 -1.658 1 25.58 287 GLY B C 1
ATOM 5279 O O . GLY B 1 287 ? -0.338 -46.094 -1.712 1 25.58 287 GLY B O 1
ATOM 5280 N N . ALA B 1 288 ? 0.431 -44.188 -1.433 1 27.39 288 ALA B N 1
ATOM 5281 C CA . ALA B 1 288 ? -0.559 -43.688 -2.383 1 27.39 288 ALA B CA 1
ATOM 5282 C C . ALA B 1 288 ? -0.371 -44.344 -3.756 1 27.39 288 ALA B C 1
ATOM 5284 O O . ALA B 1 288 ? 0.58 -44 -4.473 1 27.39 288 ALA B O 1
ATOM 5285 N N . SER B 1 289 ? -0.438 -45.594 -3.869 1 27.8 289 SER B N 1
ATOM 5286 C CA . SER B 1 289 ? -0.574 -46.344 -5.125 1 27.8 289 SER B CA 1
ATOM 5287 C C . SER B 1 289 ? -1.265 -45.469 -6.188 1 27.8 289 SER B C 1
ATOM 5289 O O . SER B 1 289 ? -1.94 -44.5 -5.863 1 27.8 289 SER B O 1
ATOM 5291 N N . SER B 1 290 ? -1.006 -45.719 -7.504 1 30.22 290 SER B N 1
ATOM 5292 C CA . SER B 1 290 ? -1.671 -45.188 -8.695 1 30.22 290 SER B CA 1
ATOM 5293 C C . SER B 1 290 ? -3.148 -44.938 -8.43 1 30.22 290 SER B C 1
ATOM 5295 O O . SER B 1 290 ? -3.775 -44.125 -9.125 1 30.22 290 SER B O 1
ATOM 5297 N N . ALA B 1 291 ? -3.725 -45.625 -7.48 1 29.16 291 ALA B N 1
ATOM 5298 C CA . ALA B 1 291 ? -5.176 -45.625 -7.312 1 29.16 291 ALA B CA 1
ATOM 5299 C C . ALA B 1 291 ? -5.609 -44.406 -6.492 1 29.16 291 ALA B C 1
ATOM 5301 O O . ALA B 1 291 ? -6.699 -43.875 -6.695 1 29.16 291 ALA B O 1
ATOM 5302 N N . GLY B 1 292 ? -4.945 -44.062 -5.434 1 31.08 292 GLY B N 1
ATOM 5303 C CA . GLY B 1 292 ? -5.367 -42.906 -4.617 1 31.08 292 GLY B CA 1
ATOM 5304 C C . GLY B 1 292 ? -5.188 -41.594 -5.309 1 31.08 292 GLY B C 1
ATOM 5305 O O . GLY B 1 292 ? -5.965 -40.656 -5.082 1 31.08 292 GLY B O 1
ATOM 5306 N N . ALA B 1 293 ? -4.035 -41.281 -5.82 1 34.16 293 ALA B N 1
ATOM 5307 C CA . ALA B 1 293 ? -3.91 -40.219 -6.812 1 34.16 293 ALA B CA 1
ATOM 5308 C C . ALA B 1 293 ? -5.023 -40.281 -7.852 1 34.16 293 ALA B C 1
ATOM 5310 O O . ALA B 1 293 ? -5.457 -39.281 -8.391 1 34.16 293 ALA B O 1
ATOM 5311 N N . GLU B 1 294 ? -5.391 -41.5 -8.141 1 33.19 294 GLU B N 1
ATOM 5312 C CA . GLU B 1 294 ? -6.496 -41.75 -9.07 1 33.19 294 GLU B CA 1
ATOM 5313 C C . GLU B 1 294 ? -7.801 -41.156 -8.531 1 33.19 294 GLU B C 1
ATOM 5315 O O . GLU B 1 294 ? -8.633 -40.688 -9.297 1 33.19 294 GLU B O 1
ATOM 5320 N N . ARG B 1 295 ? -7.938 -41.344 -7.203 1 31.94 295 ARG B N 1
ATOM 5321 C CA . ARG B 1 295 ? -9.188 -40.812 -6.684 1 31.94 295 ARG B CA 1
ATOM 5322 C C . ARG B 1 295 ? -9.133 -39.281 -6.609 1 31.94 295 ARG B C 1
ATOM 5324 O O . ARG B 1 295 ? -10.172 -38.625 -6.609 1 31.94 295 ARG B O 1
ATOM 5331 N N . LEU B 1 296 ? -8.047 -38.781 -6.164 1 37.84 296 LEU B N 1
ATOM 5332 C CA . LEU B 1 296 ? -7.934 -37.312 -6.199 1 37.84 296 LEU B CA 1
ATOM 5333 C C . LEU B 1 296 ? -8.039 -36.812 -7.633 1 37.84 296 LEU B C 1
ATOM 5335 O O . LEU B 1 296 ? -7.824 -35.625 -7.883 1 37.84 296 LEU B O 1
ATOM 5339 N N . MET B 1 297 ? -7.922 -37.656 -8.664 1 37.38 297 MET B N 1
ATOM 5340 C CA . MET B 1 297 ? -8.188 -37.344 -10.062 1 37.38 297 MET B CA 1
ATOM 5341 C C . MET B 1 297 ? -9.148 -36.156 -10.156 1 37.38 297 MET B C 1
ATOM 5343 O O . MET B 1 297 ? -9.664 -35.688 -9.141 1 37.38 297 MET B O 1
ATOM 5347 N N . ARG B 1 298 ? -10.078 -36.219 -11.273 1 43.72 298 ARG B N 1
ATOM 5348 C CA . ARG B 1 298 ? -10.992 -35.281 -11.914 1 43.72 298 ARG B CA 1
ATOM 5349 C C . ARG B 1 298 ? -12.023 -34.75 -10.914 1 43.72 298 ARG B C 1
ATOM 5351 O O . ARG B 1 298 ? -13.227 -34.938 -11.109 1 43.72 298 ARG B O 1
ATOM 5358 N N . ASN B 1 299 ? -11.375 -34.406 -9.734 1 48.09 299 ASN B N 1
ATOM 5359 C CA . ASN B 1 299 ? -12.391 -34.094 -8.734 1 48.09 299 ASN B CA 1
ATOM 5360 C C . ASN B 1 299 ? -12.672 -32.594 -8.703 1 48.09 299 ASN B C 1
ATOM 5362 O O . ASN B 1 299 ? -11.742 -31.781 -8.656 1 48.09 299 ASN B O 1
ATOM 5366 N N . LYS B 1 300 ? -13.617 -32.281 -9.18 1 53.41 300 LYS B N 1
ATOM 5367 C CA . LYS B 1 300 ? -14.211 -30.969 -9.031 1 53.41 300 LYS B CA 1
ATOM 5368 C C . LYS B 1 300 ? -14.789 -30.766 -7.637 1 53.41 300 LYS B C 1
ATOM 5370 O O . LYS B 1 300 ? -15.43 -31.672 -7.094 1 53.41 300 LYS B O 1
ATOM 5375 N N . PHE B 1 301 ? -14.055 -29.828 -7 1 58.41 301 PHE B N 1
ATOM 5376 C CA . PHE B 1 301 ? -14.57 -29.453 -5.691 1 58.41 301 PHE B CA 1
ATOM 5377 C C . PHE B 1 301 ? -15.219 -28.078 -5.738 1 58.41 301 PHE B C 1
ATOM 5379 O O . PHE B 1 301 ? -14.898 -27.266 -6.613 1 58.41 301 PHE B O 1
ATOM 5386 N N . VAL B 1 302 ? -16.25 -27.984 -4.961 1 50.25 302 VAL B N 1
ATOM 5387 C CA . VAL B 1 302 ? -16.859 -26.672 -4.789 1 50.25 302 VAL B CA 1
ATOM 5388 C C . VAL B 1 302 ? -16.562 -26.141 -3.391 1 50.25 302 VAL B C 1
ATOM 5390 O O . VAL B 1 302 ? -16.719 -26.859 -2.398 1 50.25 302 VAL B O 1
ATOM 5393 N N . ALA B 1 303 ? -15.906 -25.078 -3.377 1 55.25 303 ALA B N 1
ATOM 5394 C CA . ALA B 1 303 ? -15.664 -24.391 -2.111 1 55.25 303 ALA B CA 1
ATOM 5395 C C . ALA B 1 303 ? -16.609 -23.219 -1.942 1 55.25 303 ALA B C 1
ATOM 5397 O O . ALA B 1 303 ? -16.797 -22.422 -2.867 1 55.25 303 ALA B O 1
ATOM 5398 N N . THR B 1 304 ? -17.156 -23.125 -0.717 1 54.38 304 THR B N 1
ATOM 5399 C CA . THR B 1 304 ? -18.141 -22.062 -0.497 1 54.38 304 THR B CA 1
ATOM 5400 C C . THR B 1 304 ? -17.516 -20.906 0.291 1 54.38 304 THR B C 1
ATOM 5402 O O . THR B 1 304 ? -18.062 -19.797 0.315 1 54.38 304 THR B O 1
ATOM 5405 N N . GLN B 1 305 ? -16.359 -21.172 0.759 1 63.69 305 GLN B N 1
ATOM 5406 C CA . GLN B 1 305 ? -15.836 -20.062 1.562 1 63.69 305 GLN B CA 1
ATOM 5407 C C . GLN B 1 305 ? -14.508 -19.562 1.007 1 63.69 305 GLN B C 1
ATOM 5409 O O . GLN B 1 305 ? -14.375 -18.375 0.688 1 63.69 305 GLN B O 1
ATOM 5414 N N . ALA B 1 306 ? -13.57 -20.422 0.979 1 77.69 306 ALA B N 1
ATOM 5415 C CA . ALA B 1 306 ? -12.266 -19.922 0.527 1 77.69 306 ALA B CA 1
ATOM 5416 C C . ALA B 1 306 ? -11.359 -21.078 0.115 1 77.69 306 ALA B C 1
ATOM 5418 O O . ALA B 1 306 ? -11.547 -22.219 0.558 1 77.69 306 ALA B O 1
ATOM 5419 N N . LEU B 1 307 ? -10.523 -20.828 -0.792 1 83.69 307 LEU B N 1
ATOM 5420 C CA . LEU B 1 307 ? -9.406 -21.688 -1.175 1 83.69 307 LEU B CA 1
ATOM 5421 C C . LEU B 1 307 ? -8.07 -21.031 -0.819 1 83.69 307 LEU B C 1
ATOM 5423 O O . LEU B 1 307 ? -7.816 -19.891 -1.203 1 83.69 307 LEU B O 1
ATOM 5427 N N . LEU B 1 308 ? -7.316 -21.734 0.011 1 89.12 308 LEU B N 1
ATOM 5428 C CA . LEU B 1 308 ? -5.941 -21.344 0.296 1 89.12 308 LEU B CA 1
ATOM 5429 C C . LEU B 1 308 ? -4.953 -22.344 -0.303 1 89.12 308 LEU B C 1
ATOM 5431 O O . LEU B 1 308 ? -5.105 -23.562 -0.126 1 89.12 308 LEU B O 1
ATOM 5435 N N . VAL B 1 309 ? -4.082 -21.875 -1.071 1 93.38 309 VAL B N 1
ATOM 5436 C CA . VAL B 1 309 ? -2.977 -22.688 -1.563 1 93.38 309 VAL B CA 1
ATOM 5437 C C . VAL B 1 309 ? -1.647 -22.078 -1.121 1 93.38 309 VAL B C 1
ATOM 5439 O O . VAL B 1 309 ? -1.436 -20.875 -1.256 1 93.38 309 VAL B O 1
ATOM 5442 N N . SER B 1 310 ? -0.779 -22.906 -0.588 1 95.56 310 SER B N 1
ATOM 5443 C CA . SER B 1 310 ? 0.438 -22.391 0.021 1 95.56 310 SER B CA 1
ATOM 5444 C C . SER B 1 310 ? 1.593 -23.375 -0.108 1 95.56 310 SER B C 1
ATOM 5446 O O . SER B 1 310 ? 1.381 -24.594 -0.107 1 95.56 310 SER B O 1
ATOM 5448 N N . SER B 1 311 ? 2.797 -22.797 -0.209 1 96.56 311 SER B N 1
ATOM 5449 C CA . SER B 1 311 ? 3.998 -23.625 -0.262 1 96.56 311 SER B CA 1
ATOM 5450 C C . SER B 1 311 ? 4.133 -24.484 0.992 1 96.56 311 SER B C 1
ATOM 5452 O O . SER B 1 311 ? 4.676 -25.578 0.938 1 96.56 311 SER B O 1
ATOM 5454 N N . GLU B 1 312 ? 3.762 -23.938 2.105 1 93.38 312 GLU B N 1
ATOM 5455 C CA . GLU B 1 312 ? 3.686 -24.625 3.396 1 93.38 312 GLU B CA 1
ATOM 5456 C C . GLU B 1 312 ? 2.357 -24.344 4.09 1 93.38 312 GLU B C 1
ATOM 5458 O O . GLU B 1 312 ? 1.774 -23.266 3.918 1 93.38 312 GLU B O 1
ATOM 5463 N N . PRO B 1 313 ? 1.929 -25.344 4.852 1 89.69 313 PRO B N 1
ATOM 5464 C CA . PRO B 1 313 ? 0.674 -25.062 5.555 1 89.69 313 PRO B CA 1
ATOM 5465 C C . PRO B 1 313 ? 0.769 -23.844 6.469 1 89.69 313 PRO B C 1
ATOM 5467 O O . PRO B 1 313 ? 1.798 -23.625 7.113 1 89.69 313 PRO B O 1
ATOM 5470 N N . LEU B 1 314 ? -0.329 -23.109 6.539 1 88.19 314 LEU B N 1
ATOM 5471 C CA . LEU B 1 314 ? -0.336 -21.906 7.371 1 88.19 314 LEU B CA 1
ATOM 5472 C C . LEU B 1 314 ? -0.646 -22.25 8.82 1 88.19 314 LEU B C 1
ATOM 5474 O O . LEU B 1 314 ? -0.481 -21.422 9.719 1 88.19 314 LEU B O 1
ATOM 5478 N N . SER B 1 315 ? -1.068 -23.422 9.016 1 80.5 315 SER B N 1
ATOM 5479 C CA . SER B 1 315 ? -1.424 -23.875 10.359 1 80.5 315 SER B CA 1
ATOM 5480 C C . SER B 1 315 ? -0.275 -24.641 11 1 80.5 315 SER B C 1
ATOM 5482 O O . SER B 1 315 ? 0.568 -25.219 10.305 1 80.5 315 SER B O 1
ATOM 5484 N N . GLY B 1 316 ? -0.371 -24.625 12.281 1 76.56 316 GLY B N 1
ATOM 5485 C CA . GLY B 1 316 ? 0.499 -25.547 13 1 76.56 316 GLY B CA 1
ATOM 5486 C C . GLY B 1 316 ? -0.046 -26.953 13.062 1 76.56 316 GLY B C 1
ATOM 5487 O O . GLY B 1 316 ? -0.837 -27.359 12.203 1 76.56 316 GLY B O 1
ATOM 5488 N N . ASP B 1 317 ? 0.309 -27.625 14.062 1 72.19 317 ASP B N 1
ATOM 5489 C CA . ASP B 1 317 ? -0.04 -29.031 14.219 1 72.19 317 ASP B CA 1
ATOM 5490 C C . ASP B 1 317 ? -1.549 -29.219 14.375 1 72.19 317 ASP B C 1
ATOM 5492 O O . ASP B 1 317 ? -2.127 -30.156 13.836 1 72.19 317 ASP B O 1
ATOM 5496 N N . HIS B 1 318 ? -2.162 -28.406 15.109 1 69.19 318 HIS B N 1
ATOM 5497 C CA . HIS B 1 318 ? -3.584 -28.547 15.406 1 69.19 318 HIS B CA 1
ATOM 5498 C C . HIS B 1 318 ? -4.434 -28.266 14.164 1 69.19 318 HIS B C 1
ATOM 5500 O O . HIS B 1 318 ? -5.555 -28.766 14.055 1 69.19 318 HIS B O 1
ATOM 5506 N N . GLY B 1 319 ? -3.879 -27.797 13.039 1 74.94 319 GLY B N 1
ATOM 5507 C CA . GLY B 1 319 ? -4.652 -27.469 11.852 1 74.94 319 GLY B CA 1
ATOM 5508 C C . GLY B 1 319 ? -4.129 -28.141 10.602 1 74.94 319 GLY B C 1
ATOM 5509 O O . GLY B 1 319 ? -4.668 -27.938 9.508 1 74.94 319 GLY B O 1
ATOM 5510 N N . LEU B 1 320 ? -3.334 -29.078 10.844 1 79.75 320 LEU B N 1
ATOM 5511 C CA . LEU B 1 320 ? -2.66 -29.688 9.703 1 79.75 320 LEU B CA 1
ATOM 5512 C C . LEU B 1 320 ? -3.598 -30.656 8.969 1 79.75 320 LEU B C 1
ATOM 5514 O O . LEU B 1 320 ? -3.469 -30.844 7.754 1 79.75 320 LEU B O 1
ATOM 5518 N N . ASP B 1 321 ? -4.52 -31.156 9.656 1 76.06 321 ASP B N 1
ATOM 5519 C CA . ASP B 1 321 ? -5.438 -32.125 9.086 1 76.06 321 ASP B CA 1
ATOM 5520 C C . ASP B 1 321 ? -6.344 -31.5 8.039 1 76.06 321 ASP B C 1
ATOM 5522 O O . ASP B 1 321 ? -6.965 -32.188 7.234 1 76.06 321 ASP B O 1
ATOM 5526 N N . ARG B 1 322 ? -6.328 -30.219 8.023 1 78.31 322 ARG B N 1
ATOM 5527 C CA . ARG B 1 322 ? -7.191 -29.516 7.078 1 78.31 322 ARG B CA 1
ATOM 5528 C C . ARG B 1 322 ? -6.441 -29.172 5.797 1 78.31 322 ARG B C 1
ATOM 5530 O O . ARG B 1 322 ? -7.016 -28.609 4.867 1 78.31 322 ARG B O 1
ATOM 5537 N N . TRP B 1 323 ? -5.219 -29.5 5.809 1 85.5 323 TRP B N 1
ATOM 5538 C CA . TRP B 1 323 ? -4.387 -29.219 4.641 1 85.5 323 TRP B CA 1
ATOM 5539 C C . TRP B 1 323 ? -4.09 -30.5 3.869 1 85.5 323 TRP B C 1
ATOM 5541 O O . TRP B 1 323 ? -3.924 -31.562 4.465 1 85.5 323 TRP B O 1
ATOM 5551 N N . GLN B 1 324 ? -4.031 -30.344 2.588 1 84.12 324 GLN B N 1
ATOM 5552 C CA . GLN B 1 324 ? -3.695 -31.484 1.729 1 84.12 324 GLN B CA 1
ATOM 5553 C C . GLN B 1 324 ? -2.537 -31.141 0.798 1 84.12 324 GLN B C 1
ATOM 5555 O O . GLN B 1 324 ? -2.523 -30.078 0.178 1 84.12 324 GLN B O 1
ATOM 5560 N N . LEU B 1 325 ? -1.64 -32.062 0.758 1 88.75 325 LEU B N 1
ATOM 5561 C CA . LEU B 1 325 ? -0.518 -31.922 -0.163 1 88.75 325 LEU B CA 1
ATOM 5562 C C . LEU B 1 325 ? -0.947 -32.219 -1.595 1 88.75 325 LEU B C 1
ATOM 5564 O O . LEU B 1 325 ? -1.554 -33.25 -1.857 1 88.75 325 LEU B O 1
ATOM 5568 N N . LEU B 1 326 ? -0.666 -31.281 -2.48 1 86.69 326 LEU B N 1
ATOM 5569 C CA . LEU B 1 326 ? -0.952 -31.531 -3.887 1 86.69 326 LEU B CA 1
ATOM 5570 C C . LEU B 1 326 ? -0.007 -32.594 -4.449 1 86.69 326 LEU B C 1
ATOM 5572 O O . LEU B 1 326 ? 1.186 -32.594 -4.137 1 86.69 326 LEU B O 1
ATOM 5576 N N . PRO B 1 327 ? -0.51 -33.5 -5.328 1 81.31 327 PRO B N 1
ATOM 5577 C CA . PRO B 1 327 ? 0.38 -34.469 -5.953 1 81.31 327 PRO B CA 1
ATOM 5578 C C . PRO B 1 327 ? 1.43 -33.844 -6.855 1 81.31 327 PRO B C 1
ATOM 5580 O O . PRO B 1 327 ? 1.204 -32.75 -7.391 1 81.31 327 PRO B O 1
ATOM 5583 N N . PRO B 1 328 ? 2.551 -34.531 -6.945 1 82.69 328 PRO B N 1
ATOM 5584 C CA . PRO B 1 328 ? 3.525 -34 -7.906 1 82.69 328 PRO B CA 1
ATOM 5585 C C . PRO B 1 328 ? 2.975 -33.938 -9.328 1 82.69 328 PRO B C 1
ATOM 5587 O O . PRO B 1 328 ? 2.193 -34.812 -9.734 1 82.69 328 PRO B O 1
ATOM 5590 N N . ASN B 1 329 ? 3.361 -32.875 -10 1 84.56 329 ASN B N 1
ATOM 5591 C CA . ASN B 1 329 ? 3.016 -32.688 -11.398 1 84.56 329 ASN B CA 1
ATOM 5592 C C . ASN B 1 329 ? 1.507 -32.562 -11.594 1 84.56 329 ASN B C 1
ATOM 5594 O O . ASN B 1 329 ? 0.932 -33.25 -12.438 1 84.56 329 ASN B O 1
ATOM 5598 N N . SER B 1 330 ? 0.993 -31.734 -10.781 1 84.25 330 SER B N 1
ATOM 5599 C CA . SER B 1 330 ? -0.438 -31.438 -10.82 1 84.25 330 SER B CA 1
ATOM 5600 C C . SER B 1 330 ? -0.701 -29.953 -11.008 1 84.25 330 SER B C 1
ATOM 5602 O O . SER B 1 330 ? 0.213 -29.141 -10.883 1 84.25 330 SER B O 1
ATOM 5604 N N . MET B 1 331 ? -1.902 -29.703 -11.453 1 87.62 331 MET B N 1
ATOM 5605 C CA . MET B 1 331 ? -2.396 -28.344 -11.625 1 87.62 331 MET B CA 1
ATOM 5606 C C . MET B 1 331 ? -3.727 -28.156 -10.906 1 87.62 331 MET B C 1
ATOM 5608 O O . MET B 1 331 ? -4.605 -29.016 -10.977 1 87.62 331 MET B O 1
ATOM 5612 N N . ILE B 1 332 ? -3.811 -27.125 -10.117 1 86.88 332 ILE B N 1
ATOM 5613 C CA . ILE B 1 332 ? -5.07 -26.766 -9.484 1 86.88 332 ILE B CA 1
ATOM 5614 C C . ILE B 1 332 ? -5.641 -25.516 -10.141 1 86.88 332 ILE B C 1
ATOM 5616 O O . ILE B 1 332 ? -4.914 -24.547 -10.383 1 86.88 332 ILE B O 1
ATOM 5620 N N . VAL B 1 333 ? -6.934 -25.531 -10.547 1 86.19 333 VAL B N 1
ATOM 5621 C CA . VAL B 1 333 ? -7.625 -24.422 -11.195 1 86.19 333 VAL B CA 1
ATOM 5622 C C . VAL B 1 333 ? -8.844 -24.016 -10.367 1 86.19 333 VAL B C 1
ATOM 5624 O O . VAL B 1 333 ? -9.664 -24.859 -10 1 86.19 333 VAL B O 1
ATOM 5627 N N . ALA B 1 334 ? -8.891 -22.766 -10.039 1 83.88 334 ALA B N 1
ATOM 5628 C CA . ALA B 1 334 ? -10.031 -22.25 -9.281 1 83.88 334 ALA B CA 1
ATOM 5629 C C . ALA B 1 334 ? -10.664 -21.062 -10 1 83.88 334 ALA B C 1
ATOM 5631 O O . ALA B 1 334 ? -9.961 -20.141 -10.445 1 83.88 334 ALA B O 1
ATOM 5632 N N . ALA B 1 335 ? -11.922 -21.094 -10.156 1 79.69 335 ALA B N 1
ATOM 5633 C CA . ALA B 1 335 ? -12.68 -20 -10.773 1 79.69 335 ALA B CA 1
ATOM 5634 C C . ALA B 1 335 ? -14.039 -19.828 -10.109 1 79.69 335 ALA B C 1
ATOM 5636 O O . ALA B 1 335 ? -14.625 -20.812 -9.617 1 79.69 335 ALA B O 1
ATOM 5637 N N . PRO B 1 336 ? -14.445 -18.578 -10.023 1 71.31 336 PRO B N 1
ATOM 5638 C CA . PRO B 1 336 ? -15.758 -18.375 -9.398 1 71.31 336 PRO B CA 1
ATOM 5639 C C . PRO B 1 336 ? -16.906 -18.969 -10.219 1 71.31 336 PRO B C 1
ATOM 5641 O O . PRO B 1 336 ? -16.859 -18.938 -11.453 1 71.31 336 PRO B O 1
ATOM 5644 N N . THR B 1 337 ? -17.797 -19.562 -9.477 1 57.12 337 THR B N 1
ATOM 5645 C CA . THR B 1 337 ? -18.953 -20.141 -10.156 1 57.12 337 THR B CA 1
ATOM 5646 C C . THR B 1 337 ? -20.188 -19.297 -9.945 1 57.12 337 THR B C 1
ATOM 5648 O O . THR B 1 337 ? -21.172 -19.422 -10.688 1 57.12 337 THR B O 1
ATOM 5651 N N . ARG B 1 338 ? -20.266 -18.469 -8.664 1 50.06 338 ARG B N 1
ATOM 5652 C CA . ARG B 1 338 ? -21.422 -17.641 -8.359 1 50.06 338 ARG B CA 1
ATOM 5653 C C . ARG B 1 338 ? -21 -16.219 -8.039 1 50.06 338 ARG B C 1
ATOM 5655 O O . ARG B 1 338 ? -19.922 -15.984 -7.508 1 50.06 338 ARG B O 1
ATOM 5662 N N . PRO B 1 339 ? -22 -15.141 -8.609 1 46.12 339 PRO B N 1
ATOM 5663 C CA . PRO B 1 339 ? -21.688 -13.758 -8.258 1 46.12 339 PRO B CA 1
ATOM 5664 C C . PRO B 1 339 ? -21.641 -13.523 -6.75 1 46.12 339 PRO B C 1
ATOM 5666 O O . PRO B 1 339 ? -22.391 -14.156 -6 1 46.12 339 PRO B O 1
ATOM 5669 N N . MET B 1 340 ? -20.609 -13.195 -6.191 1 46.44 340 MET B N 1
ATOM 5670 C CA . MET B 1 340 ? -20.531 -12.922 -4.762 1 46.44 340 MET B CA 1
ATOM 5671 C C . MET B 1 340 ? -20.469 -11.422 -4.492 1 46.44 340 MET B C 1
ATOM 5673 O O . MET B 1 340 ? -20.141 -10.641 -5.391 1 46.44 340 MET B O 1
ATOM 5677 N N . ALA B 1 341 ? -20.969 -10.977 -3.453 1 46.22 341 ALA B N 1
ATOM 5678 C CA . ALA B 1 341 ? -20.703 -9.633 -2.93 1 46.22 341 ALA B CA 1
ATOM 5679 C C . ALA B 1 341 ? -19.203 -9.336 -2.904 1 46.22 341 ALA B C 1
ATOM 5681 O O . ALA B 1 341 ? -18.422 -10.094 -2.318 1 46.22 341 ALA B O 1
ATOM 5682 N N . GLY B 1 342 ? -18.469 -8.289 -3.857 1 50.31 342 GLY B N 1
ATOM 5683 C CA . GLY B 1 342 ? -17.094 -7.883 -4.059 1 50.31 342 GLY B CA 1
ATOM 5684 C C . GLY B 1 342 ? -16.531 -8.328 -5.395 1 50.31 342 GLY B C 1
ATOM 5685 O O . GLY B 1 342 ? -17.125 -8.094 -6.441 1 50.31 342 GLY B O 1
ATOM 5686 N N . ARG B 1 343 ? -15.203 -9.102 -5.68 1 52.31 343 ARG B N 1
ATOM 5687 C CA . ARG B 1 343 ? -14.648 -9.523 -6.965 1 52.31 343 ARG B CA 1
ATOM 5688 C C . ARG B 1 343 ? -15.438 -10.688 -7.547 1 52.31 343 ARG B C 1
ATOM 5690 O O . ARG B 1 343 ? -15.492 -11.766 -6.957 1 52.31 343 ARG B O 1
ATOM 5697 N N . CYS B 1 344 ? -16.844 -10.586 -8.531 1 38.97 344 CYS B N 1
ATOM 5698 C CA . CYS B 1 344 ? -17.578 -11.711 -9.102 1 38.97 344 CYS B CA 1
ATOM 5699 C C . CYS B 1 344 ? -17.266 -11.875 -10.586 1 38.97 344 CYS B C 1
ATOM 5701 O O . CYS B 1 344 ? -17.031 -12.992 -11.055 1 38.97 344 CYS B O 1
ATOM 5703 N N . THR B 1 345 ? -17.453 -11.742 -12.219 1 37.12 345 THR B N 1
ATOM 5704 C CA . THR B 1 345 ? -18.812 -11.609 -12.711 1 37.12 345 THR B CA 1
ATOM 5705 C C . THR B 1 345 ? -19.359 -12.953 -13.18 1 37.12 345 THR B C 1
ATOM 5707 O O . THR B 1 345 ? -20.422 -13.016 -13.805 1 37.12 345 THR B O 1
ATOM 5710 N N . ARG B 1 346 ? -18.672 -13.93 -13.453 1 34.81 346 ARG B N 1
ATOM 5711 C CA . ARG B 1 346 ? -19.188 -14.75 -14.547 1 34.81 346 ARG B CA 1
ATOM 5712 C C . ARG B 1 346 ? -20.688 -14.547 -14.727 1 34.81 346 ARG B C 1
ATOM 5714 O O . ARG B 1 346 ? -21.406 -14.289 -13.758 1 34.81 346 ARG B O 1
ATOM 5721 N N . SER B 1 347 ? -21.266 -14.242 -16.188 1 39.25 347 SER B N 1
ATOM 5722 C CA . SER B 1 347 ? -22.703 -14.523 -16.219 1 39.25 347 SER B CA 1
ATOM 5723 C C . SER B 1 347 ? -23.281 -14.625 -14.812 1 39.25 347 SER B C 1
ATOM 5725 O O . SER B 1 347 ? -22.906 -15.531 -14.055 1 39.25 347 SER B O 1
ATOM 5727 N N . ALA B 1 348 ? -22.594 -13.648 -13.734 1 40.22 348 ALA B N 1
ATOM 5728 C CA . ALA B 1 348 ? -23.594 -13.203 -12.773 1 40.22 348 ALA B CA 1
ATOM 5729 C C . ALA B 1 348 ? -24.797 -14.141 -12.766 1 40.22 348 ALA B C 1
ATOM 5731 O O . ALA B 1 348 ? -25.562 -14.18 -13.734 1 40.22 348 ALA B O 1
ATOM 5732 N N . LEU B 1 349 ? -23.812 -14.711 -13.195 1 37.69 349 LEU B N 1
ATOM 5733 C CA . LEU B 1 349 ? -23.625 -16.141 -13.383 1 37.69 349 LEU B CA 1
ATOM 5734 C C . LEU B 1 349 ? -24.938 -16.812 -13.758 1 37.69 349 LEU B C 1
ATOM 5736 O O . LEU B 1 349 ? -25 -17.562 -14.734 1 37.69 349 LEU B O 1
ATOM 5740 N N . VAL B 1 350 ? -25.547 -17.375 -12.977 1 39.53 350 VAL B N 1
ATOM 5741 C CA . VAL B 1 350 ? -26.984 -17.562 -13.117 1 39.53 350 VAL B CA 1
ATOM 5742 C C . VAL B 1 350 ? -27.625 -16.297 -13.688 1 39.53 350 VAL B C 1
ATOM 5744 O O . VAL B 1 350 ? -27.531 -15.219 -13.086 1 39.53 350 VAL B O 1
ATOM 5747 N N . ALA B 1 351 ? -27.281 -15 -14.07 1 39 351 ALA B N 1
ATOM 5748 C CA . ALA B 1 351 ? -28.641 -14.531 -14.344 1 39 351 ALA B CA 1
ATOM 5749 C C . ALA B 1 351 ? -29.656 -15.305 -13.508 1 39 351 ALA B C 1
ATOM 5751 O O . ALA B 1 351 ? -29.938 -16.469 -13.789 1 39 351 ALA B O 1
ATOM 5752 N N . LYS B 1 352 ? -28.859 -15.625 -12.391 1 39.47 352 LYS B N 1
ATOM 5753 C CA . LYS B 1 352 ? -29.656 -15.68 -11.164 1 39.47 352 LYS B CA 1
ATOM 5754 C C . LYS B 1 352 ? -30.953 -16.453 -11.383 1 39.47 352 LYS B C 1
ATOM 5756 O O . LYS B 1 352 ? -31.766 -16.094 -12.242 1 39.47 352 LYS B O 1
ATOM 5761 N N . LEU B 1 353 ? -30.484 -17.469 -11.516 1 40.47 353 LEU B N 1
ATOM 5762 C CA . LEU B 1 353 ? -31.5 -18.484 -11.289 1 40.47 353 LEU B CA 1
ATOM 5763 C C . LEU B 1 353 ? -32.719 -18.234 -12.172 1 40.47 353 LEU B C 1
ATOM 5765 O O . LEU B 1 353 ? -33.281 -17.141 -12.195 1 40.47 353 LEU B O 1
ATOM 5769 N N . LYS B 1 354 ? -33.156 -18.719 -12.453 1 42.59 354 LYS B N 1
ATOM 5770 C CA . LYS B 1 354 ? -34.344 -18.953 -11.656 1 42.59 354 LYS B CA 1
ATOM 5771 C C . LYS B 1 354 ? -35 -17.656 -11.242 1 42.59 354 LYS B C 1
ATOM 5773 O O . LYS B 1 354 ? -34.438 -16.875 -10.469 1 42.59 354 LYS B O 1
ATOM 5778 N N . GLU B 1 355 ? -35.344 -16.375 -11.422 1 40.41 355 GLU B N 1
ATOM 5779 C CA . GLU B 1 355 ? -36.625 -16.766 -11.977 1 40.41 355 GLU B CA 1
ATOM 5780 C C . GLU B 1 355 ? -37.25 -17.906 -11.188 1 40.41 355 GLU B C 1
ATOM 5782 O O . GLU B 1 355 ? -36.719 -19.016 -11.141 1 40.41 355 GLU B O 1
ATOM 5787 N N . GLU B 1 356 ? -37.5 -17.609 -10.484 1 41.66 356 GLU B N 1
ATOM 5788 C CA . GLU B 1 356 ? -38.906 -17.703 -10.82 1 41.66 356 GLU B CA 1
ATOM 5789 C C . GLU B 1 356 ? -39.25 -19.031 -11.484 1 41.66 356 GLU B C 1
ATOM 5791 O O . GLU B 1 356 ? -38.719 -19.359 -12.547 1 41.66 356 GLU B O 1
ATOM 5796 N N . ALA B 1 357 ? -39.344 -19.734 -10.891 1 38.19 357 ALA B N 1
ATOM 5797 C CA . ALA B 1 357 ? -40.781 -19.891 -10.812 1 38.19 357 ALA B CA 1
ATOM 5798 C C . ALA B 1 357 ? -41.469 -19.344 -12.062 1 38.19 357 ALA B C 1
ATOM 5800 O O . ALA B 1 357 ? -41.344 -18.156 -12.375 1 38.19 357 ALA B O 1
ATOM 5801 N N . MET B 1 358 ? -41.875 -19.328 -12.977 1 40.97 358 MET B N 1
ATOM 5802 C CA . MET B 1 358 ? -43.156 -20.016 -12.82 1 40.97 358 MET B CA 1
ATOM 5803 C C . MET B 1 358 ? -43.781 -19.672 -11.484 1 40.97 358 MET B C 1
ATOM 5805 O O . MET B 1 358 ? -43.594 -20.375 -10.492 1 40.97 358 MET B O 1
ATOM 5809 N N . GLY B 1 359 ? -43.375 -19.25 -10.281 1 38.84 359 GLY B N 1
ATOM 5810 C CA . GLY B 1 359 ? -44 -18.562 -9.188 1 38.84 359 GLY B CA 1
ATOM 5811 C C . GLY B 1 359 ? -45.5 -18.891 -9.062 1 38.84 359 GLY B C 1
ATOM 5812 O O . GLY B 1 359 ? -46.344 -18.109 -9.5 1 38.84 359 GLY B O 1
ATOM 5813 N N . GLY B 1 360 ? -46.062 -20.062 -9.344 1 36.62 360 GLY B N 1
ATOM 5814 C CA . GLY B 1 360 ? -46.781 -20.562 -8.203 1 36.62 360 GLY B CA 1
ATOM 5815 C C . GLY B 1 360 ? -45.938 -20.828 -6.988 1 36.62 360 GLY B C 1
ATOM 5816 O O . GLY B 1 360 ? -46.344 -20.578 -5.855 1 36.62 360 GLY B O 1
ATOM 5817 N N . GLY B 1 361 ? -45.469 -22.141 -6.504 1 33.75 361 GLY B N 1
ATOM 5818 C CA . GLY B 1 361 ? -45.25 -22.188 -5.066 1 33.75 361 GLY B CA 1
ATOM 5819 C C . GLY B 1 361 ? -44.094 -21.344 -4.598 1 33.75 361 GLY B C 1
ATOM 5820 O O . GLY B 1 361 ? -43.344 -20.797 -5.414 1 33.75 361 GLY B O 1
ATOM 5821 N N . LYS B 1 362 ? -43.312 -21.766 -3.348 1 32.28 362 LYS B N 1
ATOM 5822 C CA . LYS B 1 362 ? -42.656 -21.719 -2.053 1 32.28 362 LYS B CA 1
ATOM 5823 C C . LYS B 1 362 ? -41.125 -21.656 -2.221 1 32.28 362 LYS B C 1
ATOM 5825 O O . LYS B 1 362 ? -40.406 -21.766 -1.243 1 32.28 362 LYS B O 1
ATOM 5830 N N . ARG B 1 363 ? -40.531 -22 -3.207 1 32.16 363 ARG B N 1
ATOM 5831 C CA . ARG B 1 363 ? -39.125 -22.375 -2.914 1 32.16 363 ARG B CA 1
ATOM 5832 C C . ARG B 1 363 ? -38.281 -21.141 -2.617 1 32.16 363 ARG B C 1
ATOM 5834 O O . ARG B 1 363 ? -38.531 -20.078 -3.184 1 32.16 363 ARG B O 1
ATOM 5841 N N . HIS B 1 364 ? -37.312 -21.234 -1.575 1 30.72 364 HIS B N 1
ATOM 5842 C CA . HIS B 1 364 ? -36.438 -20.438 -0.707 1 30.72 364 HIS B CA 1
ATOM 5843 C C . HIS B 1 364 ? -35.406 -19.656 -1.517 1 30.72 364 HIS B C 1
ATOM 5845 O O . HIS B 1 364 ? -34.75 -20.219 -2.373 1 30.72 364 HIS B O 1
ATOM 5851 N N . ASN B 1 365 ? -35.719 -18.469 -1.878 1 31.16 365 ASN B N 1
ATOM 5852 C CA . ASN B 1 365 ? -34.938 -17.359 -2.395 1 31.16 365 ASN B CA 1
ATOM 5853 C C . ASN B 1 365 ? -33.469 -17.469 -1.952 1 31.16 365 ASN B C 1
ATOM 5855 O O . ASN B 1 365 ? -33.156 -17.391 -0.758 1 31.16 365 ASN B O 1
ATOM 5859 N N . LEU B 1 366 ? -32.688 -18.312 -2.537 1 31.67 366 LEU B N 1
ATOM 5860 C CA . LEU B 1 366 ? -31.281 -18.344 -2.143 1 31.67 366 LEU B CA 1
ATOM 5861 C C . LEU B 1 366 ? -30.734 -16.938 -1.98 1 31.67 366 LEU B C 1
ATOM 5863 O O . LEU B 1 366 ? -30.734 -16.156 -2.934 1 31.67 366 LEU B O 1
ATOM 5867 N N . THR B 1 367 ? -30.828 -16.281 -1.057 1 31.73 367 THR B N 1
ATOM 5868 C CA . THR B 1 367 ? -30.156 -15.055 -0.662 1 31.73 367 THR B CA 1
ATOM 5869 C C . THR B 1 367 ? -28.672 -15.102 -1.013 1 31.73 367 THR B C 1
ATOM 5871 O O . THR B 1 367 ? -28 -16.109 -0.75 1 31.73 367 THR B O 1
ATOM 5874 N N . PRO B 1 368 ? -28.234 -14.5 -2.17 1 34.81 368 PRO B N 1
ATOM 5875 C CA . PRO B 1 368 ? -26.812 -14.359 -2.48 1 34.81 368 PRO B CA 1
ATOM 5876 C C . PRO B 1 368 ? -25.922 -14.484 -1.244 1 34.81 368 PRO B C 1
ATOM 5878 O O . PRO B 1 368 ? -26.141 -13.789 -0.249 1 34.81 368 PRO B O 1
ATOM 5881 N N . SER B 1 369 ? -25.484 -15.578 -0.964 1 37.84 369 SER B N 1
ATOM 5882 C CA . SER B 1 369 ? -24.484 -15.719 0.1 1 37.84 369 SER B CA 1
ATOM 5883 C C . SER B 1 369 ? -23.344 -14.734 -0.084 1 37.84 369 SER B C 1
ATOM 5885 O O . SER B 1 369 ? -22.984 -14.391 -1.214 1 37.84 369 SER B O 1
ATOM 5887 N N . SER B 1 370 ? -23.031 -13.938 0.837 1 46.22 370 SER B N 1
ATOM 5888 C CA . SER B 1 370 ? -22 -12.914 0.966 1 46.22 370 SER B CA 1
ATOM 5889 C C . SER B 1 370 ? -20.641 -13.453 0.552 1 46.22 370 SER B C 1
ATOM 5891 O O . SER B 1 370 ? -19.734 -12.68 0.249 1 46.22 370 SER B O 1
ATOM 5893 N N . ALA B 1 371 ? -20.453 -14.906 0.511 1 44.69 371 ALA B N 1
ATOM 5894 C CA . ALA B 1 371 ? -19.109 -15.422 0.258 1 44.69 371 ALA B CA 1
ATOM 5895 C C . ALA B 1 371 ? -19 -16.031 -1.137 1 44.69 371 ALA B C 1
ATOM 5897 O O . ALA B 1 371 ? -19.969 -16.609 -1.639 1 44.69 371 ALA B O 1
ATOM 5898 N N . PRO B 1 372 ? -17.938 -15.859 -1.887 1 44.03 372 PRO B N 1
ATOM 5899 C CA . PRO B 1 372 ? -17.75 -16.422 -3.223 1 44.03 372 PRO B CA 1
ATOM 5900 C C . PRO B 1 372 ? -17.75 -17.953 -3.219 1 44.03 372 PRO B C 1
ATOM 5902 O O . PRO B 1 372 ? -17.312 -18.578 -2.244 1 44.03 372 PRO B O 1
ATOM 5905 N N . VAL B 1 373 ? -18.5 -18.609 -4.145 1 43.66 373 VAL B N 1
ATOM 5906 C CA . VAL B 1 373 ? -18.391 -20.047 -4.383 1 43.66 373 VAL B CA 1
ATOM 5907 C C . VAL B 1 373 ? -17.391 -20.312 -5.5 1 43.66 373 VAL B C 1
ATOM 5909 O O . VAL B 1 373 ? -17.484 -19.734 -6.586 1 43.66 373 VAL B O 1
ATOM 5912 N N . LEU B 1 374 ? -16.312 -21.109 -5.227 1 50.28 374 LEU B N 1
ATOM 5913 C CA . LEU B 1 374 ? -15.227 -21.406 -6.164 1 50.28 374 LEU B CA 1
ATOM 5914 C C . LEU B 1 374 ? -15.336 -22.844 -6.684 1 50.28 374 LEU B C 1
ATOM 5916 O O . LEU B 1 374 ? -15.633 -23.766 -5.926 1 50.28 374 LEU B O 1
ATOM 5920 N N . GLU B 1 375 ? -15.281 -23.016 -8.008 1 52.44 375 GLU B N 1
ATOM 5921 C CA . GLU B 1 375 ? -15.008 -24.312 -8.586 1 52.44 375 GLU B CA 1
ATOM 5922 C C . GLU B 1 375 ? -13.508 -24.578 -8.68 1 52.44 375 GLU B C 1
ATOM 5924 O O . GLU B 1 375 ? -12.758 -23.734 -9.188 1 52.44 375 GLU B O 1
ATOM 5929 N N . ILE B 1 376 ? -13.117 -25.656 -8.125 1 49.62 376 ILE B N 1
ATOM 5930 C CA . ILE B 1 376 ? -11.703 -26.016 -8.055 1 49.62 376 ILE B CA 1
ATOM 5931 C C . ILE B 1 376 ? -11.477 -27.359 -8.766 1 49.62 376 ILE B C 1
ATOM 5933 O O . ILE B 1 376 ? -12.211 -28.312 -8.555 1 49.62 376 ILE B O 1
ATOM 5937 N N . GLU B 1 377 ? -10.602 -27.406 -9.68 1 60.91 377 GLU B N 1
ATOM 5938 C CA . GLU B 1 377 ? -10.211 -28.625 -10.383 1 60.91 377 GLU B CA 1
ATOM 5939 C C . GLU B 1 377 ? -8.719 -28.891 -10.219 1 60.91 377 GLU B C 1
ATOM 5941 O O . GLU B 1 377 ? -7.895 -27.984 -10.328 1 60.91 377 GLU B O 1
ATOM 5946 N N . ILE B 1 378 ? -8.414 -30.094 -9.836 1 51.16 378 ILE B N 1
ATOM 5947 C CA . ILE B 1 378 ? -7.027 -30.531 -9.766 1 51.16 378 ILE B CA 1
ATOM 5948 C C . ILE B 1 378 ? -6.734 -31.516 -10.891 1 51.16 378 ILE B C 1
ATOM 5950 O O . ILE B 1 378 ? -7.418 -32.531 -11.023 1 51.16 378 ILE B O 1
ATOM 5954 N N . LYS B 1 379 ? -5.828 -31.203 -11.734 1 58.59 379 LYS B N 1
ATOM 5955 C CA . LYS B 1 379 ? -5.445 -32.031 -12.875 1 58.59 379 LYS B CA 1
ATOM 5956 C C . LYS B 1 379 ? -4.035 -32.594 -12.695 1 58.59 379 LYS B C 1
ATOM 5958 O O . LYS B 1 379 ? -3.102 -31.859 -12.391 1 58.59 379 LYS B O 1
ATOM 5963 N N . VAL B 1 380 ? -3.994 -33.906 -12.656 1 46.19 380 VAL B N 1
ATOM 5964 C CA . VAL B 1 380 ? -2.691 -34.562 -12.57 1 46.19 380 VAL B CA 1
ATOM 5965 C C . VAL B 1 380 ? -2.27 -35.031 -13.961 1 46.19 380 VAL B C 1
ATOM 5967 O O . VAL B 1 380 ? -3.031 -35.719 -14.641 1 46.19 380 VAL B O 1
ATOM 5970 N N . ARG B 1 381 ? -1.501 -34.125 -14.734 1 51.03 381 ARG B N 1
ATOM 5971 C CA . ARG B 1 381 ? -1.05 -34.625 -16.031 1 51.03 381 ARG B CA 1
ATOM 5972 C C . ARG B 1 381 ? 0.447 -34.938 -16.016 1 51.03 381 ARG B C 1
ATOM 5974 O O . ARG B 1 381 ? 1.214 -34.219 -15.344 1 51.03 381 ARG B O 1
ATOM 5981 N N . SER B 1 382 ? 0.78 -36.188 -16.359 1 42.78 382 SER B N 1
ATOM 5982 C CA . SER B 1 382 ? 2.189 -36.406 -16.672 1 42.78 382 SER B CA 1
ATOM 5983 C C . SER B 1 382 ? 2.637 -35.531 -17.844 1 42.78 382 SER B C 1
ATOM 5985 O O . SER B 1 382 ? 2.078 -35.625 -18.938 1 42.78 382 SER B O 1
ATOM 5987 N N . ILE B 1 383 ? 2.896 -34.281 -17.641 1 42.38 383 ILE B N 1
ATOM 5988 C CA . ILE B 1 383 ? 3.535 -33.562 -18.734 1 42.38 383 ILE B CA 1
ATOM 5989 C C . ILE B 1 383 ? 4.805 -34.281 -19.156 1 42.38 383 ILE B C 1
ATOM 5991 O O . ILE B 1 383 ? 5.805 -34.312 -18.438 1 42.38 383 ILE B O 1
ATOM 5995 N N . HIS B 1 384 ? 4.668 -35.469 -19.891 1 37.72 384 HIS B N 1
ATOM 5996 C CA . HIS B 1 384 ? 5.848 -36.125 -20.453 1 37.72 384 HIS B CA 1
ATOM 5997 C C . HIS B 1 384 ? 6.398 -35.344 -21.641 1 37.72 384 HIS B C 1
ATOM 5999 O O . HIS B 1 384 ? 5.652 -35 -22.562 1 37.72 384 HIS B O 1
ATOM 6005 N N . TRP B 1 385 ? 7.387 -34.656 -21.422 1 38.78 385 TRP B N 1
ATOM 6006 C CA . TRP B 1 385 ? 8.102 -34 -22.516 1 38.78 385 TRP B CA 1
ATOM 6007 C C . TRP B 1 385 ? 8.812 -35.031 -23.375 1 38.78 385 TRP B C 1
ATOM 6009 O O . TRP B 1 385 ? 9.414 -36 -22.875 1 38.78 385 TRP B O 1
ATOM 6019 N N . SER B 1 386 ? 8.312 -35.375 -24.656 1 37.72 386 SER B N 1
ATOM 6020 C CA . SER B 1 386 ? 9.164 -36.031 -25.641 1 37.72 386 SER B CA 1
ATOM 6021 C C . SER B 1 386 ? 9.789 -35 -26.578 1 37.72 386 SER B C 1
ATOM 6023 O O . SER B 1 386 ? 9.133 -34.062 -27.016 1 37.72 386 SER B O 1
ATOM 6025 N N . PRO B 1 387 ? 11.125 -34.938 -26.703 1 38.19 387 PRO B N 1
ATOM 6026 C CA . PRO B 1 387 ? 11.766 -34.031 -27.656 1 38.19 387 PRO B CA 1
ATOM 6027 C C . PRO B 1 387 ? 11.047 -33.969 -29 1 38.19 387 PRO B C 1
ATOM 6029 O O . PRO B 1 387 ? 11.25 -33.031 -29.766 1 38.19 387 PRO B O 1
ATOM 6032 N N . TYR B 1 388 ? 10.664 -35.094 -29.531 1 36.88 388 TYR B N 1
ATOM 6033 C CA . TYR B 1 388 ? 10.078 -35.188 -30.859 1 36.88 388 TYR B CA 1
ATOM 6034 C C . TYR B 1 388 ? 8.617 -34.75 -30.844 1 36.88 388 TYR B C 1
ATOM 6036 O O . TYR B 1 388 ? 8.008 -34.562 -31.891 1 36.88 388 TYR B O 1
ATOM 6044 N N . ASP B 1 389 ? 7.801 -35.25 -29.891 1 33.09 389 ASP B N 1
ATOM 6045 C CA . ASP B 1 389 ? 6.355 -35.031 -29.938 1 33.09 389 ASP B CA 1
ATOM 6046 C C . ASP B 1 389 ? 5.949 -33.75 -29.219 1 33.09 389 ASP B C 1
ATOM 6048 O O . ASP B 1 389 ? 6.336 -33.531 -28.062 1 33.09 389 ASP B O 1
ATOM 6052 N N . PRO B 1 390 ? 5.445 -32.719 -29.875 1 32.69 390 PRO B N 1
ATOM 6053 C CA . PRO B 1 390 ? 4.758 -31.594 -29.234 1 32.69 390 PRO B CA 1
ATOM 6054 C C . PRO B 1 390 ? 3.916 -32.031 -28.031 1 32.69 390 PRO B C 1
ATOM 6056 O O . PRO B 1 390 ? 3.521 -33.188 -27.938 1 32.69 390 PRO B O 1
ATOM 6059 N N . VAL B 1 391 ? 3.893 -31.312 -26.938 1 34.59 391 VAL B N 1
ATOM 6060 C CA . VAL B 1 391 ? 3.166 -31.469 -25.688 1 34.59 391 VAL B CA 1
ATOM 6061 C C . VAL B 1 391 ? 1.76 -32 -25.969 1 34.59 391 VAL B C 1
ATOM 6063 O O . VAL B 1 391 ? 0.932 -31.297 -26.547 1 34.59 391 VAL B O 1
ATOM 6066 N N . ARG B 1 392 ? 1.619 -33.25 -26.438 1 29.92 392 ARG B N 1
ATOM 6067 C CA . ARG B 1 392 ? 0.254 -33.75 -26.5 1 29.92 392 ARG B CA 1
ATOM 6068 C C . ARG B 1 392 ? -0.372 -33.812 -25.109 1 29.92 392 ARG B C 1
ATOM 6070 O O . ARG B 1 392 ? 0.195 -34.406 -24.188 1 29.92 392 ARG B O 1
ATOM 6077 N N . VAL B 1 393 ? -1.078 -32.844 -24.719 1 31.06 393 VAL B N 1
ATOM 6078 C CA . VAL B 1 393 ? -2.031 -32.969 -23.625 1 31.06 393 VAL B CA 1
ATOM 6079 C C . VAL B 1 393 ? -2.854 -34.219 -23.781 1 31.06 393 VAL B C 1
ATOM 6081 O O . VAL B 1 393 ? -3.545 -34.406 -24.797 1 31.06 393 VAL B O 1
ATOM 6084 N N . VAL B 1 394 ? -2.443 -35.406 -23.391 1 29.39 394 VAL B N 1
ATOM 6085 C CA . VAL B 1 394 ? -3.252 -36.625 -23.438 1 29.39 394 VAL B CA 1
ATOM 6086 C C . VAL B 1 394 ? -4.531 -36.438 -22.625 1 29.39 394 VAL B C 1
ATOM 6088 O O . VAL B 1 394 ? -4.477 -36.188 -21.422 1 29.39 394 VAL B O 1
ATOM 6091 N N . ASN B 1 395 ? -5.59 -35.969 -23.281 1 27.11 395 ASN B N 1
ATOM 6092 C CA . ASN B 1 395 ? -6.938 -36.031 -22.719 1 27.11 395 ASN B CA 1
ATOM 6093 C C . ASN B 1 395 ? -7.273 -37.406 -22.219 1 27.11 395 ASN B C 1
ATOM 6095 O O . ASN B 1 395 ? -7.094 -38.406 -22.922 1 27.11 395 ASN B O 1
ATOM 6099 N N . ALA B 1 396 ? -7.184 -37.656 -20.984 1 27.72 396 ALA B N 1
ATOM 6100 C CA . ALA B 1 396 ? -7.801 -38.906 -20.547 1 27.72 396 ALA B CA 1
ATOM 6101 C C . ALA B 1 396 ? -9.148 -39.125 -21.234 1 27.72 396 ALA B C 1
ATOM 6103 O O . ALA B 1 396 ? -9.961 -38.188 -21.312 1 27.72 396 ALA B O 1
ATOM 6104 N N . ASP B 1 397 ? -9.258 -39.938 -22.297 1 22.88 397 ASP B N 1
ATOM 6105 C CA . ASP B 1 397 ? -10.508 -40.406 -22.891 1 22.88 397 ASP B CA 1
ATOM 6106 C C . ASP B 1 397 ? -11.602 -40.531 -21.844 1 22.88 397 ASP B C 1
ATOM 6108 O O . ASP B 1 397 ? -11.352 -41 -20.734 1 22.88 397 ASP B O 1
ATOM 6112 N N . PRO B 1 398 ? -12.922 -39.938 -22.172 1 24.59 398 PRO B N 1
ATOM 6113 C CA . PRO B 1 398 ? -14.055 -40.375 -21.359 1 24.59 398 PRO B CA 1
ATOM 6114 C C . PRO B 1 398 ? -14.117 -41.906 -21.234 1 24.59 398 PRO B C 1
ATOM 6116 O O . PRO B 1 398 ? -13.68 -42.625 -22.125 1 24.59 398 PRO B O 1
#